Protein AF-0000000073675702 (afdb_homodimer)

Structure (mmCIF, N/CA/C/O backbone):
data_AF-0000000073675702-model_v1
#
loop_
_entity.id
_entity.type
_entity.pdbx_description
1 polymer 'Protocadherin gamma-B5-like'
#
loop_
_atom_site.group_PDB
_atom_site.id
_atom_site.type_symbol
_atom_site.label_atom_id
_atom_site.label_alt_id
_atom_site.label_comp_id
_atom_site.label_asym_id
_atom_site.label_entity_id
_atom_site.label_seq_id
_atom_site.pdbx_PDB_ins_code
_atom_site.Cartn_x
_atom_site.Cartn_y
_atom_site.Cartn_z
_atom_site.occupancy
_atom_site.B_iso_or_equiv
_atom_site.auth_seq_id
_atom_site.auth_comp_id
_atom_site.auth_asym_id
_atom_site.auth_atom_id
_atom_site.pdbx_PDB_model_num
ATOM 1 N N . MET A 1 1 ? -34.375 -95.938 34.344 1 19.08 1 MET A N 1
ATOM 2 C CA . MET A 1 1 ? -34.719 -97.312 34.094 1 19.08 1 MET A CA 1
ATOM 3 C C . MET A 1 1 ? -34.406 -97.688 32.688 1 19.08 1 MET A C 1
ATOM 5 O O . MET A 1 1 ? -34 -96.875 31.859 1 19.08 1 MET A O 1
ATOM 9 N N . GLY A 1 2 ? -35.531 -98 32 1 17.17 2 GLY A N 1
ATOM 10 C CA . GLY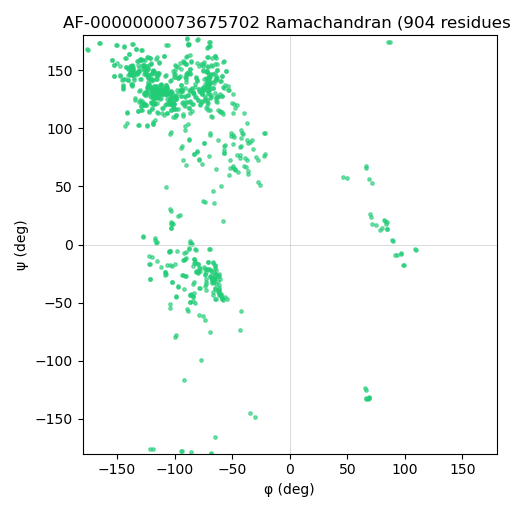 A 1 2 ? -35.594 -99.125 31.094 1 17.17 2 GLY A CA 1
ATOM 11 C C . GLY A 1 2 ? -34.938 -98.875 29.766 1 17.17 2 GLY A C 1
ATOM 12 O O . GLY A 1 2 ? -34 -99.625 29.375 1 17.17 2 GLY A O 1
ATOM 13 N N . SER A 1 3 ? -35.75 -98.562 28.766 1 17.39 3 SER A N 1
ATOM 14 C CA . SER A 1 3 ? -36.125 -99.438 27.688 1 17.39 3 SER A CA 1
ATOM 15 C C . SER A 1 3 ? -35.219 -99.312 26.484 1 17.39 3 SER A C 1
ATOM 17 O O . SER A 1 3 ? -34.344 -98.438 26.469 1 17.39 3 SER A O 1
ATOM 19 N N . GLY A 1 4 ? -35.844 -98.875 25.391 1 19.27 4 GLY A N 1
ATOM 20 C CA . GLY A 1 4 ? -36 -99.688 24.172 1 19.27 4 GLY A CA 1
ATOM 21 C C . GLY A 1 4 ? -34.812 -99.562 23.234 1 19.27 4 GLY A C 1
ATOM 22 O O . GLY A 1 4 ? -34.031 -98.625 23.328 1 19.27 4 GLY A O 1
ATOM 23 N N . ALA A 1 5 ? -34.719 -100.5 22.312 1 21.02 5 ALA A N 1
ATOM 24 C CA . ALA A 1 5 ? -34 -101.5 21.516 1 21.02 5 ALA A CA 1
ATOM 25 C C . ALA A 1 5 ? -33.469 -100.875 20.219 1 21.02 5 ALA A C 1
ATOM 27 O O . ALA A 1 5 ? -32.438 -101.25 19.703 1 21.02 5 ALA A O 1
ATOM 28 N N . GLY A 1 6 ? -34.25 -99.938 19.547 1 21.67 6 GLY A N 1
ATOM 29 C CA . GLY A 1 6 ? -34.375 -100.438 18.188 1 21.67 6 GLY A CA 1
ATOM 30 C C . GLY A 1 6 ? -33.094 -100.375 17.406 1 21.67 6 GLY A C 1
ATOM 31 O O . GLY A 1 6 ? -32.156 -99.688 17.766 1 21.67 6 GLY A O 1
ATOM 32 N N . ASP A 1 7 ? -32.844 -101.5 16.625 1 19.42 7 ASP A N 1
ATOM 33 C CA . ASP A 1 7 ? -31.828 -102.25 15.852 1 19.42 7 ASP A CA 1
ATOM 34 C C . ASP A 1 7 ? -31.406 -101.438 14.633 1 19.42 7 ASP A C 1
ATOM 36 O O . ASP A 1 7 ? -32.156 -101.312 13.664 1 19.42 7 ASP A O 1
ATOM 40 N N . ARG A 1 8 ? -31.125 -100.062 14.859 1 26.67 8 ARG A N 1
ATOM 41 C CA . ARG A 1 8 ? -31.031 -99.188 13.672 1 26.67 8 ARG A CA 1
ATOM 42 C C . ARG A 1 8 ? -30.062 -99.812 12.656 1 26.67 8 ARG A C 1
ATOM 44 O O . ARG A 1 8 ? -28.922 -100.125 12.977 1 26.67 8 ARG A O 1
ATOM 51 N N . GLY A 1 9 ? -30.656 -100.688 11.578 1 18.45 9 GLY A N 1
ATOM 52 C CA . GLY A 1 9 ? -30.125 -101.438 10.484 1 18.45 9 GLY A CA 1
ATOM 53 C C . GLY A 1 9 ? -29 -100.75 9.734 1 18.45 9 GLY A C 1
ATOM 54 O O . GLY A 1 9 ? -28.969 -99.562 9.625 1 18.45 9 GLY A O 1
ATOM 55 N N . TRP A 1 10 ? -27.766 -101.312 9.812 1 23.2 10 TRP A N 1
ATOM 56 C CA . TRP A 1 10 ? -26.422 -101 9.336 1 23.2 10 TRP A CA 1
ATOM 57 C C . TRP A 1 10 ? -26.344 -101.062 7.816 1 23.2 10 TRP A C 1
ATOM 59 O O . TRP A 1 10 ? -26.25 -102.188 7.262 1 23.2 10 TRP A O 1
ATOM 69 N N . ALA A 1 11 ? -27.469 -100.625 7.051 1 26.05 11 ALA A N 1
ATOM 70 C CA . ALA A 1 11 ? -27.359 -101 5.648 1 26.05 11 ALA A CA 1
ATOM 71 C C . ALA A 1 11 ? -26 -100.625 5.074 1 26.05 11 ALA A C 1
ATOM 73 O O . ALA A 1 11 ? -25.531 -99.5 5.305 1 26.05 11 ALA A O 1
ATOM 74 N N . GLU A 1 12 ? -25.203 -101.562 4.723 1 23.72 12 GLU A N 1
ATOM 75 C CA . GLU A 1 12 ? -23.891 -101.688 4.094 1 23.72 12 GLU A CA 1
ATOM 76 C C . GLU A 1 12 ? -23.891 -101.062 2.713 1 23.72 12 GLU A C 1
ATOM 78 O O . GLU A 1 12 ? -24.484 -101.562 1.772 1 23.72 12 GLU A O 1
ATOM 83 N N . ARG A 1 13 ? -24.359 -99.812 2.549 1 30.34 13 ARG A N 1
ATOM 84 C CA . ARG A 1 13 ? -24.453 -99.375 1.155 1 30.34 13 ARG A CA 1
ATOM 85 C C . ARG A 1 13 ? -23.156 -99.625 0.405 1 30.34 13 ARG A C 1
ATOM 87 O O . ARG A 1 13 ? -22.062 -99.625 0.988 1 30.34 13 ARG A O 1
ATOM 94 N N . ARG A 1 14 ? -23.312 -100.438 -0.705 1 32.06 14 ARG A N 1
ATOM 95 C CA . ARG A 1 14 ? -22.438 -100.938 -1.773 1 32.06 14 ARG A CA 1
ATOM 96 C C . ARG A 1 14 ? -21.609 -99.812 -2.355 1 32.06 14 ARG A C 1
ATOM 98 O O . ARG A 1 14 ? -22.125 -98.688 -2.549 1 32.06 14 ARG A O 1
ATOM 105 N N . PRO A 1 15 ? -20.297 -99.875 -2.248 1 30.02 15 PRO A N 1
ATOM 106 C CA . PRO A 1 15 ? -19.328 -98.875 -2.705 1 30.02 15 PRO A CA 1
ATOM 107 C C . PRO A 1 15 ? -19.453 -98.562 -4.199 1 30.02 15 PRO A C 1
ATOM 109 O O . PRO A 1 15 ? -19.5 -99.5 -5.012 1 30.02 15 PRO A O 1
ATOM 112 N N . GLY A 1 16 ? -20.422 -97.75 -4.645 1 28.88 16 GLY A N 1
ATOM 113 C CA . GLY A 1 16 ? -20.516 -97.312 -6.043 1 28.88 16 GLY A CA 1
ATOM 114 C C . GLY A 1 16 ? -19.172 -97.062 -6.672 1 28.88 16 GLY A C 1
ATOM 115 O O . GLY A 1 16 ? -18.312 -96.438 -6.043 1 28.88 16 GLY A O 1
ATOM 116 N N . LEU A 1 17 ? -18.703 -97.938 -7.516 1 30.84 17 LEU A N 1
ATOM 117 C CA . LEU A 1 17 ? -17.531 -97.875 -8.383 1 30.84 17 LEU A CA 1
ATOM 118 C C . LEU A 1 17 ? -17.531 -96.562 -9.148 1 30.84 17 LEU A C 1
ATOM 120 O O . LEU A 1 17 ? -18.406 -96.312 -9.977 1 30.84 17 LEU A O 1
ATOM 124 N N . PHE A 1 18 ? -17.344 -95.438 -8.477 1 30.25 18 PHE A N 1
ATOM 125 C CA . PHE A 1 18 ? -17.156 -94.188 -9.25 1 30.25 18 PHE A CA 1
ATOM 126 C C . PHE A 1 18 ? -16.094 -94.438 -10.328 1 30.25 18 PHE A C 1
ATOM 128 O O . PHE A 1 18 ? -14.945 -94.75 -10.023 1 30.25 18 PHE A O 1
ATOM 135 N N . LEU A 1 19 ? -16.469 -94.938 -11.492 1 32.22 19 LEU A N 1
ATOM 136 C CA . LEU A 1 19 ? -15.664 -94.875 -12.703 1 32.22 19 LEU A CA 1
ATOM 137 C C . LEU A 1 19 ? -15.047 -93.5 -12.852 1 32.22 19 LEU A C 1
ATOM 139 O O . LEU A 1 19 ? -15.766 -92.5 -12.953 1 32.22 19 LEU A O 1
ATOM 143 N N . PHE A 1 20 ? -13.898 -93.312 -12.18 1 32.72 20 PHE A N 1
ATOM 144 C CA . PHE A 1 20 ? -13.039 -92.188 -12.438 1 32.72 20 PHE A CA 1
ATOM 145 C C . PHE A 1 20 ? -12.805 -92 -13.93 1 32.72 20 PHE A C 1
ATOM 147 O O . PHE A 1 20 ? -12.141 -92.812 -14.562 1 32.72 20 PHE A O 1
ATOM 154 N N . LEU A 1 21 ? -13.875 -91.688 -14.703 1 32.22 21 LEU A N 1
ATOM 155 C CA . LEU A 1 21 ? -13.586 -91.188 -16.047 1 32.22 21 LEU A CA 1
ATOM 156 C C . LEU A 1 21 ? -12.445 -90.188 -16 1 32.22 21 LEU A C 1
ATOM 158 O O . LEU A 1 21 ? -12.586 -89.062 -15.406 1 32.22 21 LEU A O 1
ATOM 162 N N . LEU A 1 22 ? -11.234 -90.688 -15.883 1 32.28 22 LEU A N 1
ATOM 163 C CA . LEU A 1 22 ? -10.07 -89.812 -16.156 1 32.28 22 LEU A CA 1
ATOM 164 C C . LEU A 1 22 ? -10.266 -89.062 -17.453 1 32.28 22 LEU A C 1
ATOM 166 O O . LEU A 1 22 ? -10.266 -89.625 -18.547 1 32.28 22 LEU A O 1
ATOM 170 N N . SER A 1 23 ? -11.266 -88.188 -17.484 1 33.44 23 SER A N 1
ATOM 171 C CA . SER A 1 23 ? -11.227 -87.188 -18.578 1 33.44 23 SER A CA 1
ATOM 172 C C . SER A 1 23 ? -9.789 -86.75 -18.891 1 33.44 23 SER A C 1
ATOM 174 O O . SER A 1 23 ? -9.062 -86.312 -18 1 33.44 23 SER A O 1
ATOM 176 N N . LEU A 1 24 ? -9.141 -87.5 -19.781 1 35 24 LEU A N 1
ATOM 177 C CA . LEU A 1 24 ? -7.922 -87 -20.438 1 35 24 LEU A CA 1
ATOM 178 C C . LEU A 1 24 ? -7.988 -85.5 -20.719 1 35 24 LEU A C 1
ATOM 180 O O . LEU A 1 24 ? -8.734 -85.062 -21.594 1 35 24 LEU A O 1
ATOM 184 N N . PHE A 1 25 ? -8.07 -84.75 -19.688 1 34.56 25 PHE A N 1
ATOM 185 C CA . PHE A 1 25 ? -7.738 -83.312 -19.891 1 34.56 25 PHE A CA 1
ATOM 186 C C . PHE A 1 25 ? -6.547 -83.188 -20.828 1 34.56 25 PHE A C 1
ATOM 188 O O . PHE A 1 25 ? -5.43 -83.562 -20.5 1 34.56 25 PHE A O 1
ATOM 195 N N . CYS A 1 26 ? -6.742 -83.562 -22.125 1 34.88 26 CYS A N 1
ATOM 196 C CA . CYS A 1 26 ? -5.73 -83 -23.031 1 34.88 26 CYS A CA 1
ATOM 197 C C . CYS A 1 26 ? -5.25 -81.625 -22.594 1 34.88 26 CYS A C 1
ATOM 199 O O . CYS A 1 26 ? -6.043 -80.688 -22.484 1 34.88 26 CYS A O 1
ATOM 201 N N . PRO A 1 27 ? -4.223 -81.625 -21.781 1 36.94 27 PRO A N 1
ATOM 202 C CA . PRO A 1 27 ? -3.721 -80.25 -21.547 1 36.94 27 PRO A CA 1
ATOM 203 C C . PRO A 1 27 ? -3.752 -79.375 -22.812 1 36.94 27 PRO A C 1
ATOM 205 O O . PRO A 1 27 ? -3.275 -79.812 -23.875 1 36.94 27 PRO A O 1
ATOM 208 N N . ALA A 1 28 ? -4.84 -78.938 -23.219 1 40.5 28 ALA A N 1
ATOM 209 C CA . ALA A 1 28 ? -4.672 -77.812 -24.125 1 40.5 28 ALA A CA 1
ATOM 210 C C . ALA A 1 28 ? -3.309 -77.125 -23.938 1 40.5 28 ALA A C 1
ATOM 212 O O . ALA A 1 28 ? -2.895 -76.875 -22.797 1 40.5 28 ALA A O 1
ATOM 213 N N . ALA A 1 29 ? -2.361 -77.5 -24.766 1 42.19 29 ALA A N 1
ATOM 214 C CA . ALA A 1 29 ? -1.097 -76.75 -24.844 1 42.19 29 ALA A CA 1
ATOM 215 C C . ALA A 1 29 ? -1.276 -75.312 -24.469 1 42.19 29 ALA A C 1
ATOM 217 O O . ALA A 1 29 ? -1.828 -74.5 -25.234 1 42.19 29 ALA A O 1
ATOM 218 N N . LEU A 1 30 ? -1.819 -75.062 -23.344 1 42.34 30 LEU A N 1
ATOM 219 C CA . LEU A 1 30 ? -1.642 -73.688 -22.844 1 42.34 30 LEU A CA 1
ATOM 220 C C . LEU A 1 30 ? -0.335 -73.125 -23.359 1 42.34 30 LEU A C 1
ATOM 222 O O . LEU A 1 30 ? 0.743 -73.625 -23.109 1 42.34 30 LEU A O 1
ATOM 226 N N . SER A 1 31 ? -0.219 -72.75 -24.578 1 50.19 31 SER A N 1
ATOM 227 C CA . SER A 1 31 ? 0.943 -72 -25.016 1 50.19 31 SER A CA 1
ATOM 228 C C . SER A 1 31 ? 1.623 -71.312 -23.828 1 50.19 31 SER A C 1
ATOM 230 O O . SER A 1 31 ? 1.005 -70.5 -23.141 1 50.19 31 SER A O 1
ATOM 232 N N . GLU A 1 32 ? 2.367 -72 -23.031 1 59.22 32 GLU A N 1
ATOM 233 C CA . GLU A 1 32 ? 3.15 -71.625 -21.844 1 59.22 32 GLU A CA 1
ATOM 234 C C . GLU A 1 32 ? 3.877 -70.312 -22.062 1 59.22 32 GLU A C 1
ATOM 236 O O . GLU A 1 32 ? 4.629 -70.125 -23.031 1 59.22 32 GLU A O 1
ATOM 241 N N . GLN A 1 33 ? 3.355 -69.125 -21.625 1 77.06 33 GLN A N 1
ATOM 242 C CA . GLN A 1 33 ? 3.992 -67.812 -21.609 1 77.06 33 GLN A CA 1
ATOM 243 C C . GLN A 1 33 ? 5.238 -67.875 -20.719 1 77.06 33 GLN A C 1
ATOM 245 O O . GLN A 1 33 ? 5.215 -68.375 -19.609 1 77.06 33 GLN A O 1
ATOM 250 N N . ILE A 1 34 ? 6.426 -67.688 -21.344 1 89 34 ILE A N 1
ATOM 251 C CA . ILE A 1 34 ? 7.695 -67.562 -20.641 1 89 34 ILE A CA 1
ATOM 252 C C . ILE A 1 34 ? 7.867 -66.125 -20.141 1 89 34 ILE A C 1
ATOM 254 O O . ILE A 1 34 ? 7.68 -65.125 -20.891 1 89 34 ILE A O 1
ATOM 258 N N . ARG A 1 35 ? 8.133 -66.062 -18.844 1 92.38 35 ARG A N 1
ATOM 259 C CA . ARG A 1 35 ? 8.297 -64.688 -18.25 1 92.38 35 ARG A CA 1
ATOM 260 C C . ARG A 1 35 ? 9.688 -64.562 -17.625 1 92.38 35 ARG A C 1
ATOM 262 O O . ARG A 1 35 ? 10.164 -65.438 -16.938 1 92.38 35 ARG A O 1
ATOM 269 N N . TYR A 1 36 ? 10.383 -63.531 -18.016 1 95.44 36 TYR A N 1
ATOM 270 C CA . TYR A 1 36 ? 11.664 -63.188 -17.406 1 95.44 36 TYR A CA 1
ATOM 271 C C . TYR A 1 36 ? 11.602 -61.781 -16.797 1 95.44 36 TYR A C 1
ATOM 273 O O . TYR A 1 36 ? 10.695 -61 -17.094 1 95.44 36 TYR A O 1
ATOM 281 N N . LYS A 1 37 ? 12.477 -61.5 -15.758 1 95.69 37 LYS A N 1
ATOM 282 C CA . LYS A 1 37 ? 12.609 -60.188 -15.125 1 95.69 37 LYS A CA 1
ATOM 283 C C . LYS A 1 37 ? 14.07 -59.75 -15.086 1 95.69 37 LYS A C 1
ATOM 285 O O . LYS A 1 37 ? 14.938 -60.5 -14.641 1 95.69 37 LYS A O 1
ATOM 290 N N . ILE A 1 38 ? 14.32 -58.625 -15.641 1 95.94 38 ILE A N 1
ATOM 291 C CA . ILE A 1 38 ? 15.688 -58.125 -15.617 1 95.94 38 ILE A CA 1
ATOM 292 C C . ILE A 1 38 ? 15.688 -56.625 -15.266 1 95.94 38 ILE A C 1
ATOM 294 O O . ILE A 1 38 ? 14.711 -55.906 -15.523 1 95.94 38 ILE A O 1
ATOM 298 N N . PRO A 1 39 ? 16.781 -56.094 -14.609 1 95.75 39 PRO A N 1
ATOM 299 C CA . PRO A 1 39 ? 16.922 -54.656 -14.461 1 95.75 39 PRO A CA 1
ATOM 300 C C . PRO A 1 39 ? 17.266 -53.969 -15.766 1 95.75 39 PRO A C 1
ATOM 302 O O . PRO A 1 39 ? 17.859 -54.562 -16.656 1 95.75 39 PRO A O 1
ATOM 305 N N . GLU A 1 40 ? 16.828 -52.781 -15.875 1 95.62 40 GLU A N 1
ATOM 306 C CA . GLU A 1 40 ? 17.203 -52.031 -17.062 1 95.62 40 GLU A CA 1
ATOM 307 C C . GLU A 1 40 ? 18.703 -51.719 -17.062 1 95.62 40 GLU A C 1
ATOM 309 O O . GLU A 1 40 ? 19.375 -51.906 -16.062 1 95.62 40 GLU A O 1
ATOM 314 N N . GLU A 1 41 ? 19.25 -51.406 -18.234 1 95 41 GLU A N 1
ATOM 315 C CA . GLU A 1 41 ? 20.625 -50.969 -18.469 1 95 41 GLU A CA 1
ATOM 316 C C . GLU A 1 41 ? 21.609 -52.094 -18.25 1 95 41 GLU A C 1
ATOM 318 O O . GLU A 1 41 ? 22.734 -51.875 -17.797 1 95 41 GLU A O 1
ATOM 323 N N . LEU A 1 42 ? 21.047 -53.281 -18.453 1 94.69 42 LEU A N 1
ATOM 324 C CA . LEU A 1 42 ? 21.984 -54.375 -18.453 1 94.69 42 LEU A CA 1
ATOM 325 C C . LEU A 1 42 ? 22.938 -54.312 -19.656 1 94.69 42 LEU A C 1
ATOM 327 O O . LEU A 1 42 ? 22.516 -53.938 -20.75 1 94.69 42 LEU A O 1
ATOM 331 N N . PRO A 1 43 ? 24.203 -54.625 -19.406 1 94.5 43 PRO A N 1
ATOM 332 C CA . PRO A 1 43 ? 25.141 -54.531 -20.531 1 94.5 43 PRO A CA 1
ATOM 333 C C . PRO A 1 43 ? 24.828 -55.531 -21.641 1 94.5 43 PRO A C 1
ATOM 335 O O . PRO A 1 43 ? 24.219 -56.594 -21.375 1 94.5 43 PRO A O 1
ATOM 338 N N . GLU A 1 44 ? 25.219 -55.25 -22.797 1 93.12 44 GLU A N 1
ATOM 339 C CA . GLU A 1 44 ? 25.062 -56.125 -23.938 1 93.12 44 GLU A CA 1
ATOM 340 C C . GLU A 1 44 ? 25.719 -57.469 -23.688 1 93.12 44 GLU A C 1
ATOM 342 O O . GLU A 1 44 ? 26.828 -57.531 -23.125 1 93.12 44 GLU A O 1
ATOM 347 N N . GLY A 1 45 ? 25.016 -58.438 -24.031 1 92.06 45 GLY A N 1
ATOM 348 C CA . GLY A 1 45 ? 25.562 -59.781 -23.844 1 92.06 45 GLY A CA 1
ATOM 349 C C . GLY A 1 45 ? 25.094 -60.438 -22.562 1 92.06 45 GLY A C 1
ATOM 350 O O . GLY A 1 45 ? 25.344 -61.625 -22.359 1 92.06 45 GLY A O 1
ATOM 351 N N . SER A 1 46 ? 24.453 -59.75 -21.766 1 94.81 46 SER A N 1
ATOM 352 C CA . SER A 1 46 ? 23.969 -60.312 -20.516 1 94.81 46 SER A CA 1
ATOM 353 C C . SER A 1 46 ? 22.875 -61.344 -20.766 1 94.81 46 SER A C 1
ATOM 355 O O . SER A 1 46 ? 22.078 -61.219 -21.688 1 94.81 46 SER A O 1
ATOM 357 N N . VAL A 1 47 ? 22.828 -62.375 -19.891 1 94.88 47 VAL A N 1
ATOM 358 C CA . VAL A 1 47 ? 21.875 -63.438 -20.031 1 94.88 47 VAL A CA 1
ATOM 359 C C . VAL A 1 47 ? 20.562 -63.062 -19.344 1 94.88 47 VAL A C 1
ATOM 361 O O . VAL A 1 47 ? 20.547 -62.688 -18.172 1 94.88 47 VAL A O 1
ATOM 364 N N . VAL A 1 48 ? 19.578 -63.094 -20.047 1 94.75 48 VAL A N 1
ATOM 365 C CA . VAL A 1 48 ? 18.234 -62.844 -19.531 1 94.75 48 VAL A CA 1
ATOM 366 C C . VAL A 1 48 ? 17.656 -64.125 -18.922 1 94.75 48 VAL A C 1
ATOM 368 O O . VAL A 1 48 ? 17.094 -64.062 -17.828 1 94.75 48 VAL A O 1
ATOM 371 N N . GLY A 1 49 ? 17.75 -65.188 -19.656 1 93.62 49 GLY A N 1
ATOM 372 C CA . GLY A 1 49 ? 17.297 -66.5 -19.25 1 93.62 49 GLY A CA 1
ATOM 373 C C . GLY A 1 49 ? 17.625 -67.562 -20.281 1 93.62 49 GLY A C 1
ATOM 374 O O . GLY A 1 49 ? 18.078 -67.25 -21.375 1 93.62 49 GLY A O 1
ATOM 375 N N . ASN A 1 50 ? 17.438 -68.75 -19.781 1 92.31 50 ASN A N 1
ATOM 376 C CA . ASN A 1 50 ? 17.656 -69.875 -20.703 1 92.31 50 ASN A CA 1
ATOM 377 C C . ASN A 1 50 ? 16.375 -70.188 -21.469 1 92.31 50 ASN A C 1
ATOM 379 O O . ASN A 1 50 ? 15.602 -71.062 -21.047 1 92.31 50 ASN A O 1
ATOM 383 N N . LEU A 1 51 ? 16.25 -69.562 -22.547 1 91.62 51 LEU A N 1
ATOM 384 C CA . LEU A 1 51 ? 15.016 -69.688 -23.344 1 91.62 51 LEU A CA 1
ATOM 385 C C . LEU A 1 51 ? 14.82 -71.125 -23.859 1 91.62 51 LEU A C 1
ATOM 387 O O . LEU A 1 51 ? 13.719 -71.625 -23.766 1 91.62 51 LEU A O 1
ATOM 391 N N . ALA A 1 52 ? 15.859 -71.688 -24.391 1 90 52 ALA A N 1
ATOM 392 C CA . ALA A 1 52 ? 15.758 -73.062 -24.938 1 90 52 ALA A CA 1
ATOM 393 C C . ALA A 1 52 ? 15.305 -74.062 -23.875 1 90 52 ALA A C 1
ATOM 395 O O . ALA A 1 52 ? 14.406 -74.875 -24.125 1 90 52 ALA A O 1
ATOM 396 N N . LYS A 1 53 ? 15.938 -73.938 -22.812 1 88.75 53 LYS A N 1
ATOM 397 C CA . LYS A 1 53 ? 15.594 -74.875 -21.719 1 88.75 53 LYS A CA 1
ATOM 398 C C . LYS A 1 53 ? 14.148 -74.688 -21.281 1 88.75 53 LYS A C 1
ATOM 400 O O . LYS A 1 53 ? 13.43 -75.625 -21.031 1 88.75 53 LYS A O 1
ATOM 405 N N . ASP A 1 54 ? 13.773 -73.438 -21.219 1 90.19 54 ASP A N 1
ATOM 406 C CA . ASP A 1 54 ? 12.43 -73.125 -20.734 1 90.19 54 ASP A CA 1
ATOM 407 C C . ASP A 1 54 ? 11.367 -73.5 -21.75 1 90.19 54 ASP A C 1
ATOM 409 O O . ASP A 1 54 ? 10.219 -73.75 -21.391 1 90.19 54 ASP A O 1
ATOM 413 N N . LEU A 1 55 ? 11.766 -73.562 -23 1 87.19 55 LEU A N 1
ATOM 414 C CA . LEU A 1 55 ? 10.859 -74 -24.047 1 87.19 55 LEU A CA 1
ATOM 415 C C . LEU A 1 55 ? 10.883 -75.5 -24.219 1 87.19 55 LEU A C 1
ATOM 417 O O . LEU A 1 55 ? 10.141 -76.062 -25.031 1 87.19 55 LEU A O 1
ATOM 421 N N . GLY A 1 56 ? 11.695 -76.188 -23.5 1 83.44 56 GLY A N 1
ATOM 422 C CA . GLY A 1 56 ? 11.797 -77.625 -23.562 1 83.44 56 GLY A CA 1
ATOM 423 C C . GLY A 1 56 ? 12.648 -78.125 -24.703 1 83.44 56 GLY A C 1
ATOM 424 O O . GLY A 1 56 ? 12.477 -79.25 -25.172 1 83.44 56 GLY A O 1
ATOM 425 N N . LEU A 1 57 ? 13.484 -77.25 -25.188 1 85.88 57 LEU A N 1
ATOM 426 C CA . LEU A 1 57 ? 14.359 -77.625 -26.297 1 85.88 57 LEU A CA 1
ATOM 427 C C . LEU A 1 57 ? 15.734 -78 -25.797 1 85.88 57 LEU A C 1
ATOM 429 O O . LEU A 1 57 ? 16.297 -77.375 -24.906 1 85.88 57 LEU A O 1
ATOM 433 N N . SER A 1 58 ? 16.188 -79.188 -26.266 1 84.12 58 SER A N 1
ATOM 434 C CA . SER A 1 58 ? 17.531 -79.625 -25.906 1 84.12 58 SER A CA 1
ATOM 435 C C . SER A 1 58 ? 18.578 -78.938 -26.734 1 84.12 58 SER A C 1
ATOM 437 O O . SER A 1 58 ? 18.297 -78.438 -27.844 1 84.12 58 SER A O 1
ATOM 439 N N . VAL A 1 59 ? 19.766 -78.812 -26.219 1 82 59 VAL A N 1
ATOM 440 C CA . VAL A 1 59 ? 20.859 -78.125 -26.859 1 82 59 VAL A CA 1
ATOM 441 C C . VAL A 1 59 ? 21.172 -78.812 -28.203 1 82 59 VAL A C 1
ATO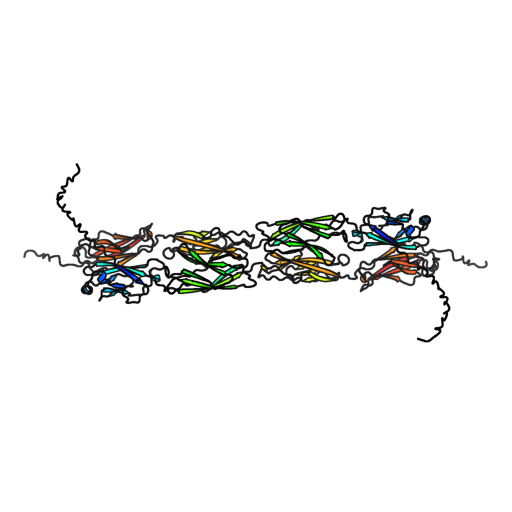M 443 O O . VAL A 1 59 ? 21.516 -78.125 -29.172 1 82 59 VAL A O 1
ATOM 446 N N . GLY A 1 60 ? 20.953 -80 -28.297 1 82.06 60 GLY A N 1
ATOM 447 C CA . GLY A 1 60 ? 21.25 -80.75 -29.516 1 82.06 60 GLY A CA 1
ATOM 448 C C . GLY A 1 60 ? 20.25 -80.438 -30.625 1 82.06 60 GLY A C 1
ATOM 449 O O . GLY A 1 60 ? 20.562 -80.625 -31.812 1 82.06 60 GLY A O 1
ATOM 450 N N . GLU A 1 61 ? 19.203 -80.062 -30.266 1 85.06 61 GLU A N 1
ATOM 451 C CA . GLU A 1 61 ? 18.141 -79.812 -31.234 1 85.06 61 GLU A CA 1
ATOM 452 C C . GLU A 1 61 ? 18.156 -78.375 -31.75 1 85.06 61 GLU A C 1
ATOM 454 O O . GLU A 1 61 ? 17.5 -78.062 -32.75 1 85.06 61 GLU A O 1
ATOM 459 N N . LEU A 1 62 ? 18.969 -77.5 -31.219 1 84.12 62 LEU A N 1
ATOM 460 C CA . LEU A 1 62 ? 18.906 -76.062 -31.469 1 84.12 62 LEU A CA 1
ATOM 461 C C . LEU A 1 62 ? 19.25 -75.75 -32.906 1 84.12 62 LEU A C 1
ATOM 463 O O . LEU A 1 62 ? 18.562 -75 -33.562 1 84.12 62 LEU A O 1
ATOM 467 N N . PRO A 1 63 ? 20.266 -76.438 -33.469 1 81.94 63 PRO A N 1
ATOM 468 C CA . PRO A 1 63 ? 20.594 -76.125 -34.875 1 81.94 63 PRO A CA 1
ATOM 469 C C . PRO A 1 63 ? 19.484 -76.562 -35.844 1 81.94 63 PRO A C 1
ATOM 471 O O . PRO A 1 63 ? 19.281 -75.875 -36.844 1 81.94 63 PRO A O 1
ATOM 474 N N . THR A 1 64 ? 18.734 -77.562 -35.438 1 84.69 64 THR A N 1
ATOM 475 C CA . THR A 1 64 ? 17.688 -78.062 -36.344 1 84.69 64 THR A CA 1
ATOM 476 C C . THR A 1 64 ? 16.422 -77.188 -36.188 1 84.69 64 THR A C 1
ATOM 478 O O . THR A 1 64 ? 15.711 -76.938 -37.156 1 84.69 64 THR A O 1
ATOM 481 N N . ARG A 1 65 ? 16.219 -76.75 -35 1 85.75 65 ARG A N 1
ATOM 482 C CA . ARG A 1 65 ? 14.992 -76 -34.719 1 85.75 65 ARG A CA 1
ATOM 483 C C . ARG A 1 65 ? 15.141 -74.562 -35.094 1 85.75 65 ARG A C 1
ATOM 485 O O . ARG A 1 65 ? 14.141 -73.812 -35.25 1 85.75 65 ARG A O 1
ATOM 492 N N . LYS A 1 66 ? 16.266 -74 -35.312 1 84.38 66 LYS A N 1
ATOM 493 C CA . LYS A 1 66 ? 16.562 -72.625 -35.688 1 84.38 66 LYS A CA 1
ATOM 494 C C . LYS A 1 66 ? 15.797 -71.625 -34.844 1 84.38 66 LYS A C 1
ATOM 496 O O . LYS A 1 66 ? 15.078 -70.75 -35.344 1 84.38 66 LYS A O 1
ATOM 501 N N . LEU A 1 67 ? 16.047 -71.75 -33.562 1 85.88 67 LEU A N 1
ATOM 502 C CA . LEU A 1 67 ? 15.359 -70.875 -32.594 1 85.88 67 LEU A CA 1
ATOM 503 C C . LEU A 1 67 ? 15.719 -69.438 -32.812 1 85.88 67 LEU A C 1
ATOM 505 O O . LEU A 1 67 ? 16.906 -69.062 -32.875 1 85.88 67 LEU A O 1
ATOM 509 N N . ARG A 1 68 ? 14.648 -68.562 -33.062 1 83.44 68 ARG A N 1
ATOM 510 C CA . ARG A 1 68 ? 14.852 -67.125 -33.281 1 83.44 68 ARG A CA 1
ATOM 511 C C . ARG A 1 68 ? 13.742 -66.312 -32.656 1 83.44 68 ARG A C 1
ATOM 513 O O . ARG A 1 68 ? 12.711 -66.875 -32.25 1 83.44 68 ARG A O 1
ATOM 520 N N . ILE A 1 69 ? 14.016 -65.062 -32.438 1 83.62 69 ILE A N 1
ATOM 521 C CA . ILE A 1 69 ? 13.016 -64.188 -31.844 1 83.62 69 ILE A CA 1
ATOM 522 C C . ILE A 1 69 ? 12.469 -63.25 -32.906 1 83.62 69 ILE A C 1
ATOM 524 O O . ILE A 1 69 ? 13.219 -62.781 -33.781 1 83.62 69 ILE A O 1
ATOM 528 N N . SER A 1 70 ? 11.117 -63.125 -32.875 1 72.31 70 SER A N 1
ATOM 529 C CA . SER A 1 70 ? 10.445 -62.219 -33.812 1 72.31 70 SER A CA 1
ATOM 530 C C . SER A 1 70 ? 10.273 -60.812 -33.156 1 72.31 70 SER A C 1
ATOM 532 O O . SER A 1 70 ? 9.406 -60.625 -32.312 1 72.31 70 SER A O 1
ATOM 534 N N . SER A 1 71 ? 11.367 -60.031 -33 1 63.25 71 SER A N 1
ATOM 535 C CA . SER A 1 71 ? 11.148 -58.719 -32.406 1 63.25 71 SER A CA 1
ATOM 536 C C . SER A 1 71 ? 11.5 -57.625 -33.375 1 63.25 71 SER A C 1
ATOM 538 O O . SER A 1 71 ? 12.414 -57.75 -34.188 1 63.25 71 SER A O 1
ATOM 540 N N . GLU A 1 72 ? 10.539 -56.719 -33.562 1 61.75 72 GLU A N 1
ATOM 541 C CA . GLU A 1 72 ? 10.805 -55.562 -34.406 1 61.75 72 GLU A CA 1
ATOM 542 C C . GLU A 1 72 ? 12.039 -54.781 -33.906 1 61.75 72 GLU A C 1
ATOM 544 O O . GLU A 1 72 ? 12.852 -54.344 -34.719 1 61.75 72 GLU A O 1
ATOM 549 N N . LYS A 1 73 ? 12.102 -54.562 -32.594 1 68.31 73 LYS A N 1
ATOM 550 C CA . LYS A 1 73 ? 13.289 -53.906 -32.062 1 68.31 73 LYS A CA 1
ATOM 551 C C . LYS A 1 73 ? 14.211 -54.906 -31.359 1 68.31 73 LYS A C 1
ATOM 553 O O . LYS A 1 73 ? 13.789 -55.625 -30.438 1 68.31 73 LYS A O 1
ATOM 558 N N . PRO A 1 74 ? 15.289 -54.906 -31.828 1 78.62 74 PRO A N 1
ATOM 559 C CA . PRO A 1 74 ? 16.188 -56 -31.391 1 78.62 74 PRO A CA 1
ATOM 560 C C . PRO A 1 74 ? 16.797 -55.719 -30.016 1 78.62 74 PRO A C 1
ATOM 562 O O . PRO A 1 74 ? 18.016 -55.469 -29.922 1 78.62 74 PRO A O 1
ATOM 565 N N . TYR A 1 75 ? 16.016 -55.812 -28.984 1 91.44 75 TYR A N 1
ATOM 566 C CA . TYR A 1 75 ? 16.578 -55.656 -27.656 1 91.44 75 TYR A CA 1
ATOM 567 C C . TYR A 1 75 ? 17.219 -56.969 -27.188 1 91.44 75 TYR A C 1
ATOM 569 O O . TYR A 1 75 ? 18.125 -56.969 -26.344 1 91.44 75 TYR A O 1
ATOM 577 N N . PHE A 1 76 ? 16.703 -58.062 -27.828 1 92.44 76 PHE A N 1
ATOM 578 C CA . PHE A 1 76 ? 17.188 -59.344 -27.391 1 92.44 76 PHE A CA 1
ATOM 579 C C . PHE A 1 76 ? 17.594 -60.219 -28.578 1 92.44 76 PHE A C 1
ATOM 581 O O . PHE A 1 76 ? 17.188 -59.969 -29.703 1 92.44 76 PHE A O 1
ATOM 588 N N . SER A 1 77 ? 18.484 -61.125 -28.312 1 90.44 77 SER A N 1
ATOM 589 C CA . SER A 1 77 ? 18.891 -62.125 -29.266 1 90.44 77 SER A CA 1
ATOM 590 C C . SER A 1 77 ? 19.047 -63.5 -28.609 1 90.44 77 SER A C 1
ATOM 592 O O . SER A 1 77 ? 19.141 -63.594 -27.375 1 90.44 77 SER A O 1
ATOM 594 N N . VAL A 1 78 ? 18.875 -64.5 -29.438 1 90.69 78 VAL A N 1
ATOM 595 C CA . VAL A 1 78 ? 19.031 -65.812 -28.906 1 90.69 78 VAL A CA 1
ATOM 596 C C . VAL A 1 78 ? 20.375 -66.438 -29.359 1 90.69 78 VAL A C 1
ATOM 598 O O . VAL A 1 78 ? 20.75 -66.25 -30.516 1 90.69 78 VAL A O 1
ATOM 601 N N . SER A 1 79 ? 21.031 -66.938 -28.328 1 89.06 79 SER A N 1
ATOM 602 C CA . SER A 1 79 ? 22.281 -67.625 -28.656 1 89.06 79 SER A CA 1
ATOM 603 C C . SER A 1 79 ? 22.031 -68.938 -29.438 1 89.06 79 SER A C 1
ATOM 605 O O . SER A 1 79 ? 21.297 -69.812 -28.969 1 89.06 79 SER A O 1
ATOM 607 N N . SER A 1 80 ? 22.672 -69.125 -30.531 1 84.06 80 SER A N 1
ATOM 608 C CA . SER A 1 80 ? 22.484 -70.312 -31.375 1 84.06 80 SER A CA 1
ATOM 609 C C . SER A 1 80 ? 23.125 -71.5 -30.734 1 84.06 80 SER A C 1
ATOM 611 O O . SER A 1 80 ? 22.703 -72.625 -30.984 1 84.06 80 SER A O 1
ATOM 613 N N . GLU A 1 81 ? 24.141 -71.25 -29.922 1 83.56 81 GLU A N 1
ATOM 614 C CA . GLU A 1 81 ? 24.891 -72.375 -29.344 1 83.56 81 GLU A CA 1
ATOM 615 C C . GLU A 1 81 ? 24.219 -72.875 -28.078 1 83.56 81 GLU A C 1
ATOM 617 O O . GLU A 1 81 ? 24.094 -74.125 -27.891 1 83.56 81 GLU A O 1
ATOM 622 N N . ARG A 1 82 ? 23.766 -72.062 -27.234 1 89 82 ARG A N 1
ATOM 623 C CA . ARG A 1 82 ? 23.297 -72.438 -25.922 1 89 82 ARG A CA 1
ATOM 624 C C . ARG A 1 82 ? 21.797 -72.25 -25.781 1 89 82 ARG A C 1
ATOM 626 O O . ARG A 1 82 ? 21.172 -72.75 -24.844 1 89 82 ARG A O 1
ATOM 633 N N . GLY A 1 83 ? 21.188 -71.438 -26.656 1 90.12 83 GLY A N 1
ATOM 634 C CA . GLY A 1 83 ? 19.75 -71.188 -26.625 1 90.12 83 GLY A CA 1
ATOM 635 C C . GLY A 1 83 ? 19.359 -70.188 -25.594 1 90.12 83 GLY A C 1
ATOM 636 O O . GLY A 1 83 ? 18.172 -70.062 -25.266 1 90.12 83 GLY A O 1
ATOM 637 N N . GLU A 1 84 ? 20.406 -69.438 -25.062 1 93 84 GLU A N 1
ATOM 638 C CA . GLU A 1 84 ? 20.141 -68.375 -24.047 1 93 84 GLU A CA 1
ATOM 639 C C . GLU A 1 84 ? 19.672 -67.125 -24.688 1 93 84 GLU A C 1
ATOM 641 O O . GLU A 1 84 ? 20.125 -66.75 -25.766 1 93 84 GLU A O 1
ATOM 646 N N . LEU A 1 85 ? 18.719 -66.562 -23.953 1 93.31 85 LEU A N 1
ATOM 647 C CA . LEU A 1 85 ? 18.281 -65.188 -24.359 1 93.31 85 LEU A CA 1
ATOM 648 C C . LEU A 1 85 ? 19.266 -64.188 -23.859 1 93.31 85 LEU A C 1
ATOM 650 O O . LEU A 1 85 ? 19.547 -64.062 -22.672 1 93.31 85 LEU A O 1
ATOM 654 N N . LEU A 1 86 ? 19.797 -63.375 -24.812 1 94.5 86 LEU A N 1
ATOM 655 C CA . LEU A 1 86 ? 20.812 -62.375 -24.484 1 94.5 86 LEU A CA 1
ATOM 656 C C . LEU A 1 86 ? 20.344 -60.969 -24.797 1 94.5 86 LEU A C 1
ATOM 658 O O . LEU A 1 86 ? 19.516 -60.781 -25.688 1 94.5 86 LEU A O 1
ATOM 662 N N . VAL A 1 87 ? 20.906 -60.062 -23.953 1 94.44 87 VAL A N 1
ATOM 663 C CA . VAL A 1 87 ? 20.656 -58.656 -24.25 1 94.44 87 VAL A CA 1
ATOM 664 C C . VAL A 1 87 ? 21.469 -58.219 -25.469 1 94.44 87 VAL A C 1
ATOM 666 O O . VAL A 1 87 ? 22.688 -58.375 -25.516 1 94.44 87 VAL A O 1
ATOM 669 N N . SER A 1 88 ? 20.797 -57.656 -26.469 1 92.5 88 SER A N 1
ATOM 670 C CA . SER A 1 88 ? 21.484 -57.312 -27.703 1 92.5 88 SER A CA 1
ATOM 671 C C . SER A 1 88 ? 21.656 -55.781 -27.828 1 92.5 88 SER A C 1
ATOM 673 O O . SER A 1 88 ? 22.547 -55.312 -28.531 1 92.5 88 SER A O 1
ATOM 675 N N . SER A 1 89 ? 20.828 -55.062 -27.203 1 92.19 89 SER A N 1
ATOM 676 C CA . SER A 1 89 ? 20.906 -53.594 -27.219 1 92.19 89 SER A CA 1
ATOM 677 C C . SER A 1 89 ? 20.5 -53 -25.875 1 92.19 89 SER A C 1
ATOM 679 O O . SER A 1 89 ? 20 -53.719 -25.016 1 92.19 89 SER A O 1
ATOM 681 N N . ARG A 1 90 ? 20.766 -51.688 -25.812 1 92.62 90 ARG A N 1
ATOM 682 C CA . ARG A 1 90 ? 20.484 -51 -24.547 1 92.62 90 ARG A CA 1
ATOM 683 C C . ARG A 1 90 ? 18.984 -51.031 -24.234 1 92.62 90 ARG A C 1
ATOM 685 O O . ARG A 1 90 ? 18.172 -50.656 -25.078 1 92.62 90 ARG A O 1
ATOM 692 N N . VAL A 1 91 ? 18.734 -51.5 -23.078 1 94.12 91 VAL A N 1
ATOM 693 C CA . VAL A 1 91 ? 17.359 -51.531 -22.609 1 94.12 91 VAL A CA 1
ATOM 694 C C . VAL A 1 91 ? 17.109 -50.406 -21.609 1 94.12 91 VAL A C 1
ATOM 696 O O . VAL A 1 91 ? 17.453 -50.531 -20.438 1 94.12 91 VAL A O 1
ATOM 699 N N . ASP A 1 92 ? 16.594 -49.344 -22.062 1 94.56 92 ASP A N 1
ATOM 700 C CA . ASP A 1 92 ? 16.234 -48.188 -21.266 1 94.56 92 ASP A CA 1
ATOM 701 C C . ASP A 1 92 ? 14.727 -48.156 -21 1 94.56 92 ASP A C 1
ATOM 703 O O . ASP A 1 92 ? 13.938 -47.875 -21.891 1 94.56 92 ASP A O 1
ATOM 707 N N . ARG A 1 93 ? 14.445 -48.406 -19.781 1 95.06 93 ARG A N 1
ATOM 708 C CA . ARG A 1 93 ? 13.031 -48.531 -19.422 1 95.06 93 ARG A CA 1
ATOM 709 C C . ARG A 1 93 ? 12.281 -47.219 -19.719 1 95.06 93 ARG A C 1
ATOM 711 O O . ARG A 1 93 ? 11.156 -47.25 -20.219 1 95.06 93 ARG A O 1
ATOM 718 N N . GLU A 1 94 ? 12.883 -46.094 -19.375 1 93.5 94 GLU A N 1
ATOM 719 C CA . GLU A 1 94 ? 12.258 -44.812 -19.562 1 93.5 94 GLU A CA 1
ATOM 720 C C . GLU A 1 94 ? 11.961 -44.531 -21.031 1 93.5 94 GLU A C 1
ATOM 722 O O . GLU A 1 94 ? 10.922 -43.938 -21.359 1 93.5 94 GLU A O 1
ATOM 727 N N . GLN A 1 95 ? 12.836 -44.938 -21.891 1 91 95 GLN A N 1
ATOM 728 C CA . GLN A 1 95 ? 12.641 -44.75 -23.328 1 91 95 GLN A CA 1
ATOM 729 C C . GLN A 1 95 ? 11.57 -45.688 -23.875 1 91 95 GLN A C 1
ATOM 731 O O . GLN A 1 95 ? 10.82 -45.312 -24.781 1 91 95 GLN A O 1
ATOM 736 N N . ILE A 1 96 ? 11.484 -46.844 -23.281 1 90.19 96 ILE A N 1
ATOM 737 C CA . ILE A 1 96 ? 10.602 -47.906 -23.797 1 90.19 96 ILE A CA 1
ATOM 738 C C . ILE A 1 96 ? 9.188 -47.688 -23.266 1 90.19 96 ILE A C 1
ATOM 740 O O . ILE A 1 96 ? 8.219 -47.75 -24.031 1 90.19 96 ILE A O 1
ATOM 744 N N . CYS A 1 97 ? 9.047 -47.375 -21.953 1 90.94 97 CYS A N 1
ATOM 745 C CA . CYS A 1 97 ? 7.73 -47.406 -21.344 1 90.94 97 CYS A CA 1
ATOM 746 C C . CYS A 1 97 ? 7.383 -46.031 -20.75 1 90.94 97 CYS A C 1
ATOM 748 O O . CYS A 1 97 ? 6.246 -45.812 -20.359 1 90.94 97 CYS A O 1
ATOM 750 N N . GLY A 1 98 ? 8.305 -45.156 -20.688 1 89 98 GLY A N 1
ATOM 751 C CA . GLY A 1 98 ? 8.055 -43.844 -20.062 1 89 98 GLY A CA 1
ATOM 752 C C . GLY A 1 98 ? 7.773 -43.938 -18.578 1 89 98 GLY A C 1
ATOM 753 O O . GLY A 1 98 ? 8.539 -44.562 -17.828 1 89 98 GLY A O 1
ATOM 754 N N . LYS A 1 99 ? 6.504 -43.344 -18.203 1 85.56 99 LYS A N 1
ATOM 755 C CA . LYS A 1 99 ? 6.207 -43.281 -16.781 1 85.56 99 LYS A CA 1
ATOM 756 C C . LYS A 1 99 ? 5.199 -44.375 -16.391 1 85.56 99 LYS A C 1
ATOM 758 O O . LYS A 1 99 ? 4.637 -44.344 -15.289 1 85.56 99 LYS A O 1
ATOM 763 N N . LYS A 1 100 ? 5.086 -45.344 -17.25 1 85.44 100 LYS A N 1
ATOM 764 C CA . LYS A 1 100 ? 4.16 -46.438 -16.938 1 85.44 100 LYS A CA 1
ATOM 765 C C . LYS A 1 100 ? 4.691 -47.281 -15.773 1 85.44 100 LYS A C 1
ATOM 767 O O . LYS A 1 100 ? 5.887 -47.594 -15.711 1 85.44 100 LYS A O 1
ATOM 772 N N . PRO A 1 101 ? 3.816 -47.656 -14.906 1 87.19 101 PRO A N 1
ATOM 773 C CA . PRO A 1 101 ? 4.266 -48.438 -13.75 1 87.19 101 PRO A CA 1
ATOM 774 C C . PRO A 1 101 ? 4.812 -49.812 -14.133 1 87.19 101 PRO A C 1
ATOM 776 O O . PRO A 1 101 ? 5.781 -50.281 -13.539 1 87.19 101 PRO A O 1
ATOM 779 N N . ALA A 1 102 ? 4.191 -50.406 -15.109 1 90.5 102 ALA A N 1
ATOM 780 C CA . ALA A 1 102 ? 4.664 -51.719 -15.586 1 90.5 102 ALA A CA 1
ATOM 781 C C . ALA A 1 102 ? 5.266 -51.594 -16.984 1 90.5 102 ALA A C 1
ATOM 783 O O . ALA A 1 102 ? 4.75 -50.875 -17.828 1 90.5 102 ALA A O 1
ATOM 784 N N . CYS A 1 103 ? 6.461 -52.219 -17.016 1 93.75 103 CYS A N 1
ATOM 785 C CA . CYS A 1 103 ? 7.141 -52.188 -18.297 1 93.75 103 CYS A CA 1
ATOM 786 C C . CYS A 1 103 ? 7.582 -53.594 -18.703 1 93.75 103 CYS A C 1
ATOM 788 O O . CYS A 1 103 ? 8.344 -54.25 -17.969 1 93.75 103 CYS A O 1
ATOM 790 N N . ALA A 1 104 ? 6.98 -54.062 -19.812 1 92 104 ALA A N 1
ATOM 791 C CA . ALA A 1 104 ? 7.328 -55.375 -20.297 1 92 104 ALA A CA 1
ATOM 792 C C . ALA A 1 104 ? 7.496 -55.406 -21.812 1 92 104 ALA A C 1
ATOM 794 O O . ALA A 1 104 ? 6.758 -54.719 -22.531 1 92 104 ALA A O 1
ATOM 795 N N . LEU A 1 105 ? 8.508 -56.062 -22.203 1 89.38 105 LEU A N 1
ATOM 796 C CA . LEU A 1 105 ? 8.719 -56.312 -23.625 1 89.38 105 LEU A CA 1
ATOM 797 C C . LEU A 1 105 ? 8.219 -57.688 -24.016 1 89.38 105 LEU A C 1
ATOM 799 O O . LEU A 1 105 ? 8.664 -58.719 -23.469 1 89.38 105 LEU A O 1
ATOM 803 N N . GLU A 1 106 ? 7.219 -57.656 -24.891 1 85 106 GLU A N 1
ATOM 804 C CA . GLU A 1 106 ? 6.641 -58.906 -25.344 1 85 106 GLU A CA 1
ATOM 805 C C . GLU A 1 106 ? 7.039 -59.219 -26.781 1 85 106 GLU A C 1
ATOM 807 O O . GLU A 1 106 ? 7.047 -58.312 -27.641 1 85 106 GLU A O 1
ATOM 812 N N . PHE A 1 107 ? 7.477 -60.406 -26.984 1 83.94 107 PHE A N 1
ATOM 813 C CA . PHE A 1 107 ? 7.797 -60.875 -28.328 1 83.94 107 PHE A CA 1
ATOM 814 C C . PHE A 1 107 ? 7.594 -62.375 -28.438 1 83.94 107 PHE A C 1
ATOM 816 O O . PHE A 1 107 ? 7.258 -63.062 -27.453 1 83.94 107 PHE A O 1
ATOM 823 N N . GLU A 1 108 ? 7.695 -62.844 -29.672 1 82.38 108 GLU A N 1
ATOM 824 C CA . GLU A 1 108 ? 7.492 -64.312 -29.922 1 82.38 108 GLU A CA 1
ATOM 825 C C . GLU A 1 108 ? 8.797 -64.938 -30.297 1 82.38 108 GLU A C 1
ATOM 827 O O . GLU A 1 108 ? 9.609 -64.375 -31.047 1 82.38 108 GLU A O 1
ATOM 832 N N . ALA A 1 109 ? 9.047 -66 -29.656 1 83.62 109 ALA A N 1
ATOM 833 C CA . ALA A 1 109 ? 10.125 -66.938 -30.078 1 83.62 109 ALA A CA 1
ATOM 834 C C . ALA A 1 109 ? 9.625 -67.938 -31.078 1 83.62 109 ALA A C 1
ATOM 836 O O . ALA A 1 109 ? 8.531 -68.5 -30.922 1 83.62 109 ALA A O 1
ATOM 837 N N . VAL A 1 110 ? 10.406 -68.125 -32.156 1 81 110 VAL A N 1
ATOM 838 C CA . VAL A 1 110 ? 10 -69 -33.219 1 81 110 VAL A CA 1
ATOM 839 C C . VAL A 1 110 ? 10.992 -70.188 -33.312 1 81 110 VAL A C 1
ATOM 841 O O . VAL A 1 110 ? 12.211 -69.938 -33.344 1 81 110 VAL A O 1
ATOM 844 N N . ALA A 1 111 ? 10.406 -71.312 -33.281 1 82.06 111 ALA A N 1
ATOM 845 C CA . ALA A 1 111 ? 11.195 -72.562 -33.5 1 82.06 111 ALA A CA 1
ATOM 846 C C . ALA A 1 111 ? 10.672 -73.312 -34.719 1 82.06 111 ALA A C 1
ATOM 848 O O . ALA A 1 111 ? 9.461 -73.438 -34.906 1 82.06 111 ALA A O 1
ATOM 849 N N . GLU A 1 112 ? 11.609 -73.688 -35.531 1 79.75 112 GLU A N 1
ATOM 850 C CA . GLU A 1 112 ? 11.227 -74.438 -36.75 1 79.75 112 GLU A CA 1
ATOM 851 C C . GLU A 1 112 ? 11.25 -75.938 -36.5 1 79.75 112 GLU A C 1
ATOM 853 O O . GLU A 1 112 ? 11.789 -76.375 -35.5 1 79.75 112 GLU A O 1
ATOM 858 N N . ASN A 1 113 ? 10.5 -76.688 -37.281 1 77.25 113 ASN A N 1
ATOM 859 C CA . ASN A 1 113 ? 10.5 -78.125 -37.375 1 77.25 113 ASN A CA 1
ATOM 860 C C . ASN A 1 113 ? 10.016 -78.812 -36.094 1 77.25 113 ASN A C 1
ATOM 862 O O . ASN A 1 113 ? 10.797 -79.438 -35.375 1 77.25 113 ASN A O 1
ATOM 866 N N . PRO A 1 114 ? 8.977 -78.688 -35.781 1 73.5 114 PRO A N 1
ATOM 867 C CA . PRO A 1 114 ? 7.93 -78 -36.5 1 73.5 114 PRO A CA 1
ATOM 868 C C . PRO A 1 114 ? 7.863 -76.5 -36.125 1 73.5 114 PRO A C 1
ATOM 870 O O . PRO A 1 114 ? 8.406 -76.125 -35.094 1 73.5 114 PRO A O 1
ATOM 873 N N . LEU A 1 115 ? 7.219 -75.812 -37 1 75 115 LEU A N 1
ATOM 874 C CA . LEU A 1 115 ? 7.105 -74.375 -36.719 1 75 115 LEU A CA 1
ATOM 875 C C . LEU A 1 115 ? 6.215 -74.125 -35.5 1 75 115 LEU A C 1
ATOM 877 O O . LEU A 1 115 ? 5.043 -74.5 -35.5 1 75 115 LEU A O 1
ATOM 881 N N . ASN A 1 116 ? 6.82 -73.688 -34.406 1 76.69 116 ASN A N 1
ATOM 882 C CA . ASN A 1 116 ? 6.094 -73.312 -33.188 1 76.69 116 ASN A CA 1
ATOM 883 C C . ASN A 1 116 ? 6.422 -71.875 -32.75 1 76.69 116 ASN A C 1
ATOM 885 O O . ASN A 1 116 ? 7.539 -71.438 -32.938 1 76.69 116 ASN A O 1
ATOM 889 N N . PHE A 1 117 ? 5.379 -71.312 -32.188 1 78 117 PHE A N 1
ATOM 890 C CA . PHE A 1 117 ? 5.562 -70 -31.641 1 78 117 PHE A CA 1
ATOM 891 C C . PHE A 1 117 ? 5.359 -69.938 -30.125 1 78 117 PHE A C 1
ATOM 893 O O . PHE A 1 117 ? 4.453 -70.625 -29.625 1 78 117 PHE A O 1
ATOM 900 N N . TYR A 1 118 ? 6.293 -69.312 -29.469 1 80.75 118 TYR A N 1
ATOM 901 C CA . TYR A 1 118 ? 6.203 -69.125 -28.016 1 80.75 118 TYR A CA 1
ATOM 902 C C . TYR A 1 118 ? 6.168 -67.688 -27.609 1 80.75 118 TYR A C 1
ATOM 904 O O . TYR A 1 118 ? 6.961 -66.875 -28.109 1 80.75 118 TYR A O 1
ATOM 912 N N . HIS A 1 119 ? 5.262 -67.375 -26.734 1 83.62 119 HIS A N 1
ATOM 913 C CA . HIS A 1 119 ? 5.168 -66 -26.25 1 83.62 119 HIS A CA 1
ATOM 914 C C . HIS A 1 119 ? 6.145 -65.75 -25.109 1 83.62 119 HIS A C 1
ATOM 916 O O . HIS A 1 119 ? 6.164 -66.5 -24.125 1 83.62 119 HIS A O 1
ATOM 922 N N . VAL A 1 120 ? 7.012 -64.812 -25.297 1 88.06 120 VAL A N 1
ATOM 923 C CA . VAL A 1 120 ? 8 -64.438 -24.281 1 88.06 120 VAL A CA 1
ATOM 924 C C . VAL A 1 120 ? 7.723 -63.031 -23.75 1 88.06 120 VAL A C 1
ATOM 926 O O . VAL A 1 120 ? 7.492 -62.094 -24.516 1 88.06 120 VAL A O 1
ATOM 929 N N . ASN A 1 121 ? 7.695 -62.969 -22.391 1 90.44 121 ASN A N 1
ATOM 930 C CA . ASN A 1 121 ? 7.508 -61.688 -21.703 1 90.44 121 ASN A CA 1
ATOM 931 C C . ASN A 1 121 ? 8.695 -61.375 -20.812 1 90.44 121 ASN A C 1
ATOM 933 O O . ASN A 1 121 ? 9.023 -62.125 -19.891 1 90.44 121 ASN A O 1
ATOM 937 N N . VAL A 1 122 ? 9.336 -60.25 -21.188 1 93.25 122 VAL A N 1
ATOM 938 C CA . VAL A 1 122 ? 10.469 -59.844 -20.359 1 93.25 122 VAL A CA 1
ATOM 939 C C . VAL A 1 122 ? 10.102 -58.562 -19.609 1 93.25 122 VAL A C 1
ATOM 941 O O . VAL A 1 122 ? 9.992 -57.469 -20.219 1 93.25 122 VAL A O 1
ATOM 944 N N . GLU A 1 123 ? 9.984 -58.656 -18.297 1 95.69 123 GLU A N 1
ATOM 945 C CA . GLU A 1 123 ? 9.703 -57.5 -17.469 1 95.69 123 GLU A CA 1
ATOM 946 C C . GLU A 1 123 ? 10.977 -56.719 -17.156 1 95.69 123 GLU A C 1
ATOM 948 O O . GLU A 1 123 ? 11.984 -57.312 -16.766 1 95.69 123 GLU A O 1
ATOM 953 N N . ILE A 1 124 ? 10.891 -55.438 -17.406 1 95.88 124 ILE A N 1
ATOM 954 C CA . ILE A 1 124 ? 12.047 -54.562 -17.188 1 95.88 124 ILE A CA 1
ATOM 955 C C . ILE A 1 124 ? 11.875 -53.812 -15.875 1 95.88 124 ILE A C 1
ATOM 957 O O . ILE A 1 124 ? 10.945 -53 -15.727 1 95.88 124 ILE A O 1
ATOM 961 N N . GLU A 1 125 ? 12.781 -54 -14.945 1 95.31 125 GLU A N 1
ATOM 962 C CA . GLU A 1 125 ? 12.727 -53.312 -13.656 1 95.31 125 GLU A CA 1
ATOM 963 C C . GLU A 1 125 ? 13.477 -51.969 -13.703 1 95.31 125 GLU A C 1
ATOM 965 O O . GLU A 1 125 ? 14.523 -51.875 -14.352 1 95.31 125 GLU A O 1
ATOM 970 N N . ASP A 1 126 ? 12.977 -51.031 -12.953 1 95.69 126 ASP A N 1
ATOM 971 C CA . ASP A 1 126 ? 13.547 -49.688 -12.93 1 95.69 126 ASP A CA 1
ATOM 972 C C . ASP A 1 126 ? 14.742 -49.625 -11.992 1 95.69 126 ASP A C 1
ATOM 974 O O . ASP A 1 126 ? 14.727 -50.219 -10.906 1 95.69 126 ASP A O 1
ATOM 978 N N . ILE A 1 127 ? 15.805 -48.938 -12.406 1 95.62 127 ILE A N 1
ATOM 979 C CA . ILE A 1 127 ? 16.922 -48.594 -11.539 1 95.62 127 ILE A CA 1
ATOM 980 C C . ILE A 1 127 ? 17.031 -47.094 -11.398 1 95.62 127 ILE A C 1
ATOM 982 O O . ILE A 1 127 ? 16.469 -46.344 -12.211 1 95.62 127 ILE A O 1
ATOM 986 N N . ASN A 1 128 ? 17.719 -46.562 -10.336 1 95.56 128 ASN A N 1
ATOM 987 C CA . ASN A 1 128 ? 17.844 -45.156 -10.094 1 95.56 128 ASN A CA 1
ATOM 988 C C . ASN A 1 128 ? 18.984 -44.531 -10.914 1 95.56 128 ASN A C 1
ATOM 990 O O . ASN A 1 128 ? 20.047 -44.219 -10.375 1 95.56 128 ASN A O 1
ATOM 994 N N . ASP A 1 129 ? 18.719 -44.312 -12.195 1 94.88 129 ASP A N 1
ATOM 995 C CA . ASP A 1 129 ? 19.781 -43.781 -13.062 1 94.88 129 ASP A CA 1
ATOM 996 C C . ASP A 1 129 ? 19.422 -42.406 -13.609 1 94.88 129 ASP A C 1
ATOM 998 O O . ASP A 1 129 ? 20.125 -41.875 -14.484 1 94.88 129 ASP A O 1
ATOM 1002 N N . HIS A 1 130 ? 18.344 -41.844 -13.188 1 95.5 130 HIS A N 1
ATOM 1003 C CA . HIS A 1 130 ? 18 -40.469 -13.562 1 95.5 130 HIS A CA 1
ATOM 1004 C C . HIS A 1 130 ? 17.953 -39.562 -12.336 1 95.5 130 HIS A C 1
ATOM 1006 O O . HIS A 1 130 ? 17.406 -39.938 -11.297 1 95.5 130 HIS A O 1
ATOM 1012 N N . THR A 1 131 ? 18.531 -38.469 -12.508 1 96.06 131 THR A N 1
ATOM 1013 C CA . THR A 1 131 ? 18.562 -37.469 -11.445 1 96.06 131 THR A CA 1
ATOM 1014 C C . THR A 1 131 ? 17.422 -36.469 -11.617 1 96.06 131 THR A C 1
ATOM 1016 O O . THR A 1 131 ? 17.094 -36.062 -12.742 1 96.06 131 THR A O 1
ATOM 1019 N N . PRO A 1 132 ? 16.766 -36.156 -10.398 1 96.75 132 PRO A N 1
ATOM 1020 C CA . PRO A 1 132 ? 15.797 -35.062 -10.523 1 96.75 132 PRO A CA 1
ATOM 1021 C C . PRO A 1 132 ? 16.391 -33.812 -11.148 1 96.75 132 PRO A C 1
ATOM 1023 O O . PRO A 1 132 ? 17.5 -33.375 -10.766 1 96.75 132 PRO A O 1
ATOM 1026 N N . LYS A 1 133 ? 15.664 -33.25 -12.125 1 96.19 133 LYS A N 1
ATOM 1027 C CA . LYS A 1 133 ? 16.172 -32.094 -12.844 1 96.19 133 LYS A CA 1
ATOM 1028 C C . LYS A 1 133 ? 15.109 -31 -12.914 1 96.19 133 LYS A C 1
ATOM 1030 O O . LYS A 1 133 ? 13.945 -31.266 -13.219 1 96.19 133 LYS A O 1
ATOM 1035 N N . PHE A 1 134 ? 15.617 -29.766 -12.57 1 94.38 134 PHE A N 1
ATOM 1036 C CA . PHE A 1 134 ? 14.75 -28.609 -12.75 1 94.38 134 PHE A CA 1
ATOM 1037 C C . PHE A 1 134 ? 14.859 -28.062 -14.164 1 94.38 134 PHE A C 1
ATOM 1039 O O . PHE A 1 134 ? 15.922 -28.156 -14.789 1 94.38 134 PHE A O 1
ATOM 1046 N N . MET A 1 135 ? 13.766 -27.531 -14.641 1 88.5 135 MET A N 1
ATOM 1047 C CA . MET A 1 135 ? 13.75 -26.984 -15.992 1 88.5 135 MET A CA 1
ATOM 1048 C C . MET A 1 135 ? 14.648 -25.766 -16.094 1 88.5 135 MET A C 1
ATOM 1050 O O . MET A 1 135 ? 15.219 -25.484 -17.156 1 88.5 135 MET A O 1
ATOM 1054 N N . GLN A 1 136 ? 14.75 -25.016 -15.039 1 90.12 136 GLN A N 1
ATOM 1055 C CA . GLN A 1 136 ? 15.578 -23.812 -14.992 1 90.12 136 GLN A CA 1
ATOM 1056 C C . GLN A 1 136 ? 16.562 -23.859 -13.828 1 90.12 136 GLN A C 1
ATOM 1058 O O . GLN A 1 136 ? 16.297 -24.5 -12.805 1 90.12 136 GLN A O 1
ATOM 1063 N N . ASN A 1 137 ? 17.688 -23.141 -14.086 1 92.88 137 ASN A N 1
ATOM 1064 C CA . ASN A 1 137 ? 18.703 -23.109 -13.055 1 92.88 137 ASN A CA 1
ATOM 1065 C C . ASN A 1 137 ? 18.344 -22.141 -11.938 1 92.88 137 ASN A C 1
ATOM 1067 O O . ASN A 1 137 ? 18.922 -22.188 -10.852 1 92.88 137 ASN A O 1
ATOM 1071 N N . SER A 1 138 ? 17.5 -21.297 -12.281 1 94 138 SER A N 1
ATOM 1072 C CA . SER A 1 138 ? 17.047 -20.344 -11.266 1 94 138 SER A CA 1
ATOM 1073 C C . SER A 1 138 ? 15.633 -19.859 -11.578 1 94 138 SER A C 1
ATOM 1075 O O . SER A 1 138 ? 15.227 -19.812 -12.734 1 94 138 SER A O 1
ATOM 1077 N N . PHE A 1 139 ? 14.945 -19.656 -10.539 1 91.56 139 PHE A N 1
ATOM 1078 C CA . PHE A 1 139 ? 13.656 -19.016 -10.734 1 91.56 139 PHE A CA 1
ATOM 1079 C C . PHE A 1 139 ? 13.414 -17.938 -9.68 1 91.56 139 PHE A C 1
ATOM 1081 O O . PHE A 1 139 ? 14.023 -17.969 -8.609 1 91.56 139 PHE A O 1
ATOM 1088 N N . GLU A 1 140 ? 12.578 -16.953 -10.102 1 92.75 140 GLU A N 1
ATOM 1089 C CA . GLU A 1 140 ? 12.336 -15.773 -9.266 1 92.75 140 GLU A CA 1
ATOM 1090 C C . GLU A 1 140 ? 10.906 -15.75 -8.734 1 92.75 140 GLU A C 1
ATOM 1092 O O . GLU A 1 140 ? 9.969 -16.094 -9.461 1 92.75 140 GLU A O 1
ATOM 1097 N N . LEU A 1 141 ? 10.844 -15.492 -7.457 1 94.5 141 LEU A N 1
ATOM 1098 C CA . LEU A 1 141 ? 9.562 -15.297 -6.797 1 94.5 141 LEU A CA 1
ATOM 1099 C C . LEU A 1 141 ? 9.445 -13.883 -6.242 1 94.5 141 LEU A C 1
ATOM 1101 O O . LEU A 1 141 ? 10.375 -13.383 -5.598 1 94.5 141 LEU A O 1
ATOM 1105 N N . GLN A 1 142 ? 8.32 -13.172 -6.574 1 95.62 142 GLN A N 1
ATOM 1106 C CA . GLN A 1 142 ? 8.078 -11.836 -6.051 1 95.62 142 GLN A CA 1
ATOM 1107 C C . GLN A 1 142 ? 7.07 -11.867 -4.906 1 95.62 142 GLN A C 1
ATOM 1109 O O . GLN A 1 142 ? 5.945 -12.336 -5.074 1 95.62 142 GLN A O 1
ATOM 1114 N N . ILE A 1 143 ? 7.508 -11.398 -3.779 1 96.88 143 ILE A N 1
ATOM 1115 C CA . ILE A 1 143 ? 6.656 -11.352 -2.596 1 96.88 143 ILE A CA 1
ATOM 1116 C C . ILE A 1 143 ? 6.629 -9.938 -2.031 1 96.88 143 ILE A C 1
ATOM 1118 O O . ILE A 1 143 ? 7.68 -9.328 -1.811 1 96.88 143 ILE A O 1
ATOM 1122 N N . SER A 1 144 ? 5.48 -9.414 -1.791 1 97.06 144 SER A N 1
ATOM 1123 C CA . SER A 1 144 ? 5.363 -8.102 -1.17 1 97.06 144 SER A CA 1
ATOM 1124 C C . SER A 1 144 ? 5.793 -8.141 0.292 1 97.06 144 SER A C 1
ATOM 1126 O O . SER A 1 144 ? 5.5 -9.102 1.005 1 97.06 144 SER A O 1
ATOM 1128 N N . GLU A 1 145 ? 6.418 -7.117 0.733 1 97 145 GLU A N 1
ATOM 1129 C CA . GLU A 1 145 ? 6.824 -7.086 2.135 1 97 145 GLU A CA 1
ATOM 1130 C C . GLU A 1 145 ? 5.613 -7.031 3.061 1 97 145 GLU A C 1
ATOM 1132 O O . GLU A 1 145 ? 5.73 -7.293 4.262 1 97 145 GLU A O 1
ATOM 1137 N N . SER A 1 146 ? 4.449 -6.688 2.496 1 95.38 146 SER A N 1
ATOM 1138 C CA . SER A 1 146 ? 3.236 -6.605 3.307 1 95.38 146 SER A CA 1
ATOM 1139 C C . SER A 1 146 ? 2.557 -7.965 3.424 1 95.38 146 SER A C 1
ATOM 1141 O O . SER A 1 146 ? 1.485 -8.078 4.023 1 95.38 146 SER A O 1
ATOM 1143 N N . THR A 1 147 ? 3.188 -8.984 2.805 1 96.44 147 THR A N 1
ATOM 1144 C CA . THR A 1 147 ? 2.641 -10.328 2.918 1 96.44 147 THR A CA 1
ATOM 1145 C C . THR A 1 147 ? 2.736 -10.836 4.355 1 96.44 147 THR A C 1
ATOM 1147 O O . THR A 1 147 ? 3.758 -10.641 5.02 1 96.44 147 THR A O 1
ATOM 1150 N N . LEU A 1 148 ? 1.646 -11.406 4.781 1 95.31 148 LEU A N 1
ATOM 1151 C CA . LEU A 1 148 ? 1.603 -11.867 6.16 1 95.31 148 LEU A CA 1
ATOM 1152 C C . LEU A 1 148 ? 2.291 -13.227 6.301 1 95.31 148 LEU A C 1
ATOM 1154 O O . LEU A 1 148 ? 2.184 -14.07 5.41 1 95.31 148 LEU A O 1
ATOM 1158 N N . PRO A 1 149 ? 2.975 -13.438 7.414 1 97 149 PRO A N 1
ATOM 1159 C CA . PRO A 1 149 ? 3.523 -14.773 7.668 1 97 149 PRO A CA 1
ATOM 1160 C C . PRO A 1 149 ? 2.461 -15.867 7.613 1 97 149 PRO A C 1
ATOM 1162 O O . PRO A 1 149 ? 1.312 -15.641 8.008 1 97 149 PRO A O 1
ATOM 1165 N N . GLY A 1 150 ? 2.92 -17.062 7.203 1 96.31 150 GLY A N 1
ATOM 1166 C CA . GLY A 1 150 ? 1.989 -18.172 7.039 1 96.31 150 GLY A CA 1
ATOM 1167 C C . GLY A 1 150 ? 1.559 -18.375 5.598 1 96.31 150 GLY A C 1
ATOM 1168 O O . GLY A 1 150 ? 1.037 -19.438 5.25 1 96.31 150 GLY A O 1
ATOM 1169 N N . MET A 1 151 ? 1.775 -17.375 4.82 1 95.62 151 MET A N 1
ATOM 1170 C CA . MET A 1 151 ? 1.437 -17.484 3.404 1 95.62 151 MET A CA 1
ATOM 1171 C C . MET A 1 151 ? 2.277 -18.562 2.729 1 95.62 151 MET A C 1
ATOM 1173 O O . MET A 1 151 ? 3.465 -18.703 3.025 1 95.62 151 MET A O 1
ATOM 1177 N N . ARG A 1 152 ? 1.617 -19.234 1.808 1 96.12 152 ARG A N 1
ATOM 1178 C CA . ARG A 1 152 ? 2.289 -20.312 1.092 1 96.12 152 ARG A CA 1
ATOM 1179 C C . ARG A 1 152 ? 2.402 -20 -0.396 1 96.12 152 ARG A C 1
ATOM 1181 O O . ARG A 1 152 ? 1.507 -19.375 -0.974 1 96.12 152 ARG A O 1
ATOM 1188 N N . PHE A 1 153 ? 3.502 -20.469 -0.965 1 96.25 153 PHE A N 1
ATOM 1189 C CA . PHE A 1 153 ? 3.764 -20.266 -2.385 1 96.25 153 PHE A CA 1
ATOM 1190 C C . PHE A 1 153 ? 4.156 -21.562 -3.059 1 96.25 153 PHE A C 1
ATOM 1192 O O . PHE A 1 153 ? 5.125 -22.219 -2.656 1 96.25 153 PHE A O 1
ATOM 1199 N N . ILE A 1 154 ? 3.389 -21.875 -4.043 1 94.88 154 ILE A N 1
ATOM 1200 C CA . ILE A 1 154 ? 3.705 -23.078 -4.812 1 94.88 154 ILE A CA 1
ATOM 1201 C C . ILE A 1 154 ? 4.957 -22.828 -5.648 1 94.88 154 ILE A C 1
ATOM 1203 O O . ILE A 1 154 ? 5.07 -21.812 -6.336 1 94.88 154 ILE A O 1
ATOM 1207 N N . LEU A 1 155 ? 5.91 -23.797 -5.586 1 94.44 155 LEU A N 1
ATOM 1208 C CA . LEU A 1 155 ? 7.156 -23.641 -6.328 1 94.44 155 LEU A CA 1
ATOM 1209 C C . LEU A 1 155 ? 7.188 -24.578 -7.535 1 94.44 155 LEU A C 1
ATOM 1211 O O . LEU A 1 155 ? 6.305 -25.422 -7.688 1 94.44 155 LEU A O 1
ATOM 1215 N N . GLU A 1 156 ? 8.227 -24.328 -8.32 1 89.56 156 GLU A N 1
ATOM 1216 C CA . GLU A 1 156 ? 8.43 -25.172 -9.492 1 89.56 156 GLU A CA 1
ATOM 1217 C C . GLU A 1 156 ? 8.859 -26.578 -9.086 1 89.56 156 GLU A C 1
ATOM 1219 O O . GLU A 1 156 ? 9.609 -26.75 -8.125 1 89.56 156 GLU A O 1
ATOM 1224 N N . VAL A 1 157 ? 8.352 -27.516 -9.891 1 92.44 157 VAL A N 1
ATOM 1225 C CA . VAL A 1 157 ? 8.672 -28.906 -9.586 1 92.44 157 VAL A CA 1
ATOM 1226 C C . VAL A 1 157 ? 9.82 -29.391 -10.469 1 92.44 157 VAL A C 1
ATOM 1228 O O . VAL A 1 157 ? 10.039 -28.859 -11.562 1 92.44 157 VAL A O 1
ATOM 1231 N N . ALA A 1 158 ? 10.555 -30.359 -9.992 1 94.69 158 ALA A N 1
ATOM 1232 C CA . ALA A 1 158 ? 11.586 -31.047 -10.773 1 94.69 158 ALA A CA 1
ATOM 1233 C C . ALA A 1 158 ? 11.016 -32.281 -11.477 1 94.69 158 ALA A C 1
ATOM 1235 O O . ALA A 1 158 ? 9.938 -32.75 -11.125 1 94.69 158 ALA A O 1
ATOM 1236 N N . GLU A 1 159 ? 11.75 -32.625 -12.531 1 93 159 GLU A N 1
ATOM 1237 C CA . GLU A 1 159 ? 11.344 -33.812 -13.273 1 93 159 GLU A CA 1
ATOM 1238 C C . GLU A 1 159 ? 12.336 -34.969 -13.078 1 93 159 GLU A C 1
ATOM 1240 O O . GLU A 1 159 ? 13.547 -34.75 -13.086 1 93 159 GLU A O 1
ATOM 1245 N N . ASP A 1 160 ? 11.812 -36.094 -12.734 1 94.94 160 ASP A N 1
ATOM 1246 C CA . ASP A 1 160 ? 12.555 -37.312 -12.586 1 94.94 160 ASP A CA 1
ATOM 1247 C C . ASP A 1 160 ? 11.938 -38.438 -13.422 1 94.94 160 ASP A C 1
ATOM 1249 O O . ASP A 1 160 ? 10.789 -38.844 -13.188 1 94.94 160 ASP A O 1
ATOM 1253 N N . ALA A 1 161 ? 12.711 -39.031 -14.344 1 93.56 161 ALA A N 1
ATOM 1254 C CA . ALA A 1 161 ? 12.164 -39.969 -15.312 1 93.56 161 ALA A CA 1
ATOM 1255 C C . ALA A 1 161 ? 11.969 -41.344 -14.672 1 93.56 161 ALA A C 1
ATOM 1257 O O . ALA A 1 161 ? 11.258 -42.188 -15.227 1 93.56 161 ALA A O 1
ATOM 1258 N N . ASP A 1 162 ? 12.594 -41.562 -13.555 1 94.94 162 ASP A N 1
ATOM 1259 C CA . ASP A 1 162 ? 12.422 -42.844 -12.891 1 94.94 162 ASP A CA 1
ATOM 1260 C C . ASP A 1 162 ? 11.016 -42.969 -12.312 1 94.94 162 ASP A C 1
ATOM 1262 O O . ASP A 1 162 ? 10.25 -42 -12.297 1 94.94 162 ASP A O 1
ATOM 1266 N N . ILE A 1 163 ? 10.734 -44.188 -11.867 1 92.69 163 ILE A N 1
ATOM 1267 C CA . ILE A 1 163 ? 9.406 -44.406 -11.32 1 92.69 163 ILE A CA 1
ATOM 1268 C C . ILE A 1 163 ? 9.516 -44.938 -9.891 1 92.69 163 ILE A C 1
ATOM 1270 O O . ILE A 1 163 ? 10.602 -45.312 -9.445 1 92.69 163 ILE A O 1
ATOM 1274 N N . GLY A 1 164 ? 8.438 -44.812 -9.188 1 90.38 164 GLY A N 1
ATOM 1275 C CA . GLY A 1 164 ? 8.359 -45.375 -7.848 1 90.38 164 GLY A CA 1
ATOM 1276 C C . GLY A 1 164 ? 9.312 -44.688 -6.875 1 90.38 164 GLY A C 1
ATOM 1277 O O . GLY A 1 164 ? 9.383 -43.469 -6.816 1 90.38 164 GLY A O 1
ATOM 1278 N N . LEU A 1 165 ? 10.055 -45.5 -6.102 1 91.94 165 LEU A N 1
ATOM 1279 C CA . LEU A 1 165 ? 10.945 -45 -5.07 1 91.94 165 LEU A CA 1
ATOM 1280 C C . LEU A 1 165 ? 12.188 -44.344 -5.695 1 91.94 165 LEU A C 1
ATOM 1282 O O . LEU A 1 165 ? 12.867 -43.562 -5.051 1 91.94 165 LEU A O 1
ATOM 1286 N N . ASN A 1 166 ? 12.422 -44.75 -6.961 1 94.88 166 ASN A N 1
ATOM 1287 C CA . ASN A 1 166 ? 13.586 -44.188 -7.645 1 94.88 166 ASN A CA 1
ATOM 1288 C C . ASN A 1 166 ? 13.289 -42.812 -8.219 1 94.88 166 ASN A C 1
ATOM 1290 O O . ASN A 1 166 ? 14.195 -42.156 -8.719 1 94.88 166 ASN A O 1
ATOM 1294 N N . SER A 1 167 ? 12.039 -42.375 -8.102 1 94.19 167 SER A N 1
ATOM 1295 C CA . SER A 1 167 ? 11.648 -41.062 -8.602 1 94.19 167 SER A CA 1
ATOM 1296 C C . SER A 1 167 ? 11.719 -40.031 -7.492 1 94.19 167 SER A C 1
ATOM 1298 O O . SER A 1 167 ? 12.086 -40.344 -6.359 1 94.19 167 SER A O 1
ATOM 1300 N N . LEU A 1 168 ? 11.352 -38.844 -7.832 1 95.44 168 LEU A N 1
ATOM 1301 C CA . LEU A 1 168 ? 11.383 -37.719 -6.91 1 95.44 168 LEU A CA 1
ATOM 1302 C C . LEU A 1 168 ? 10.516 -37.969 -5.684 1 95.44 168 LEU A C 1
ATOM 1304 O O . LEU A 1 168 ? 9.359 -38.375 -5.812 1 95.44 168 LEU A O 1
ATOM 1308 N N . GLN A 1 169 ? 11.141 -37.781 -4.441 1 93.81 169 GLN A N 1
ATOM 1309 C CA . GLN A 1 169 ? 10.422 -38.125 -3.219 1 93.81 169 GLN A CA 1
ATOM 1310 C C . GLN A 1 169 ? 10.289 -36.906 -2.303 1 93.81 169 GLN A C 1
ATOM 1312 O O . GLN A 1 169 ? 9.336 -36.812 -1.519 1 93.81 169 GLN A O 1
ATOM 1317 N N . ASN A 1 170 ? 11.266 -36.031 -2.41 1 95.5 170 ASN A N 1
ATOM 1318 C CA . ASN A 1 170 ? 11.258 -34.938 -1.435 1 95.5 170 ASN A CA 1
ATOM 1319 C C . ASN A 1 170 ? 11.969 -33.719 -1.966 1 95.5 170 ASN A C 1
ATOM 1321 O O . ASN A 1 170 ? 12.766 -33.812 -2.902 1 95.5 170 ASN A O 1
ATOM 1325 N N . TYR A 1 171 ? 11.578 -32.656 -1.312 1 97.94 171 TYR A N 1
ATOM 1326 C CA . TYR A 1 171 ? 12.266 -31.375 -1.535 1 97.94 171 TYR A CA 1
ATOM 1327 C C . TYR A 1 171 ? 12.859 -30.844 -0.236 1 97.94 171 TYR A C 1
ATOM 1329 O O . TYR A 1 171 ? 12.312 -31.078 0.845 1 97.94 171 TYR A O 1
ATOM 1337 N N . LYS A 1 172 ? 13.992 -30.172 -0.362 1 97.69 172 LYS A N 1
ATOM 1338 C CA . LYS A 1 172 ? 14.625 -29.484 0.769 1 97.69 172 LYS A CA 1
ATOM 1339 C C . LYS A 1 172 ? 15.008 -28.062 0.407 1 97.69 172 LYS A C 1
ATOM 1341 O O . LYS A 1 172 ? 15.281 -27.766 -0.756 1 97.69 172 LYS A O 1
ATOM 1346 N N . LEU A 1 173 ? 14.953 -27.219 1.461 1 97.81 173 LEU A N 1
ATOM 1347 C CA . LEU A 1 173 ? 15.312 -25.812 1.292 1 97.81 173 LEU A CA 1
ATOM 1348 C C . LEU A 1 173 ? 16.547 -25.469 2.107 1 97.81 173 LEU A C 1
ATOM 1350 O O . LEU A 1 173 ? 16.75 -26 3.201 1 97.81 173 LEU A O 1
ATOM 1354 N N . SER A 1 174 ? 17.391 -24.609 1.501 1 97.56 174 SER A N 1
ATOM 1355 C CA . SER A 1 174 ? 18.516 -24.094 2.273 1 97.56 174 SER A CA 1
ATOM 1356 C C . SER A 1 174 ? 18.047 -23.391 3.537 1 97.56 174 SER A C 1
ATOM 1358 O O . SER A 1 174 ? 16.906 -22.938 3.615 1 97.56 174 SER A O 1
ATOM 1360 N N . LEU A 1 175 ? 18.906 -23.312 4.457 1 94.94 175 LEU A N 1
ATOM 1361 C CA . LEU A 1 175 ? 18.562 -22.688 5.73 1 94.94 175 LEU A CA 1
ATOM 1362 C C . LEU A 1 175 ? 18.203 -21.219 5.543 1 94.94 175 LEU A C 1
ATOM 1364 O O . LEU A 1 175 ? 18.922 -20.484 4.852 1 94.94 175 LEU A O 1
ATOM 1368 N N . SER A 1 176 ? 17.078 -20.891 6.047 1 95 176 SER A N 1
ATOM 1369 C CA . SER A 1 176 ? 16.609 -19.5 6.004 1 95 176 SER A CA 1
ATOM 1370 C C . SER A 1 176 ? 15.82 -19.156 7.262 1 95 176 SER A C 1
ATOM 1372 O O . SER A 1 176 ? 15.125 -20 7.82 1 95 176 SER A O 1
ATOM 1374 N N . SER A 1 177 ? 15.984 -17.984 7.73 1 94.5 177 SER A N 1
ATOM 1375 C CA . SER A 1 177 ? 15.242 -17.531 8.898 1 94.5 177 SER A CA 1
ATOM 1376 C C . SER A 1 177 ? 13.82 -17.109 8.523 1 94.5 177 SER A C 1
ATOM 1378 O O . SER A 1 177 ? 12.906 -17.188 9.352 1 94.5 177 SER A O 1
ATOM 1380 N N . SER A 1 178 ? 13.586 -16.75 7.316 1 97 178 SER A N 1
ATOM 1381 C CA . SER A 1 178 ? 12.32 -16.141 6.926 1 97 178 SER A CA 1
ATOM 1382 C C . SER A 1 178 ? 11.422 -17.156 6.207 1 97 178 SER A C 1
ATOM 1384 O O . SER A 1 178 ? 10.211 -16.938 6.09 1 97 178 SER A O 1
ATOM 1386 N N . PHE A 1 179 ? 12.078 -18.234 5.738 1 98.19 179 PHE A N 1
ATOM 1387 C CA . PHE A 1 179 ? 11.297 -19.125 4.898 1 98.19 179 PHE A CA 1
ATOM 1388 C C . PHE A 1 179 ? 11.492 -20.578 5.336 1 98.19 179 PHE A C 1
ATOM 1390 O O . PHE A 1 179 ? 12.555 -20.938 5.852 1 98.19 179 PHE A O 1
ATOM 1397 N N . SER A 1 180 ? 10.469 -21.375 5.16 1 98.12 180 SER A N 1
ATOM 1398 C CA . SER A 1 180 ? 10.492 -22.812 5.316 1 98.12 180 SER A CA 1
ATOM 1399 C C . SER A 1 180 ? 9.797 -23.516 4.152 1 98.12 180 SER A C 1
ATOM 1401 O O . SER A 1 180 ? 9.242 -22.844 3.271 1 98.12 180 SER A O 1
ATOM 1403 N N . LEU A 1 181 ? 10 -24.875 4.098 1 97.94 181 LEU A N 1
ATOM 1404 C CA . LEU A 1 181 ? 9.461 -25.625 2.979 1 97.94 181 LEU A CA 1
ATOM 1405 C C . LEU A 1 181 ? 8.539 -26.734 3.469 1 97.94 181 LEU A C 1
ATOM 1407 O O . LEU A 1 181 ? 8.82 -27.391 4.484 1 97.94 181 LEU A O 1
ATOM 1411 N N . ILE A 1 182 ? 7.469 -26.906 2.762 1 97.12 182 ILE A N 1
ATOM 1412 C CA . ILE A 1 182 ? 6.586 -28.031 3.018 1 97.12 182 ILE A CA 1
ATOM 1413 C C . ILE A 1 182 ? 6.402 -28.844 1.738 1 97.12 182 ILE A C 1
ATOM 1415 O O . ILE A 1 182 ? 6.27 -28.281 0.65 1 97.12 182 ILE A O 1
ATOM 1419 N N . ASN A 1 183 ? 6.469 -30.172 1.854 1 96.88 183 ASN A N 1
ATOM 1420 C CA . ASN A 1 183 ? 6.223 -31.078 0.74 1 96.88 183 ASN A CA 1
ATOM 1421 C C . ASN A 1 183 ? 4.754 -31.5 0.669 1 96.88 183 ASN A C 1
ATOM 1423 O O . ASN A 1 183 ? 4.215 -32.062 1.628 1 96.88 183 ASN A O 1
ATOM 1427 N N . LYS A 1 184 ? 4.219 -31.156 -0.439 1 94.25 184 LYS A N 1
ATOM 1428 C CA . LYS A 1 184 ? 2.824 -31.531 -0.653 1 94.25 184 LYS A CA 1
ATOM 1429 C C . LYS A 1 184 ? 2.707 -32.625 -1.704 1 94.25 184 LYS A C 1
ATOM 1431 O O . LYS A 1 184 ? 3.646 -32.875 -2.467 1 94.25 184 LYS A O 1
ATOM 1436 N N . GLU A 1 185 ? 1.522 -33.281 -1.677 1 91.88 185 GLU A N 1
ATOM 1437 C CA . GLU A 1 185 ? 1.3 -34.406 -2.596 1 91.88 185 GLU A CA 1
ATOM 1438 C C . GLU A 1 185 ? 0.112 -34.125 -3.514 1 91.88 185 GLU A C 1
ATOM 1440 O O . GLU A 1 185 ? -0.926 -33.656 -3.064 1 91.88 185 GLU A O 1
ATOM 1445 N N . LYS A 1 186 ? 0.344 -34.375 -4.77 1 85.62 186 LYS A N 1
ATOM 1446 C CA . LYS A 1 186 ? -0.754 -34.281 -5.73 1 85.62 186 LYS A CA 1
ATOM 1447 C C . LYS A 1 186 ? -1.618 -35.562 -5.695 1 85.62 186 LYS A C 1
ATOM 1449 O O . LYS A 1 186 ? -1.344 -36.469 -4.93 1 85.62 186 LYS A O 1
ATOM 1454 N N . GLN A 1 187 ? -2.697 -35.531 -6.492 1 79.69 187 GLN A N 1
ATOM 1455 C CA . GLN A 1 187 ? -3.598 -36.688 -6.547 1 79.69 187 GLN A CA 1
ATOM 1456 C C . GLN A 1 187 ? -2.895 -37.906 -7.121 1 79.69 187 GLN A C 1
ATOM 1458 O O . GLN A 1 187 ? -3.191 -39.031 -6.73 1 79.69 187 GLN A O 1
ATOM 1463 N N . ASP A 1 188 ? -1.928 -37.656 -7.977 1 77.5 188 ASP A N 1
ATOM 1464 C CA . ASP A 1 188 ? -1.223 -38.781 -8.609 1 77.5 188 ASP A CA 1
ATOM 1465 C C . ASP A 1 188 ? -0.072 -39.25 -7.734 1 77.5 188 ASP A C 1
ATOM 1467 O O . ASP A 1 188 ? 0.672 -40.156 -8.125 1 77.5 188 ASP A O 1
ATOM 1471 N N . GLY A 1 189 ? 0.092 -38.688 -6.59 1 82.06 189 GLY A N 1
ATOM 1472 C CA . GLY A 1 189 ? 1.117 -39.094 -5.648 1 82.06 189 GLY A CA 1
ATOM 1473 C C . GLY A 1 189 ? 2.418 -38.344 -5.793 1 82.06 189 GLY A C 1
ATOM 1474 O O . GLY A 1 189 ? 3.33 -38.5 -4.98 1 82.06 189 GLY A O 1
ATOM 1475 N N . SER A 1 190 ? 2.475 -37.594 -6.859 1 87.06 190 SER A N 1
ATOM 1476 C CA . SER A 1 190 ? 3.691 -36.812 -7.047 1 87.06 190 SER A CA 1
ATOM 1477 C C . SER A 1 190 ? 3.791 -35.688 -6.016 1 87.06 190 SER A C 1
ATOM 1479 O O . SER A 1 190 ? 2.773 -35.156 -5.57 1 87.06 190 SER A O 1
ATOM 1481 N N . LYS A 1 191 ? 5 -35.406 -5.648 1 92.19 191 LYS A N 1
ATOM 1482 C CA . LYS A 1 191 ? 5.238 -34.406 -4.621 1 92.19 191 LYS A CA 1
ATOM 1483 C C . LYS A 1 191 ? 5.559 -33.031 -5.25 1 92.19 191 LYS A C 1
ATOM 1485 O O . LYS A 1 191 ? 6.133 -32.969 -6.336 1 92.19 191 LYS A O 1
ATOM 1490 N N . TYR A 1 192 ? 5.102 -32 -4.602 1 93.62 192 TYR A N 1
ATOM 1491 C CA . TYR A 1 192 ? 5.484 -30.656 -5.016 1 93.62 192 TYR A CA 1
ATOM 1492 C C . TYR A 1 192 ? 5.773 -29.781 -3.805 1 93.62 192 TYR A C 1
ATOM 1494 O O . TYR A 1 192 ? 5.18 -29.953 -2.74 1 93.62 192 TYR A O 1
ATOM 1502 N N . PRO A 1 193 ? 6.691 -28.875 -3.938 1 96.44 193 PRO A N 1
ATOM 1503 C CA . PRO A 1 193 ? 7.109 -28.031 -2.812 1 96.44 193 PRO A CA 1
ATOM 1504 C C . PRO A 1 193 ? 6.297 -26.734 -2.707 1 96.44 193 PRO A C 1
ATOM 1506 O O . PRO A 1 193 ? 5.934 -26.141 -3.727 1 96.44 193 PRO A O 1
ATOM 1509 N N . GLU A 1 194 ? 6.047 -26.328 -1.45 1 97 194 GLU A N 1
ATOM 1510 C CA . GLU A 1 194 ? 5.477 -25.031 -1.132 1 97 194 GLU A CA 1
ATOM 1511 C C . GLU A 1 194 ? 6.375 -24.25 -0.173 1 97 194 GLU A C 1
ATOM 1513 O O . GLU A 1 194 ? 6.824 -24.797 0.84 1 97 194 GLU A O 1
ATOM 1518 N N . LEU A 1 195 ? 6.59 -23.062 -0.601 1 97.88 195 LEU A N 1
ATOM 1519 C CA . LEU A 1 195 ? 7.355 -22.172 0.264 1 97.88 195 LEU A CA 1
ATOM 1520 C C . LEU A 1 195 ? 6.449 -21.484 1.28 1 97.88 195 LEU A C 1
ATOM 1522 O O . LEU A 1 195 ? 5.375 -21 0.928 1 97.88 195 LEU A O 1
ATOM 1526 N N . ILE A 1 196 ? 6.887 -21.453 2.58 1 97.94 196 ILE A N 1
ATOM 1527 C CA . ILE A 1 196 ? 6.109 -20.797 3.623 1 97.94 196 ILE A CA 1
ATOM 1528 C C . ILE A 1 196 ? 6.891 -19.594 4.164 1 97.94 196 ILE A C 1
ATOM 1530 O O . ILE A 1 196 ? 8.078 -19.703 4.488 1 97.94 196 ILE A O 1
ATOM 1534 N N . LEU A 1 197 ? 6.203 -18.484 4.172 1 98.12 197 LEU A N 1
ATOM 1535 C CA . LEU A 1 197 ? 6.797 -17.328 4.832 1 98.12 197 LEU A CA 1
ATOM 1536 C C . LEU A 1 197 ? 6.66 -17.438 6.348 1 98.12 197 LEU A C 1
ATOM 1538 O O . LEU A 1 197 ? 5.543 -17.453 6.871 1 98.12 197 LEU A O 1
ATOM 1542 N N . GLU A 1 198 ? 7.797 -17.438 7.059 1 97.69 198 GLU A N 1
ATOM 1543 C CA . GLU A 1 198 ? 7.77 -17.656 8.508 1 97.69 198 GLU A CA 1
ATOM 1544 C C . GLU A 1 198 ? 7.812 -16.328 9.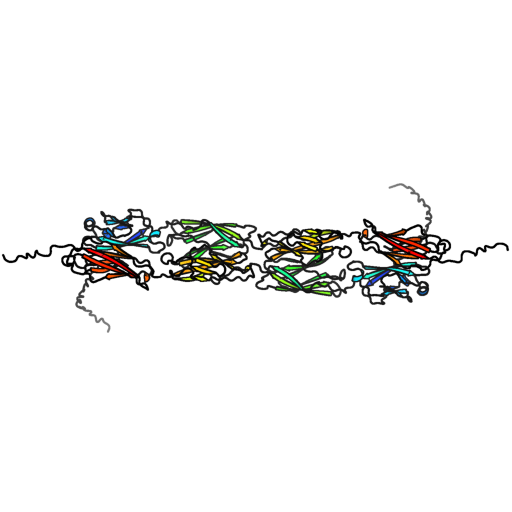258 1 97.69 198 GLU A C 1
ATOM 1546 O O . GLU A 1 198 ? 7.203 -16.203 10.32 1 97.69 198 GLU A O 1
ATOM 1551 N N . LYS A 1 199 ? 8.523 -15.398 8.766 1 97.56 199 LYS A N 1
ATOM 1552 C CA . LYS A 1 199 ? 8.695 -14.094 9.406 1 97.56 199 LYS A CA 1
ATOM 1553 C C . LYS A 1 199 ? 8.352 -12.961 8.445 1 97.56 199 LYS A C 1
ATOM 1555 O O . LYS A 1 199 ? 8.477 -13.109 7.23 1 97.56 199 LYS A O 1
ATOM 1560 N N . PRO A 1 200 ? 7.957 -11.82 9.094 1 96.56 200 PRO A N 1
ATOM 1561 C CA . PRO A 1 200 ? 7.66 -10.688 8.219 1 96.56 200 PRO A CA 1
ATOM 1562 C C . PRO A 1 200 ? 8.883 -10.219 7.434 1 96.56 200 PRO A C 1
ATOM 1564 O O . PRO A 1 200 ? 10.016 -10.328 7.914 1 96.56 200 PRO A O 1
ATOM 1567 N N . LEU A 1 201 ? 8.594 -9.703 6.297 1 97.12 201 LEU A N 1
ATOM 1568 C CA . LEU A 1 201 ? 9.648 -9.203 5.426 1 97.12 201 LEU A CA 1
ATOM 1569 C C . LEU A 1 201 ? 9.766 -7.684 5.531 1 97.12 201 LEU A C 1
ATOM 1571 O O . LEU A 1 201 ? 8.797 -7.008 5.887 1 97.12 201 LEU A O 1
ATOM 1575 N N . ASP A 1 202 ? 10.953 -7.211 5.387 1 97.12 202 ASP A N 1
ATOM 1576 C CA . ASP A 1 202 ? 11.258 -5.785 5.34 1 97.12 202 ASP A CA 1
ATOM 1577 C C . ASP A 1 202 ? 12.172 -5.453 4.156 1 97.12 202 ASP A C 1
ATOM 1579 O O . ASP A 1 202 ? 13.383 -5.68 4.219 1 97.12 202 ASP A O 1
ATOM 1583 N N . ARG A 1 203 ? 11.562 -4.906 3.133 1 96.81 203 ARG A N 1
ATOM 1584 C CA . ARG A 1 203 ? 12.297 -4.656 1.897 1 96.81 203 ARG A CA 1
ATOM 1585 C C . ARG A 1 203 ? 13.453 -3.693 2.137 1 96.81 203 ARG A C 1
ATOM 1587 O O . ARG A 1 203 ? 14.523 -3.842 1.541 1 96.81 203 ARG A O 1
ATOM 1594 N N . GLU A 1 204 ? 13.219 -2.678 2.949 1 96.75 204 GLU A N 1
ATOM 1595 C CA . GLU A 1 204 ? 14.234 -1.666 3.223 1 96.75 204 GLU A CA 1
ATOM 1596 C C . GLU A 1 204 ? 15.461 -2.283 3.887 1 96.75 204 GLU A C 1
ATOM 1598 O O . GLU A 1 204 ? 16.578 -1.778 3.732 1 96.75 204 GLU A O 1
ATOM 1603 N N . GLN A 1 205 ? 15.32 -3.371 4.605 1 95.88 205 GLN A N 1
ATOM 1604 C CA . GLN A 1 205 ? 16.438 -4.066 5.25 1 95.88 205 GLN A CA 1
ATOM 1605 C C . GLN A 1 205 ? 17.078 -5.066 4.297 1 95.88 205 GLN A C 1
ATOM 1607 O O . GLN A 1 205 ? 18.312 -5.102 4.164 1 95.88 205 GLN A O 1
ATOM 1612 N N . LEU A 1 206 ? 16.188 -5.891 3.689 1 95.81 206 LEU A N 1
ATOM 1613 C CA . LEU A 1 206 ? 16.641 -6.918 2.76 1 95.81 206 LEU A CA 1
ATOM 1614 C C . LEU A 1 206 ? 15.68 -7.043 1.576 1 95.81 206 LEU A C 1
ATOM 1616 O O . LEU A 1 206 ? 14.562 -7.543 1.725 1 95.81 206 LEU A O 1
ATOM 1620 N N . SER A 1 207 ? 16.141 -6.695 0.376 1 96.06 207 SER A N 1
ATOM 1621 C CA . SER A 1 207 ? 15.25 -6.652 -0.785 1 96.06 207 SER A CA 1
ATOM 1622 C C . SER A 1 207 ? 15.273 -7.973 -1.546 1 96.06 207 SER A C 1
ATOM 1624 O O . SER A 1 207 ? 14.422 -8.219 -2.402 1 96.06 207 SER A O 1
ATOM 1626 N N . TYR A 1 208 ? 16.297 -8.875 -1.243 1 96.56 208 TYR A N 1
ATOM 1627 C CA . TYR A 1 208 ? 16.391 -10.164 -1.923 1 96.56 208 TYR A CA 1
ATOM 1628 C C . TYR A 1 208 ? 16.797 -11.266 -0.951 1 96.56 208 TYR A C 1
ATOM 1630 O O . TYR A 1 208 ? 17.562 -11.023 -0.019 1 96.56 208 TYR A O 1
ATOM 1638 N N . HIS A 1 209 ? 16.188 -12.352 -1.184 1 96.94 209 HIS A N 1
ATOM 1639 C CA . HIS A 1 209 ? 16.594 -13.578 -0.504 1 96.94 209 HIS A CA 1
ATOM 1640 C C . HIS A 1 209 ? 17.016 -14.656 -1.505 1 96.94 209 HIS A C 1
ATOM 1642 O O . HIS A 1 209 ? 16.234 -15 -2.406 1 96.94 209 HIS A O 1
ATOM 1648 N N . ASN A 1 210 ? 18.234 -15.141 -1.391 1 97.12 210 ASN A N 1
ATOM 1649 C CA . ASN A 1 210 ? 18.703 -16.219 -2.244 1 97.12 210 ASN A CA 1
ATOM 1650 C C . ASN A 1 210 ? 18.656 -17.562 -1.526 1 97.12 210 ASN A C 1
ATOM 1652 O O . ASN A 1 210 ? 19.344 -17.766 -0.525 1 97.12 210 ASN A O 1
ATOM 1656 N N . LEU A 1 211 ? 17.891 -18.391 -2.029 1 97.81 211 LEU A N 1
ATOM 1657 C CA . LEU A 1 211 ? 17.703 -19.719 -1.449 1 97.81 211 LEU A CA 1
ATOM 1658 C C . LEU A 1 211 ? 18.062 -20.812 -2.455 1 97.81 211 LEU A C 1
ATOM 1660 O O . LEU A 1 211 ? 18.172 -20.547 -3.656 1 97.81 211 LEU A O 1
ATOM 1664 N N . ILE A 1 212 ? 18.312 -21.969 -1.953 1 98.06 212 ILE A N 1
ATOM 1665 C CA . ILE A 1 212 ? 18.594 -23.125 -2.799 1 98.06 212 ILE A CA 1
ATOM 1666 C C . ILE A 1 212 ? 17.547 -24.203 -2.559 1 98.06 212 ILE A C 1
ATOM 1668 O O . ILE A 1 212 ? 17.328 -24.625 -1.422 1 98.06 212 ILE A O 1
ATOM 1672 N N . LEU A 1 213 ? 16.906 -24.578 -3.592 1 97.75 213 LEU A N 1
ATOM 1673 C CA . LEU A 1 213 ? 15.938 -25.672 -3.551 1 97.75 213 LEU A CA 1
ATOM 1674 C C . LEU A 1 213 ? 16.547 -26.969 -4.07 1 97.75 213 LEU A C 1
ATOM 1676 O O . LEU A 1 213 ? 17.109 -27 -5.176 1 97.75 213 LEU A O 1
ATOM 1680 N N . THR A 1 214 ? 16.453 -28.016 -3.285 1 98 214 THR A N 1
ATOM 1681 C CA . THR A 1 214 ? 17.031 -29.297 -3.637 1 98 214 THR A CA 1
ATOM 1682 C C . THR A 1 214 ? 15.953 -30.375 -3.777 1 98 214 THR A C 1
ATOM 1684 O O . THR A 1 214 ? 15.125 -30.547 -2.877 1 98 214 THR A O 1
ATOM 1687 N N . ALA A 1 215 ? 15.891 -30.984 -4.949 1 97.81 215 ALA A N 1
ATOM 1688 C CA . ALA A 1 215 ? 15.016 -32.125 -5.164 1 97.81 215 ALA A CA 1
ATOM 1689 C C . ALA A 1 215 ? 15.766 -33.438 -4.941 1 97.81 215 ALA A C 1
ATOM 1691 O O . ALA A 1 215 ? 16.859 -33.625 -5.465 1 97.81 215 ALA A O 1
ATOM 1692 N N . LEU A 1 216 ? 15.18 -34.375 -4.176 1 97.38 216 LEU A N 1
ATOM 1693 C CA . LEU A 1 216 ? 15.805 -35.656 -3.832 1 97.38 216 LEU A CA 1
ATOM 1694 C C . LEU A 1 216 ? 14.906 -36.812 -4.215 1 97.38 216 LEU A C 1
ATOM 1696 O O . LEU A 1 216 ? 13.703 -36.781 -3.959 1 97.38 216 LEU A O 1
ATOM 1700 N N . ASP A 1 217 ? 15.594 -37.75 -4.906 1 96.75 217 ASP A N 1
ATOM 1701 C CA . ASP A 1 217 ? 14.836 -38.969 -5.16 1 96.75 217 ASP A CA 1
ATOM 1702 C C . ASP A 1 217 ? 15.016 -39.969 -4.023 1 96.75 217 ASP A C 1
ATOM 1704 O O . ASP A 1 217 ? 15.617 -39.656 -3 1 96.75 217 ASP A O 1
ATOM 1708 N N . GLY A 1 218 ? 14.352 -41.156 -4.035 1 93.94 218 GLY A N 1
ATOM 1709 C CA . GLY A 1 218 ? 14.398 -42.156 -2.973 1 93.94 218 GLY A CA 1
ATOM 1710 C C . GLY A 1 218 ? 15.281 -43.344 -3.311 1 93.94 218 GLY A C 1
ATOM 1711 O O . GLY A 1 218 ? 15.133 -44.406 -2.717 1 93.94 218 GLY A O 1
ATOM 1712 N N . GLY A 1 219 ? 16.109 -43.219 -4.355 1 94.12 219 GLY A N 1
ATOM 1713 C CA . GLY A 1 219 ? 16.984 -44.312 -4.734 1 94.12 219 GLY A CA 1
ATOM 1714 C C . GLY A 1 219 ? 18.109 -44.562 -3.74 1 94.12 219 GLY A C 1
ATOM 1715 O O . GLY A 1 219 ? 18.234 -43.844 -2.75 1 94.12 219 GLY A O 1
ATOM 1716 N N . ASP A 1 220 ? 18.812 -45.625 -4.031 1 91.62 220 ASP A N 1
ATOM 1717 C CA . ASP A 1 220 ? 19.969 -45.969 -3.215 1 91.62 220 ASP A CA 1
ATOM 1718 C C . ASP A 1 220 ? 21.234 -46.094 -4.074 1 91.62 220 ASP A C 1
ATOM 1720 O O . ASP A 1 220 ? 21.422 -47.094 -4.766 1 91.62 220 ASP A O 1
ATOM 1724 N N . PRO A 1 221 ? 22 -45.188 -4.047 1 92.56 221 PRO A N 1
ATOM 1725 C CA . PRO A 1 221 ? 22 -43.906 -3.33 1 92.56 221 PRO A CA 1
ATOM 1726 C C . PRO A 1 221 ? 21.031 -42.906 -3.928 1 92.56 221 PRO A C 1
ATOM 1728 O O . PRO A 1 221 ? 20.703 -42.969 -5.113 1 92.56 221 PRO A O 1
ATOM 1731 N N . PRO A 1 222 ? 20.641 -41.969 -3.082 1 95.5 222 PRO A N 1
ATOM 1732 C CA . PRO A 1 222 ? 19.734 -40.969 -3.611 1 95.5 222 PRO A CA 1
ATOM 1733 C C . PRO A 1 222 ? 20.438 -39.969 -4.543 1 95.5 222 PRO A C 1
ATOM 1735 O O . PRO A 1 222 ? 21.609 -39.625 -4.328 1 95.5 222 PRO A O 1
ATOM 1738 N N . LEU A 1 223 ? 19.797 -39.656 -5.617 1 97.31 223 LEU A N 1
ATOM 1739 C CA . LEU A 1 223 ? 20.25 -38.625 -6.527 1 97.31 223 LEU A CA 1
ATOM 1740 C C . LEU A 1 223 ? 19.5 -37.312 -6.289 1 97.31 223 LEU A C 1
ATOM 1742 O O . LEU A 1 223 ? 18.344 -37.312 -5.852 1 97.31 223 LEU A O 1
ATOM 1746 N N . SER A 1 224 ? 20.219 -36.188 -6.457 1 96.75 224 SER A N 1
ATOM 1747 C CA . SER A 1 224 ? 19.594 -34.906 -6.152 1 96.75 224 SER A CA 1
ATOM 1748 C C . SER A 1 224 ? 19.906 -33.875 -7.219 1 96.75 224 SER A C 1
ATOM 1750 O O . SER A 1 224 ? 20.891 -34 -7.949 1 96.75 224 SER A O 1
ATOM 1752 N N . GLY A 1 225 ? 18.953 -33 -7.465 1 97.12 225 GLY A N 1
ATOM 1753 C CA . GLY A 1 225 ? 19.125 -31.812 -8.297 1 97.12 225 GLY A CA 1
ATOM 1754 C C . GLY A 1 225 ? 18.781 -30.516 -7.574 1 97.12 225 GLY A C 1
ATOM 1755 O O . GLY A 1 225 ? 17.891 -30.5 -6.719 1 97.12 225 GLY A O 1
ATOM 1756 N N . THR A 1 226 ? 19.531 -29.406 -7.902 1 97.06 226 THR A N 1
ATOM 1757 C CA . THR A 1 226 ? 19.312 -28.141 -7.195 1 97.06 226 THR A CA 1
ATOM 1758 C C . THR A 1 226 ? 18.984 -27.031 -8.18 1 97.06 226 THR A C 1
ATOM 1760 O O . THR A 1 226 ? 19.266 -27.141 -9.375 1 97.06 226 THR A O 1
ATOM 1763 N N . THR A 1 227 ? 18.297 -26.094 -7.695 1 97.19 227 THR A N 1
ATOM 1764 C CA . THR A 1 227 ? 18.031 -24.844 -8.406 1 97.19 227 THR A CA 1
ATOM 1765 C C . THR A 1 227 ? 18.062 -23.656 -7.441 1 97.19 227 THR A C 1
ATOM 1767 O O . THR A 1 227 ? 17.875 -23.828 -6.234 1 97.19 227 THR A O 1
ATOM 1770 N N . GLU A 1 228 ? 18.391 -22.516 -7.992 1 97.5 228 GLU A N 1
ATOM 1771 C CA . GLU A 1 228 ? 18.406 -21.312 -7.18 1 97.5 228 GLU A CA 1
ATOM 1772 C C . GLU A 1 228 ? 17.031 -20.641 -7.164 1 97.5 228 GLU A C 1
ATOM 1774 O O . GLU A 1 228 ? 16.422 -20.453 -8.211 1 97.5 228 GLU A O 1
ATOM 1779 N N . LEU A 1 229 ? 16.609 -20.391 -5.957 1 96.81 229 LEU A N 1
ATOM 1780 C CA . LEU A 1 229 ? 15.375 -19.641 -5.758 1 96.81 229 LEU A CA 1
ATOM 1781 C C . LEU A 1 229 ? 15.664 -18.234 -5.266 1 96.81 229 LEU A C 1
ATOM 1783 O O . LEU A 1 229 ? 16.141 -18.047 -4.145 1 96.81 229 LEU A O 1
ATOM 1787 N N . ARG A 1 230 ? 15.344 -17.281 -6.129 1 96.62 230 ARG A N 1
ATOM 1788 C CA . ARG A 1 230 ? 15.523 -15.883 -5.762 1 96.62 230 ARG A CA 1
ATOM 1789 C C . ARG A 1 230 ? 14.188 -15.234 -5.402 1 96.62 230 ARG A C 1
ATOM 1791 O O . ARG A 1 230 ? 13.32 -15.07 -6.262 1 96.62 230 ARG A O 1
ATOM 1798 N N . VAL A 1 231 ? 14.109 -14.844 -4.129 1 97.25 231 VAL A N 1
ATOM 1799 C CA . VAL A 1 231 ? 12.891 -14.18 -3.674 1 97.25 231 VAL A CA 1
ATOM 1800 C C . VAL A 1 231 ? 13.094 -12.672 -3.666 1 97.25 231 VAL A C 1
ATOM 1802 O O . VAL A 1 231 ? 13.859 -12.141 -2.855 1 97.25 231 VAL A O 1
ATOM 1805 N N . GLN A 1 232 ? 12.414 -12.023 -4.555 1 97.38 232 GLN A N 1
ATOM 1806 C CA . GLN A 1 232 ? 12.438 -10.562 -4.59 1 97.38 232 GLN A CA 1
ATOM 1807 C C . GLN A 1 232 ? 11.328 -9.977 -3.721 1 97.38 232 GLN A C 1
ATOM 1809 O O . GLN A 1 232 ? 10.156 -10.297 -3.902 1 97.38 232 GLN A O 1
ATOM 1814 N N . VAL A 1 233 ? 11.742 -9.164 -2.766 1 97.44 233 VAL A N 1
ATOM 1815 C CA . VAL A 1 233 ? 10.773 -8.5 -1.898 1 97.44 233 VAL A CA 1
ATOM 1816 C C . VAL A 1 233 ? 10.312 -7.191 -2.535 1 97.44 233 VAL A C 1
ATOM 1818 O O . VAL A 1 233 ? 11.117 -6.273 -2.721 1 97.44 233 VAL A O 1
ATOM 1821 N N . THR A 1 234 ? 9.031 -7.105 -2.836 1 96.69 234 THR A N 1
ATOM 1822 C CA . THR A 1 234 ? 8.523 -5.891 -3.465 1 96.69 234 THR A CA 1
ATOM 1823 C C . THR A 1 234 ? 8.07 -4.887 -2.41 1 96.69 234 THR A C 1
ATOM 1825 O O . THR A 1 234 ? 7.691 -5.27 -1.301 1 96.69 234 THR A O 1
ATOM 1828 N N . ASP A 1 235 ? 8.102 -3.639 -2.842 1 96.5 235 ASP A N 1
ATOM 1829 C CA . ASP A 1 235 ? 7.891 -2.545 -1.9 1 96.5 235 ASP A CA 1
ATOM 1830 C C . ASP A 1 235 ? 6.402 -2.363 -1.599 1 96.5 235 ASP A C 1
ATOM 1832 O O . ASP A 1 235 ? 5.566 -2.453 -2.5 1 96.5 235 ASP A O 1
ATOM 1836 N N . ALA A 1 236 ? 6.062 -2.209 -0.297 1 95.75 236 ALA A N 1
ATOM 1837 C CA . ALA A 1 236 ? 4.773 -1.74 0.203 1 95.75 236 ALA A CA 1
ATOM 1838 C C . ALA A 1 236 ? 4.914 -0.389 0.898 1 95.75 236 ALA A C 1
ATOM 1840 O O . ALA A 1 236 ? 6.02 0.017 1.262 1 95.75 236 ALA A O 1
ATOM 1841 N N . ASN A 1 237 ? 3.787 0.351 0.952 1 95.69 237 ASN A N 1
ATOM 1842 C CA . ASN A 1 237 ? 3.832 1.668 1.579 1 95.69 237 ASN A CA 1
ATOM 1843 C C . ASN A 1 237 ? 3.76 1.566 3.1 1 95.69 237 ASN A C 1
ATOM 1845 O O . ASN A 1 237 ? 2.744 1.92 3.701 1 95.69 237 ASN A O 1
ATOM 1849 N N . ASP A 1 238 ? 4.859 1.248 3.738 1 94.81 238 ASP A N 1
ATOM 1850 C CA . ASP A 1 238 ? 4.848 1.053 5.184 1 94.81 238 ASP A CA 1
ATOM 1851 C C . ASP A 1 238 ? 5.703 2.105 5.891 1 94.81 238 ASP A C 1
ATOM 1853 O O . ASP A 1 238 ? 5.922 2.025 7.102 1 94.81 238 ASP A O 1
ATOM 1857 N N . ASN A 1 239 ? 6.258 3 5.184 1 95.62 239 ASN A N 1
ATOM 1858 C CA . ASN A 1 239 ? 6.977 4.133 5.754 1 95.62 239 ASN A CA 1
ATOM 1859 C C . ASN A 1 239 ? 6.305 5.457 5.402 1 95.62 239 ASN A C 1
ATOM 1861 O O . ASN A 1 239 ? 6.098 5.762 4.227 1 95.62 239 ASN A O 1
ATOM 1865 N N . ARG A 1 240 ? 6.047 6.188 6.441 1 96.5 240 ARG A N 1
ATOM 1866 C CA . ARG A 1 240 ? 5.461 7.504 6.207 1 96.5 240 ARG A CA 1
ATOM 1867 C C . ARG A 1 240 ? 6.543 8.547 5.941 1 96.5 240 ARG A C 1
ATOM 1869 O O . ARG A 1 240 ? 7.703 8.352 6.305 1 96.5 240 ARG A O 1
ATOM 1876 N N . PRO A 1 241 ? 6.129 9.641 5.262 1 97.69 241 PRO A N 1
ATOM 1877 C CA . PRO A 1 241 ? 7.09 10.742 5.148 1 97.69 241 PRO A CA 1
ATOM 1878 C C . PRO A 1 241 ? 7.543 11.273 6.508 1 97.69 241 PRO A C 1
ATOM 1880 O O . PRO A 1 241 ? 6.766 11.266 7.469 1 97.69 241 PRO A O 1
ATOM 1883 N N . ILE A 1 242 ? 8.75 11.664 6.574 1 97.56 242 ILE A N 1
ATOM 1884 C CA . ILE A 1 242 ? 9.297 12.273 7.785 1 97.56 242 ILE A CA 1
ATOM 1885 C C . ILE A 1 242 ? 9.93 13.617 7.449 1 97.56 242 ILE A C 1
ATOM 1887 O O . ILE A 1 242 ? 10.867 13.688 6.648 1 97.56 242 ILE A O 1
ATOM 1891 N N . PHE A 1 243 ? 9.391 14.672 8.094 1 97.94 243 PHE A N 1
ATOM 1892 C CA . PHE A 1 243 ? 9.945 16 7.871 1 97.94 243 PHE A CA 1
ATOM 1893 C C . PHE A 1 243 ? 11.32 16.125 8.516 1 97.94 243 PHE A C 1
ATOM 1895 O O . PHE A 1 243 ? 11.594 15.5 9.539 1 97.94 243 PHE A O 1
ATOM 1902 N N . ASN A 1 244 ? 12.133 17.016 7.934 1 96.81 244 ASN A N 1
ATOM 1903 C CA . ASN A 1 244 ? 13.445 17.281 8.508 1 96.81 244 ASN A CA 1
ATOM 1904 C C . ASN A 1 244 ? 13.344 17.969 9.867 1 96.81 244 ASN A C 1
ATOM 1906 O O . ASN A 1 244 ? 14.227 17.828 10.711 1 96.81 244 ASN A O 1
ATOM 1910 N N . GLN A 1 245 ? 12.242 18.734 9.977 1 96 245 GLN A N 1
ATOM 1911 C CA . GLN A 1 245 ? 11.953 19.438 11.227 1 96 245 GLN A CA 1
ATOM 1912 C C . GLN A 1 245 ? 10.469 19.344 11.57 1 96 245 GLN A C 1
ATOM 1914 O O . GLN A 1 245 ? 9.617 19.375 10.68 1 96 245 GLN A O 1
ATOM 1919 N N . ASP A 1 246 ? 10.25 19.328 12.875 1 93.38 246 ASP A N 1
ATOM 1920 C CA . ASP A 1 246 ? 8.852 19.344 13.312 1 93.38 246 ASP A CA 1
ATOM 1921 C C . ASP A 1 246 ? 8.258 20.734 13.227 1 93.38 246 ASP A C 1
ATOM 1923 O O . ASP A 1 246 ? 7.07 20.906 12.945 1 93.38 246 ASP A O 1
ATOM 1927 N N . ILE A 1 247 ? 9.133 21.703 13.562 1 94.19 247 ILE A N 1
ATOM 1928 C CA . ILE A 1 247 ? 8.742 23.109 13.523 1 94.19 247 ILE A CA 1
ATOM 1929 C C . ILE A 1 247 ? 9.773 23.906 12.734 1 94.19 247 ILE A C 1
ATOM 1931 O O . ILE A 1 247 ? 10.961 23.891 13.062 1 94.19 247 ILE A O 1
ATOM 1935 N N . TYR A 1 248 ? 9.305 24.516 11.641 1 96.19 248 TYR A N 1
ATOM 1936 C CA . TYR A 1 248 ? 10.117 25.453 10.875 1 96.19 248 TYR A CA 1
ATOM 1937 C C . TYR A 1 248 ? 9.859 26.891 11.312 1 96.19 248 TYR A C 1
ATOM 1939 O O . TYR A 1 248 ? 8.703 27.328 11.383 1 96.19 248 TYR A O 1
ATOM 1947 N N . ARG A 1 249 ? 10.906 27.562 11.609 1 95.25 249 ARG A N 1
ATOM 1948 C CA . ARG A 1 249 ? 10.758 28.953 12.023 1 95.25 249 ARG A CA 1
ATOM 1949 C C . ARG A 1 249 ? 11.5 29.891 11.07 1 95.25 249 ARG A C 1
ATOM 1951 O O . ARG A 1 249 ? 12.602 29.578 10.617 1 95.25 249 ARG A O 1
ATOM 1958 N N . VAL A 1 250 ? 10.82 30.984 10.688 1 96.38 250 VAL A N 1
ATOM 1959 C CA . VAL A 1 250 ? 11.422 31.969 9.797 1 96.38 250 VAL A CA 1
ATOM 1960 C C . VAL A 1 250 ? 10.906 33.344 10.141 1 96.38 250 VAL A C 1
ATOM 1962 O O . VAL A 1 250 ? 9.812 33.5 10.695 1 96.38 250 VAL A O 1
ATOM 1965 N N . SER A 1 251 ? 11.703 34.344 10.016 1 96.69 251 SER A N 1
ATOM 1966 C CA . SER A 1 251 ? 11.312 35.75 10.172 1 96.69 251 SER A CA 1
ATOM 1967 C C . SER A 1 251 ? 11.328 36.469 8.836 1 96.69 251 SER A C 1
ATOM 1969 O O . SER A 1 251 ? 12.266 36.312 8.047 1 96.69 251 SER A O 1
ATOM 1971 N N . LEU A 1 252 ? 10.227 37.25 8.617 1 95.75 252 LEU A N 1
ATOM 1972 C CA . LEU A 1 252 ? 10.086 37.969 7.371 1 95.75 252 LEU A CA 1
ATOM 1973 C C . LEU A 1 252 ? 9.75 39.438 7.648 1 95.75 252 LEU A C 1
ATOM 1975 O O . LEU A 1 252 ? 8.969 39.75 8.562 1 95.75 252 LEU A O 1
ATOM 1979 N N . ARG A 1 253 ? 10.328 40.312 6.816 1 95.69 253 ARG A N 1
ATOM 1980 C CA . ARG A 1 253 ? 9.906 41.719 6.863 1 95.69 253 ARG A CA 1
ATOM 1981 C C . ARG A 1 253 ? 8.5 41.875 6.285 1 95.69 253 ARG A C 1
ATOM 1983 O O . ARG A 1 253 ? 8.125 41.156 5.352 1 95.69 253 ARG A O 1
ATOM 1990 N N . GLU A 1 254 ? 7.672 42.75 6.879 1 95.5 254 GLU A N 1
ATOM 1991 C CA . GLU A 1 254 ? 6.277 42.875 6.461 1 95.5 254 GLU A CA 1
ATOM 1992 C C . GLU A 1 254 ? 6.18 43.406 5.031 1 95.5 254 GLU A C 1
ATOM 1994 O O . GLU A 1 254 ? 5.176 43.156 4.352 1 95.5 254 GLU A O 1
ATOM 1999 N N . ASN A 1 255 ? 7.281 44.094 4.473 1 94.06 255 ASN A N 1
ATOM 2000 C CA . ASN A 1 255 ? 7.191 44.719 3.15 1 94.06 255 ASN A CA 1
ATOM 2001 C C . ASN A 1 255 ? 7.926 43.875 2.1 1 94.06 255 ASN A C 1
ATOM 2003 O O . ASN A 1 255 ? 8.453 44.438 1.128 1 94.06 255 ASN A O 1
ATOM 2007 N N . VAL A 1 256 ? 7.934 42.656 2.326 1 95.12 256 VAL A N 1
ATOM 2008 C CA . VAL A 1 256 ? 8.547 41.781 1.315 1 95.12 256 VAL A CA 1
ATOM 2009 C C . VAL A 1 256 ? 7.648 41.719 0.085 1 95.12 256 VAL A C 1
ATOM 2011 O O . VAL A 1 256 ? 6.422 41.719 0.206 1 95.12 256 VAL A O 1
ATOM 2014 N N . PRO A 1 257 ? 8.25 41.719 -1.084 1 94.94 257 PRO A N 1
ATOM 2015 C CA . PRO A 1 257 ? 7.438 41.656 -2.297 1 94.94 257 PRO A CA 1
ATOM 2016 C C . PRO A 1 257 ? 6.672 40.344 -2.41 1 94.94 257 PRO A C 1
ATOM 2018 O O . PRO A 1 257 ? 7.035 39.344 -1.764 1 94.94 257 PRO A O 1
ATOM 2021 N N . LEU A 1 258 ? 5.691 40.344 -3.238 1 94.25 258 LEU A N 1
ATOM 2022 C CA . LEU A 1 258 ? 4.949 39.125 -3.566 1 94.25 258 LEU A CA 1
ATOM 2023 C C . LEU A 1 258 ? 5.844 38.125 -4.277 1 94.25 258 LEU A C 1
ATOM 2025 O O . LEU A 1 258 ? 6.672 38.5 -5.109 1 94.25 258 LEU A O 1
ATOM 2029 N N . GLY A 1 259 ? 5.68 36.875 -3.971 1 94.69 259 GLY A N 1
ATOM 2030 C CA . GLY A 1 259 ? 6.461 35.844 -4.613 1 94.69 259 GLY A CA 1
ATOM 2031 C C . GLY A 1 259 ? 7.77 35.531 -3.9 1 94.69 259 GLY A C 1
ATOM 2032 O O . GLY A 1 259 ? 8.539 34.688 -4.336 1 94.69 259 GLY A O 1
ATOM 2033 N N . THR A 1 260 ? 7.953 36.219 -2.768 1 96.12 260 THR A N 1
ATOM 2034 C CA . THR A 1 260 ? 9.172 36 -1.994 1 96.12 260 THR A CA 1
ATOM 2035 C C . THR A 1 260 ? 9.133 34.625 -1.341 1 96.12 260 THR A C 1
ATOM 2037 O O . THR A 1 260 ? 8.102 34.188 -0.812 1 96.12 260 THR A O 1
ATOM 2040 N N . THR A 1 261 ? 10.32 33.969 -1.479 1 96.88 261 THR A N 1
ATOM 2041 C CA . THR A 1 261 ? 10.43 32.656 -0.846 1 96.88 261 THR A CA 1
ATOM 2042 C C . THR A 1 261 ? 10.523 32.781 0.671 1 96.88 261 THR A C 1
ATOM 2044 O O . THR A 1 261 ? 11.406 33.469 1.183 1 96.88 261 THR A O 1
ATOM 2047 N N . VAL A 1 262 ? 9.617 32.281 1.34 1 95.88 262 VAL A N 1
ATOM 2048 C CA . VAL A 1 262 ? 9.617 32.25 2.799 1 95.88 262 VAL A CA 1
ATOM 2049 C C . VAL A 1 262 ? 10.578 31.188 3.312 1 95.88 262 VAL A C 1
ATOM 2051 O O . VAL A 1 262 ? 11.523 31.5 4.039 1 95.88 262 VAL A O 1
ATOM 2054 N N . LEU A 1 263 ? 10.328 29.922 2.98 1 97.06 263 LEU A N 1
ATOM 2055 C CA . LEU A 1 263 ? 11.164 28.766 3.295 1 97.06 263 LEU A CA 1
ATOM 2056 C C . LEU A 1 263 ? 10.766 27.547 2.459 1 97.06 263 LEU A C 1
ATOM 2058 O O . LEU A 1 263 ? 9.859 27.641 1.629 1 97.06 263 LEU A O 1
ATOM 2062 N N . GLN A 1 264 ? 11.57 26.547 2.617 1 97.62 264 GLN A N 1
ATOM 2063 C CA . GLN A 1 264 ? 11.273 25.281 1.936 1 97.62 264 GLN A CA 1
ATOM 2064 C C . GLN A 1 264 ? 11.203 24.125 2.924 1 97.62 264 GLN A C 1
ATOM 2066 O O . GLN A 1 264 ? 12.156 23.891 3.674 1 97.62 264 GLN A O 1
ATOM 2071 N N . VAL A 1 265 ? 10.055 23.516 2.941 1 97.5 265 VAL A N 1
ATOM 2072 C CA . VAL A 1 265 ? 9.93 22.328 3.783 1 97.5 265 VAL A CA 1
ATOM 2073 C C . VAL A 1 265 ? 10.391 21.094 3.01 1 97.5 265 VAL A C 1
ATOM 2075 O O . VAL A 1 265 ? 10.344 21.078 1.778 1 97.5 265 VAL A O 1
ATOM 2078 N N . SER A 1 266 ? 10.914 20.062 3.744 1 97.31 266 SER A N 1
ATOM 2079 C CA . SER A 1 266 ? 11.391 18.828 3.109 1 97.31 266 SER A CA 1
ATOM 2080 C C . SER A 1 266 ? 11.117 17.609 3.984 1 97.31 266 SER A C 1
ATOM 2082 O O . SER A 1 266 ? 11.32 17.656 5.199 1 97.31 266 SER A O 1
ATOM 2084 N N . ALA A 1 267 ? 10.625 16.641 3.338 1 97.81 267 ALA A N 1
ATOM 2085 C CA . ALA A 1 267 ? 10.383 15.352 3.994 1 97.81 267 ALA A CA 1
ATOM 2086 C C . ALA A 1 267 ? 11.016 14.211 3.207 1 97.81 267 ALA A C 1
ATOM 2088 O O . ALA A 1 267 ? 11.258 14.328 2.004 1 97.81 267 ALA A O 1
ATOM 2089 N N . THR A 1 268 ? 11.359 13.109 3.906 1 97.81 268 THR A N 1
ATOM 2090 C CA . THR A 1 268 ? 11.938 11.93 3.271 1 97.81 268 THR A CA 1
ATOM 2091 C C . THR A 1 268 ? 11.078 10.695 3.547 1 97.81 268 THR A C 1
ATOM 2093 O O . THR A 1 268 ? 10.43 10.602 4.59 1 97.81 268 THR A O 1
ATOM 2096 N N . ASP A 1 269 ? 11 9.852 2.529 1 97.56 269 ASP A N 1
ATOM 2097 C CA . ASP A 1 269 ? 10.273 8.586 2.572 1 97.56 269 ASP A CA 1
ATOM 2098 C C . ASP A 1 269 ? 11.172 7.418 2.178 1 97.56 269 ASP A C 1
ATOM 2100 O O . ASP A 1 269 ? 11.789 7.434 1.109 1 97.56 269 ASP A O 1
ATOM 2104 N N . LEU A 1 270 ? 11.219 6.371 3 1 97.25 270 LEU A N 1
ATOM 2105 C CA . LEU A 1 270 ? 12.172 5.289 2.799 1 97.25 270 LEU A CA 1
ATOM 2106 C C . LEU A 1 270 ? 11.648 4.289 1.773 1 97.25 270 LEU A C 1
ATOM 2108 O O . LEU A 1 270 ? 12.398 3.434 1.295 1 97.25 270 LEU A O 1
ATOM 2112 N N . ASP A 1 271 ? 10.391 4.387 1.432 1 97.19 271 ASP A N 1
ATOM 2113 C CA . ASP A 1 271 ? 9.82 3.461 0.46 1 97.19 271 ASP A CA 1
ATOM 2114 C C . ASP A 1 271 ? 10.406 3.695 -0.932 1 97.19 271 ASP A C 1
ATOM 2116 O O . ASP A 1 271 ? 11.32 4.5 -1.099 1 97.19 271 ASP A O 1
ATOM 2120 N N . GLU A 1 272 ? 9.93 2.879 -1.894 1 94.62 272 GLU A N 1
ATOM 2121 C CA . GLU A 1 272 ? 10.43 2.965 -3.264 1 94.62 272 GLU A CA 1
ATOM 2122 C C . GLU A 1 272 ? 9.312 3.344 -4.234 1 94.62 272 GLU A C 1
ATOM 2124 O O . GLU A 1 272 ? 8.133 3.107 -3.959 1 94.62 272 GLU A O 1
ATOM 2129 N N . GLY A 1 273 ? 9.664 4.051 -5.328 1 93.88 273 GLY A N 1
ATOM 2130 C CA . GLY A 1 273 ? 8.734 4.352 -6.402 1 93.88 273 GLY A CA 1
ATOM 2131 C C . GLY A 1 273 ? 7.645 5.328 -5.992 1 93.88 273 GLY A C 1
ATOM 2132 O O . GLY A 1 273 ? 7.926 6.355 -5.371 1 93.88 273 GLY A O 1
ATOM 2133 N N . VAL A 1 274 ? 6.391 4.965 -6.324 1 93.44 274 VAL A N 1
ATOM 2134 C CA . VAL A 1 274 ? 5.234 5.828 -6.09 1 93.44 274 VAL A CA 1
ATOM 2135 C C . VAL A 1 274 ? 5.02 6.008 -4.586 1 93.44 274 VAL A C 1
ATOM 2137 O O . VAL A 1 274 ? 4.605 7.078 -4.137 1 93.44 274 VAL A O 1
ATOM 2140 N N . ASN A 1 275 ? 5.426 4.965 -3.84 1 94.94 275 ASN A N 1
ATOM 2141 C CA . ASN A 1 275 ? 5.227 5.004 -2.395 1 94.94 275 ASN A CA 1
ATOM 2142 C C . ASN A 1 275 ? 6.16 6.012 -1.729 1 94.94 275 ASN A C 1
ATOM 2144 O O . ASN A 1 275 ? 5.949 6.387 -0.575 1 94.94 275 ASN A O 1
ATOM 2148 N N . SER A 1 276 ? 7.18 6.469 -2.432 1 96.06 276 SER A N 1
ATOM 2149 C CA . SER A 1 276 ? 8.141 7.414 -1.867 1 96.06 276 SER A CA 1
ATOM 2150 C C . SER A 1 276 ? 7.906 8.82 -2.406 1 96.06 276 SER A C 1
ATOM 2152 O O . SER A 1 276 ? 8.594 9.766 -2.008 1 96.06 276 SER A O 1
ATOM 2154 N N . GLU A 1 277 ? 6.996 8.953 -3.334 1 97.19 277 GLU A N 1
ATOM 2155 C CA . GLU A 1 277 ? 6.688 10.266 -3.896 1 97.19 277 GLU A CA 1
ATOM 2156 C C . GLU A 1 277 ? 5.836 11.094 -2.938 1 97.19 277 GLU A C 1
ATOM 2158 O O . GLU A 1 277 ? 4.723 10.695 -2.586 1 97.19 277 GLU A O 1
ATOM 2163 N N . ILE A 1 278 ? 6.367 12.258 -2.6 1 97.81 278 ILE A N 1
ATOM 2164 C CA . ILE A 1 278 ? 5.727 13.07 -1.572 1 97.81 278 ILE A CA 1
ATOM 2165 C C . ILE A 1 278 ? 5.043 14.273 -2.219 1 97.81 278 ILE A C 1
ATOM 2167 O O . ILE A 1 278 ? 5.605 14.906 -3.115 1 97.81 278 ILE A O 1
ATOM 2171 N N . THR A 1 279 ? 3.863 14.555 -1.825 1 97.94 279 THR A N 1
ATOM 2172 C CA . THR A 1 279 ? 3.125 15.758 -2.197 1 97.94 279 THR A CA 1
ATOM 2173 C C . THR A 1 279 ? 2.846 16.625 -0.969 1 97.94 279 THR A C 1
ATOM 2175 O O . THR A 1 279 ? 2.34 16.125 0.041 1 97.94 279 THR A O 1
ATOM 2178 N N . TYR A 1 280 ? 3.189 17.891 -1.075 1 97 280 TYR A N 1
ATOM 2179 C CA . TYR A 1 280 ? 2.98 18.828 0.028 1 97 280 TYR A CA 1
ATOM 2180 C C . TYR A 1 280 ? 1.684 19.609 -0.154 1 97 280 TYR A C 1
ATOM 2182 O O . TYR A 1 280 ? 1.319 19.969 -1.276 1 97 280 TYR A O 1
ATOM 2190 N N . SER A 1 281 ? 0.987 19.875 0.934 1 95 281 SER A N 1
ATOM 2191 C CA . SER A 1 281 ? -0.213 20.703 0.925 1 95 281 SER A CA 1
ATOM 2192 C C . SER A 1 281 ? -0.42 21.391 2.271 1 95 281 SER A C 1
ATOM 2194 O O . SER A 1 281 ? 0.095 20.938 3.293 1 95 281 SER A O 1
ATOM 2196 N N . PHE A 1 282 ? -1.118 22.531 2.215 1 93.31 282 PHE A N 1
ATOM 2197 C CA . PHE A 1 282 ? -1.522 23.156 3.469 1 93.31 282 PHE A CA 1
ATOM 2198 C C . PHE A 1 282 ? -2.695 22.406 4.094 1 93.31 282 PHE A C 1
ATOM 2200 O O . PHE A 1 282 ? -3.559 21.891 3.381 1 93.31 282 PHE A O 1
ATOM 2207 N N . TYR A 1 283 ? -2.594 22.203 5.336 1 79.44 283 TYR A N 1
ATOM 2208 C CA . TYR A 1 283 ? -3.738 21.594 6.004 1 79.44 283 TYR A CA 1
ATOM 2209 C C . TYR A 1 283 ? -4.988 22.453 5.836 1 79.44 283 TYR A C 1
ATOM 2211 O O . TYR A 1 283 ? -6.078 21.938 5.594 1 79.44 283 TYR A O 1
ATOM 2219 N N . ARG A 1 284 ? -4.848 23.672 6.039 1 73.5 284 ARG A N 1
ATOM 2220 C CA . ARG A 1 284 ? -5.906 24.641 5.75 1 73.5 284 ARG A CA 1
ATOM 2221 C C . ARG A 1 284 ? -5.418 25.703 4.781 1 73.5 284 ARG A C 1
ATOM 2223 O O . ARG A 1 284 ? -4.234 26.047 4.773 1 73.5 284 ARG A O 1
ATOM 2230 N N . THR A 1 285 ? -6.371 26 3.725 1 59.28 285 THR A N 1
ATOM 2231 C CA . THR A 1 285 ? -6.039 26.938 2.654 1 59.28 285 THR A CA 1
ATOM 2232 C C . THR A 1 285 ? -5.672 28.297 3.225 1 59.28 285 THR A C 1
ATOM 2234 O O . THR A 1 285 ? -6.477 28.922 3.922 1 59.28 285 THR A O 1
ATOM 2237 N N . GLY A 1 286 ? -4.457 28.344 3.564 1 60.88 286 GLY A N 1
ATOM 2238 C CA . GLY A 1 286 ? -4.051 29.688 3.959 1 60.88 286 GLY A CA 1
ATOM 2239 C C . GLY A 1 286 ? -4.004 30.656 2.799 1 60.88 286 GLY A C 1
ATOM 2240 O O . GLY A 1 286 ? -3.42 30.359 1.754 1 60.88 286 GLY A O 1
ATOM 2241 N N . GLN A 1 287 ? -4.77 31.609 2.789 1 72.06 287 GLN A N 1
ATOM 2242 C CA . GLN A 1 287 ? -4.961 32.562 1.718 1 72.06 287 GLN A CA 1
ATOM 2243 C C . GLN A 1 287 ? -3.742 33.469 1.576 1 72.06 287 GLN A C 1
ATOM 2245 O O . GLN A 1 287 ? -3.521 34.062 0.518 1 72.06 287 GLN A O 1
ATOM 2250 N N . ILE A 1 288 ? -2.73 33.375 2.41 1 89.69 288 ILE A N 1
ATOM 2251 C CA . ILE A 1 288 ? -1.69 34.406 2.373 1 89.69 288 ILE A CA 1
ATOM 2252 C C . ILE A 1 288 ? -0.414 33.812 1.771 1 89.69 288 ILE A C 1
ATOM 2254 O O . ILE A 1 288 ? 0.383 34.531 1.168 1 89.69 288 ILE A O 1
ATOM 2258 N N . PHE A 1 289 ? -0.266 32.5 1.844 1 94.19 289 PHE A N 1
ATOM 2259 C CA . PHE A 1 289 ? 0.94 31.844 1.347 1 94.19 289 PHE A CA 1
ATOM 2260 C C . PHE A 1 289 ? 0.595 30.797 0.3 1 94.19 289 PHE A C 1
ATOM 2262 O O . PHE A 1 289 ? -0.539 30.312 0.245 1 94.19 289 PHE A O 1
ATOM 2269 N N . ARG A 1 290 ? 1.614 30.641 -0.592 1 94.06 290 ARG A N 1
ATOM 2270 C CA . ARG A 1 290 ? 1.512 29.562 -1.586 1 94.06 290 ARG A CA 1
ATOM 2271 C C . ARG A 1 290 ? 2.543 28.484 -1.327 1 94.06 290 ARG A C 1
ATOM 2273 O O . ARG A 1 290 ? 3.689 28.766 -0.979 1 94.06 290 ARG A O 1
ATOM 2280 N N . LEU A 1 291 ? 2.057 27.25 -1.479 1 95.75 291 LEU A N 1
ATOM 2281 C CA . LEU A 1 291 ? 2.928 26.094 -1.28 1 95.75 291 LEU A CA 1
ATOM 2282 C C . LEU A 1 291 ? 3.045 25.266 -2.562 1 95.75 291 LEU A C 1
ATOM 2284 O O . LEU A 1 291 ? 2.033 24.891 -3.152 1 95.75 291 LEU A O 1
ATOM 2288 N N . ASN A 1 292 ? 4.328 25.125 -3.049 1 96.38 292 ASN A N 1
ATOM 2289 C CA . ASN A 1 292 ? 4.551 24.203 -4.16 1 96.38 292 ASN A CA 1
ATOM 2290 C C . ASN A 1 292 ? 4.41 22.75 -3.719 1 96.38 292 ASN A C 1
ATOM 2292 O O . ASN A 1 292 ? 5.168 22.281 -2.873 1 96.38 292 ASN A O 1
ATOM 2296 N N . SER A 1 293 ? 3.561 22.047 -4.297 1 97.25 293 SER A N 1
ATOM 2297 C CA . SER A 1 293 ? 3.201 20.703 -3.848 1 97.25 293 SER A CA 1
ATOM 2298 C C . SER A 1 293 ? 4.336 19.719 -4.094 1 97.25 293 SER A C 1
ATOM 2300 O O . SER A 1 293 ? 4.402 18.656 -3.449 1 97.25 293 SER A O 1
ATOM 2302 N N . LYS A 1 294 ? 5.254 19.969 -4.957 1 97.19 294 LYS A N 1
ATOM 2303 C CA . LYS A 1 294 ? 6.336 19.047 -5.297 1 97.19 294 LYS A CA 1
ATOM 2304 C C . LYS A 1 294 ? 7.621 19.406 -4.562 1 97.19 294 LYS A C 1
ATOM 2306 O O . LYS A 1 294 ? 8.25 18.562 -3.932 1 97.19 294 LYS A O 1
ATOM 2311 N N . SER A 1 295 ? 7.941 20.719 -4.566 1 96.75 295 SER A N 1
ATOM 2312 C CA . SER A 1 295 ? 9.227 21.141 -4.016 1 96.75 295 SER A CA 1
ATOM 2313 C C . SER A 1 295 ? 9.109 21.453 -2.527 1 96.75 295 SER A C 1
ATOM 2315 O O . SER A 1 295 ? 10.102 21.375 -1.793 1 96.75 295 SER A O 1
ATOM 2317 N N . GLY A 1 296 ? 7.961 21.844 -2.039 1 97.31 296 GLY A N 1
ATOM 2318 C CA . GLY A 1 296 ? 7.777 22.234 -0.651 1 97.31 296 GLY A CA 1
ATOM 2319 C C . GLY A 1 296 ? 8.141 23.688 -0.392 1 97.31 296 GLY A C 1
ATOM 2320 O O . GLY A 1 296 ? 8.242 24.109 0.761 1 97.31 296 GLY A O 1
ATOM 2321 N N . GLU A 1 297 ? 8.289 24.391 -1.494 1 97.56 297 GLU A N 1
ATOM 2322 C CA . GLU A 1 297 ? 8.625 25.797 -1.363 1 97.56 297 GLU A CA 1
ATOM 2323 C C . GLU A 1 297 ? 7.395 26.625 -1.004 1 97.56 297 GLU A C 1
ATOM 2325 O O . GLU A 1 297 ? 6.34 26.484 -1.618 1 97.56 297 GLU A O 1
ATOM 2330 N N . ILE A 1 298 ? 7.574 27.453 0.006 1 96.38 298 ILE A N 1
ATOM 2331 C CA . ILE A 1 298 ? 6.508 28.359 0.421 1 96.38 298 ILE A CA 1
ATOM 2332 C C . ILE A 1 298 ? 6.844 29.781 -0.005 1 96.38 298 ILE A C 1
ATOM 2334 O O . ILE A 1 298 ? 7.945 30.266 0.257 1 96.38 298 ILE A O 1
ATOM 2338 N N . THR A 1 299 ? 5.871 30.453 -0.655 1 96.38 299 THR A N 1
ATOM 2339 C CA . THR A 1 299 ? 6.062 31.828 -1.121 1 96.38 299 THR A CA 1
ATOM 2340 C C . THR A 1 299 ? 4.906 32.719 -0.675 1 96.38 299 THR A C 1
ATOM 2342 O O . THR A 1 299 ? 3.846 32.219 -0.292 1 96.38 299 THR A O 1
ATOM 2345 N N . THR A 1 300 ? 5.156 34.031 -0.649 1 95.44 300 THR A N 1
ATOM 2346 C CA . THR A 1 300 ? 4.109 34.969 -0.277 1 95.44 300 THR A CA 1
ATOM 2347 C C . THR A 1 300 ? 3.121 35.156 -1.425 1 95.44 300 THR A C 1
ATOM 2349 O O . THR A 1 300 ? 3.527 35.344 -2.576 1 95.44 300 THR A O 1
ATOM 2352 N N . LEU A 1 301 ? 1.837 35.031 -1.151 1 93.56 301 LEU A N 1
ATOM 2353 C CA . LEU A 1 3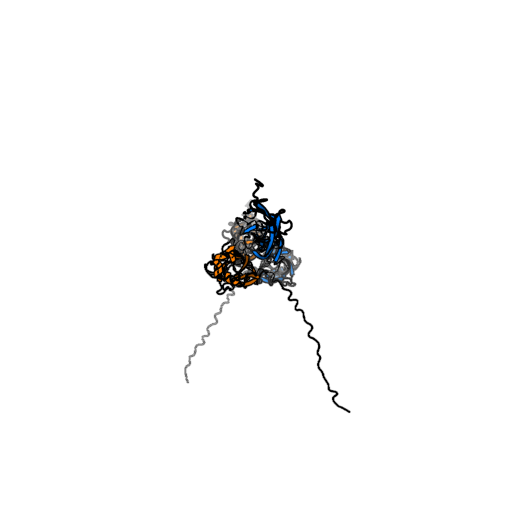01 ? 0.779 35.219 -2.139 1 93.56 301 LEU A CA 1
ATOM 2354 C C . LEU A 1 301 ? 0.114 36.594 -1.973 1 93.56 301 LEU A C 1
ATOM 2356 O O . LEU A 1 301 ? -0.396 37.156 -2.939 1 93.56 301 LEU A O 1
ATOM 2360 N N . ARG A 1 302 ? 0.045 37.094 -0.728 1 93.12 302 ARG A N 1
ATOM 2361 C CA . ARG A 1 302 ? -0.534 38.375 -0.4 1 93.12 302 ARG A CA 1
ATOM 2362 C C . ARG A 1 302 ? 0.426 39.219 0.446 1 93.12 302 ARG A C 1
ATOM 2364 O O . ARG A 1 302 ? 1.426 38.688 0.947 1 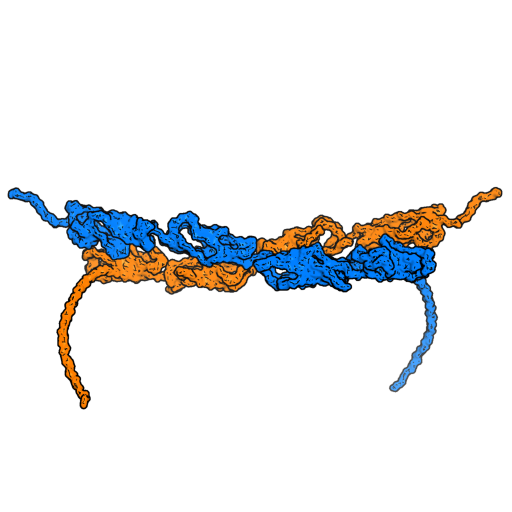93.12 302 ARG A O 1
ATOM 2371 N N . THR A 1 303 ? 0.046 40.5 0.543 1 93.38 303 THR A N 1
ATOM 2372 C CA . THR A 1 303 ? 0.892 41.406 1.318 1 93.38 303 THR A CA 1
ATOM 2373 C C . THR A 1 303 ? 0.76 41.094 2.811 1 93.38 303 THR A C 1
ATOM 2375 O O . THR A 1 303 ? -0.3 40.688 3.275 1 93.38 303 THR A O 1
ATOM 2378 N N . LEU A 1 304 ? 1.871 41.344 3.414 1 93.5 304 LEU A N 1
ATOM 2379 C CA . LEU A 1 304 ? 1.916 41.156 4.859 1 93.5 304 LEU A CA 1
ATOM 2380 C C . LEU A 1 304 ? 1.856 42.5 5.582 1 93.5 304 LEU A C 1
ATOM 2382 O O . LEU A 1 304 ? 2.318 43.531 5.055 1 93.5 304 LEU A O 1
ATOM 2386 N N . ASP A 1 305 ? 1.136 42.5 6.672 1 93.56 305 ASP A N 1
ATOM 2387 C CA . ASP A 1 305 ? 1.021 43.688 7.5 1 93.56 305 ASP A CA 1
ATOM 2388 C C . ASP A 1 305 ? 1.261 43.344 8.977 1 93.56 305 ASP A C 1
ATOM 2390 O O . ASP A 1 305 ? 0.427 42.719 9.617 1 93.56 305 ASP A O 1
ATOM 2394 N N . PHE A 1 306 ? 2.332 43.906 9.469 1 92.62 306 PHE A N 1
ATOM 2395 C CA . PHE A 1 306 ? 2.729 43.656 10.852 1 92.62 306 PHE A CA 1
ATOM 2396 C C . PHE A 1 306 ? 1.664 44.125 11.82 1 92.62 306 PHE A C 1
ATOM 2398 O O . PHE A 1 306 ? 1.399 43.469 12.836 1 92.62 306 PHE A O 1
ATOM 2405 N N . GLU A 1 307 ? 1.173 45.219 11.555 1 89.94 307 GLU A N 1
ATOM 2406 C CA . GLU A 1 307 ? 0.194 45.875 12.43 1 89.94 307 GLU A CA 1
ATOM 2407 C C . GLU A 1 307 ? -1.091 45.031 12.508 1 89.94 307 GLU A C 1
ATOM 2409 O O . GLU A 1 307 ? -1.858 45.156 13.469 1 89.94 307 GLU A O 1
ATOM 2414 N N . GLU A 1 308 ? -1.35 44.219 11.477 1 87.5 308 GLU A N 1
ATOM 2415 C CA . GLU A 1 308 ? -2.543 43.375 11.453 1 87.5 308 GLU A CA 1
ATOM 2416 C C . GLU A 1 308 ? -2.271 42.031 12.086 1 87.5 308 GLU A C 1
ATOM 2418 O O . GLU A 1 308 ? -3.012 41.594 12.969 1 87.5 308 GLU A O 1
ATOM 2423 N N . ILE A 1 309 ? -1.231 41.344 11.539 1 88 309 ILE A N 1
ATOM 2424 C CA . ILE A 1 309 ? -0.873 40.031 12.047 1 88 309 ILE A CA 1
ATOM 2425 C C . ILE A 1 309 ? 0.641 39.938 12.227 1 88 309 ILE A C 1
ATOM 2427 O O . ILE A 1 309 ? 1.399 40.125 11.273 1 88 309 ILE A O 1
ATOM 2431 N N . LYS A 1 310 ? 1.107 39.594 13.453 1 89.69 310 LYS A N 1
ATOM 2432 C CA . LYS A 1 310 ? 2.531 39.594 13.773 1 89.69 310 LYS A CA 1
ATOM 2433 C C . LYS A 1 310 ? 3.156 38.219 13.539 1 89.69 310 LYS A C 1
ATOM 2435 O O . LYS A 1 310 ? 4.375 38.125 13.398 1 89.69 310 LYS A O 1
ATOM 2440 N N . GLU A 1 311 ? 2.355 37.25 13.625 1 90.88 311 GLU A N 1
ATOM 2441 C CA . GLU A 1 311 ? 2.879 35.875 13.508 1 90.88 311 GLU A CA 1
ATOM 2442 C C . GLU A 1 311 ? 1.888 34.969 12.797 1 90.88 311 GLU A C 1
ATOM 2444 O O . GLU A 1 311 ? 0.679 35.062 13.031 1 90.88 311 GLU A O 1
ATOM 2449 N N . TYR A 1 312 ? 2.43 34.156 11.898 1 89.62 312 TYR A N 1
ATOM 2450 C CA . TYR A 1 312 ? 1.629 33.125 11.234 1 89.62 312 TYR A CA 1
ATOM 2451 C C . TYR A 1 312 ? 2.072 31.734 11.648 1 89.62 312 TYR A C 1
ATOM 2453 O O . TYR A 1 312 ? 3.268 31.484 11.82 1 89.62 312 TYR A O 1
ATOM 2461 N N . SER A 1 313 ? 1.151 30.844 11.906 1 90.19 313 SER A N 1
ATOM 2462 C CA . SER A 1 313 ? 1.385 29.438 12.148 1 90.19 313 SER A CA 1
ATOM 2463 C C . SER A 1 313 ? 0.616 28.562 11.156 1 90.19 313 SER A C 1
ATOM 2465 O O . SER A 1 313 ? -0.617 28.547 11.164 1 90.19 313 SER A O 1
ATOM 2467 N N . ILE A 1 314 ? 1.355 27.859 10.328 1 91.75 314 ILE A N 1
ATOM 2468 C CA . ILE A 1 314 ? 0.733 27.078 9.258 1 91.75 314 ILE A CA 1
ATOM 2469 C C . ILE A 1 314 ? 1.131 25.625 9.398 1 91.75 314 ILE A C 1
ATOM 2471 O O . ILE A 1 314 ? 2.289 25.312 9.68 1 91.75 314 ILE A O 1
ATOM 2475 N N . VAL A 1 315 ? 0.188 24.781 9.211 1 93.19 315 VAL A N 1
ATOM 2476 C CA . VAL A 1 315 ? 0.457 23.344 9.242 1 93.19 315 VAL A CA 1
ATOM 2477 C C . VAL A 1 315 ? 0.593 22.812 7.812 1 93.19 315 VAL A C 1
ATOM 2479 O O . VAL A 1 315 ? -0.279 23.047 6.973 1 93.19 315 VAL A O 1
ATOM 2482 N N . VAL A 1 316 ? 1.715 22.172 7.578 1 95.31 316 VAL A N 1
ATOM 2483 C CA . VAL A 1 316 ? 1.979 21.578 6.273 1 95.31 316 VAL A CA 1
ATOM 2484 C C . VAL A 1 316 ? 1.869 20.062 6.367 1 95.31 316 VAL A C 1
ATOM 2486 O O . VAL A 1 316 ? 2.355 19.453 7.324 1 95.31 316 VAL A O 1
ATOM 2489 N N . GLU A 1 317 ? 1.222 19.5 5.344 1 95.75 317 GLU A N 1
ATOM 2490 C CA . GLU A 1 317 ? 1.069 18.047 5.273 1 95.75 317 GLU A CA 1
ATOM 2491 C C . GLU A 1 317 ? 1.873 17.469 4.113 1 95.75 317 GLU A C 1
ATOM 2493 O O . GLU A 1 317 ? 1.885 18.016 3.016 1 95.75 317 GLU A O 1
ATOM 2498 N N . ALA A 1 318 ? 2.639 16.453 4.453 1 97.44 318 ALA A N 1
ATOM 2499 C CA . ALA A 1 318 ? 3.309 15.641 3.441 1 97.44 318 ALA A CA 1
ATOM 2500 C C . ALA A 1 318 ? 2.607 14.297 3.262 1 97.44 318 ALA A C 1
ATOM 2502 O O . ALA A 1 318 ? 2.469 13.531 4.215 1 97.44 318 ALA A O 1
ATOM 2503 N N . ARG A 1 319 ? 2.17 14.023 2.029 1 96.75 319 ARG A N 1
ATOM 2504 C CA . ARG A 1 319 ? 1.48 12.773 1.714 1 96.75 319 ARG A CA 1
ATOM 2505 C C . ARG A 1 319 ? 2.236 11.984 0.652 1 96.75 319 ARG A C 1
ATOM 2507 O O . ARG A 1 319 ? 2.627 12.539 -0.38 1 96.75 319 ARG A O 1
ATOM 2514 N N . ASP A 1 320 ? 2.457 10.742 0.958 1 97.5 320 ASP A N 1
ATOM 2515 C CA . ASP A 1 320 ? 3.125 9.938 -0.064 1 97.5 320 ASP A CA 1
ATOM 2516 C C . ASP A 1 320 ? 2.111 9.312 -1.021 1 97.5 320 ASP A C 1
ATOM 2518 O O . ASP A 1 320 ? 0.902 9.492 -0.852 1 97.5 320 ASP A O 1
ATOM 2522 N N . GLY A 1 321 ? 2.604 8.711 -2.064 1 94.38 321 GLY A N 1
ATOM 2523 C CA . GLY A 1 321 ? 1.74 8.148 -3.092 1 94.38 321 GLY A CA 1
ATOM 2524 C C . GLY A 1 321 ? 0.883 7 -2.588 1 94.38 321 GLY A C 1
ATOM 2525 O O . GLY A 1 321 ? -0.108 6.637 -3.225 1 94.38 321 GLY A O 1
ATOM 2526 N N . GLY A 1 322 ? 1.218 6.387 -1.463 1 92.56 322 GLY A N 1
ATOM 2527 C CA . GLY A 1 322 ? 0.445 5.309 -0.866 1 92.56 322 GLY A CA 1
ATOM 2528 C C . GLY A 1 322 ? -0.598 5.801 0.121 1 92.56 322 GLY A C 1
ATOM 2529 O O . GLY A 1 322 ? -1.425 5.02 0.597 1 92.56 322 GLY A O 1
ATOM 2530 N N . GLY A 1 323 ? -0.484 7.094 0.491 1 93.19 323 GLY A N 1
ATOM 2531 C CA . GLY A 1 323 ? -1.552 7.676 1.287 1 93.19 323 GLY A CA 1
ATOM 2532 C C . GLY A 1 323 ? -1.145 7.953 2.723 1 93.19 323 GLY A C 1
ATOM 2533 O O . GLY A 1 323 ? -1.935 8.484 3.506 1 93.19 323 GLY A O 1
ATOM 2534 N N . LEU A 1 324 ? 0.053 7.574 3.131 1 96.31 324 LEU A N 1
ATOM 2535 C CA . LEU A 1 324 ? 0.515 7.902 4.477 1 96.31 324 LEU A CA 1
ATOM 2536 C C . LEU A 1 324 ? 0.907 9.375 4.574 1 96.31 324 LEU A C 1
ATOM 2538 O O . LEU A 1 324 ? 1.352 9.969 3.59 1 96.31 324 LEU A O 1
ATOM 2542 N N . VAL A 1 325 ? 0.729 9.914 5.758 1 95.81 325 VAL A N 1
ATOM 2543 C CA . VAL A 1 325 ? 0.893 11.359 5.863 1 95.81 325 VAL A CA 1
ATOM 2544 C C . VAL A 1 325 ? 1.79 11.695 7.055 1 95.81 325 VAL A C 1
ATOM 2546 O O . VAL A 1 325 ? 1.979 10.867 7.949 1 95.81 325 VAL A O 1
ATOM 2549 N N . ALA A 1 326 ? 2.389 12.867 7.008 1 96.12 326 ALA A N 1
ATOM 2550 C CA . ALA A 1 326 ? 3.104 13.539 8.086 1 96.12 326 ALA A CA 1
ATOM 2551 C C . ALA A 1 326 ? 2.82 15.039 8.086 1 96.12 326 ALA A C 1
ATOM 2553 O O . ALA A 1 326 ? 2.436 15.602 7.059 1 96.12 326 ALA A O 1
ATOM 2554 N N . GLN A 1 327 ? 2.889 15.594 9.219 1 95.81 327 GLN A N 1
ATOM 2555 C CA . GLN A 1 327 ? 2.621 17.031 9.32 1 95.81 327 GLN A CA 1
ATOM 2556 C C . GLN A 1 327 ? 3.762 17.75 10.031 1 95.81 327 GLN A C 1
ATOM 2558 O O . GLN A 1 327 ? 4.473 17.141 10.844 1 95.81 327 GLN A O 1
ATOM 2563 N N . CYS A 1 328 ? 3.951 18.969 9.703 1 95.12 328 CYS A N 1
ATOM 2564 C CA . CYS A 1 328 ? 4.852 19.875 10.406 1 95.12 328 CYS A CA 1
ATOM 2565 C C . CYS A 1 328 ? 4.242 21.266 10.523 1 95.12 328 CYS A C 1
ATOM 2567 O O . CYS A 1 328 ? 3.217 21.562 9.906 1 95.12 328 CYS A O 1
ATOM 2569 N N . THR A 1 329 ? 4.809 22.062 11.406 1 93.69 329 THR A N 1
ATOM 2570 C CA . THR A 1 329 ? 4.324 23.422 11.609 1 93.69 329 THR A CA 1
ATOM 2571 C C . THR A 1 329 ? 5.355 24.438 11.141 1 93.69 329 THR A C 1
ATOM 2573 O O . THR A 1 329 ? 6.555 24.266 11.383 1 93.69 329 THR A O 1
ATOM 2576 N N . VAL A 1 330 ? 4.848 25.391 10.406 1 93.88 330 VAL A N 1
ATOM 2577 C CA . VAL A 1 330 ? 5.688 26.5 9.969 1 93.88 330 VAL A CA 1
ATOM 2578 C C . VAL A 1 330 ? 5.273 27.781 10.695 1 93.88 330 VAL A C 1
ATOM 2580 O O . VAL A 1 330 ? 4.137 28.234 10.57 1 93.88 330 VAL A O 1
ATOM 2583 N N . GLU A 1 331 ? 6.219 28.281 11.461 1 93.69 331 GLU A N 1
ATOM 2584 C CA . GLU A 1 331 ? 5.992 29.531 12.172 1 93.69 331 GLU A CA 1
ATOM 2585 C C . GLU A 1 331 ? 6.73 30.688 11.508 1 93.69 331 GLU A C 1
ATOM 2587 O O . GLU A 1 331 ? 7.961 30.656 11.391 1 93.69 331 GLU A O 1
ATOM 2592 N N . ILE A 1 332 ? 5.938 31.688 11.102 1 93.75 332 ILE A N 1
ATOM 2593 C CA . ILE A 1 332 ? 6.5 32.844 10.414 1 93.75 332 ILE A CA 1
ATOM 2594 C C . ILE A 1 332 ? 6.324 34.094 11.281 1 93.75 332 ILE A C 1
ATOM 2596 O O . ILE A 1 332 ? 5.199 34.562 11.508 1 93.75 332 ILE A O 1
ATOM 2600 N N . ASN A 1 333 ? 7.414 34.594 11.711 1 94.94 333 ASN A N 1
ATOM 2601 C CA . ASN A 1 333 ? 7.41 35.875 12.461 1 94.94 333 ASN A CA 1
ATOM 2602 C C . ASN A 1 333 ? 7.59 37.062 11.539 1 94.94 333 ASN A C 1
ATOM 2604 O O . ASN A 1 333 ? 8.531 37.094 10.742 1 94.94 333 ASN A O 1
ATOM 2608 N N . ILE A 1 334 ? 6.668 38.031 11.68 1 95.31 334 ILE A N 1
ATOM 2609 C CA . ILE A 1 334 ? 6.734 39.219 10.828 1 95.31 334 ILE A CA 1
ATOM 2610 C C . ILE A 1 334 ? 7.484 40.312 11.555 1 95.31 334 ILE A C 1
ATOM 2612 O O . ILE A 1 334 ? 7.195 40.625 12.719 1 95.31 334 ILE A O 1
ATOM 2616 N N . GLN A 1 335 ? 8.406 40.906 10.852 1 95.75 335 GLN A N 1
ATOM 2617 C CA . GLN A 1 335 ? 9.18 42 11.406 1 95.75 335 GLN A CA 1
ATOM 2618 C C . GLN A 1 335 ? 8.578 43.344 11.016 1 95.75 335 GLN A C 1
ATOM 2620 O O . GLN A 1 335 ? 8.203 43.562 9.859 1 95.75 335 GLN A O 1
ATOM 2625 N N . ASP A 1 336 ? 8.469 44.156 11.977 1 95.81 336 ASP A N 1
ATOM 2626 C CA . ASP A 1 336 ? 7.895 45.469 11.773 1 95.81 336 ASP A CA 1
ATOM 2627 C C . ASP A 1 336 ? 8.836 46.375 10.945 1 95.81 336 ASP A C 1
ATOM 2629 O O . ASP A 1 336 ? 10.047 46.344 11.141 1 95.81 336 ASP A O 1
ATOM 2633 N N . GLU A 1 337 ? 8.289 47.094 9.969 1 94.81 337 GLU A N 1
ATOM 2634 C CA . GLU A 1 337 ? 8.977 48.125 9.195 1 94.81 337 GLU A CA 1
ATOM 2635 C C . GLU A 1 337 ? 8.312 49.469 9.367 1 94.81 337 GLU A C 1
ATOM 2637 O O . GLU A 1 337 ? 7.125 49.562 9.688 1 94.81 337 GLU A O 1
ATOM 2642 N N . ASN A 1 338 ? 9.055 50.531 9.312 1 95.75 338 ASN A N 1
ATOM 2643 C CA . ASN A 1 338 ? 8.508 51.875 9.453 1 95.75 338 ASN A CA 1
ATOM 2644 C C . ASN A 1 338 ? 7.754 52.312 8.195 1 95.75 338 ASN A C 1
ATOM 2646 O O . ASN A 1 338 ? 8.312 52.969 7.332 1 95.75 338 ASN A O 1
ATOM 2650 N N . ASP A 1 339 ? 6.5 52 8.102 1 94.31 339 ASP A N 1
ATOM 2651 C CA . ASP A 1 339 ? 5.742 52.312 6.891 1 94.31 339 ASP A CA 1
ATOM 2652 C C . ASP A 1 339 ? 4.465 53.094 7.219 1 94.31 339 ASP A C 1
ATOM 2654 O O . ASP A 1 339 ? 3.564 53.188 6.383 1 94.31 339 ASP A O 1
ATOM 2658 N N . ASN A 1 340 ? 4.305 53.469 8.43 1 95.12 340 ASN A N 1
ATOM 2659 C CA . ASN A 1 340 ? 3.199 54.344 8.836 1 95.12 340 ASN A CA 1
ATOM 2660 C C . ASN A 1 340 ? 3.701 55.688 9.344 1 95.12 340 ASN A C 1
ATOM 2662 O O . ASN A 1 340 ? 4.559 55.75 10.227 1 95.12 340 ASN A O 1
ATOM 2666 N N . SER A 1 341 ? 3.131 56.75 8.875 1 95.56 341 SER A N 1
ATOM 2667 C CA . SER A 1 341 ? 3.486 58.094 9.336 1 95.56 341 SER A CA 1
ATOM 2668 C C . SER A 1 341 ? 2.652 58.5 10.539 1 95.56 341 SER A C 1
ATOM 2670 O O . SER A 1 341 ? 1.499 58.094 10.68 1 95.56 341 SER A O 1
ATOM 2672 N N . PRO A 1 342 ? 3.293 59.312 11.398 1 95.69 342 PRO A N 1
ATOM 2673 C CA . PRO A 1 342 ? 2.533 59.781 12.562 1 95.69 342 PRO A CA 1
ATOM 2674 C C . PRO A 1 342 ? 1.289 60.594 12.164 1 95.69 342 PRO A C 1
ATOM 2676 O O . PRO A 1 342 ? 1.32 61.344 11.195 1 95.69 342 PRO A O 1
ATOM 2679 N N . GLU A 1 343 ? 0.273 60.344 12.922 1 93.56 343 GLU A N 1
ATOM 2680 C CA . GLU A 1 343 ? -0.969 61.094 12.742 1 93.56 343 GLU A CA 1
ATOM 2681 C C . GLU A 1 343 ? -1.173 62.094 13.859 1 93.56 343 GLU A C 1
ATOM 2683 O O . GLU A 1 343 ? -1.204 61.75 15.039 1 93.56 343 GLU A O 1
ATOM 2688 N N . ILE A 1 344 ? -1.378 63.406 13.492 1 92.25 344 ILE A N 1
ATOM 2689 C CA . ILE A 1 344 ? -1.502 64.5 14.461 1 92.25 344 ILE A CA 1
ATOM 2690 C C . ILE A 1 344 ? -2.975 64.875 14.656 1 92.25 344 ILE A C 1
ATOM 2692 O O . ILE A 1 344 ? -3.697 65.062 13.688 1 92.25 344 ILE A O 1
ATOM 2696 N N . ALA A 1 345 ? -3.34 64.75 15.875 1 86.69 345 ALA A N 1
ATOM 2697 C CA . ALA A 1 345 ? -4.688 65.188 16.234 1 86.69 345 ALA A CA 1
ATOM 2698 C C . ALA A 1 345 ? -4.648 66.375 17.219 1 86.69 345 ALA A C 1
ATOM 2700 O O . ALA A 1 345 ? -3.967 66.312 18.25 1 86.69 345 ALA A O 1
ATOM 2701 N N . ILE A 1 346 ? -5.387 67.5 16.922 1 85.75 346 ILE A N 1
ATOM 2702 C CA . ILE A 1 346 ? -5.434 68.688 17.766 1 85.75 346 ILE A CA 1
ATOM 2703 C C . ILE A 1 346 ? -6.77 68.75 18.5 1 85.75 346 ILE A C 1
ATOM 2705 O O . ILE A 1 346 ? -7.832 68.562 17.891 1 85.75 346 ILE A O 1
ATOM 2709 N N . HIS A 1 347 ? -6.508 68.938 19.781 1 77.31 347 HIS A N 1
ATOM 2710 C CA . HIS A 1 347 ? -7.711 69 20.594 1 77.31 347 HIS A CA 1
ATOM 2711 C C . HIS A 1 347 ? -7.773 70.375 21.312 1 77.31 347 HIS A C 1
ATOM 2713 O O . HIS A 1 347 ? -6.738 70.938 21.703 1 77.31 347 HIS A O 1
ATOM 2719 N N . SER A 1 348 ? -8.867 71.062 21.484 1 74.31 348 SER A N 1
ATOM 2720 C CA . SER A 1 348 ? -9.18 72.188 22.297 1 74.31 348 SER A CA 1
ATOM 2721 C C . SER A 1 348 ? -8.508 73.5 21.766 1 74.31 348 SER A C 1
ATOM 2723 O O . SER A 1 348 ? -7.758 74.125 22.469 1 74.31 348 SER A O 1
ATOM 2725 N N . LEU A 1 349 ? -8.742 73.75 20.562 1 77.31 349 LEU A N 1
ATOM 2726 C CA . LEU A 1 349 ? -8.211 75 20 1 77.31 349 LEU A CA 1
ATOM 2727 C C . LEU A 1 349 ? -9.141 76.125 20.281 1 77.31 349 LEU A C 1
ATOM 2729 O O . LEU A 1 349 ? -10.297 76.125 19.859 1 77.31 349 LEU A O 1
ATOM 2733 N N . PRO A 1 350 ? -8.555 77.125 21.156 1 74.62 350 PRO A N 1
ATOM 2734 C CA . PRO A 1 350 ? -9.398 78.25 21.391 1 74.62 350 PRO A CA 1
ATOM 2735 C C . PRO A 1 350 ? -9.602 79.125 20.141 1 74.62 350 PRO A C 1
ATOM 2737 O O . PRO A 1 350 ? -8.727 79.188 19.281 1 74.62 350 PRO A O 1
ATOM 2740 N N . GLU A 1 351 ? -10.719 79.812 20.141 1 74.19 351 GLU A N 1
ATOM 2741 C CA . GLU A 1 351 ? -11.008 80.688 19 1 74.19 351 GLU A CA 1
ATOM 2742 C C . GLU A 1 351 ? -10.117 81.938 19 1 74.19 351 GLU A C 1
ATOM 2744 O O . GLU A 1 351 ? -9.664 82.375 17.953 1 74.19 351 GLU A O 1
ATOM 2749 N N . MET A 1 352 ? -9.906 82.438 20.188 1 81.19 352 MET A N 1
ATOM 2750 C CA . MET A 1 352 ? -9.125 83.625 20.328 1 81.19 352 MET A CA 1
ATOM 2751 C C . MET A 1 352 ? -8.219 83.562 21.547 1 81.19 352 MET A C 1
ATOM 2753 O O . MET A 1 352 ? -8.594 83 22.578 1 81.19 352 MET A O 1
ATOM 2757 N N . ILE A 1 353 ? -7.035 84.188 21.359 1 85.06 353 ILE A N 1
ATOM 2758 C CA . ILE A 1 353 ? -6.078 84.25 22.453 1 85.06 353 ILE A CA 1
ATOM 2759 C C . ILE A 1 353 ? -5.895 85.75 22.859 1 85.06 353 ILE A C 1
ATOM 2761 O O . ILE A 1 353 ? -5.699 86.625 22.016 1 85.06 353 ILE A O 1
ATOM 2765 N N . LEU A 1 354 ? -5.977 85.938 24.094 1 84.44 354 LEU A N 1
ATOM 2766 C CA . LEU A 1 354 ? -5.82 87.312 24.594 1 84.44 354 LEU A CA 1
ATOM 2767 C C . LEU A 1 354 ? -4.371 87.75 24.469 1 84.44 354 LEU A C 1
ATOM 2769 O O . LEU A 1 354 ? -3.445 87 24.703 1 84.44 354 LEU A O 1
ATOM 2773 N N . GLU A 1 355 ? -4.254 89 24.047 1 83.88 355 GLU A N 1
ATOM 2774 C CA . GLU A 1 355 ? -2.91 89.5 23.844 1 83.88 355 GLU A CA 1
ATOM 2775 C C . GLU A 1 355 ? -2.135 89.562 25.156 1 83.88 355 GLU A C 1
ATOM 2777 O O . GLU A 1 355 ? -0.905 89.5 25.156 1 83.88 355 GLU A O 1
ATOM 2782 N N . ASN A 1 356 ? -2.877 89.688 26.328 1 79.12 356 ASN A N 1
ATOM 2783 C CA . ASN A 1 356 ? -2.201 89.75 27.625 1 79.12 356 ASN A CA 1
ATOM 2784 C C . ASN A 1 356 ? -2.125 88.375 28.281 1 79.12 356 ASN A C 1
ATOM 2786 O O . ASN A 1 356 ? -2.057 88.312 29.516 1 79.12 356 ASN A O 1
ATOM 2790 N N . ALA A 1 357 ? -2.158 87.438 27.453 1 81.19 357 ALA A N 1
ATOM 2791 C CA . ALA A 1 357 ? -2.072 86.125 28.016 1 81.19 357 ALA A CA 1
ATOM 2792 C C . ALA A 1 357 ? -0.725 85.875 28.703 1 81.19 357 ALA A C 1
ATOM 2794 O O . ALA A 1 357 ? 0.321 86.25 28.156 1 81.19 357 ALA A O 1
ATOM 2795 N N . VAL A 1 358 ? -0.77 85.375 29.922 1 82.44 358 VAL A N 1
ATOM 2796 C CA . VAL A 1 358 ? 0.456 85.125 30.672 1 82.44 358 VAL A CA 1
ATOM 2797 C C . VAL A 1 358 ? 1.25 84.062 29.984 1 82.44 358 VAL A C 1
ATOM 2799 O O . VAL A 1 358 ? 0.673 83.188 29.312 1 82.44 358 VAL A O 1
ATOM 2802 N N . PRO A 1 359 ? 2.506 84.188 30.109 1 83.12 359 PRO A N 1
ATOM 2803 C CA . PRO A 1 359 ? 3.332 83.125 29.562 1 83.12 359 PRO A CA 1
ATOM 2804 C C . PRO A 1 359 ? 2.971 81.75 30.125 1 83.12 359 PRO A C 1
ATOM 2806 O O . PRO A 1 359 ? 2.662 81.625 31.312 1 83.12 359 PRO A O 1
ATOM 2809 N N . ARG A 1 360 ? 2.914 80.688 29.219 1 83.81 360 ARG A N 1
ATOM 2810 C CA . ARG A 1 360 ? 2.652 79.312 29.547 1 83.81 360 ARG A CA 1
ATOM 2811 C C . ARG A 1 360 ? 1.156 79 29.672 1 83.81 360 ARG A C 1
ATOM 2813 O O . ARG A 1 360 ? 0.737 78.125 30.406 1 83.81 360 ARG A O 1
ATOM 2820 N N . THR A 1 361 ? 0.502 80 29.062 1 83.12 361 THR A N 1
ATOM 2821 C CA . THR A 1 361 ? -0.929 79.75 28.953 1 83.12 361 THR A CA 1
ATOM 2822 C C . THR A 1 361 ? -1.204 78.625 27.953 1 83.12 361 THR A C 1
ATOM 2824 O O . THR A 1 361 ? -0.683 78.625 26.844 1 83.12 361 THR A O 1
ATOM 2827 N N . LEU A 1 362 ? -2.004 77.75 28.359 1 84.25 362 LEU A N 1
ATOM 2828 C CA . LEU A 1 362 ? -2.326 76.625 27.531 1 84.25 362 LEU A CA 1
ATOM 2829 C C . LEU A 1 362 ? -3.244 77 26.375 1 84.25 362 LEU A C 1
ATOM 2831 O O . LEU A 1 362 ? -4.266 77.688 26.594 1 84.25 362 LEU A O 1
ATOM 2835 N N . ILE A 1 363 ? -2.801 76.688 25.172 1 84.44 363 ILE A N 1
ATOM 2836 C CA . ILE A 1 363 ? -3.572 77.062 23.984 1 84.44 363 ILE A CA 1
ATOM 2837 C C . ILE A 1 363 ? -4.273 75.812 23.438 1 84.44 363 ILE A C 1
ATOM 2839 O O . ILE A 1 363 ? -5.48 75.812 23.188 1 84.44 363 ILE A O 1
ATOM 2843 N N . ALA A 1 364 ? -3.5 74.688 23.219 1 84.81 364 ALA A N 1
ATOM 2844 C CA . ALA A 1 364 ? -4.062 73.5 22.594 1 84.81 364 ALA A CA 1
ATOM 2845 C C . ALA A 1 364 ? -3.363 72.25 23.094 1 84.81 364 ALA A C 1
ATOM 2847 O O . ALA A 1 364 ? -2.227 72.312 23.562 1 84.81 364 ALA A O 1
ATOM 2848 N N . LEU A 1 365 ? -4.148 71.188 22.953 1 84.31 365 LEU A N 1
ATOM 2849 C CA . LEU A 1 365 ? -3.596 69.875 23.203 1 84.31 365 LEU A CA 1
ATOM 2850 C C . LEU A 1 365 ? -3.383 69.125 21.906 1 84.31 365 LEU A C 1
ATOM 2852 O O . LEU A 1 365 ? -4.27 69.062 21.047 1 84.31 365 LEU A O 1
ATOM 2856 N N . ILE A 1 366 ? -2.199 68.5 21.734 1 87.38 366 ILE A N 1
ATOM 2857 C CA . ILE A 1 366 ? -1.835 67.812 20.531 1 87.38 366 ILE A CA 1
ATOM 2858 C C . ILE A 1 366 ? -1.59 66.312 20.859 1 87.38 366 ILE A C 1
ATOM 2860 O O . ILE A 1 366 ? -0.81 66 21.75 1 87.38 366 ILE A O 1
ATOM 2864 N N . ARG A 1 367 ? -2.248 65.5 20.156 1 85.31 367 ARG A N 1
ATOM 2865 C CA . ARG A 1 367 ? -2.02 64.062 20.297 1 85.31 367 ARG A CA 1
ATOM 2866 C C . ARG A 1 367 ? -1.466 63.469 19 1 85.31 367 ARG A C 1
ATOM 2868 O O . ARG A 1 367 ? -1.958 63.781 17.906 1 85.31 367 ARG A O 1
ATOM 2875 N N . ILE A 1 368 ? -0.444 62.688 19.125 1 90.25 368 ILE A N 1
ATOM 2876 C CA . ILE A 1 368 ? 0.179 62.062 17.953 1 90.25 368 ILE A CA 1
ATOM 2877 C C . ILE A 1 368 ? 0.054 60.562 18.062 1 90.25 368 ILE A C 1
ATOM 2879 O O . ILE A 1 368 ? 0.369 59.969 19.109 1 90.25 368 ILE A O 1
ATOM 2883 N N . ASN A 1 369 ? -0.465 59.875 17 1 88.44 369 ASN A N 1
ATOM 2884 C CA . ASN A 1 369 ? -0.578 58.438 16.953 1 88.44 369 ASN A CA 1
ATOM 2885 C C . ASN A 1 369 ? 0.213 57.844 15.789 1 88.44 369 ASN A C 1
ATOM 2887 O O . ASN A 1 369 ? 0.119 58.312 14.664 1 88.44 369 ASN A O 1
ATOM 2891 N N . ASP A 1 370 ? 1.095 57 16.062 1 92.75 370 ASP A N 1
ATOM 2892 C CA . ASP A 1 370 ? 1.827 56.219 15.07 1 92.75 370 ASP A CA 1
ATOM 2893 C C . ASP A 1 370 ? 1.558 54.719 15.25 1 92.75 370 ASP A C 1
ATOM 2895 O O . ASP A 1 370 ? 1.793 54.156 16.312 1 92.75 370 ASP A O 1
ATOM 2899 N N . ARG A 1 371 ? 1.203 54 14.125 1 91.81 371 ARG A N 1
ATOM 2900 C CA . ARG A 1 371 ? 0.737 52.625 14.211 1 91.81 371 ARG A CA 1
ATOM 2901 C C . ARG A 1 371 ? 1.909 51.656 14.312 1 91.81 371 ARG A C 1
ATOM 2903 O O . ARG A 1 371 ? 1.729 50.469 14.664 1 91.81 371 ARG A O 1
ATOM 2910 N N . ASP A 1 372 ? 3.092 52.188 13.977 1 94.25 372 ASP A N 1
ATOM 2911 C CA . ASP A 1 372 ? 4.242 51.281 14.008 1 94.25 372 ASP A CA 1
ATOM 2912 C C . ASP A 1 372 ? 4.629 50.938 15.438 1 94.25 372 ASP A C 1
ATOM 2914 O O . ASP A 1 372 ? 4.137 51.531 16.391 1 94.25 372 ASP A O 1
ATOM 2918 N N . SER A 1 373 ? 5.367 49.875 15.547 1 90.75 373 SER A N 1
ATOM 2919 C CA . SER A 1 373 ? 5.738 49.375 16.875 1 90.75 373 SER A CA 1
ATOM 2920 C C . SER A 1 373 ? 7.164 49.781 17.234 1 90.75 373 SER A C 1
ATOM 2922 O O . SER A 1 373 ? 8 49.969 16.344 1 90.75 373 SER A O 1
ATOM 2924 N N . GLY A 1 374 ? 7.391 49.969 18.531 1 89.75 374 GLY A N 1
ATOM 2925 C CA . GLY A 1 374 ? 8.734 50.25 19.031 1 89.75 374 GLY A CA 1
ATOM 2926 C C . GLY A 1 374 ? 9.258 51.594 18.609 1 89.75 374 GLY A C 1
ATOM 2927 O O . GLY A 1 374 ? 8.539 52.594 18.688 1 89.75 374 GLY A O 1
ATOM 2928 N N . GLU A 1 375 ? 10.5 51.562 18.125 1 92.44 375 GLU A N 1
ATOM 2929 C CA . GLU A 1 375 ? 11.156 52.812 17.703 1 92.44 375 GLU A CA 1
ATOM 2930 C C . GLU A 1 375 ? 10.484 53.406 16.469 1 92.44 375 GLU A C 1
ATOM 2932 O O . GLU A 1 375 ? 10.445 54.625 16.297 1 92.44 375 GLU A O 1
ATOM 2937 N N . ASN A 1 376 ? 9.922 52.469 15.703 1 93.94 376 ASN A N 1
ATOM 2938 C CA . ASN A 1 376 ? 9.234 52.906 14.5 1 93.94 376 ASN A CA 1
ATOM 2939 C C . ASN A 1 376 ? 7.973 53.688 14.836 1 93.94 376 ASN A C 1
ATOM 2941 O O . ASN A 1 376 ? 7.496 54.5 14.031 1 93.94 376 ASN A O 1
ATOM 2945 N N . GLY A 1 377 ? 7.395 53.5 16.031 1 92.12 377 GLY A N 1
ATOM 2946 C CA . GLY A 1 377 ? 6.168 54.156 16.438 1 92.12 377 GLY A CA 1
ATOM 2947 C C . GLY A 1 377 ? 6.391 55.281 17.422 1 92.12 377 GLY A C 1
ATOM 2948 O O . GLY A 1 377 ? 5.453 56 17.797 1 92.12 377 GLY A O 1
ATOM 2949 N N . GLU A 1 378 ? 7.648 55.438 17.891 1 92.06 378 GLU A N 1
ATOM 2950 C CA . GLU A 1 378 ? 7.973 56.531 18.797 1 92.06 378 GLU A CA 1
ATOM 2951 C C . GLU A 1 378 ? 8.07 57.844 18.031 1 92.06 378 GLU A C 1
ATOM 2953 O O . GLU A 1 378 ? 8.727 57.938 17 1 92.06 378 GLU A O 1
ATOM 2958 N N . VAL A 1 379 ? 7.371 58.844 18.625 1 93.31 379 VAL A N 1
ATOM 2959 C CA . VAL A 1 379 ? 7.27 60.094 17.859 1 93.31 379 VAL A CA 1
ATOM 2960 C C . VAL A 1 379 ? 7.785 61.25 18.688 1 93.31 379 VAL A C 1
ATOM 2962 O O . VAL A 1 379 ? 7.848 61.156 19.922 1 93.31 379 VAL A O 1
ATOM 2965 N N . TYR A 1 380 ? 8.312 62.219 18.141 1 92 380 TYR A N 1
ATOM 2966 C CA . TYR A 1 380 ? 8.594 63.531 18.766 1 92 380 TYR A CA 1
ATOM 2967 C C . TYR A 1 380 ? 7.98 64.625 17.938 1 92 380 TYR A C 1
ATOM 2969 O O . TYR A 1 380 ? 7.754 64.5 16.734 1 92 380 TYR A O 1
ATOM 2977 N N . CYS A 1 381 ? 7.566 65.688 18.656 1 92.44 381 CYS A N 1
ATOM 2978 C CA . CYS A 1 381 ? 6.844 66.812 18.078 1 92.44 381 CYS A CA 1
ATOM 2979 C C . CYS A 1 381 ? 7.652 68.125 18.219 1 92.44 381 CYS A C 1
ATOM 2981 O O . CYS A 1 381 ? 8.289 68.312 19.234 1 92.44 381 CYS A O 1
ATOM 2983 N N . ARG A 1 382 ? 7.676 68.938 17.094 1 91.06 382 ARG A N 1
ATOM 2984 C CA . ARG A 1 382 ? 8.375 70.188 17.109 1 91.06 382 ARG A CA 1
ATOM 2985 C C . ARG A 1 382 ? 7.547 71.25 16.438 1 91.06 382 ARG A C 1
ATOM 2987 O O . ARG A 1 382 ? 6.684 71 15.602 1 91.06 382 ARG A O 1
ATOM 2994 N N . LEU A 1 383 ? 7.766 72.438 16.906 1 92.12 383 LEU A N 1
ATOM 2995 C CA . LEU A 1 383 ? 7.172 73.625 16.281 1 92.12 383 LEU A CA 1
ATOM 2996 C C . LEU A 1 383 ? 8.125 74.25 15.258 1 92.12 383 LEU A C 1
ATOM 2998 O O . LEU A 1 383 ? 9.32 74.438 15.531 1 92.12 383 LEU A O 1
ATOM 3002 N N . ASP A 1 384 ? 7.469 74.5 14.117 1 88.19 384 ASP A N 1
ATOM 3003 C CA . ASP A 1 384 ? 8.305 75.062 13.07 1 88.19 384 ASP A CA 1
ATOM 3004 C C . ASP A 1 384 ? 8.312 76.625 13.156 1 88.19 384 ASP A C 1
ATOM 3006 O O . ASP A 1 384 ? 7.281 77.25 13.43 1 88.19 384 ASP A O 1
ATOM 3010 N N . GLY A 1 385 ? 9.438 77.125 12.938 1 83.56 385 GLY A N 1
ATOM 3011 C CA . GLY A 1 385 ? 9.547 78.625 12.836 1 83.56 385 GLY A CA 1
ATOM 3012 C C . GLY A 1 385 ? 9.742 79.25 14.18 1 83.56 385 GLY A C 1
ATOM 3013 O O . GLY A 1 385 ? 9.844 78.625 15.211 1 83.56 385 GLY A O 1
ATOM 3014 N N . ASP A 1 386 ? 9.977 80.688 14.141 1 85.31 386 ASP A N 1
ATOM 3015 C CA . ASP A 1 386 ? 10.125 81.5 15.328 1 85.31 386 ASP A CA 1
ATOM 3016 C C . ASP A 1 386 ? 8.789 82.125 15.734 1 85.31 386 ASP A C 1
ATOM 3018 O O . ASP A 1 386 ? 8.414 83.188 15.25 1 85.31 386 ASP A O 1
ATOM 3022 N N . VAL A 1 387 ? 8.008 81.375 16.438 1 87.69 387 VAL A N 1
ATOM 3023 C CA . VAL A 1 387 ? 6.711 81.812 16.922 1 87.69 387 VAL A CA 1
ATOM 3024 C C . VAL A 1 387 ? 6.727 81.875 18.438 1 87.69 387 VAL A C 1
ATOM 3026 O O . VAL A 1 387 ? 7.492 81.188 19.094 1 87.69 387 VAL A O 1
ATOM 3029 N N . PRO A 1 388 ? 5.93 82.875 19.031 1 90.75 388 PRO A N 1
ATOM 3030 C CA . PRO A 1 388 ? 5.914 83.062 20.484 1 90.75 388 PRO A CA 1
ATOM 3031 C C . PRO A 1 388 ? 5.125 81.938 21.203 1 90.75 388 PRO A C 1
ATOM 3033 O O . PRO A 1 388 ? 4.359 82.25 22.125 1 90.75 388 PRO A O 1
ATOM 3036 N N . PHE A 1 389 ? 5.234 80.75 20.703 1 92.25 389 PHE A N 1
ATOM 3037 C CA . PHE A 1 389 ? 4.605 79.625 21.297 1 92.25 389 PHE A CA 1
ATOM 3038 C C . PHE A 1 389 ? 5.633 78.5 21.531 1 92.25 389 PHE A C 1
ATOM 3040 O O . PHE A 1 389 ? 6.727 78.5 20.953 1 92.25 389 PHE A O 1
ATOM 3047 N N . GLN A 1 390 ? 5.277 77.625 22.438 1 92 390 GLN A N 1
ATOM 3048 C CA . GLN A 1 390 ? 6.141 76.5 22.734 1 92 390 GLN A CA 1
ATOM 3049 C C . GLN A 1 390 ? 5.328 75.25 22.906 1 92 390 GLN A C 1
ATOM 3051 O O . GLN A 1 390 ? 4.176 75.25 23.344 1 92 390 GLN A O 1
ATOM 3056 N N . ILE A 1 391 ? 5.984 74.125 22.453 1 91.06 391 ILE A N 1
ATOM 3057 C CA . ILE A 1 391 ? 5.363 72.812 22.641 1 91.06 391 ILE A CA 1
ATOM 3058 C C . ILE A 1 391 ? 6.02 72.125 23.812 1 91.06 391 ILE A C 1
ATOM 3060 O O . ILE A 1 391 ? 7.25 72 23.891 1 91.06 391 ILE A O 1
ATOM 3064 N N . ILE A 1 392 ? 5.156 71.625 24.781 1 87.69 392 ILE A N 1
ATOM 3065 C CA . ILE A 1 392 ? 5.641 70.938 25.953 1 87.69 392 ILE A CA 1
ATOM 3066 C C . ILE A 1 392 ? 5.086 69.5 25.938 1 87.69 392 ILE A C 1
ATOM 3068 O O . ILE A 1 392 ? 3.896 69.312 25.672 1 87.69 392 ILE A O 1
ATOM 3072 N N . SER A 1 393 ? 5.98 68.562 26.172 1 85.75 393 SER A N 1
ATOM 3073 C CA . SER A 1 393 ? 5.547 67.188 26.25 1 85.75 393 SER A CA 1
ATOM 3074 C C . SER A 1 393 ? 4.707 66.938 27.5 1 85.75 393 SER A C 1
ATOM 3076 O O . SER A 1 393 ? 5.012 67.438 28.578 1 85.75 393 SER A O 1
ATOM 3078 N N . SER A 1 394 ? 3.598 66.438 27.391 1 76.38 394 SER A N 1
ATOM 3079 C CA . SER A 1 394 ? 2.711 66.062 28.5 1 76.38 394 SER A CA 1
ATOM 3080 C C . SER A 1 394 ? 2.756 64.625 28.844 1 76.38 394 SER A C 1
ATOM 3082 O O . SER A 1 394 ? 3.207 64.25 29.922 1 76.38 394 SER A O 1
ATOM 3084 N N . SER A 1 395 ? 2.166 63.719 28.172 1 76.19 395 SER A N 1
ATOM 3085 C CA . SER A 1 395 ? 2.188 62.281 28.328 1 76.19 395 SER A CA 1
ATOM 3086 C C . SER A 1 395 ? 2.701 61.594 27.062 1 76.19 395 SER A C 1
ATOM 3088 O O . SER A 1 395 ? 3.125 62.25 26.109 1 76.19 395 SER A O 1
ATOM 3090 N N . LYS A 1 396 ? 2.631 60.25 27.203 1 75.12 396 LYS A N 1
ATOM 3091 C CA . LYS A 1 396 ? 3.133 59.5 26.047 1 75.12 396 LYS A CA 1
ATOM 3092 C C . LYS A 1 396 ? 2.361 59.875 24.781 1 75.12 396 LYS A C 1
ATOM 3094 O O . LYS A 1 396 ? 1.143 59.688 24.719 1 75.12 396 LYS A O 1
ATOM 3099 N N . ASN A 1 397 ? 2.973 60.5 23.891 1 79.38 397 ASN A N 1
ATOM 3100 C CA . ASN A 1 397 ? 2.498 60.875 22.562 1 79.38 397 ASN A CA 1
ATOM 3101 C C . ASN A 1 397 ? 1.519 62.031 22.641 1 79.38 397 ASN A C 1
ATOM 3103 O O . ASN A 1 397 ? 0.672 62.219 21.766 1 79.38 397 ASN A O 1
ATOM 3107 N N . SER A 1 398 ? 1.48 62.75 23.75 1 84.06 398 SER A N 1
ATOM 3108 C CA . SER A 1 398 ? 0.65 63.938 23.922 1 84.06 398 SER A CA 1
ATOM 3109 C C . SER A 1 398 ? 1.498 65.188 24.203 1 84.06 398 SER A C 1
ATOM 3111 O O . SER A 1 398 ? 2.479 65.125 24.953 1 84.06 398 SER A O 1
ATOM 3113 N N . TYR A 1 399 ? 1.101 66.312 23.641 1 87.25 399 TYR A N 1
ATOM 3114 C CA . TYR A 1 399 ? 1.834 67.562 23.766 1 87.25 399 TYR A CA 1
ATOM 3115 C C . TYR A 1 399 ? 0.883 68.75 24 1 87.25 399 TYR A C 1
ATOM 3117 O O . TYR A 1 399 ? -0.297 68.625 23.656 1 87.25 399 TYR A O 1
ATOM 3125 N N . LYS A 1 400 ? 1.452 69.75 24.641 1 86.56 400 LYS A N 1
ATOM 3126 C CA . LYS A 1 400 ? 0.703 70.938 24.906 1 86.56 400 LYS A CA 1
ATOM 3127 C C . LYS A 1 400 ? 1.327 72.125 24.188 1 86.56 400 LYS A C 1
ATOM 3129 O O . LYS A 1 400 ? 2.551 72.312 24.156 1 86.56 400 LYS A O 1
ATOM 3134 N N . LEU A 1 401 ? 0.458 72.812 23.578 1 89.75 401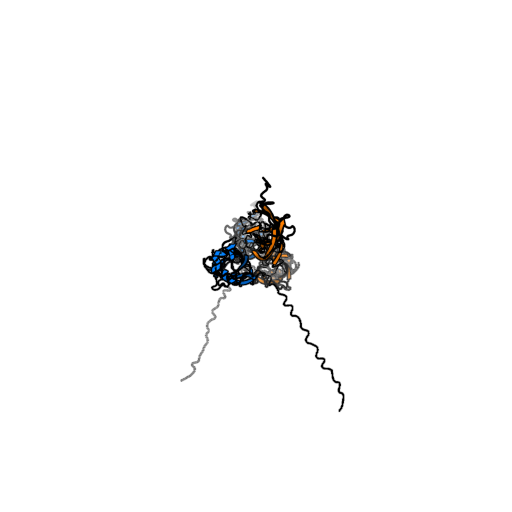 LEU A N 1
ATOM 3135 C CA . LEU A 1 401 ? 0.868 74.125 23 1 89.75 401 LEU A CA 1
ATOM 3136 C C . LEU A 1 401 ? 0.604 75.25 23.969 1 89.75 401 LEU A C 1
ATOM 3138 O O . LEU A 1 401 ? -0.531 75.438 24.406 1 89.75 401 LEU A O 1
ATOM 3142 N N . VAL A 1 402 ? 1.689 76 24.312 1 89.44 402 VAL A N 1
ATOM 3143 C CA . VAL A 1 402 ? 1.557 77.062 25.312 1 89.44 402 VAL A CA 1
ATOM 3144 C C . VAL A 1 402 ? 2.166 78.375 24.766 1 89.44 402 VAL A C 1
ATOM 3146 O O . VAL A 1 402 ? 2.959 78.375 23.812 1 89.44 402 VAL A O 1
ATOM 3149 N N . THR A 1 403 ? 1.751 79.438 25.359 1 90.12 403 THR A N 1
ATOM 3150 C CA . THR A 1 403 ? 2.334 80.75 24.984 1 90.12 403 THR A CA 1
ATOM 3151 C C . THR A 1 403 ? 3.74 80.875 25.562 1 90.12 403 THR A C 1
ATOM 3153 O O . THR A 1 403 ? 4.016 80.375 26.672 1 90.12 403 THR A O 1
ATOM 3156 N N . ASP A 1 404 ? 4.77 81.312 24.922 1 87.19 404 ASP A N 1
ATOM 3157 C CA . ASP A 1 404 ? 6.148 81.438 25.375 1 87.19 404 ASP A CA 1
ATOM 3158 C C . ASP A 1 404 ? 6.602 82.938 25.25 1 87.19 404 ASP A C 1
ATOM 3160 O O . ASP A 1 404 ? 7.617 83.312 25.828 1 87.19 404 ASP A O 1
ATOM 3164 N N . GLY A 1 405 ? 5.816 83.812 24.422 1 82.25 405 GLY A N 1
ATOM 3165 C CA . GLY A 1 405 ? 6.188 85.188 24.25 1 82.25 405 GLY A CA 1
ATOM 3166 C C . GLY A 1 405 ? 5.008 86.125 24.344 1 82.25 405 GLY A C 1
ATOM 3167 O O . GLY A 1 405 ? 3.871 85.688 24.547 1 82.25 405 GLY A O 1
ATOM 3168 N N . THR A 1 406 ? 5.492 87.375 24.328 1 83.38 406 THR A N 1
ATOM 3169 C CA . THR A 1 406 ? 4.477 88.438 24.375 1 83.38 406 THR A CA 1
ATOM 3170 C C . THR A 1 406 ? 3.699 88.5 23.062 1 83.38 406 THR A C 1
ATOM 3172 O O . THR A 1 406 ? 4.273 88.312 21.984 1 83.38 406 THR A O 1
ATOM 3175 N N . LEU A 1 407 ? 2.428 88.562 23.297 1 84.56 407 LEU A N 1
ATOM 3176 C CA . LEU A 1 407 ? 1.538 88.688 22.141 1 84.56 407 LEU A CA 1
ATOM 3177 C C . LEU A 1 407 ? 1.075 90.125 21.969 1 84.56 407 LEU A C 1
ATOM 3179 O O . LEU A 1 407 ? 0.769 90.812 22.938 1 84.56 407 LEU A O 1
ATOM 3183 N N . ASP A 1 408 ? 1.384 90.625 20.781 1 83.12 408 ASP A N 1
ATOM 3184 C CA . ASP A 1 408 ? 0.938 92 20.453 1 83.12 408 ASP A CA 1
ATOM 3185 C C . ASP A 1 408 ? -0 92 19.25 1 83.12 408 ASP A C 1
ATOM 3187 O O . ASP A 1 408 ? 0.446 91.812 18.109 1 83.12 408 ASP A O 1
ATOM 3191 N N . ARG A 1 409 ? -1.212 92.188 19.5 1 84.5 409 ARG A N 1
ATOM 3192 C CA . ARG A 1 409 ? -2.219 92.125 18.453 1 84.5 409 ARG A CA 1
ATOM 3193 C C . ARG A 1 409 ? -1.976 93.188 17.391 1 84.5 409 ARG A C 1
ATOM 3195 O O . ARG A 1 409 ? -2.23 93 16.203 1 84.5 409 ARG A O 1
ATOM 3202 N N . GLU A 1 410 ? -1.485 94.312 17.891 1 82.75 410 GLU A N 1
ATOM 3203 C CA . GLU A 1 410 ? -1.268 95.438 16.969 1 82.75 410 GLU A CA 1
ATOM 3204 C C . GLU A 1 410 ? -0.152 95.125 15.977 1 82.75 410 GLU A C 1
ATOM 3206 O O . GLU A 1 410 ? -0.188 95.562 14.828 1 82.75 410 GLU A O 1
ATOM 3211 N N . GLN A 1 411 ? 0.779 94.375 16.375 1 83.19 411 GLN A N 1
ATOM 3212 C CA . GLN A 1 411 ? 1.89 94 15.5 1 83.19 411 GLN A CA 1
ATOM 3213 C C . GLN A 1 411 ? 1.547 92.75 14.664 1 83.19 411 GLN A C 1
ATOM 3215 O O . GLN A 1 411 ? 1.804 92.75 13.453 1 83.19 411 GLN A O 1
ATOM 3220 N N . THR A 1 412 ? 0.94 91.75 15.312 1 87.31 412 THR A N 1
ATOM 3221 C CA . THR A 1 412 ? 0.603 90.5 14.641 1 87.31 412 THR A CA 1
ATOM 3222 C C . THR A 1 412 ? -0.739 89.938 15.133 1 87.31 412 THR A C 1
ATOM 3224 O O . THR A 1 412 ? -0.802 89.25 16.156 1 87.31 412 THR A O 1
ATOM 3227 N N . PRO A 1 413 ? -1.757 90.125 14.344 1 88.38 413 PRO A N 1
ATOM 3228 C CA . PRO A 1 413 ? -3.086 89.688 14.797 1 88.38 413 PRO A CA 1
ATOM 3229 C C . PRO A 1 413 ? -3.314 88.188 14.664 1 88.38 413 PRO A C 1
ATOM 3231 O O . PRO A 1 413 ? -4.215 87.625 15.305 1 88.38 413 PRO A O 1
ATOM 3234 N N . GLU A 1 414 ? -2.486 87.562 13.719 1 90.56 414 GLU A N 1
ATOM 3235 C CA . GLU A 1 414 ? -2.656 86.125 13.523 1 90.56 414 GLU A CA 1
ATOM 3236 C C . GLU A 1 414 ? -1.307 85.438 13.414 1 90.56 414 GLU A C 1
ATOM 3238 O O . GLU A 1 414 ? -0.375 86 12.797 1 90.56 414 GLU A O 1
ATOM 3243 N N . TYR A 1 415 ? -1.264 84.312 14.062 1 89.31 415 TYR A N 1
ATOM 3244 C CA . TYR A 1 415 ? -0.065 83.5 13.953 1 89.31 415 TYR A CA 1
ATOM 3245 C C . TYR A 1 415 ? -0.378 82.188 13.281 1 89.31 415 TYR A C 1
ATOM 3247 O O . TYR A 1 415 ? -1.359 81.5 13.625 1 89.31 415 TYR A O 1
ATOM 3255 N N . ASN A 1 416 ? 0.386 81.812 12.25 1 90.81 416 ASN A N 1
ATOM 3256 C CA . ASN A 1 416 ? 0.357 80.5 11.688 1 90.81 416 ASN A CA 1
ATOM 3257 C C . ASN A 1 416 ? 1.426 79.562 12.312 1 90.81 416 ASN A C 1
ATOM 3259 O O . ASN A 1 416 ? 2.621 79.812 12.094 1 90.81 416 ASN A O 1
ATOM 3263 N N . VAL A 1 417 ? 0.897 78.625 13.039 1 91.12 417 VAL A N 1
ATOM 3264 C CA . VAL A 1 417 ? 1.815 77.75 13.75 1 91.12 417 VAL A CA 1
ATOM 3265 C C . VAL A 1 417 ? 1.832 76.375 13.086 1 91.12 417 VAL A C 1
ATOM 3267 O O . VAL A 1 417 ? 0.789 75.688 12.953 1 91.12 417 VAL A O 1
ATOM 3270 N N . THR A 1 418 ? 2.949 75.875 12.602 1 94 418 THR A N 1
ATOM 3271 C CA . THR A 1 418 ? 3.111 74.625 11.977 1 94 418 THR A CA 1
ATOM 3272 C C . THR A 1 418 ? 3.723 73.625 12.961 1 94 418 THR A C 1
ATOM 3274 O O . THR A 1 418 ? 4.812 73.812 13.484 1 94 418 THR A O 1
ATOM 3277 N N . ILE A 1 419 ? 2.973 72.562 13.188 1 94.19 419 ILE A N 1
ATOM 3278 C CA . ILE A 1 419 ? 3.416 71.5 14.078 1 94.19 419 ILE A CA 1
ATOM 3279 C C . ILE A 1 419 ? 3.889 70.25 13.258 1 94.19 419 ILE A C 1
ATOM 3281 O O . ILE A 1 419 ? 3.158 69.812 12.398 1 94.19 419 ILE A O 1
ATOM 3285 N N . THR A 1 420 ? 5.094 69.812 13.469 1 95.69 420 THR A N 1
ATOM 3286 C CA . THR A 1 420 ? 5.645 68.625 12.758 1 95.69 420 THR A CA 1
ATOM 3287 C C . THR A 1 420 ? 5.934 67.5 13.727 1 95.69 420 THR A C 1
ATOM 3289 O O . THR A 1 420 ? 6.625 67.688 14.727 1 95.69 420 THR A O 1
ATOM 3292 N N . ALA A 1 421 ? 5.281 66.375 13.453 1 95.88 421 ALA A N 1
ATOM 3293 C CA . ALA A 1 421 ? 5.555 65.125 14.211 1 95.88 421 ALA A CA 1
ATOM 3294 C C . ALA A 1 421 ? 6.441 64.188 13.414 1 95.88 421 ALA A C 1
ATOM 3296 O O . ALA A 1 421 ? 6.18 63.906 12.234 1 95.88 421 ALA A O 1
ATOM 3297 N N . THR A 1 422 ? 7.555 63.719 13.953 1 95.62 422 THR A N 1
ATOM 3298 C CA . THR A 1 422 ? 8.492 62.812 13.312 1 95.62 422 THR A CA 1
ATOM 3299 C C . THR A 1 422 ? 8.703 61.562 14.164 1 95.62 422 THR A C 1
ATOM 3301 O O . THR A 1 422 ? 8.828 61.656 15.391 1 95.62 422 THR A O 1
ATOM 3304 N N . ASP A 1 423 ? 8.664 60.375 13.453 1 95.44 423 ASP A N 1
ATOM 3305 C CA . ASP A 1 423 ? 8.93 59.125 14.188 1 95.44 423 ASP A CA 1
ATOM 3306 C C . ASP A 1 423 ? 10.422 58.812 14.211 1 95.44 423 ASP A C 1
ATOM 3308 O O . ASP A 1 423 ? 11.219 59.5 13.578 1 95.44 423 ASP A O 1
ATOM 3312 N N . LYS A 1 424 ? 10.789 57.812 14.969 1 94.69 424 LYS A N 1
ATOM 3313 C CA . LYS A 1 424 ? 12.203 57.5 15.141 1 94.69 424 LYS A CA 1
ATOM 3314 C C . LYS A 1 424 ? 12.602 56.281 14.289 1 94.69 424 LYS A C 1
ATOM 3316 O O . LYS A 1 424 ? 13.586 55.594 14.586 1 94.69 424 LYS A O 1
ATOM 3321 N N . GLY A 1 425 ? 11.789 55.969 13.266 1 94.69 425 GLY A N 1
ATOM 3322 C CA . GLY A 1 425 ? 12.117 54.844 12.391 1 94.69 425 GLY A CA 1
ATOM 3323 C C . GLY A 1 425 ? 13.289 55.125 11.469 1 94.69 425 GLY A C 1
ATOM 3324 O O . GLY A 1 425 ? 13.805 56.25 11.453 1 94.69 425 GLY A O 1
ATOM 3325 N N . LYS A 1 426 ? 13.758 54.156 10.844 1 91.38 426 LYS A N 1
ATOM 3326 C CA . LYS A 1 426 ? 14.836 54.312 9.883 1 91.38 426 LYS A CA 1
ATOM 3327 C C . LYS A 1 426 ? 14.391 53.875 8.484 1 91.38 426 LYS A C 1
ATOM 3329 O O . LYS A 1 426 ? 14.328 52.688 8.172 1 91.38 426 LYS A O 1
ATOM 3334 N N . PRO A 1 427 ? 14.117 54.688 7.633 1 93 427 PRO A N 1
ATOM 3335 C CA . PRO A 1 427 ? 14.148 56.156 7.715 1 93 427 PRO A CA 1
ATOM 3336 C C . PRO A 1 427 ? 12.953 56.719 8.477 1 93 427 PRO A C 1
ATOM 3338 O O . PRO A 1 427 ? 11.898 56.062 8.539 1 93 427 PRO A O 1
ATOM 3341 N N . PRO A 1 428 ? 13.141 57.906 9.031 1 95.88 428 PRO A N 1
ATOM 3342 C CA . PRO A 1 428 ? 12.023 58.5 9.773 1 95.88 428 PRO A CA 1
ATOM 3343 C C . PRO A 1 428 ? 10.922 59.031 8.852 1 95.88 428 PRO A C 1
ATOM 3345 O O . PRO A 1 428 ? 11.195 59.438 7.727 1 95.88 428 PRO A O 1
ATOM 3348 N N . LEU A 1 429 ? 9.75 58.844 9.32 1 96.94 429 LEU A N 1
ATOM 3349 C CA . LEU A 1 429 ? 8.594 59.406 8.641 1 96.94 429 LEU A CA 1
ATOM 3350 C C . LEU A 1 429 ? 8.008 60.594 9.43 1 96.94 429 LEU A C 1
ATOM 3352 O O . LEU A 1 429 ? 8.039 60.594 10.664 1 96.94 429 LEU A O 1
ATOM 3356 N N . SER A 1 430 ? 7.477 61.594 8.719 1 95.94 430 SER A N 1
ATOM 3357 C CA . SER A 1 430 ? 6.973 62.781 9.391 1 95.94 430 SER A CA 1
ATOM 3358 C C . SER A 1 430 ? 5.641 63.25 8.797 1 95.94 430 SER A C 1
ATOM 3360 O O . SER A 1 430 ? 5.297 62.875 7.68 1 95.94 430 SER A O 1
ATOM 3362 N N . SER A 1 431 ? 4.891 63.844 9.633 1 96.19 431 SER A N 1
ATOM 3363 C CA . SER A 1 431 ? 3.658 64.5 9.242 1 96.19 431 SER A CA 1
ATOM 3364 C C . SER A 1 431 ? 3.574 65.938 9.852 1 96.19 431 SER A C 1
ATOM 3366 O O . SER A 1 431 ? 4.117 66.188 10.938 1 96.19 431 SER A O 1
ATOM 3368 N N . SER A 1 432 ? 2.938 66.875 9.133 1 95.31 432 SER A N 1
ATOM 3369 C CA . SER A 1 432 ? 2.822 68.25 9.625 1 95.31 432 SER A CA 1
ATOM 3370 C C . SER A 1 432 ? 1.401 68.75 9.469 1 95.31 432 SER A C 1
ATOM 3372 O O . SER A 1 432 ? 0.681 68.375 8.555 1 95.31 432 SER A O 1
ATOM 3374 N N . ILE A 1 433 ? 1.072 69.562 10.414 1 93.94 433 ILE A N 1
ATOM 3375 C CA . ILE A 1 433 ? -0.203 70.312 10.352 1 93.94 433 ILE A CA 1
ATOM 3376 C C . ILE A 1 433 ? 0.002 71.75 10.719 1 93.94 433 ILE A C 1
ATOM 3378 O O . ILE A 1 433 ? 0.888 72.125 11.508 1 93.94 433 ILE A O 1
ATOM 3382 N N . THR A 1 434 ? -0.736 72.688 10.039 1 93.06 434 THR A N 1
ATOM 3383 C CA . THR A 1 434 ? -0.664 74.125 10.32 1 93.06 434 THR A CA 1
ATOM 3384 C C . THR A 1 434 ? -1.977 74.625 10.914 1 93.06 434 THR A C 1
ATOM 3386 O O . THR A 1 434 ? -3.051 74.375 10.359 1 93.06 434 THR A O 1
ATOM 3389 N N . ILE A 1 435 ? -1.852 75.25 12.078 1 90.19 435 ILE A N 1
ATOM 3390 C CA . ILE A 1 435 ? -3.033 75.812 12.719 1 90.19 435 ILE A CA 1
ATOM 3391 C C . ILE A 1 435 ? -2.918 77.375 12.75 1 90.19 435 ILE A C 1
ATOM 3393 O O . ILE A 1 435 ? -1.816 77.938 12.867 1 90.19 435 ILE A O 1
ATOM 3397 N N . THR A 1 436 ? -4.047 78.062 12.656 1 91 436 THR A N 1
ATOM 3398 C CA . THR A 1 436 ? -4.098 79.5 12.711 1 91 436 THR A CA 1
ATOM 3399 C C . THR A 1 436 ? -4.645 79.938 14.055 1 91 436 THR A C 1
ATOM 3401 O O . THR A 1 436 ? -5.75 79.562 14.445 1 91 436 THR A O 1
ATOM 3404 N N . LEU A 1 437 ? -3.799 80.75 14.766 1 89.19 437 LEU A N 1
ATOM 3405 C CA . LEU A 1 437 ? -4.199 81.312 16.047 1 89.19 437 LEU A CA 1
ATOM 3406 C C . LEU A 1 437 ? -4.492 82.812 15.945 1 89.19 437 LEU A C 1
ATOM 3408 O O . LEU A 1 437 ? -3.648 83.562 15.477 1 89.19 437 LEU A O 1
ATOM 3412 N N . HIS A 1 438 ? -5.656 83.188 16.453 1 90.5 438 HIS A N 1
ATOM 3413 C CA . HIS A 1 438 ? -6.066 84.625 16.406 1 90.5 438 HIS A CA 1
ATOM 3414 C C . HIS A 1 438 ? -5.895 85.312 17.766 1 90.5 438 HIS A C 1
ATOM 3416 O O . HIS A 1 438 ? -6.273 84.688 18.797 1 90.5 438 HIS A O 1
ATOM 3422 N N . ILE A 1 439 ? -5.266 86.5 17.719 1 88.62 439 ILE A N 1
ATOM 3423 C CA . ILE A 1 439 ? -5.043 87.25 18.938 1 88.62 439 ILE A CA 1
ATOM 3424 C C . ILE A 1 439 ? -6.098 88.312 19.078 1 88.62 439 ILE A C 1
ATOM 3426 O O . ILE A 1 439 ? -6.398 89 18.109 1 88.62 439 ILE A O 1
ATOM 3430 N N . THR A 1 440 ? -6.73 88.312 20.188 1 85.62 440 THR A N 1
ATOM 3431 C CA . THR A 1 440 ? -7.75 89.375 20.422 1 85.62 440 THR A CA 1
ATOM 3432 C C . THR A 1 440 ? -7.172 90.5 21.219 1 85.62 440 THR A C 1
ATOM 3434 O O . THR A 1 440 ? -6.262 90.312 22.031 1 85.62 440 THR A O 1
ATOM 3437 N N . ASP A 1 441 ? -7.73 91.75 21.047 1 80.44 441 ASP A N 1
ATOM 3438 C CA . ASP A 1 441 ? -7.238 93 21.625 1 80.44 441 ASP A CA 1
ATOM 3439 C C . ASP A 1 441 ? -7.746 93.188 23.047 1 80.44 441 ASP A C 1
ATOM 3441 O O . ASP A 1 441 ? -8.859 92.812 23.375 1 80.44 441 ASP A O 1
ATOM 3445 N N . VAL A 1 442 ? -6.742 93.5 23.891 1 75.38 442 VAL A N 1
ATOM 3446 C CA . VAL A 1 442 ? -7.105 94 25.219 1 75.38 442 VAL A CA 1
ATOM 3447 C C . VAL A 1 442 ? -6.719 95.5 25.344 1 75.38 442 VAL A C 1
ATOM 3449 O O . VAL A 1 442 ? -5.742 95.938 24.734 1 75.38 442 VAL A O 1
ATOM 3452 N N . ASN A 1 443 ? -7.633 96.438 25.812 1 66.06 443 ASN A N 1
ATOM 3453 C CA . ASN A 1 443 ? -7.488 97.875 25.875 1 66.06 443 ASN A CA 1
ATOM 3454 C C . ASN A 1 443 ? -6.207 98.312 26.594 1 66.06 443 ASN A C 1
ATOM 3456 O O . ASN A 1 443 ? -6.223 98.562 27.797 1 66.06 443 ASN A O 1
ATOM 3460 N N . ASP A 1 444 ? -5.098 98.062 26.297 1 60.72 444 ASP A N 1
ATOM 3461 C CA . ASP A 1 444 ? -3.895 98.438 27.031 1 60.72 444 ASP A CA 1
ATOM 3462 C C . ASP A 1 444 ? -3.207 99.688 26.406 1 60.72 444 ASP A C 1
ATOM 3464 O O . ASP A 1 444 ? -2.152 100.125 26.875 1 60.72 444 ASP A O 1
ATOM 3468 N N . ASN A 1 445 ? -3.533 100 25.25 1 57.62 445 ASN A N 1
ATOM 3469 C CA . ASN A 1 445 ? -2.904 101.188 24.719 1 57.62 445 ASN A CA 1
ATOM 3470 C C . ASN A 1 445 ? -3.732 102.438 25.016 1 57.62 445 ASN A C 1
ATOM 3472 O O . ASN A 1 445 ? -4.938 102.5 24.75 1 57.62 445 ASN A O 1
ATOM 3476 N N . ALA A 1 446 ? -3.307 103.188 26.016 1 57.75 446 ALA A N 1
ATOM 3477 C CA . ALA A 1 446 ? -3.898 104.5 26.281 1 57.75 446 ALA A CA 1
ATOM 3478 C C . ALA A 1 446 ? -4.047 105.312 24.984 1 57.75 446 ALA A C 1
ATOM 3480 O O . ALA A 1 446 ? -3.213 105.25 24.094 1 57.75 446 ALA A O 1
ATOM 3481 N N . PRO A 1 447 ? -5.246 105.625 24.734 1 53.44 447 PRO A N 1
ATOM 3482 C CA . PRO A 1 447 ? -5.406 106.5 23.562 1 53.44 447 PRO A CA 1
ATOM 3483 C C . PRO A 1 447 ? -4.305 107.5 23.438 1 53.44 447 PRO A C 1
ATOM 3485 O O . PRO A 1 447 ? -3.949 108.188 24.422 1 53.44 447 PRO A O 1
ATOM 3488 N N . VAL A 1 448 ? -3.334 107.188 22.812 1 50.28 448 VAL A N 1
ATOM 3489 C CA . VAL A 1 448 ? -2.363 108.25 22.594 1 50.28 448 VAL A CA 1
ATOM 3490 C C . VAL A 1 448 ? -3.033 109.438 21.891 1 50.28 448 VAL A C 1
ATOM 3492 O O . VAL A 1 448 ? -3.52 109.312 20.766 1 50.28 448 VAL A O 1
ATOM 3495 N N . PHE A 1 449 ? -3.74 110.188 22.703 1 47.47 449 PHE A N 1
ATOM 3496 C CA . PHE A 1 449 ? -4.258 111.438 22.141 1 47.47 449 PHE A CA 1
ATOM 3497 C C . PHE A 1 449 ? -3.154 112.188 21.438 1 47.47 449 PHE A C 1
ATOM 3499 O O . PHE A 1 449 ? -2.072 112.375 21.984 1 47.47 449 PHE A O 1
ATOM 3506 N N . GLN A 1 450 ? -3.121 111.938 20.203 1 43.47 450 GLN A N 1
ATOM 3507 C CA . GLN A 1 450 ? -2.176 112.688 19.359 1 43.47 450 GLN A CA 1
ATOM 3508 C C . GLN A 1 450 ? -2.15 114.188 19.719 1 43.47 450 GLN A C 1
ATOM 3510 O O . GLN A 1 450 ? -1.228 114.875 19.344 1 43.47 450 GLN A O 1
ATOM 3515 N N . GLN A 1 451 ? -3.385 114.75 19.625 1 42.75 451 GLN A N 1
ATOM 3516 C CA . GLN A 1 451 ? -3.289 116.188 19.312 1 42.75 451 GLN A CA 1
ATOM 3517 C C . GLN A 1 451 ? -2.734 116.938 20.5 1 42.75 451 GLN A C 1
ATOM 3519 O O . GLN A 1 451 ? -3.266 116.875 21.609 1 42.75 451 GLN A O 1
ATOM 3524 N N . SER A 1 452 ? -1.492 117.062 20.375 1 40.22 452 SER A N 1
ATOM 3525 C CA . SER A 1 452 ? -0.846 118 21.25 1 40.22 452 SER A CA 1
ATOM 3526 C C . SER A 1 452 ? -1.759 119.188 21.531 1 40.22 452 SER A C 1
ATOM 3528 O O . SER A 1 452 ? -2.773 119.375 20.844 1 40.22 452 SER A O 1
ATOM 3530 N N . ALA A 1 453 ? -1.077 120.312 21.641 1 40.06 453 ALA A N 1
ATOM 3531 C CA . ALA A 1 453 ? -1.225 121.688 22.109 1 40.06 453 ALA A CA 1
ATOM 3532 C C . ALA A 1 453 ? -2.156 122.5 21.203 1 40.06 453 ALA A C 1
ATOM 3534 O O . ALA A 1 453 ? -1.869 122.688 20.016 1 40.06 453 ALA A O 1
ATOM 3535 N N . TYR A 1 454 ? -3.52 122.312 21.281 1 29.91 454 TYR A N 1
ATOM 3536 C CA . TYR A 1 454 ? -4.023 123.688 21.031 1 29.91 454 TYR A CA 1
ATOM 3537 C C . TYR A 1 454 ? -3.703 124.562 22.188 1 29.91 454 TYR A C 1
ATOM 3539 O O . TYR A 1 454 ? -3.715 124.188 23.359 1 29.91 454 TYR A O 1
ATOM 3547 N N . MET B 1 1 ? 40.344 46.219 98.312 1 22.83 1 MET B N 1
ATOM 3548 C CA . MET B 1 1 ? 41.094 46.531 97.062 1 22.83 1 MET B CA 1
ATOM 3549 C C . MET B 1 1 ? 40.156 46.969 95.938 1 22.83 1 MET B C 1
ATOM 3551 O O . MET B 1 1 ? 40.594 47.25 94.875 1 22.83 1 MET B O 1
ATOM 3555 N N . GLY B 1 2 ? 38.875 46.688 96.125 1 19.56 2 GLY B N 1
ATOM 3556 C CA . GLY B 1 2 ? 37.844 46.438 95.125 1 19.56 2 GLY B CA 1
ATOM 3557 C C . GLY B 1 2 ? 37.438 47.688 94.438 1 19.56 2 GLY B C 1
ATOM 3558 O O . GLY B 1 2 ? 37.344 47.719 93.188 1 19.56 2 GLY B O 1
ATOM 3559 N N . SER B 1 3 ? 36.812 48.688 95.188 1 20.75 3 SER B N 1
ATOM 3560 C CA . SER B 1 3 ? 35.5 49.281 94.938 1 20.75 3 SER B CA 1
ATOM 3561 C C . SER B 1 3 ? 35.594 50.438 93.938 1 20.75 3 SER B C 1
ATOM 3563 O O . SER B 1 3 ? 36.688 50.969 93.688 1 20.75 3 SER B O 1
ATOM 3565 N N . GLY B 1 4 ? 34.344 51.156 93.625 1 21.48 4 GLY B N 1
ATOM 3566 C CA . GLY B 1 4 ? 33.375 51.375 92.562 1 21.48 4 GLY B CA 1
ATOM 3567 C C . GLY B 1 4 ? 33.438 52.75 91.938 1 21.48 4 GLY B C 1
ATOM 3568 O O . GLY B 1 4 ? 33 53.719 92.562 1 21.48 4 GLY B O 1
ATOM 3569 N N . ALA B 1 5 ? 34.688 53.156 91.562 1 27.55 5 ALA B N 1
ATOM 3570 C CA . ALA B 1 5 ? 34.938 54.531 91.125 1 27.55 5 ALA B CA 1
ATOM 3571 C C . ALA B 1 5 ? 33.969 54.969 90.062 1 27.55 5 ALA B C 1
ATOM 3573 O O . ALA B 1 5 ? 33.969 54.469 88.938 1 27.55 5 ALA B O 1
ATOM 3574 N N . GLY B 1 6 ? 32.906 55.656 90.562 1 21.33 6 GLY B N 1
ATOM 3575 C CA . GLY B 1 6 ? 31.531 55.969 90.188 1 21.33 6 GLY B CA 1
ATOM 3576 C C . GLY B 1 6 ? 31.453 56.938 89 1 21.33 6 GLY B C 1
ATOM 3577 O O . GLY B 1 6 ? 30.734 56.656 88 1 21.33 6 GLY B O 1
ATOM 3578 N N . ASP B 1 7 ? 31.719 58.281 89.188 1 22.5 7 ASP B N 1
ATOM 3579 C CA . ASP B 1 7 ? 30.734 59.312 88.875 1 22.5 7 ASP B CA 1
ATOM 3580 C C . ASP B 1 7 ? 30.797 59.75 87.438 1 22.5 7 ASP B C 1
ATOM 3582 O O . ASP B 1 7 ? 31.891 59.969 86.875 1 22.5 7 ASP B O 1
ATOM 3586 N N . ARG B 1 8 ? 29.516 59.844 86.625 1 23.41 8 ARG B N 1
ATOM 3587 C CA . ARG B 1 8 ? 28.734 59.719 85.375 1 23.41 8 ARG B CA 1
ATOM 3588 C C . ARG B 1 8 ? 28.594 61.062 84.688 1 23.41 8 ARG B C 1
ATOM 3590 O O . ARG B 1 8 ? 28 61.156 83.625 1 23.41 8 ARG B O 1
ATOM 3597 N N . GLY B 1 9 ? 28.984 62.219 85.125 1 22.11 9 GLY B N 1
ATOM 3598 C CA . GLY B 1 9 ? 27.969 63.219 84.812 1 22.11 9 GLY B CA 1
ATOM 3599 C C . GLY B 1 9 ? 27.781 63.438 83.375 1 22.11 9 GLY B C 1
ATOM 3600 O O . GLY B 1 9 ? 28.562 62.938 82.562 1 22.11 9 GLY B O 1
ATOM 3601 N N . TRP B 1 10 ? 27 64.688 83 1 24.45 10 TRP B N 1
ATOM 3602 C CA . TRP B 1 10 ? 25.953 65.312 82.188 1 24.45 10 TRP B CA 1
ATOM 3603 C C . TRP B 1 10 ? 26.516 65.875 80.875 1 24.45 10 TRP B C 1
ATOM 3605 O O . TRP B 1 10 ? 27.469 66.688 80.938 1 24.45 10 TRP B O 1
ATOM 3615 N N . ALA B 1 11 ? 26.422 65.25 79.812 1 26.12 11 ALA B N 1
ATOM 3616 C CA . ALA B 1 11 ? 26.781 65.375 78.375 1 26.12 11 ALA B CA 1
ATOM 3617 C C . ALA B 1 11 ? 26.031 66.562 77.75 1 26.12 11 ALA B C 1
ATOM 3619 O O . ALA B 1 11 ? 24.797 66.5 77.625 1 26.12 11 ALA B O 1
ATOM 3620 N N . GLU B 1 12 ? 26.266 67.75 78.125 1 25.16 12 GLU B N 1
ATOM 3621 C CA . GLU B 1 12 ? 25.5 68.875 77.688 1 25.16 12 GLU B CA 1
ATOM 3622 C C . GLU B 1 12 ? 25.531 69 76.188 1 25.16 12 GLU B C 1
ATOM 3624 O O . GLU B 1 12 ? 25 70 75.625 1 25.16 12 GLU B O 1
ATOM 3629 N N . ARG B 1 13 ? 25.812 68.125 75.312 1 28.92 13 ARG B N 1
ATOM 3630 C CA . ARG B 1 13 ? 26.156 68.625 74 1 28.92 13 ARG B CA 1
ATOM 3631 C C . ARG B 1 13 ? 24.984 69.375 73.375 1 28.92 13 ARG B C 1
ATOM 3633 O O . ARG B 1 13 ? 23.844 68.938 73.5 1 28.92 13 ARG B O 1
ATOM 3640 N N . ARG B 1 14 ? 25.125 70.688 73.125 1 34.09 14 ARG B N 1
ATOM 3641 C CA . ARG B 1 14 ? 24.281 71.688 72.562 1 34.09 14 ARG B CA 1
ATOM 3642 C C . ARG B 1 14 ? 23.688 71.188 71.25 1 34.09 14 ARG B C 1
ATOM 3644 O O . ARG B 1 14 ? 24.344 70.5 70.5 1 34.09 14 ARG B O 1
ATOM 3651 N N . PRO B 1 15 ? 22.359 71.312 71.125 1 30.81 15 PRO B N 1
ATOM 3652 C CA . PRO B 1 15 ? 21.5 70.812 70.062 1 30.81 15 PRO B CA 1
ATOM 3653 C C . PRO B 1 15 ? 21.844 71.438 68.688 1 30.81 15 PRO B C 1
ATOM 3655 O O . PRO B 1 15 ? 22.109 72.688 68.625 1 30.81 15 PRO B O 1
ATOM 3658 N N . GLY B 1 16 ? 22.734 70.875 67.875 1 30.5 16 GLY B N 1
ATOM 3659 C CA . GLY B 1 16 ? 22.984 71.312 66.5 1 30.5 16 GLY B CA 1
ATOM 3660 C C . GLY B 1 16 ? 21.703 71.625 65.75 1 30.5 16 GLY B C 1
ATOM 3661 O O . GLY B 1 16 ? 20.734 70.875 65.812 1 30.5 16 GLY B O 1
ATOM 3662 N N . LEU B 1 17 ? 21.375 72.938 65.688 1 30.69 17 LEU B N 1
ATOM 3663 C CA . LEU B 1 17 ? 20.281 73.5 64.938 1 30.69 17 LEU B CA 1
ATOM 3664 C C . LEU B 1 17 ? 20.281 72.875 63.5 1 30.69 17 LEU B C 1
ATOM 3666 O O . LEU B 1 17 ? 21.219 73.062 62.719 1 30.69 17 LEU B O 1
ATOM 3670 N N . PHE B 1 18 ? 19.828 71.688 63.375 1 31.47 18 PHE B N 1
ATOM 3671 C CA . PHE B 1 18 ? 19.531 71.125 62.062 1 31.47 18 PHE B CA 1
ATOM 3672 C C . PHE B 1 18 ? 18.625 72.062 61.281 1 31.47 18 PHE B C 1
ATOM 3674 O O . PHE B 1 18 ? 17.469 72.312 61.688 1 31.47 18 PHE B O 1
ATOM 3681 N N . LEU B 1 19 ? 19.172 73.188 60.812 1 32.06 19 LEU B N 1
ATOM 3682 C CA . LEU B 1 19 ? 18.406 73.938 59.812 1 32.06 19 LEU B CA 1
ATOM 3683 C C . LEU B 1 19 ? 17.781 73 58.781 1 32.06 19 LEU B C 1
ATOM 3685 O O . LEU B 1 19 ? 18.5 72.312 58.094 1 32.06 19 LEU B O 1
ATOM 3689 N N . PHE B 1 20 ? 16.625 72.5 59.188 1 32.66 20 PHE B N 1
ATOM 3690 C CA . PHE B 1 20 ? 15.727 71.875 58.25 1 32.66 20 PHE B CA 1
ATOM 3691 C C . PHE B 1 20 ? 15.57 72.688 56.969 1 32.66 20 PHE B C 1
ATOM 3693 O O . PHE B 1 20 ? 15 73.812 57 1 32.66 20 PHE B O 1
ATOM 3700 N N . LEU B 1 21 ? 16.656 72.875 56.219 1 32.03 21 LEU B N 1
ATOM 3701 C CA . LEU B 1 21 ? 16.391 73.375 54.875 1 32.03 21 LEU B CA 1
ATOM 3702 C C . LEU B 1 21 ? 15.195 72.625 54.25 1 32.03 21 LEU B C 1
ATOM 3704 O O . LEU B 1 21 ? 15.266 71.438 54 1 32.03 21 LEU B O 1
ATOM 3708 N N . LEU B 1 22 ? 14.016 73 54.75 1 31.73 22 LEU B N 1
ATOM 3709 C CA . LEU B 1 22 ? 12.805 72.562 54.031 1 31.73 22 LEU B CA 1
ATOM 3710 C C . LEU B 1 22 ? 12.953 72.875 52.531 1 31.73 22 LEU B C 1
ATOM 3712 O O . LEU B 1 22 ? 13.031 74 52.125 1 31.73 22 LEU B O 1
ATOM 3716 N N . SER B 1 23 ? 13.914 72.188 51.906 1 33.25 23 SER B N 1
ATOM 3717 C CA . SER B 1 23 ? 13.773 72.125 50.469 1 33.25 23 SER B CA 1
ATOM 3718 C C . SER B 1 23 ? 12.305 72.125 50.062 1 33.25 23 SER B C 1
ATOM 3720 O O . SER B 1 23 ? 11.555 71.25 50.469 1 33.25 23 SER B O 1
ATOM 3722 N N . LEU B 1 24 ? 11.703 73.25 50 1 34.25 24 LEU B N 1
ATOM 3723 C CA . LEU B 1 24 ? 10.43 73.438 49.312 1 34.25 24 LEU B CA 1
ATOM 3724 C C . LEU B 1 24 ? 10.383 72.562 48.062 1 34.25 24 LEU B C 1
ATOM 3726 O O . LEU B 1 24 ? 11.055 72.875 47.062 1 34.25 24 LEU B O 1
ATOM 3730 N N . PHE B 1 25 ? 10.484 71.312 48.25 1 34.69 25 PHE B N 1
ATOM 3731 C CA . PHE B 1 25 ? 10.016 70.438 47.156 1 34.69 25 PHE B CA 1
ATOM 3732 C C . PHE B 1 25 ? 8.758 71.062 46.531 1 34.69 25 PHE B C 1
ATOM 3734 O O . PHE B 1 25 ? 7.703 71.125 47.156 1 34.69 25 PHE B O 1
ATOM 3741 N N . CYS B 1 26 ? 8.922 72.188 45.906 1 34.81 26 CYS B N 1
ATOM 3742 C CA . CYS B 1 26 ? 7.809 72.5 45 1 34.81 26 CYS B CA 1
ATOM 3743 C C . CYS B 1 26 ? 7.25 71.25 44.375 1 34.81 26 CYS B C 1
ATOM 3745 O O . CYS B 1 26 ? 7.973 70.5 43.688 1 34.81 26 CYS B O 1
ATOM 3747 N N . PRO B 1 27 ? 6.297 70.625 45.031 1 37.12 27 PRO B N 1
ATOM 3748 C CA . PRO B 1 27 ? 5.688 69.562 44.281 1 37.12 27 PRO B CA 1
ATOM 3749 C C . PRO B 1 27 ? 5.531 69.875 42.781 1 37.12 27 PRO B C 1
ATOM 3751 O O . PRO B 1 27 ? 5.004 70.938 42.438 1 37.12 27 PRO B O 1
ATOM 3754 N N . ALA B 1 28 ? 6.559 69.875 42.062 1 40.53 28 ALA B N 1
ATOM 3755 C CA . ALA B 1 28 ? 6.211 69.75 40.656 1 40.53 28 ALA B CA 1
ATOM 3756 C C . ALA B 1 28 ? 4.832 69.125 40.469 1 40.53 28 ALA B C 1
ATOM 3758 O O . ALA B 1 28 ? 4.535 68.062 41.094 1 40.53 28 ALA B O 1
ATOM 3759 N N . ALA B 1 29 ? 3.85 69.875 40.312 1 42.28 29 ALA B N 1
ATOM 3760 C CA . ALA B 1 29 ? 2.531 69.438 39.875 1 42.28 29 ALA B CA 1
ATOM 3761 C C . ALA B 1 29 ? 2.639 68.188 39.062 1 42.28 29 ALA B C 1
ATOM 3763 O O . ALA B 1 29 ? 3.037 68.188 37.875 1 42.28 29 ALA B O 1
ATOM 3764 N N . LEU B 1 30 ? 3.293 67.188 39.531 1 41.78 30 LEU B N 1
ATOM 3765 C CA . LEU B 1 30 ? 3.074 65.875 38.906 1 41.78 30 LEU B CA 1
ATOM 3766 C C . LEU B 1 30 ? 1.671 65.812 38.312 1 41.78 30 LEU B C 1
ATOM 3768 O O . LEU B 1 30 ? 0.68 65.875 39.031 1 41.78 30 LEU B O 1
ATOM 3772 N N . SER B 1 31 ? 1.374 66.438 37.281 1 49.78 31 SER B N 1
ATOM 3773 C CA . SER B 1 31 ? 0.109 66.188 36.594 1 49.78 31 SER B CA 1
ATOM 3774 C C . SER B 1 31 ? -0.429 64.812 36.938 1 49.78 31 SER B C 1
ATOM 3776 O O . SER B 1 31 ? 0.228 63.781 36.688 1 49.78 31 SER B O 1
ATOM 3778 N N . GLU B 1 32 ? -0.986 64.625 38.094 1 59.09 32 GLU B N 1
ATOM 3779 C CA . GLU B 1 32 ? -1.596 63.438 38.719 1 59.09 32 GLU B CA 1
ATOM 3780 C C . GLU B 1 32 ? -2.432 62.656 37.688 1 59.09 32 GLU B C 1
ATOM 3782 O O . GLU B 1 32 ? -3.336 63.219 37.062 1 59.09 32 GLU B O 1
ATOM 3787 N N . GLN B 1 33 ? -1.924 61.625 37.031 1 76.81 33 GLN B N 1
ATOM 3788 C CA . GLN B 1 33 ? -2.641 60.688 36.156 1 76.81 33 GLN B CA 1
ATOM 3789 C C . GLN B 1 33 ? -3.732 59.969 36.938 1 76.81 33 GLN B C 1
ATOM 3791 O O . GLN B 1 33 ? -3.498 59.469 38.031 1 76.81 33 GLN B O 1
ATOM 3796 N N . ILE B 1 34 ? -5 60.219 36.594 1 88.88 34 ILE B N 1
ATOM 3797 C CA . ILE B 1 34 ? -6.148 59.531 37.156 1 88.88 34 ILE B CA 1
ATOM 3798 C C . ILE B 1 34 ? -6.332 58.188 36.438 1 88.88 34 ILE B C 1
ATOM 3800 O O . ILE B 1 34 ? -6.324 58.125 35.219 1 88.88 34 ILE B O 1
ATOM 3804 N N . ARG B 1 35 ? -6.402 57.188 37.281 1 92.31 35 ARG B N 1
ATOM 3805 C CA . ARG B 1 35 ? -6.559 55.844 36.719 1 92.31 35 ARG B CA 1
ATOM 3806 C C . ARG B 1 35 ? -7.84 55.188 37.219 1 92.31 35 ARG B C 1
ATOM 3808 O O . ARG B 1 35 ? -8.148 55.25 38.406 1 92.31 35 ARG B O 1
ATOM 3815 N N . TYR B 1 36 ? -8.656 54.719 36.312 1 95.38 36 TYR B N 1
ATOM 3816 C CA . TYR B 1 36 ? -9.844 53.969 36.656 1 95.38 36 TYR B CA 1
ATOM 3817 C C . TYR B 1 36 ? -9.781 52.562 36.031 1 95.38 36 TYR B C 1
ATOM 3819 O O . TYR B 1 36 ? -8.992 52.344 35.094 1 95.38 36 TYR B O 1
ATOM 3827 N N . LYS B 1 37 ? -10.5 51.562 36.594 1 95.56 37 LYS B N 1
ATOM 3828 C CA . LYS B 1 37 ? -10.625 50.219 36.062 1 95.56 37 LYS B CA 1
ATOM 3829 C C . LYS B 1 37 ? -12.086 49.781 36 1 95.56 37 LYS B C 1
ATOM 3831 O O . LYS B 1 37 ? -12.828 49.906 36.969 1 95.56 37 LYS B O 1
ATOM 3836 N N . ILE B 1 38 ? -12.484 49.406 34.844 1 95.94 38 ILE B N 1
ATOM 3837 C CA . ILE B 1 38 ? -13.867 48.969 34.688 1 95.94 38 ILE B CA 1
ATOM 3838 C C . ILE B 1 38 ? -13.914 47.719 33.812 1 95.94 38 ILE B C 1
ATOM 3840 O O . ILE B 1 38 ? -13.039 47.5 32.969 1 95.94 38 ILE B O 1
ATOM 3844 N N . PRO B 1 39 ? -14.922 46.812 34.031 1 95.75 39 PRO B N 1
ATOM 3845 C CA . PRO B 1 39 ? -15.125 45.719 33.062 1 95.75 39 PRO B CA 1
ATOM 3846 C C . PRO B 1 39 ? -15.719 46.188 31.75 1 95.75 39 PRO B C 1
ATOM 3848 O O . PRO B 1 39 ? -16.406 47.219 31.703 1 95.75 39 PRO B O 1
ATOM 3851 N N . GLU B 1 40 ? -15.367 45.531 30.75 1 95.62 40 GLU B N 1
ATOM 3852 C CA . GLU B 1 40 ? -15.977 45.844 29.469 1 95.62 40 GLU B CA 1
ATOM 3853 C C . GLU B 1 40 ? -17.469 45.562 29.469 1 95.62 40 GLU B C 1
ATOM 3855 O O . GLU B 1 40 ? -17.969 44.875 30.375 1 95.62 40 GLU B O 1
ATOM 3860 N N . GLU B 1 41 ? -18.203 46.156 28.547 1 94.94 41 GLU B N 1
ATOM 3861 C CA . GLU B 1 41 ? -19.625 45.938 28.281 1 94.94 41 GLU B CA 1
ATOM 3862 C C . GLU B 1 41 ? -20.5 46.5 29.406 1 94.94 41 GLU B C 1
ATOM 3864 O O . GLU B 1 41 ? -21.562 45.938 29.703 1 94.94 41 GLU B O 1
ATOM 3869 N N . LEU B 1 42 ? -19.906 47.438 30.062 1 94.62 42 LEU B N 1
ATOM 3870 C CA . LEU B 1 42 ? -20.766 48.125 31.016 1 94.62 42 LEU B CA 1
ATOM 3871 C C . LEU B 1 42 ? -21.875 48.906 30.312 1 94.62 42 LEU B C 1
ATOM 3873 O O . LEU B 1 42 ? -21.656 49.5 29.266 1 94.62 42 LEU B O 1
ATOM 3877 N N . PRO B 1 43 ? -23.078 48.844 30.891 1 94.5 43 PRO B N 1
ATOM 3878 C CA . PRO B 1 43 ? -24.172 49.562 30.234 1 94.5 43 PRO B CA 1
ATOM 3879 C C . PRO B 1 43 ? -23.953 51.062 30.188 1 94.5 43 PRO B C 1
ATOM 3881 O O . PRO B 1 43 ? -23.25 51.625 31.047 1 94.5 43 PRO B O 1
ATOM 3884 N N . GLU B 1 44 ? -24.547 51.688 29.266 1 93 44 GLU B N 1
ATOM 3885 C CA . GLU B 1 44 ? -24.5 53.156 29.156 1 93 44 GLU B CA 1
ATOM 3886 C C . GLU B 1 44 ? -25.031 53.812 30.422 1 93 44 GLU B C 1
ATOM 3888 O O . GLU B 1 44 ? -26.031 53.375 31 1 93 44 GLU B O 1
ATOM 3893 N N . GLY B 1 45 ? -24.328 54.75 30.797 1 91.94 45 GLY B N 1
ATOM 3894 C CA . GLY B 1 45 ? -24.734 55.5 31.984 1 91.94 45 GLY B CA 1
ATOM 3895 C C . GLY B 1 45 ? -24.047 55.031 33.25 1 91.94 45 GLY B C 1
ATOM 3896 O O . GLY B 1 45 ? -24.172 55.656 34.312 1 91.94 45 GLY B O 1
ATOM 3897 N N . SER B 1 46 ? -23.344 54 33.188 1 94.81 46 SER B N 1
ATOM 3898 C CA . SER B 1 46 ? -22.625 53.5 34.344 1 94.81 46 SER B CA 1
ATOM 3899 C C . SER B 1 46 ? -21.516 54.438 34.781 1 94.81 46 SER B C 1
ATOM 3901 O O . SER B 1 46 ? -20.891 55.094 33.938 1 94.81 46 SER B O 1
ATOM 3903 N N . VAL B 1 47 ? -21.281 54.469 36.094 1 94.81 47 VAL B N 1
ATOM 3904 C CA . VAL B 1 47 ? -20.281 55.375 36.656 1 94.81 47 VAL B CA 1
ATOM 3905 C C . VAL B 1 47 ? -18.906 54.719 36.625 1 94.81 47 VAL B C 1
ATOM 3907 O O . VAL B 1 47 ? -18.75 53.594 37.125 1 94.81 47 VAL B O 1
ATOM 3910 N N . VAL B 1 48 ? -18.047 55.312 36.031 1 94.62 48 VAL B N 1
ATOM 3911 C CA . VAL B 1 48 ? -16.656 54.844 35.969 1 94.62 48 VAL B CA 1
ATOM 3912 C C . VAL B 1 48 ? -15.922 55.281 37.25 1 94.62 48 VAL B C 1
ATOM 3914 O O . VAL B 1 48 ? -15.18 54.5 37.844 1 94.62 48 VAL B O 1
ATOM 3917 N N . GLY B 1 49 ? -16.047 56.531 37.562 1 93.5 49 GLY B N 1
ATOM 3918 C CA . GLY B 1 49 ? -15.461 57.156 38.75 1 93.5 49 GLY B CA 1
ATOM 3919 C C . GLY B 1 49 ? -15.859 58.594 38.906 1 93.5 49 GLY B C 1
ATOM 3920 O O . GLY B 1 49 ? -16.516 59.188 38.031 1 93.5 49 GLY B O 1
ATOM 3921 N N . ASN B 1 50 ? -15.547 59.062 40.094 1 92.25 50 ASN B N 1
ATOM 3922 C CA . ASN B 1 50 ? -15.812 60.469 40.344 1 92.25 50 ASN B CA 1
ATOM 3923 C C . ASN B 1 50 ? -14.641 61.344 39.906 1 92.25 50 ASN B C 1
ATOM 3925 O O . ASN B 1 50 ? -13.789 61.719 40.719 1 92.25 50 ASN B O 1
ATOM 3929 N N . LEU B 1 51 ? -14.727 61.75 38.688 1 91.56 51 LEU B N 1
ATOM 3930 C CA . LEU B 1 51 ? -13.633 62.469 38.062 1 91.56 51 LEU B CA 1
ATOM 3931 C C . LEU B 1 51 ? -13.422 63.812 38.75 1 91.56 51 LEU B C 1
ATOM 3933 O O . LEU B 1 51 ? -12.281 64.188 39.031 1 91.56 51 LEU B O 1
ATOM 3937 N N . ALA B 1 52 ? -14.477 64.562 39 1 89.94 52 ALA B N 1
ATOM 3938 C CA . ALA B 1 52 ? -14.367 65.875 39.625 1 89.94 52 ALA B CA 1
ATOM 3939 C C . ALA B 1 52 ? -13.695 65.812 41 1 89.94 52 ALA B C 1
ATOM 3941 O O . ALA B 1 52 ? -12.805 66.562 41.312 1 89.94 52 ALA B O 1
ATOM 3942 N N . LYS B 1 53 ? -14.172 64.875 41.719 1 88.69 53 LYS B N 1
ATOM 3943 C CA . LYS B 1 53 ? -13.609 64.688 43.031 1 88.69 53 LYS B CA 1
ATOM 3944 C C . LYS B 1 53 ? -12.125 64.375 42.969 1 88.69 53 LYS B C 1
ATOM 3946 O O . LYS B 1 53 ? -11.32 64.875 43.75 1 88.69 53 LYS B O 1
ATOM 3951 N N . ASP B 1 54 ? -11.836 63.5 42.031 1 90.19 54 ASP B N 1
ATOM 3952 C CA . ASP B 1 54 ? -10.461 63 41.906 1 90.19 54 ASP B CA 1
ATOM 3953 C C . ASP B 1 54 ? -9.547 64.125 41.406 1 90.19 54 ASP B C 1
ATOM 3955 O O . ASP B 1 54 ? -8.336 64.062 41.656 1 90.19 54 ASP B O 1
ATOM 3959 N N . LEU B 1 55 ? -10.117 65.062 40.688 1 87.19 55 LEU B N 1
ATOM 3960 C CA . LEU B 1 55 ? -9.352 66.188 40.188 1 87.19 55 LEU B CA 1
ATOM 3961 C C . LEU B 1 55 ? -9.297 67.312 41.188 1 87.19 55 LEU B C 1
ATOM 3963 O O . LEU B 1 55 ? -8.648 68.312 40.969 1 87.19 55 LEU B O 1
ATOM 3967 N N . GLY B 1 56 ? -9.953 67.188 42.281 1 83.25 56 GLY B N 1
ATOM 3968 C CA . GLY B 1 56 ? -9.961 68.188 43.344 1 83.25 56 GLY B CA 1
ATOM 3969 C C . GLY B 1 56 ? -10.945 69.312 43.094 1 83.25 56 GLY B C 1
ATOM 3970 O O . GLY B 1 56 ? -10.781 70.438 43.594 1 83.25 56 GLY B O 1
ATOM 3971 N N . LEU B 1 57 ? -11.898 69 42.219 1 85.88 57 LEU B N 1
ATOM 3972 C CA . LEU B 1 57 ? -12.906 70.062 41.906 1 85.88 57 LEU B CA 1
ATOM 3973 C C . LEU B 1 57 ? -14.164 69.812 42.75 1 85.88 57 LEU B C 1
ATOM 3975 O O . LEU B 1 57 ? -14.602 68.688 42.938 1 85.88 57 LEU B O 1
ATOM 3979 N N . SER B 1 58 ? -14.609 70.938 43.344 1 83.75 58 SER B N 1
ATOM 3980 C CA . SER B 1 58 ? -15.859 70.875 44.125 1 83.75 58 SER B CA 1
ATOM 3981 C C . SER B 1 58 ? -17.062 70.938 43.188 1 83.75 58 SER B C 1
ATOM 3983 O O . SER B 1 58 ? -16.984 71.438 42.094 1 83.75 58 SER B O 1
ATOM 3985 N N . VAL B 1 59 ? -18.141 70.438 43.656 1 82.19 59 VAL B N 1
ATOM 3986 C CA . VAL B 1 59 ? -19.375 70.375 42.875 1 82.19 59 VAL B CA 1
ATOM 3987 C C . VAL B 1 59 ? -19.844 71.75 42.531 1 82.19 59 VAL B C 1
ATOM 3989 O O . VAL B 1 59 ? -20.375 72 41.438 1 82.19 59 VAL B O 1
ATOM 3992 N N . GLY B 1 60 ? -19.578 72.625 43.344 1 82.19 60 GLY B N 1
ATOM 3993 C CA . GLY B 1 60 ? -20 74 43.125 1 82.19 60 GLY B CA 1
ATOM 3994 C C . GLY B 1 60 ? -19.203 74.75 42.031 1 82.19 60 GLY B C 1
ATOM 3995 O O . GLY B 1 60 ? -19.688 75.688 41.406 1 82.19 60 GLY B O 1
ATOM 3996 N N . GLU B 1 61 ? -18.141 74.25 41.812 1 85.38 61 GLU B N 1
ATOM 3997 C CA . GLU B 1 61 ? -17.25 74.875 40.844 1 85.38 61 GLU B CA 1
ATOM 3998 C C . GLU B 1 61 ? -17.453 74.312 39.438 1 85.38 61 GLU B C 1
ATOM 4000 O O . GLU B 1 61 ? -16.984 74.875 38.469 1 85.38 61 GLU B O 1
ATOM 4005 N N . LEU B 1 62 ? -18.219 73.312 39.281 1 84.38 62 LEU B N 1
ATOM 4006 C CA . LEU B 1 62 ? -18.297 72.5 38.031 1 84.38 62 LEU B CA 1
ATOM 4007 C C . LEU B 1 62 ? -18.875 73.375 36.906 1 84.38 62 LEU B C 1
ATOM 4009 O O . LEU B 1 62 ? -18.359 73.375 35.812 1 84.38 62 LEU B O 1
ATOM 4013 N N . PRO B 1 63 ? -19.906 74.125 37.219 1 82.06 63 PRO B N 1
ATOM 4014 C CA . PRO B 1 63 ? -20.469 74.938 36.125 1 82.06 63 PRO B CA 1
ATOM 4015 C C . PRO B 1 63 ? -19.5 76 35.625 1 82.06 63 PRO B C 1
ATOM 4017 O O . PRO B 1 63 ? -19.516 76.375 34.438 1 82.06 63 PRO B O 1
ATOM 4020 N N . THR B 1 64 ? -18.641 76.438 36.5 1 84.81 64 THR B N 1
ATOM 4021 C CA . THR B 1 64 ? -17.703 77.5 36.125 1 84.81 64 THR B CA 1
ATOM 4022 C C . THR B 1 64 ? -16.484 76.938 35.406 1 84.81 64 THR B C 1
ATOM 4024 O O . THR B 1 64 ? -15.953 77.5 34.469 1 84.81 64 THR B O 1
ATOM 4027 N N . ARG B 1 65 ? -16.141 75.75 35.812 1 85.88 65 ARG B N 1
ATOM 4028 C CA . ARG B 1 65 ? -14.93 75.125 35.25 1 85.88 65 ARG B CA 1
ATOM 4029 C C . ARG B 1 65 ? -15.234 74.438 33.938 1 85.88 65 ARG B C 1
ATOM 4031 O O . ARG B 1 65 ? -14.32 74.125 33.156 1 85.88 65 ARG B O 1
ATOM 4038 N N . LYS B 1 66 ? -16.406 74.125 33.594 1 84.31 66 LYS B N 1
ATOM 4039 C CA . LYS B 1 66 ? -16.844 73.438 32.344 1 84.31 66 LYS B CA 1
ATOM 4040 C C . LYS B 1 66 ? -16.031 72.188 32.062 1 84.31 66 LYS B C 1
ATOM 4042 O O . LYS B 1 66 ? -15.469 72.062 30.969 1 84.31 66 LYS B O 1
ATOM 4047 N N . LEU B 1 67 ? -16.062 71.312 33.031 1 86 67 LEU B N 1
ATOM 4048 C CA . LEU B 1 67 ? -15.289 70.125 32.906 1 86 67 LEU B CA 1
ATOM 4049 C C . LEU B 1 67 ? -15.781 69.25 31.734 1 86 67 LEU B C 1
ATOM 4051 O O . LEU B 1 67 ? -16.984 69 31.609 1 86 67 LEU B O 1
ATOM 4055 N N . ARG B 1 68 ? -14.812 68.938 30.766 1 83.31 68 ARG B N 1
ATOM 4056 C CA . ARG B 1 68 ? -15.141 68.125 29.609 1 83.31 68 ARG B CA 1
ATOM 4057 C C . ARG B 1 68 ? -14 67.188 29.25 1 83.31 68 ARG B C 1
ATOM 4059 O O . ARG B 1 68 ? -12.891 67.312 29.766 1 83.31 68 ARG B O 1
ATOM 4066 N N . ILE B 1 69 ? -14.32 66.188 28.516 1 83.44 69 ILE B N 1
ATOM 4067 C CA . ILE B 1 69 ? -13.312 65.25 28.094 1 83.44 69 ILE B CA 1
ATOM 4068 C C . ILE B 1 69 ? -13 65.375 26.609 1 83.44 69 ILE B C 1
ATOM 4070 O O . ILE B 1 69 ? -13.898 65.688 25.812 1 83.44 69 ILE B O 1
ATOM 4074 N N . SER B 1 70 ? -11.656 65.375 26.312 1 72.12 70 SER B N 1
ATOM 4075 C CA . SER B 1 70 ? -11.195 65.5 24.938 1 72.12 70 SER B CA 1
ATOM 4076 C C . SER B 1 70 ? -11.055 64.125 24.297 1 72.12 70 SER B C 1
ATOM 4078 O O . SER B 1 70 ? -10.094 63.406 24.578 1 72.12 70 SER B O 1
ATOM 4080 N N . SER B 1 71 ? -12.148 63.375 24.031 1 63.25 71 SER B N 1
ATOM 4081 C CA . SER B 1 71 ? -11.93 62.094 23.422 1 63.25 71 SER B CA 1
ATOM 4082 C C . SER B 1 71 ? -12.5 62.031 22.016 1 63.25 71 SER B C 1
ATOM 4084 O O . SER B 1 71 ? -13.516 62.656 21.719 1 63.25 71 SER B O 1
ATOM 4086 N N . GLU B 1 72 ? -11.641 61.625 21.078 1 61.25 72 GLU B N 1
ATOM 4087 C CA . GLU B 1 72 ? -12.109 61.438 19.703 1 61.25 72 GLU B CA 1
ATOM 4088 C C . GLU B 1 72 ? -13.297 60.5 19.656 1 61.25 72 GLU B C 1
ATOM 4090 O O . GLU B 1 72 ? -14.242 60.719 18.906 1 61.25 72 GLU B O 1
ATOM 4095 N N . LYS B 1 73 ? -13.188 59.375 20.359 1 68 73 LYS B N 1
ATOM 4096 C CA . LYS B 1 73 ? -14.312 58.469 20.406 1 68 73 LYS B CA 1
ATOM 4097 C C . LYS B 1 73 ? -15.031 58.531 21.75 1 68 73 LYS B C 1
ATOM 4099 O O . LYS B 1 73 ? -14.43 58.312 22.812 1 68 73 LYS B O 1
ATOM 4104 N N . PRO B 1 74 ? -16.156 58.844 21.609 1 78.56 74 PRO B N 1
ATOM 4105 C CA . PRO B 1 74 ? -16.859 59.188 22.859 1 78.56 74 PRO B CA 1
ATOM 4106 C C . PRO B 1 74 ? -17.297 57.938 23.641 1 78.56 74 PRO B C 1
ATOM 4108 O O . PRO B 1 74 ? -18.484 57.625 23.688 1 78.56 74 PRO B O 1
ATOM 4111 N N . TYR B 1 75 ? -16.359 57.281 24.25 1 91.25 75 TYR B N 1
ATOM 4112 C CA . TYR B 1 75 ? -16.719 56.156 25.109 1 91.25 75 TYR B CA 1
ATOM 4113 C C . TYR B 1 75 ? -17.203 56.656 26.469 1 91.25 75 TYR B C 1
ATOM 4115 O O . TYR B 1 75 ? -17.969 55.969 27.141 1 91.25 75 TYR B O 1
ATOM 4123 N N . PHE B 1 76 ? -16.734 57.875 26.797 1 92.31 76 PHE B N 1
ATOM 4124 C CA . PHE B 1 76 ? -17.047 58.406 28.109 1 92.31 76 PHE B CA 1
ATOM 4125 C C . PHE B 1 76 ? -17.578 59.812 28.031 1 92.31 76 PHE B C 1
ATOM 4127 O O . PHE B 1 76 ? -17.344 60.5 27.031 1 92.31 76 PHE B O 1
ATOM 4134 N N . SER B 1 77 ? -18.375 60.156 28.984 1 90.31 77 SER B N 1
ATOM 4135 C CA . SER B 1 77 ? -18.844 61.531 29.172 1 90.31 77 SER B CA 1
ATOM 4136 C C . SER B 1 77 ? -18.812 61.938 30.625 1 90.31 77 SER B C 1
ATOM 4138 O O . SER B 1 77 ? -18.734 61.094 31.516 1 90.31 77 SER B O 1
ATOM 4140 N N . VAL B 1 78 ? -18.703 63.25 30.797 1 90.56 78 VAL B N 1
ATOM 4141 C CA . VAL B 1 78 ? -18.688 63.75 32.156 1 90.56 78 VAL B CA 1
ATOM 4142 C C . VAL B 1 78 ? -20.031 64.375 32.5 1 90.56 78 VAL B C 1
ATOM 4144 O O . VAL B 1 78 ? -20.609 65.125 31.688 1 90.56 78 VAL B O 1
ATOM 4147 N N . SER B 1 79 ? -20.5 63.938 33.688 1 89 79 SER B N 1
ATOM 4148 C CA . SER B 1 79 ? -21.734 64.562 34.156 1 89 79 SER B CA 1
ATOM 4149 C C . SER B 1 79 ? -21.531 66 34.562 1 89 79 SER B C 1
ATOM 4151 O O . SER B 1 79 ? -20.656 66.25 35.375 1 89 79 SER B O 1
ATOM 4153 N N . SER B 1 80 ? -22.312 66.875 34.094 1 84.06 80 SER B N 1
ATOM 4154 C CA . SER B 1 80 ? -22.188 68.312 34.375 1 84.06 80 SER B CA 1
ATOM 4155 C C . SER B 1 80 ? -22.625 68.625 35.812 1 84.06 80 SER B C 1
ATOM 4157 O O . SER B 1 80 ? -22.172 69.562 36.406 1 84.06 80 SER B O 1
ATOM 4159 N N . GLU B 1 81 ? -23.531 67.812 36.281 1 83.56 81 GLU B N 1
ATOM 4160 C CA . GLU B 1 81 ? -24.109 68.062 37.594 1 83.56 81 GLU B CA 1
ATOM 4161 C C . GLU B 1 81 ? -23.219 67.5 38.719 1 83.56 81 GLU B C 1
ATOM 4163 O O . GLU B 1 81 ? -23 68.188 39.75 1 83.56 81 GLU B O 1
ATOM 4168 N N . ARG B 1 82 ? -22.703 66.375 38.562 1 89 82 ARG B N 1
ATOM 4169 C CA . ARG B 1 82 ? -22.016 65.688 39.656 1 89 82 ARG B CA 1
ATOM 4170 C C . ARG B 1 82 ? -20.531 65.5 39.375 1 89 82 ARG B C 1
ATOM 4172 O O . ARG B 1 82 ? -19.734 65.25 40.281 1 89 82 ARG B O 1
ATOM 4179 N N . GLY B 1 83 ? -20.109 65.688 38.125 1 90 83 GLY B N 1
ATOM 4180 C CA . GLY B 1 83 ? -18.703 65.562 37.75 1 90 83 GLY B CA 1
ATOM 4181 C C . GLY B 1 83 ? -18.219 64.188 37.594 1 90 83 GLY B C 1
ATOM 4182 O O . GLY B 1 83 ? -17.016 63.906 37.531 1 90 83 GLY B O 1
ATOM 4183 N N . GLU B 1 84 ? -19.219 63.219 37.562 1 92.94 84 GLU B N 1
ATOM 4184 C CA . GLU B 1 84 ? -18.891 61.781 37.438 1 92.94 84 GLU B CA 1
ATOM 4185 C C . GLU B 1 84 ? -18.594 61.438 35.969 1 92.94 84 GLU B C 1
ATOM 4187 O O . GLU B 1 84 ? -19.234 61.938 35.062 1 92.94 84 GLU B O 1
ATOM 4192 N N . LEU B 1 85 ? -17.578 60.562 35.906 1 93.25 85 LEU B N 1
ATOM 4193 C CA . LEU B 1 85 ? -17.312 60 34.594 1 93.25 85 LEU B CA 1
ATOM 4194 C C . LEU B 1 85 ? -18.281 58.875 34.281 1 93.25 85 LEU B C 1
ATOM 4196 O O . LEU B 1 85 ? -18.375 57.906 35.031 1 93.25 85 LEU B O 1
ATOM 4200 N N . LEU B 1 86 ? -18.984 59 33.156 1 94.44 86 LEU B N 1
ATOM 4201 C CA . LEU B 1 86 ? -20.016 58.031 32.781 1 94.44 86 LEU B CA 1
ATOM 4202 C C . LEU B 1 86 ? -19.672 57.344 31.469 1 94.44 86 LEU B C 1
ATOM 4204 O O . LEU B 1 86 ? -19.016 57.938 30.609 1 94.44 86 LEU B O 1
ATOM 4208 N N . VAL B 1 87 ? -20.172 56.062 31.406 1 94.38 87 VAL B N 1
ATOM 4209 C CA . VAL B 1 87 ? -20.062 55.375 30.141 1 94.38 87 VAL B CA 1
ATOM 4210 C C . VAL B 1 87 ? -21.062 55.938 29.141 1 94.38 87 VAL B C 1
ATOM 4212 O O . VAL B 1 87 ? -22.266 56 29.422 1 94.38 87 VAL B O 1
ATOM 4215 N N . SER B 1 88 ? -20.594 56.312 27.984 1 92.38 88 SER B N 1
ATOM 4216 C CA . SER B 1 88 ? -21.469 56.969 27 1 92.38 88 SER B CA 1
ATOM 4217 C C . SER B 1 88 ? -21.766 56.031 25.828 1 92.38 88 SER B C 1
ATOM 4219 O O . SER B 1 88 ? -22.781 56.156 25.141 1 92.38 88 SER B O 1
ATOM 4221 N N . SER B 1 89 ? -20.906 55.125 25.578 1 92.06 89 SER B N 1
ATOM 4222 C CA . SER B 1 89 ? -21.078 54.156 24.5 1 92.06 89 SER B CA 1
ATOM 4223 C C . SER B 1 89 ? -20.516 52.781 24.891 1 92.06 89 SER B C 1
ATOM 4225 O O . SER B 1 89 ? -19.828 52.656 25.906 1 92.06 89 SER B O 1
ATOM 4227 N N . ARG B 1 90 ? -20.844 51.844 24 1 92.38 90 ARG B N 1
ATOM 4228 C CA . ARG B 1 90 ? -20.422 50.469 24.281 1 92.38 90 ARG B CA 1
ATOM 4229 C C . ARG B 1 90 ? -18.906 50.375 24.281 1 92.38 90 ARG B C 1
ATOM 4231 O O . ARG B 1 90 ? -18.234 50.781 23.344 1 92.38 90 ARG B O 1
ATOM 4238 N N . VAL B 1 91 ? -18.438 49.844 25.359 1 94 91 VAL B N 1
ATOM 4239 C CA . VAL B 1 91 ? -17.016 49.625 25.484 1 94 91 VAL B CA 1
ATOM 4240 C C . VAL B 1 91 ? -16.688 48.156 25.281 1 94 91 VAL B C 1
ATOM 4242 O O . VAL B 1 91 ? -16.797 47.344 26.203 1 94 91 VAL B O 1
ATOM 4245 N N . ASP B 1 92 ? -16.328 47.781 24.109 1 94.5 92 ASP B N 1
ATOM 4246 C CA . ASP B 1 92 ? -15.914 46.438 23.719 1 94.5 92 ASP B CA 1
ATOM 4247 C C . ASP B 1 92 ? -14.391 46.344 23.656 1 94.5 92 ASP B C 1
ATOM 4249 O O . ASP B 1 92 ? -13.766 46.844 22.719 1 94.5 92 ASP B O 1
ATOM 4253 N N . ARG B 1 93 ? -13.906 45.625 24.609 1 95.06 93 ARG B N 1
ATOM 4254 C CA . ARG B 1 93 ? -12.453 45.531 24.719 1 95.06 93 ARG B CA 1
ATOM 4255 C C . ARG B 1 93 ? -11.844 44.938 23.453 1 95.06 93 ARG B C 1
ATOM 4257 O O . ARG B 1 93 ? -10.805 45.406 22.984 1 95.06 93 ARG B O 1
ATOM 4264 N N . GLU B 1 94 ? -12.469 43.906 22.922 1 93.5 94 GLU B N 1
ATOM 4265 C CA . GLU B 1 94 ? -11.969 43.188 21.75 1 93.5 94 GLU B CA 1
ATOM 4266 C C . GLU B 1 94 ? -11.914 44.125 20.531 1 93.5 94 GLU B C 1
ATOM 4268 O O . GLU B 1 94 ? -10.992 44.062 19.734 1 93.5 94 GLU B O 1
ATOM 4273 N N . GLN B 1 95 ? -12.875 44.969 20.391 1 91 95 GLN B N 1
ATOM 4274 C CA . GLN B 1 95 ? -12.922 45.906 19.281 1 91 95 GLN B CA 1
ATOM 4275 C C . GLN B 1 95 ? -11.883 47 19.453 1 91 95 GLN B C 1
ATOM 4277 O O . GLN B 1 95 ? -11.32 47.5 18.469 1 91 95 GLN B O 1
ATOM 4282 N N . ILE B 1 96 ? -11.633 47.375 20.703 1 90.12 96 ILE B N 1
ATOM 4283 C CA . ILE B 1 96 ? -10.773 48.531 20.984 1 90.12 96 ILE B CA 1
ATOM 4284 C C . ILE B 1 96 ? -9.312 48.094 20.953 1 90.12 96 ILE B C 1
ATOM 4286 O O . ILE B 1 96 ? -8.461 48.75 20.359 1 90.12 96 ILE B O 1
ATOM 4290 N N . CYS B 1 97 ? -8.984 46.938 21.594 1 90.88 97 CYS B N 1
ATOM 4291 C CA . CYS B 1 97 ? -7.59 46.562 21.812 1 90.88 97 CYS B CA 1
ATOM 4292 C C . CYS B 1 97 ? -7.254 45.25 21.141 1 90.88 97 CYS B C 1
ATOM 4294 O O . CYS B 1 97 ? -6.086 44.875 21.047 1 90.88 97 CYS B O 1
ATOM 4296 N N . GLY B 1 98 ? -8.227 44.531 20.672 1 88.94 98 GLY B N 1
ATOM 4297 C CA . GLY B 1 98 ? -7.969 43.219 20.078 1 88.94 98 GLY B CA 1
ATOM 4298 C C . GLY B 1 98 ? -7.457 42.219 21.094 1 88.94 98 GLY B C 1
ATOM 4299 O O . GLY B 1 98 ? -8.055 42.031 22.156 1 88.94 98 GLY B O 1
ATOM 4300 N N . LYS B 1 99 ? -6.172 41.594 20.703 1 85.44 99 LYS B N 1
ATOM 4301 C CA . LYS B 1 99 ? -5.664 40.531 21.547 1 85.44 99 LYS B CA 1
ATOM 4302 C C . LYS B 1 99 ? -4.535 41.031 22.453 1 85.44 99 LYS B C 1
ATOM 4304 O O . LYS B 1 99 ? -3.822 40.25 23.062 1 85.44 99 LYS B O 1
ATOM 4309 N N . LYS B 1 100 ? -4.504 42.375 22.594 1 85.38 100 LYS B N 1
ATOM 4310 C CA . LYS B 1 100 ? -3.467 42.906 23.453 1 85.38 100 LYS B CA 1
ATOM 4311 C C . LYS B 1 100 ? -3.752 42.594 24.922 1 85.38 100 LYS B C 1
ATOM 4313 O O . LYS B 1 100 ? -4.902 42.656 25.359 1 85.38 100 LYS B O 1
ATOM 4318 N N . PRO B 1 101 ? -2.736 42.25 25.625 1 87.06 101 PRO B N 1
ATOM 4319 C CA . PRO B 1 101 ? -2.945 41.875 27.031 1 87.06 101 PRO B CA 1
ATOM 4320 C C . PRO B 1 101 ? -3.453 43.062 27.875 1 87.06 101 PRO B C 1
ATOM 4322 O O . PRO B 1 101 ? -4.277 42.875 28.766 1 87.06 101 PRO B O 1
ATOM 4325 N N . ALA B 1 102 ? -2.943 44.25 27.594 1 90.38 102 ALA B N 1
ATOM 4326 C CA . ALA B 1 102 ? -3.395 45.438 28.312 1 90.38 102 ALA B CA 1
ATOM 4327 C C . ALA B 1 102 ? -4.211 46.344 27.406 1 90.38 102 ALA B C 1
ATOM 4329 O O . ALA B 1 102 ? -3.885 46.5 26.219 1 90.38 102 ALA B O 1
ATOM 4330 N N . CYS B 1 103 ? -5.363 46.688 28 1 93.69 103 CYS B N 1
ATOM 4331 C CA . CYS B 1 103 ? -6.23 47.562 27.25 1 93.69 103 CYS B CA 1
ATOM 4332 C C . CYS B 1 103 ? -6.633 48.781 28.094 1 93.69 103 CYS B C 1
ATOM 4334 O O . CYS B 1 103 ? -7.234 48.625 29.156 1 93.69 103 CYS B O 1
ATOM 4336 N N . ALA B 1 104 ? -6.18 49.969 27.609 1 91.94 104 ALA B N 1
ATOM 4337 C CA . ALA B 1 104 ? -6.508 51.188 28.328 1 91.94 104 ALA B CA 1
ATOM 4338 C C . ALA B 1 104 ? -6.906 52.281 27.375 1 91.94 104 ALA B C 1
ATOM 4340 O O . ALA B 1 104 ? -6.328 52.406 26.281 1 91.94 104 ALA B O 1
ATOM 4341 N N . LEU B 1 105 ? -7.918 52.969 27.75 1 89.25 105 LEU B N 1
ATOM 4342 C CA . LEU B 1 105 ? -8.32 54.156 27.031 1 89.25 105 LEU B CA 1
ATOM 4343 C C . LEU B 1 105 ? -7.801 55.406 27.719 1 89.25 105 LEU B C 1
ATOM 4345 O O . LEU B 1 105 ? -8.078 55.656 28.906 1 89.25 105 LEU B O 1
ATOM 4349 N N . GLU B 1 106 ? -6.957 56.094 26.984 1 84.94 106 GLU B N 1
ATOM 4350 C CA . GLU B 1 106 ? -6.371 57.312 27.531 1 84.94 106 GLU B CA 1
ATOM 4351 C C . GLU B 1 106 ? -6.969 58.562 26.875 1 84.94 106 GLU B C 1
ATOM 4353 O O . GLU B 1 106 ? -7.164 58.594 25.656 1 84.94 106 GLU B O 1
ATOM 4358 N N . PHE B 1 107 ? -7.352 59.469 27.672 1 83.88 107 PHE B N 1
ATOM 4359 C CA . PHE B 1 107 ? -7.844 60.75 27.188 1 83.88 107 PHE B CA 1
ATOM 4360 C C . PHE B 1 107 ? -7.559 61.875 28.188 1 83.88 107 PHE B C 1
ATOM 4362 O O . PHE B 1 107 ? -7.035 61.594 29.281 1 83.88 107 PHE B O 1
ATOM 4369 N N . GLU B 1 108 ? -7.816 63.094 27.75 1 82.12 108 GLU B N 1
ATOM 4370 C CA . GLU B 1 108 ? -7.562 64.25 28.609 1 82.12 108 GLU B CA 1
ATOM 4371 C C . GLU B 1 108 ? -8.867 64.875 29.062 1 82.12 108 GLU B C 1
ATOM 4373 O O . GLU B 1 108 ? -9.812 65 28.281 1 82.12 108 GLU B O 1
ATOM 4378 N N . ALA B 1 109 ? -8.938 65.125 30.297 1 83.62 109 ALA B N 1
ATOM 4379 C CA . ALA B 1 109 ? -10 65.938 30.844 1 83.62 109 ALA B CA 1
ATOM 4380 C C . ALA B 1 109 ? -9.594 67.438 30.875 1 83.62 109 ALA B C 1
ATOM 4382 O O . ALA B 1 109 ? -8.453 67.75 31.219 1 83.62 109 ALA B O 1
ATOM 4383 N N . VAL B 1 110 ? -10.516 68.25 30.438 1 80.94 110 VAL B N 1
ATOM 4384 C CA . VAL B 1 110 ? -10.219 69.688 30.344 1 80.94 110 VAL B CA 1
ATOM 4385 C C . VAL B 1 110 ? -11.141 70.5 31.266 1 80.94 110 VAL B C 1
ATOM 4387 O O . VAL B 1 110 ? -12.352 70.25 31.281 1 80.94 110 VAL B O 1
ATOM 4390 N N . ALA B 1 111 ? -10.477 71.25 32.062 1 82 111 ALA B N 1
ATOM 4391 C CA . ALA B 1 111 ? -11.219 72.188 32.906 1 82 111 ALA B CA 1
ATOM 4392 C C . ALA B 1 111 ? -10.836 73.625 32.594 1 82 111 ALA B C 1
ATOM 4394 O O . ALA B 1 111 ? -9.664 73.938 32.406 1 82 111 ALA B O 1
ATOM 4395 N N . GLU B 1 112 ? -11.852 74.438 32.531 1 79.56 112 GLU B N 1
ATOM 4396 C CA . GLU B 1 112 ? -11.617 75.812 32.188 1 79.56 112 GLU B CA 1
ATOM 4397 C C . GLU B 1 112 ? -11.5 76.688 33.469 1 79.56 112 GLU B C 1
ATOM 4399 O O . GLU B 1 112 ? -11.836 76.188 34.562 1 79.56 112 GLU B O 1
ATOM 4404 N N . ASN B 1 113 ? -10.852 77.812 33.438 1 77.38 113 ASN B N 1
ATOM 4405 C CA . ASN B 1 113 ? -10.773 78.875 34.438 1 77.38 113 ASN B CA 1
ATOM 4406 C C . ASN B 1 113 ? -10.055 78.375 35.688 1 77.38 113 ASN B C 1
ATOM 4408 O O . ASN B 1 113 ? -10.672 78.188 36.75 1 77.38 113 ASN B O 1
ATOM 4412 N N . PRO B 1 114 ? -8.977 78.125 35.656 1 73.62 114 PRO B N 1
ATOM 4413 C CA . PRO B 1 114 ? -8.102 78.25 34.5 1 73.62 114 PRO B CA 1
ATOM 4414 C C . PRO B 1 114 ? -8.078 77 33.656 1 73.62 114 PRO B C 1
ATOM 4416 O O . PRO B 1 114 ? -8.477 75.938 34.094 1 73.62 114 PRO B O 1
ATOM 4419 N N . LEU B 1 115 ? -7.605 77.25 32.469 1 74.88 115 LEU B N 1
ATOM 4420 C CA . LEU B 1 115 ? -7.547 76.062 31.562 1 74.88 115 LEU B CA 1
ATOM 4421 C C . LEU B 1 115 ? -6.5 75.062 32.031 1 74.88 115 LEU B C 1
ATOM 4423 O O . LEU B 1 115 ? -5.32 75.438 32.156 1 74.88 115 LEU B O 1
ATOM 4427 N N . ASN B 1 116 ? -6.957 73.938 32.5 1 76.62 116 ASN B N 1
ATOM 4428 C CA . ASN B 1 116 ? -6.078 72.812 32.938 1 76.62 116 ASN B CA 1
ATOM 4429 C C . ASN B 1 116 ? -6.434 71.5 32.219 1 76.62 116 ASN B C 1
ATOM 4431 O O . ASN B 1 116 ? -7.598 71.25 31.906 1 76.62 116 ASN B O 1
ATOM 4435 N N . PHE B 1 117 ? -5.352 70.812 32.031 1 77.94 117 PHE B N 1
ATOM 4436 C CA . PHE B 1 117 ? -5.547 69.5 31.406 1 77.94 117 PHE B CA 1
ATOM 4437 C C . PHE B 1 117 ? -5.117 68.375 32.344 1 77.94 117 PHE B C 1
ATOM 4439 O O . PHE B 1 117 ? -4.105 68.5 33.062 1 77.94 117 PHE B O 1
ATOM 4446 N N . TYR B 1 118 ? -5.98 67.375 32.438 1 80.62 118 TYR B N 1
ATOM 4447 C CA . TYR B 1 118 ? -5.68 66.188 33.25 1 80.62 118 TYR B CA 1
ATOM 4448 C C . TYR B 1 118 ? -5.68 64.938 32.438 1 80.62 118 TYR B C 1
ATOM 4450 O O . TYR B 1 118 ? -6.578 64.688 31.625 1 80.62 118 TYR B O 1
ATOM 4458 N N . HIS B 1 119 ? -4.676 64.125 32.656 1 83.62 119 HIS B N 1
ATOM 4459 C CA . HIS B 1 119 ? -4.598 62.844 31.953 1 83.62 119 HIS B CA 1
ATOM 4460 C C . HIS B 1 119 ? -5.406 61.75 32.656 1 83.62 119 HIS B C 1
ATOM 4462 O O . HIS B 1 119 ? -5.223 61.531 33.844 1 83.62 119 HIS B O 1
ATOM 4468 N N . VAL B 1 120 ? -6.348 61.188 31.953 1 88 120 VAL B N 1
ATOM 4469 C CA . VAL B 1 120 ? -7.195 60.156 32.5 1 88 120 VAL B CA 1
ATOM 4470 C C . VAL B 1 120 ? -6.93 58.812 31.781 1 88 120 VAL B C 1
ATOM 4472 O O . VAL B 1 120 ? -6.879 58.781 30.547 1 88 120 VAL B O 1
ATOM 4475 N N . ASN B 1 121 ? -6.703 57.781 32.594 1 90.38 121 ASN B N 1
ATOM 4476 C CA . ASN B 1 121 ? -6.496 56.438 32.094 1 90.38 121 ASN B CA 1
ATOM 4477 C C . ASN B 1 121 ? -7.559 55.469 32.625 1 90.38 121 ASN B C 1
ATOM 4479 O O . ASN B 1 121 ? -7.68 55.25 33.812 1 90.38 121 ASN B O 1
ATOM 4483 N N . VAL B 1 122 ? -8.312 54.969 31.656 1 93.25 122 VAL B N 1
ATOM 4484 C CA . VAL B 1 122 ? -9.328 54 32.031 1 93.25 122 VAL B CA 1
ATOM 4485 C C . VAL B 1 122 ? -8.938 52.594 31.531 1 93.25 122 VAL B C 1
ATOM 4487 O O . VAL B 1 122 ? -9 52.344 30.328 1 93.25 122 VAL B O 1
ATOM 4490 N N . GLU B 1 123 ? -8.625 51.719 32.469 1 95.69 123 GLU B N 1
ATOM 4491 C CA . GLU B 1 123 ? -8.297 50.344 32.094 1 95.69 123 GLU B CA 1
ATOM 4492 C C . GLU B 1 123 ? -9.562 49.5 31.922 1 95.69 123 GLU B C 1
ATOM 4494 O O . GLU B 1 123 ? -10.461 49.531 32.75 1 95.69 123 GLU B O 1
ATOM 4499 N N . ILE B 1 124 ? -9.586 48.812 30.797 1 95.94 124 ILE B N 1
ATOM 4500 C CA . ILE B 1 124 ? -10.742 48 30.484 1 95.94 124 ILE B CA 1
ATOM 4501 C C . ILE B 1 124 ? -10.422 46.531 30.766 1 95.94 124 ILE B C 1
ATOM 4503 O O . ILE B 1 124 ? -9.539 45.938 30.125 1 95.94 124 ILE B O 1
ATOM 4507 N N . GLU B 1 125 ? -11.164 45.906 31.641 1 95.31 125 GLU B N 1
ATOM 4508 C CA . GLU B 1 125 ? -10.961 44.5 31.969 1 95.31 125 GLU B CA 1
ATOM 4509 C C . GLU B 1 125 ? -11.789 43.594 31.078 1 95.31 125 GLU B C 1
ATOM 4511 O O . GLU B 1 125 ? -12.93 43.938 30.734 1 95.31 125 GLU B O 1
ATOM 4516 N N . ASP B 1 126 ? -11.242 42.438 30.797 1 95.62 126 ASP B N 1
ATOM 4517 C CA . ASP B 1 126 ? -11.883 41.469 29.906 1 95.62 126 ASP B CA 1
ATOM 4518 C C . ASP B 1 126 ? -12.93 40.656 30.656 1 95.62 126 ASP B C 1
ATOM 4520 O O . ASP B 1 126 ? -12.711 40.281 31.812 1 95.62 126 ASP B O 1
ATOM 4524 N N . ILE B 1 127 ? -14.086 40.469 30.047 1 95.56 127 ILE B N 1
ATOM 4525 C CA . ILE B 1 127 ? -15.078 39.5 30.547 1 95.56 127 ILE B CA 1
ATOM 4526 C C . ILE B 1 127 ? -15.258 38.375 29.531 1 95.56 127 ILE B C 1
ATOM 4528 O O . ILE B 1 127 ? -14.883 38.5 28.375 1 95.56 127 ILE B O 1
ATOM 4532 N N . ASN B 1 128 ? -15.82 37.188 29.953 1 95.56 128 ASN B N 1
ATOM 4533 C CA . ASN B 1 128 ? -16 36.031 29.078 1 95.56 128 ASN B CA 1
ATOM 4534 C C . ASN B 1 128 ? -17.281 36.156 28.25 1 95.56 128 ASN B C 1
ATOM 4536 O O . ASN B 1 128 ? -18.266 35.469 28.531 1 95.56 128 ASN B O 1
ATOM 4540 N N . ASP B 1 129 ? -17.234 36.969 27.203 1 94.81 129 ASP B N 1
ATOM 4541 C CA . ASP B 1 129 ? -18.438 37.188 26.422 1 94.81 129 ASP B CA 1
ATOM 4542 C C . ASP B 1 129 ? -18.266 36.688 24.984 1 94.81 129 ASP B C 1
ATOM 4544 O O . ASP B 1 129 ? -19.141 36.906 24.141 1 94.81 129 ASP B O 1
ATOM 4548 N N . HIS B 1 130 ? -17.172 36.094 24.688 1 95.44 130 HIS B N 1
ATOM 4549 C CA . HIS B 1 130 ? -16.969 35.469 23.375 1 95.44 130 HIS B CA 1
ATOM 4550 C C . HIS B 1 130 ? -16.797 33.938 23.516 1 95.44 130 HIS B C 1
ATOM 4552 O O . HIS B 1 130 ? -16.078 33.469 24.391 1 95.44 130 HIS B O 1
ATOM 4558 N N . THR B 1 131 ? -17.469 33.281 22.672 1 96.06 131 THR B N 1
ATOM 4559 C CA . THR B 1 131 ? -17.391 31.828 22.625 1 96.06 131 THR B CA 1
ATOM 4560 C C . THR B 1 131 ? -16.359 31.359 21.609 1 96.06 131 THR B C 1
ATOM 4562 O O . THR B 1 131 ? -16.234 31.953 20.531 1 96.06 131 THR B O 1
ATOM 4565 N N . PRO B 1 132 ? -15.562 30.297 22.078 1 96.75 132 PRO B N 1
ATOM 4566 C CA . PRO B 1 132 ? -14.695 29.734 21.047 1 96.75 132 PRO B CA 1
ATOM 4567 C C . PRO B 1 132 ? -15.461 29.312 19.797 1 96.75 132 PRO B C 1
ATOM 4569 O O . PRO B 1 132 ? -16.516 28.672 19.906 1 96.75 132 PRO B O 1
ATOM 4572 N N . LYS B 1 133 ? -14.93 29.719 18.656 1 96.25 133 LYS B N 1
ATOM 4573 C CA . LYS B 1 133 ? -15.609 29.422 17.391 1 96.25 133 LYS B CA 1
ATOM 4574 C C . LYS B 1 133 ? -14.648 28.812 16.375 1 96.25 133 LYS B C 1
ATOM 4576 O O . LYS B 1 133 ? -13.531 29.297 16.188 1 96.25 133 LYS B O 1
ATOM 4581 N N . PHE B 1 134 ? -15.18 27.703 15.781 1 94.44 134 PHE B N 1
ATOM 4582 C CA . PHE B 1 134 ? -14.43 27.109 14.68 1 94.44 134 PHE B CA 1
ATOM 4583 C C . PHE B 1 134 ? -14.789 27.781 13.359 1 94.44 134 PHE B C 1
ATOM 4585 O O . PHE B 1 134 ? -15.914 28.234 13.172 1 94.44 134 PHE B O 1
ATOM 4592 N N . MET B 1 135 ? -13.812 27.859 12.484 1 88.56 135 MET B N 1
ATOM 4593 C CA . MET B 1 135 ? -14.039 28.484 11.188 1 88.56 135 MET B CA 1
ATOM 4594 C C . MET B 1 135 ? -15.023 27.688 10.352 1 88.56 135 MET B C 1
ATOM 4596 O O . MET B 1 135 ? -15.734 28.234 9.516 1 88.56 135 MET B O 1
ATOM 4600 N N . GLN B 1 136 ? -15.008 26.391 10.523 1 90.31 136 GLN B N 1
ATOM 4601 C CA . GLN B 1 136 ? -15.898 25.5 9.789 1 90.31 136 GLN B CA 1
ATOM 4602 C C . GLN B 1 136 ? -16.703 24.609 10.742 1 90.31 136 GLN B C 1
ATOM 4604 O O . GLN B 1 136 ? -16.234 24.297 11.844 1 90.31 136 GLN B O 1
ATOM 4609 N N . ASN B 1 137 ? -17.875 24.234 10.219 1 92.94 137 ASN B N 1
ATOM 4610 C CA . ASN B 1 137 ? -18.734 23.391 11.031 1 92.94 137 ASN B CA 1
ATOM 4611 C C . ASN B 1 137 ? -18.281 21.938 11 1 92.94 137 ASN B C 1
ATOM 4613 O O . ASN B 1 137 ? -18.672 21.125 11.844 1 92.94 137 ASN B O 1
ATOM 4617 N N . SER B 1 138 ? -17.562 21.672 10.016 1 94 138 SER B N 1
ATOM 4618 C CA . SER B 1 138 ? -17.016 20.312 9.914 1 94 138 SER B CA 1
ATOM 4619 C C . SER B 1 138 ? -15.703 20.297 9.133 1 94 138 SER B C 1
ATOM 4621 O O . SER B 1 138 ? -15.477 21.172 8.281 1 94 138 SER B O 1
ATOM 4623 N N . PHE B 1 139 ? -14.883 19.453 9.57 1 91.81 139 PHE B N 1
ATOM 4624 C CA . PHE B 1 139 ? -13.68 19.266 8.766 1 91.81 139 PHE B CA 1
ATOM 4625 C C . PHE B 1 139 ? -13.352 17.781 8.641 1 91.81 139 PHE B C 1
ATOM 4627 O O . PHE B 1 139 ? -13.789 16.969 9.461 1 91.81 139 PHE B O 1
ATOM 4634 N N . GLU B 1 140 ? -12.648 17.484 7.508 1 92.81 140 GLU B N 1
ATOM 4635 C CA . GLU B 1 140 ? -12.359 16.094 7.16 1 92.81 140 GLU B CA 1
ATOM 4636 C C . GLU B 1 140 ? -10.867 15.789 7.27 1 92.81 140 GLU B C 1
ATOM 4638 O O . GLU B 1 140 ? -10.031 16.609 6.898 1 92.81 140 GLU B O 1
ATOM 4643 N N . LEU B 1 141 ? -10.633 14.68 7.914 1 94.56 141 LEU B N 1
ATOM 4644 C CA . LEU B 1 141 ? -9.281 14.148 8.008 1 94.56 141 LEU B CA 1
ATOM 4645 C C . LEU B 1 141 ? -9.172 12.797 7.309 1 94.56 141 LEU B C 1
ATOM 4647 O O . LEU B 1 141 ? -10.023 11.922 7.5 1 94.56 141 LEU B O 1
ATOM 4651 N N . GLN B 1 142 ? -8.164 12.648 6.406 1 95.62 142 GLN B N 1
ATOM 4652 C CA . GLN B 1 142 ? -7.93 11.383 5.719 1 95.62 142 GLN B CA 1
ATOM 4653 C C . GLN B 1 142 ? -6.762 10.625 6.344 1 95.62 142 GLN B C 1
ATOM 4655 O O . GLN B 1 142 ? -5.645 11.141 6.406 1 95.62 142 GLN B O 1
ATOM 4660 N N . ILE B 1 143 ? -7.051 9.445 6.809 1 96.94 143 ILE B N 1
ATOM 4661 C CA . ILE B 1 143 ? -6.031 8.602 7.422 1 96.94 143 ILE B CA 1
ATOM 4662 C C . ILE B 1 143 ? -6.016 7.238 6.742 1 96.94 143 ILE B C 1
ATOM 4664 O O . ILE B 1 143 ? -7.059 6.598 6.602 1 96.94 143 ILE B O 1
ATOM 4668 N N . SER B 1 144 ? -4.875 6.789 6.352 1 97.12 144 SER B N 1
ATOM 4669 C CA . SER B 1 144 ? -4.75 5.457 5.773 1 97.12 144 SER B CA 1
ATOM 4670 C C . SER B 1 144 ? -4.949 4.375 6.832 1 97.12 144 SER B C 1
ATOM 4672 O O . SER B 1 144 ? -4.496 4.52 7.969 1 97.12 144 SER B O 1
ATOM 4674 N N . GLU B 1 145 ? -5.57 3.314 6.461 1 97 145 GLU B N 1
ATOM 4675 C CA . GLU B 1 145 ? -5.762 2.23 7.422 1 97 145 GLU B CA 1
ATOM 4676 C C . GLU B 1 145 ? -4.434 1.59 7.805 1 97 145 GLU B C 1
ATOM 4678 O O . GLU B 1 145 ? -4.348 0.872 8.805 1 97 145 GLU B O 1
ATOM 4683 N N . SER B 1 146 ? -3.389 1.868 7.004 1 95.38 146 SER B N 1
ATOM 4684 C CA . SER B 1 146 ? -2.076 1.297 7.293 1 95.38 146 SER B CA 1
ATOM 4685 C C . SER B 1 146 ? -1.297 2.17 8.273 1 95.38 146 SER B C 1
ATOM 4687 O O . SER B 1 146 ? -0.142 1.876 8.586 1 95.38 146 SER B O 1
ATOM 4689 N N . THR B 1 147 ? -1.946 3.262 8.703 1 96.44 147 THR B N 1
ATOM 4690 C CA . THR B 1 147 ? -1.299 4.121 9.688 1 96.44 147 THR B CA 1
ATOM 4691 C C . THR B 1 147 ? -1.142 3.396 11.023 1 96.44 147 THR B C 1
ATOM 4693 O O . THR B 1 147 ? -2.061 2.709 11.469 1 96.44 147 THR B O 1
ATOM 4696 N N . LEU B 1 148 ? 0.034 3.539 11.562 1 95.31 148 LEU B N 1
ATOM 4697 C CA . LEU B 1 148 ? 0.321 2.838 12.805 1 95.31 148 LEU B CA 1
ATOM 4698 C C . LEU B 1 148 ? -0.248 3.6 14 1 95.31 148 LEU B C 1
ATOM 4700 O O . LEU B 1 148 ? -0.226 4.832 14.023 1 95.31 148 LEU B O 1
ATOM 4704 N N . PRO B 1 149 ? -0.738 2.877 15 1 97 149 PRO B N 1
ATOM 4705 C CA . PRO B 1 149 ? -1.152 3.547 16.234 1 97 149 PRO B CA 1
ATOM 4706 C C . PRO B 1 149 ? -0.041 4.398 16.844 1 97 149 PRO B C 1
ATOM 4708 O O . PRO B 1 149 ? 1.136 4.035 16.766 1 97 149 PRO B O 1
ATOM 4711 N N . GLY B 1 150 ? -0.472 5.473 17.516 1 96.31 150 GLY B N 1
ATOM 4712 C CA . GLY B 1 150 ? 0.494 6.398 18.078 1 96.31 150 GLY B CA 1
ATOM 4713 C C . GLY B 1 150 ? 0.711 7.633 17.219 1 96.31 150 GLY B C 1
ATOM 4714 O O . GLY B 1 150 ? 1.237 8.641 17.703 1 96.31 150 GLY B O 1
ATOM 4715 N N . MET B 1 151 ? 0.306 7.52 16 1 95.62 151 MET B N 1
ATOM 4716 C CA . MET B 1 151 ? 0.431 8.664 15.102 1 95.62 151 MET B CA 1
ATOM 4717 C C . MET B 1 151 ? -0.428 9.828 15.578 1 95.62 151 MET B C 1
ATOM 4719 O O . MET B 1 151 ? -1.542 9.625 16.062 1 95.62 151 MET B O 1
ATOM 4723 N N . ARG B 1 152 ? 0.133 11.016 15.383 1 96.06 152 ARG B N 1
ATOM 4724 C CA . ARG B 1 152 ? -0.566 12.219 15.805 1 96.06 152 ARG B CA 1
ATOM 4725 C C . ARG B 1 152 ? -0.926 13.094 14.609 1 96.06 152 ARG B C 1
ATOM 4727 O O . ARG B 1 152 ? -0.172 13.172 13.633 1 96.06 152 ARG B O 1
ATOM 4734 N N . PHE B 1 153 ? -2.078 13.734 14.734 1 96.25 153 PHE B N 1
ATOM 4735 C CA . PHE B 1 153 ? -2.566 14.625 13.688 1 96.25 153 PHE B CA 1
ATOM 4736 C C . PHE B 1 153 ? -2.969 15.977 14.273 1 96.25 153 PHE B C 1
ATOM 4738 O O . PHE B 1 153 ? -3.826 16.047 15.156 1 96.25 153 PHE B O 1
ATOM 4745 N N . ILE B 1 154 ? -2.328 16.969 13.727 1 94.94 154 ILE B N 1
ATOM 4746 C CA . ILE B 1 154 ? -2.678 18.328 14.156 1 94.94 154 ILE B CA 1
ATOM 4747 C C . ILE B 1 154 ? -4.059 18.703 13.617 1 94.94 154 ILE B C 1
ATOM 4749 O O . ILE B 1 154 ? -4.34 18.5 12.43 1 94.94 154 ILE B O 1
ATOM 4753 N N . LEU B 1 155 ? -4.93 19.219 14.508 1 94.5 155 LEU B N 1
ATOM 4754 C CA . LEU B 1 155 ? -6.281 19.578 14.094 1 94.5 155 LEU B CA 1
ATOM 4755 C C . LEU B 1 155 ? -6.434 21.094 13.992 1 94.5 155 LEU B C 1
ATOM 4757 O O . LEU B 1 155 ? -5.527 21.844 14.383 1 94.5 155 LEU B O 1
ATOM 4761 N N . GLU B 1 156 ? -7.598 21.438 13.445 1 89.62 156 GLU B N 1
ATOM 4762 C CA . GLU B 1 156 ? -7.926 22.859 13.336 1 89.62 156 GLU B CA 1
ATOM 4763 C C . GLU B 1 156 ? -8.195 23.469 14.703 1 89.62 156 GLU B C 1
ATOM 4765 O O . GLU B 1 156 ? -8.781 22.828 15.578 1 89.62 156 GLU B O 1
ATOM 4770 N N . VAL B 1 157 ? -7.762 24.719 14.781 1 92.5 157 VAL B N 1
ATOM 4771 C CA . VAL B 1 157 ? -7.93 25.406 16.062 1 92.5 157 VAL B CA 1
ATOM 4772 C C . VAL B 1 157 ? -9.172 26.312 16 1 92.5 157 VAL B C 1
ATOM 4774 O O . VAL B 1 157 ? -9.586 26.734 14.93 1 92.5 157 VAL B O 1
ATOM 4777 N N . ALA B 1 158 ? -9.742 26.562 17.141 1 94.75 158 ALA B N 1
ATOM 4778 C CA . ALA B 1 158 ? -10.836 27.531 17.281 1 94.75 158 ALA B CA 1
ATOM 4779 C C . ALA B 1 158 ? -10.305 28.922 17.641 1 94.75 158 ALA B C 1
ATOM 4781 O O . ALA B 1 158 ? -9.148 29.047 18.047 1 94.75 158 ALA B O 1
ATOM 4782 N N . GLU B 1 159 ? -11.172 29.859 17.312 1 93 159 GLU B N 1
ATOM 4783 C CA . GLU B 1 159 ? -10.805 31.234 17.641 1 93 159 GLU B CA 1
ATOM 4784 C C . GLU B 1 159 ? -11.68 31.797 18.766 1 93 159 GLU B C 1
ATOM 4786 O O . GLU B 1 159 ? -12.891 31.562 18.797 1 93 159 GLU B O 1
ATOM 4791 N N . ASP B 1 160 ? -11.039 32.344 19.734 1 94.94 160 ASP B N 1
ATOM 4792 C CA . ASP B 1 160 ? -11.664 33 20.875 1 94.94 160 ASP B CA 1
ATOM 4793 C C . ASP B 1 160 ? -11.109 34.406 21.047 1 94.94 160 ASP B C 1
ATOM 4795 O O . ASP B 1 160 ? -9.922 34.594 21.312 1 94.94 160 ASP B O 1
ATOM 4799 N N . ALA B 1 161 ? -11.969 35.438 21 1 93.44 161 ALA B N 1
ATOM 4800 C CA . ALA B 1 161 ? -11.523 36.812 20.969 1 93.44 161 ALA B CA 1
ATOM 4801 C C . ALA B 1 161 ? -11.141 37.281 22.375 1 93.44 161 ALA B C 1
ATOM 4803 O O . ALA B 1 161 ? -10.469 38.312 22.531 1 93.44 161 ALA B O 1
ATOM 4804 N N . ASP B 1 162 ? -11.578 36.562 23.359 1 94.88 162 ASP B N 1
ATOM 4805 C CA . ASP B 1 162 ? -11.219 36.938 24.719 1 94.88 162 ASP B CA 1
ATOM 4806 C C . ASP B 1 162 ? -9.734 36.719 24.984 1 94.88 162 ASP B C 1
ATOM 4808 O O . ASP B 1 162 ? -9.047 36.094 24.172 1 94.88 162 ASP B O 1
ATOM 4812 N N . ILE B 1 163 ? -9.32 37.219 26.141 1 92.56 163 ILE B N 1
ATOM 4813 C CA . ILE B 1 163 ? -7.902 37.062 26.469 1 92.56 163 ILE B CA 1
ATOM 4814 C C . ILE B 1 163 ? -7.758 36.344 27.812 1 92.56 163 ILE B C 1
ATOM 4816 O O . ILE B 1 163 ? -8.734 36.219 28.547 1 92.56 163 ILE B O 1
ATOM 4820 N N . GLY B 1 164 ? -6.586 35.812 28.016 1 90.19 164 GLY B N 1
ATOM 4821 C CA . GLY B 1 164 ? -6.27 35.219 29.297 1 90.19 164 GLY B CA 1
ATOM 4822 C C . GLY B 1 164 ? -7.102 33.969 29.578 1 90.19 164 GLY B C 1
ATOM 4823 O O . GLY B 1 164 ? -7.234 33.094 28.719 1 90.19 164 GLY B O 1
ATOM 4824 N N . LEU B 1 165 ? -7.676 33.906 30.797 1 91.81 165 LEU B N 1
ATOM 4825 C CA . LEU B 1 165 ? -8.438 32.719 31.219 1 91.81 165 LEU B CA 1
ATOM 4826 C C . LEU B 1 165 ? -9.789 32.688 30.531 1 91.81 165 LEU B C 1
ATOM 4828 O O . LEU B 1 165 ? -10.414 31.609 30.453 1 91.81 165 LEU B O 1
ATOM 4832 N N . ASN B 1 166 ? -10.188 33.875 30.031 1 94.81 166 ASN B N 1
ATOM 4833 C CA . ASN B 1 166 ? -11.477 33.906 29.344 1 94.81 166 ASN B CA 1
ATOM 4834 C C . ASN B 1 166 ? -11.367 33.438 27.906 1 94.81 166 ASN B C 1
ATOM 4836 O O . ASN B 1 166 ? -12.383 33.281 27.219 1 94.81 166 ASN B O 1
ATOM 4840 N N . SER B 1 167 ? -10.148 33.156 27.484 1 94.12 167 SER B N 1
ATOM 4841 C CA . SER B 1 167 ? -9.922 32.656 26.125 1 94.12 167 SER B CA 1
ATOM 4842 C C . SER B 1 167 ? -9.891 31.125 26.094 1 94.12 167 SER B C 1
ATOM 4844 O O . SER B 1 167 ? -10.047 30.469 27.125 1 94.12 167 SER B O 1
ATOM 4846 N N . LEU B 1 168 ? -9.648 30.609 24.938 1 95.44 168 LEU B N 1
ATOM 4847 C CA . LEU B 1 168 ? -9.609 29.172 24.719 1 95.44 168 LEU B CA 1
ATOM 4848 C C . LEU B 1 168 ? -8.555 28.5 25.594 1 95.44 168 LEU B C 1
ATOM 4850 O O . LEU B 1 168 ? -7.402 28.953 25.625 1 95.44 168 LEU B O 1
ATOM 4854 N N . GLN B 1 169 ? -8.992 27.422 26.359 1 93.62 169 GLN B N 1
ATOM 4855 C CA . GLN B 1 169 ? -8.07 26.797 27.312 1 93.62 169 GLN B CA 1
ATOM 4856 C C . GLN B 1 169 ? -7.875 25.312 27 1 93.62 169 GLN B C 1
ATOM 4858 O O . GLN B 1 169 ? -6.828 24.75 27.312 1 93.62 169 GLN B O 1
ATOM 4863 N N . ASN B 1 170 ? -8.914 24.734 26.438 1 95.5 170 ASN B N 1
ATOM 4864 C CA . ASN B 1 170 ? -8.82 23.281 26.281 1 95.5 170 ASN B CA 1
ATOM 4865 C C . ASN B 1 170 ? -9.695 22.797 25.125 1 95.5 170 ASN B C 1
ATOM 4867 O O . ASN B 1 170 ? -10.617 23.5 24.703 1 95.5 170 ASN B O 1
ATOM 4871 N N . TYR B 1 171 ? -9.273 21.625 24.703 1 97.94 171 TYR B N 1
ATOM 4872 C CA . TYR B 1 171 ? -10.078 20.891 23.734 1 97.94 171 TYR B CA 1
ATOM 4873 C C . TYR B 1 171 ? -10.492 19.531 24.281 1 97.94 171 TYR B C 1
ATOM 4875 O O . TYR B 1 171 ? -9.773 18.938 25.078 1 97.94 171 TYR B O 1
ATOM 4883 N N . LYS B 1 172 ? -11.688 19.094 23.875 1 97.69 172 LYS B N 1
ATOM 4884 C CA . LYS B 1 172 ? -12.18 17.766 24.203 1 97.69 172 LYS B CA 1
ATOM 4885 C C . LYS B 1 172 ? -12.703 17.047 22.969 1 97.69 172 LYS B C 1
ATOM 4887 O O . LYS B 1 172 ? -13.18 17.672 22.031 1 97.69 172 LYS B O 1
ATOM 4892 N N . LEU B 1 173 ? -12.555 15.703 23.047 1 97.75 173 LEU B N 1
ATOM 4893 C CA . LEU B 1 173 ? -13.023 14.852 21.953 1 97.75 173 LEU B CA 1
ATOM 4894 C C . LEU B 1 173 ? -14.148 13.938 22.422 1 97.75 173 LEU B C 1
ATOM 4896 O O . LEU B 1 173 ? -14.141 13.477 23.562 1 97.75 173 LEU B O 1
ATOM 4900 N N . SER B 1 174 ? -15.109 13.758 21.516 1 97.56 174 SER B N 1
ATOM 4901 C CA . SER B 1 174 ? -16.141 12.773 21.812 1 97.56 174 SER B CA 1
ATOM 4902 C C . SER B 1 174 ? -15.539 11.391 22.047 1 97.56 174 SER B C 1
ATOM 4904 O O . SER B 1 174 ? -14.43 11.109 21.609 1 97.56 174 SER B O 1
ATOM 4906 N N . LEU B 1 175 ? -16.25 10.602 22.734 1 94.94 175 LEU B N 1
ATOM 4907 C CA . LEU B 1 175 ? -15.766 9.266 23.062 1 94.94 175 LEU B CA 1
ATOM 4908 C C . LEU B 1 175 ? -15.539 8.445 21.797 1 94.94 175 LEU B C 1
ATOM 4910 O O . LEU B 1 175 ? -16.391 8.422 20.906 1 94.94 175 LEU B O 1
ATOM 4914 N N . SER B 1 176 ? -14.383 7.918 21.719 1 95.06 176 SER B N 1
ATOM 4915 C CA . SER B 1 176 ? -14.016 7.055 20.594 1 95.06 176 SER B CA 1
ATOM 4916 C C . SER B 1 176 ? -13.07 5.945 21.047 1 95.06 176 SER B C 1
ATOM 4918 O O . SER B 1 176 ? -12.242 6.148 21.938 1 95.06 176 SER B O 1
ATOM 4920 N N . SER B 1 177 ? -13.227 4.805 20.531 1 94.56 177 SER B N 1
ATOM 4921 C CA . SER B 1 177 ? -12.344 3.688 20.859 1 94.56 177 SER B CA 1
ATOM 4922 C C . SER B 1 177 ? -11.031 3.773 20.078 1 94.56 177 SER B C 1
ATOM 4924 O O . SER B 1 177 ? -10 3.279 20.547 1 94.56 177 SER B O 1
ATOM 4926 N N . SER B 1 178 ? -11.008 4.453 18.984 1 97.06 178 SER B N 1
ATOM 4927 C CA . SER B 1 178 ? -9.859 4.414 18.094 1 97.06 178 SER B CA 1
ATOM 4928 C C . SER B 1 178 ? -9.016 5.68 18.219 1 97.06 178 SER B C 1
ATOM 4930 O O . SER B 1 178 ? -7.855 5.703 17.797 1 97.06 178 SER B O 1
ATOM 4932 N N . PHE B 1 179 ? -9.656 6.707 18.812 1 98.25 179 PHE B N 1
ATOM 4933 C CA . PHE B 1 179 ? -8.953 7.988 18.797 1 98.25 179 PHE B CA 1
ATOM 4934 C C . PHE B 1 179 ? -8.984 8.625 20.188 1 98.25 179 PHE B C 1
ATOM 4936 O O . PHE B 1 179 ? -9.93 8.414 20.953 1 98.25 179 PHE B O 1
ATOM 4943 N N . SER B 1 180 ? -7.949 9.359 20.5 1 98.12 180 SER B N 1
ATOM 4944 C CA . SER B 1 180 ? -7.852 10.219 21.672 1 98.12 180 SER B CA 1
ATOM 4945 C C . SER B 1 180 ? -7.297 11.594 21.297 1 98.12 180 SER B C 1
ATOM 4947 O O . SER B 1 180 ? -6.926 11.828 20.156 1 98.12 180 SER B O 1
ATOM 4949 N N . LEU B 1 181 ? -7.414 12.523 22.297 1 97.94 181 LEU B N 1
ATOM 4950 C CA . LEU B 1 181 ? -7.008 13.898 22.047 1 97.94 181 LEU B CA 1
ATOM 4951 C C . LEU B 1 181 ? -5.949 14.352 23.047 1 97.94 181 LEU B C 1
ATOM 4953 O O . LEU B 1 181 ? -6.023 14.008 24.219 1 97.94 181 LEU B O 1
ATOM 4957 N N . ILE B 1 182 ? -4.984 15.055 22.531 1 97.12 182 ILE B N 1
ATOM 4958 C CA . ILE B 1 182 ? -3.996 15.688 23.406 1 97.12 182 ILE B CA 1
ATOM 4959 C C . ILE B 1 182 ? -3.959 17.188 23.141 1 97.12 182 ILE B C 1
ATOM 4961 O O . ILE B 1 182 ? -4.035 17.625 21.984 1 97.12 182 ILE B O 1
ATOM 4965 N N . ASN B 1 183 ? -3.92 17.984 24.188 1 96.88 183 ASN B N 1
ATOM 4966 C CA . ASN B 1 183 ? -3.789 19.438 24.094 1 96.88 183 ASN B CA 1
ATOM 4967 C C . ASN B 1 183 ? -2.328 19.875 24.125 1 96.88 183 ASN B C 1
ATOM 4969 O O . ASN B 1 183 ? -1.614 19.578 25.094 1 96.88 183 ASN B O 1
ATOM 4973 N N . LYS B 1 184 ? -1.99 20.5 23.062 1 94.19 184 LYS B N 1
ATOM 4974 C CA . LYS B 1 184 ? -0.624 21 22.984 1 94.19 184 LYS B CA 1
ATOM 4975 C C . LYS B 1 184 ? -0.599 22.531 23.094 1 94.19 184 LYS B C 1
ATOM 4977 O O . LYS B 1 184 ? -1.628 23.188 22.922 1 94.19 184 LYS B O 1
ATOM 4982 N N . GLU B 1 185 ? 0.606 23.031 23.406 1 91.81 185 GLU B N 1
ATOM 4983 C CA . GLU B 1 185 ? 0.758 24.469 23.594 1 91.81 185 GLU B CA 1
ATOM 4984 C C . GLU B 1 185 ? 1.771 25.047 22.609 1 91.81 185 GLU B C 1
ATOM 4986 O O . GLU B 1 185 ? 2.828 24.453 22.375 1 91.81 185 GLU B O 1
ATOM 4991 N N . LYS B 1 186 ? 1.383 26.125 21.984 1 85.5 186 LYS B N 1
ATOM 4992 C CA . LYS B 1 186 ? 2.314 26.844 21.125 1 85.5 186 LYS B CA 1
ATOM 4993 C C . LYS B 1 186 ? 3.256 27.719 21.938 1 85.5 186 LYS B C 1
ATOM 4995 O O . LYS B 1 186 ? 3.168 27.766 23.172 1 85.5 186 LYS B O 1
ATOM 5000 N N . GLN B 1 187 ? 4.184 28.375 21.25 1 79.62 187 GLN B N 1
ATOM 5001 C CA . GLN B 1 187 ? 5.141 29.25 21.922 1 79.62 187 GLN B CA 1
ATOM 5002 C C . GLN B 1 187 ? 4.441 30.438 22.547 1 79.62 187 GLN B C 1
ATOM 5004 O O . GLN B 1 187 ? 4.871 30.938 23.594 1 79.62 187 GLN B O 1
ATOM 5009 N N . ASP B 1 188 ? 3.344 30.844 21.953 1 77.56 188 ASP B N 1
ATOM 5010 C CA . ASP B 1 188 ? 2.623 32 22.453 1 77.56 188 ASP B CA 1
ATOM 5011 C C . ASP B 1 188 ? 1.66 31.609 23.578 1 77.56 188 ASP B C 1
ATOM 5013 O O . ASP B 1 188 ? 0.929 32.438 24.094 1 77.56 188 ASP B O 1
ATOM 5017 N N . GLY B 1 189 ? 1.634 30.359 23.922 1 81.75 189 GLY B N 1
ATOM 5018 C CA . GLY B 1 189 ? 0.799 29.875 25.016 1 81.75 189 GLY B CA 1
ATOM 5019 C C . GLY B 1 189 ? -0.558 29.391 24.547 1 81.75 189 GLY B C 1
ATOM 5020 O O . GLY B 1 189 ? -1.321 28.828 25.344 1 81.75 189 GLY B O 1
ATOM 5021 N N . SER B 1 190 ? -0.829 29.656 23.297 1 87 190 SER B N 1
ATOM 5022 C CA . SER B 1 190 ? -2.109 29.188 22.781 1 87 190 SER B CA 1
ATOM 5023 C C . SER B 1 190 ? -2.127 27.656 22.656 1 87 190 SER B C 1
ATOM 5025 O O . SER B 1 190 ? -1.092 27.047 22.406 1 87 190 SER B O 1
ATOM 5027 N N . LYS B 1 191 ? -3.285 27.125 22.891 1 92.12 191 LYS B N 1
ATOM 5028 C CA . LYS B 1 191 ? -3.43 25.672 22.859 1 92.12 191 LYS B CA 1
ATOM 5029 C C . LYS B 1 191 ? -3.928 25.203 21.484 1 92.12 191 LYS B C 1
ATOM 5031 O O . LYS B 1 191 ? -4.656 25.922 20.797 1 92.12 191 LYS B O 1
ATOM 5036 N N . TYR B 1 192 ? -3.447 24.062 21.094 1 93.62 192 TYR B N 1
ATOM 5037 C CA . TYR B 1 192 ? -3.977 23.438 19.875 1 93.62 192 TYR B CA 1
ATOM 5038 C C . TYR B 1 192 ? -4.133 21.938 20.078 1 93.62 192 TYR B C 1
ATOM 5040 O O . TYR B 1 192 ? -3.371 21.312 20.812 1 93.62 192 TYR B O 1
ATOM 5048 N N . PRO B 1 193 ? -5.117 21.359 19.453 1 96.44 193 PRO B N 1
ATOM 5049 C CA . PRO B 1 193 ? -5.406 19.938 19.641 1 96.44 193 PRO B CA 1
ATOM 5050 C C . PRO B 1 193 ? -4.68 19.047 18.625 1 96.44 193 PRO B C 1
ATOM 5052 O O . PRO B 1 193 ? -4.52 19.422 17.469 1 96.44 193 PRO B O 1
ATOM 5055 N N . GLU B 1 194 ? -4.266 17.859 19.125 1 97 194 GLU B N 1
ATOM 5056 C CA . GLU B 1 194 ? -3.742 16.797 18.281 1 97 194 GLU B CA 1
ATOM 5057 C C . GLU B 1 194 ? -4.535 15.5 18.484 1 97 194 GLU B C 1
ATOM 5059 O O . GLU B 1 194 ? -4.789 15.086 19.609 1 97 194 GLU B O 1
ATOM 5064 N N . LEU B 1 195 ? -4.883 15 17.359 1 97.88 195 LEU B N 1
ATOM 5065 C CA . LEU B 1 195 ? -5.566 13.719 17.375 1 97.88 195 LEU B CA 1
ATOM 5066 C C . LEU B 1 195 ? -4.562 12.57 17.406 1 97.88 195 LEU B C 1
ATOM 5068 O O . LEU B 1 195 ? -3.59 12.57 16.641 1 97.88 195 LEU B O 1
ATOM 5072 N N . ILE B 1 196 ? -4.801 11.555 18.312 1 98 196 ILE B N 1
ATOM 5073 C CA . ILE B 1 196 ? -3.92 10.398 18.391 1 98 196 ILE B CA 1
ATOM 5074 C C . ILE B 1 196 ? -4.684 9.141 17.984 1 98 196 ILE B C 1
ATOM 5076 O O . ILE B 1 196 ? -5.793 8.898 18.469 1 98 196 ILE B O 1
ATOM 5080 N N . LEU B 1 197 ? -4.082 8.445 17.078 1 98.12 197 LEU B N 1
ATOM 5081 C CA . LEU B 1 197 ? -4.645 7.137 16.75 1 98.12 197 LEU B CA 1
ATOM 5082 C C . LEU B 1 197 ? -4.27 6.102 17.797 1 98.12 197 LEU B C 1
ATOM 5084 O O . LEU B 1 197 ? -3.086 5.805 17.984 1 98.12 197 LEU B O 1
ATOM 5088 N N . GLU B 1 198 ? -5.285 5.5 18.453 1 97.75 198 GLU B N 1
ATOM 5089 C CA . GLU B 1 198 ? -5.023 4.578 19.562 1 97.75 198 GLU B CA 1
ATOM 5090 C C . GLU B 1 198 ? -5.043 3.129 19.078 1 97.75 198 GLU B C 1
ATOM 5092 O O . GLU B 1 198 ? -4.289 2.295 19.594 1 97.75 198 GLU B O 1
ATOM 5097 N N . LYS B 1 199 ? -5.879 2.82 18.172 1 97.62 199 LYS B N 1
ATOM 5098 C CA . LYS B 1 199 ? -6.039 1.464 17.656 1 97.62 199 LYS B CA 1
ATOM 5099 C C . LYS B 1 199 ? -5.918 1.437 16.141 1 97.62 199 LYS B C 1
ATOM 5101 O O . LYS B 1 199 ? -6.223 2.426 15.469 1 97.62 199 LYS B O 1
ATOM 5106 N N . PRO B 1 200 ? -5.516 0.22 15.664 1 96.62 200 PRO B N 1
ATOM 5107 C CA . PRO B 1 200 ? -5.43 0.123 14.203 1 96.62 200 PRO B CA 1
ATOM 5108 C C . PRO B 1 200 ? -6.785 0.303 13.523 1 96.62 200 PRO B C 1
ATOM 5110 O O . PRO B 1 200 ? -7.82 -0.054 14.094 1 96.62 200 PRO B O 1
ATOM 5113 N N . LEU B 1 201 ? -6.711 0.824 12.352 1 97.12 201 LEU B N 1
ATOM 5114 C CA . LEU B 1 201 ? -7.918 1.058 11.57 1 97.12 201 LEU B CA 1
ATOM 5115 C C . LEU B 1 201 ? -8.117 -0.05 10.539 1 97.12 201 LEU B C 1
ATOM 5117 O O . LEU B 1 201 ? -7.156 -0.707 10.133 1 97.12 201 LEU B O 1
ATOM 5121 N N . ASP B 1 202 ? -9.344 -0.348 10.289 1 97.12 202 ASP B N 1
ATOM 5122 C CA . ASP B 1 202 ? -9.742 -1.295 9.25 1 97.12 202 ASP B CA 1
ATOM 5123 C C . ASP B 1 202 ? -10.844 -0.708 8.367 1 97.12 202 ASP B C 1
ATOM 5125 O O . ASP B 1 202 ? -12.008 -0.687 8.75 1 97.12 202 ASP B O 1
ATOM 5129 N N . ARG B 1 203 ? -10.43 -0.283 7.191 1 96.81 203 ARG B N 1
ATOM 5130 C CA . ARG B 1 203 ? -11.359 0.406 6.305 1 96.81 203 ARG B CA 1
ATOM 5131 C C . ARG B 1 203 ? -12.523 -0.499 5.926 1 96.81 203 ARG B C 1
ATOM 5133 O O . ARG B 1 203 ? -13.664 -0.037 5.809 1 96.81 203 ARG B O 1
ATOM 5140 N N . GLU B 1 204 ? -12.242 -1.759 5.691 1 96.75 204 GLU B N 1
ATOM 5141 C CA . GLU B 1 204 ? -13.273 -2.713 5.277 1 96.75 204 GLU B CA 1
ATOM 5142 C C . GLU B 1 204 ? -14.336 -2.873 6.355 1 96.75 204 GLU B C 1
ATOM 5144 O O . GLU B 1 204 ? -15.492 -3.176 6.055 1 96.75 204 GLU B O 1
ATOM 5149 N N . GLN B 1 205 ? -14.023 -2.666 7.613 1 95.88 205 GLN B N 1
ATOM 5150 C CA . GLN B 1 205 ? -14.977 -2.748 8.719 1 95.88 205 GLN B CA 1
ATOM 5151 C C . GLN B 1 205 ? -15.695 -1.416 8.93 1 95.88 205 GLN B C 1
ATOM 5153 O O . GLN B 1 205 ? -16.922 -1.376 9.047 1 95.88 205 GLN B O 1
ATOM 5158 N N . LEU B 1 206 ? -14.844 -0.346 8.992 1 95.88 206 LEU B N 1
ATOM 5159 C CA . LEU B 1 206 ? -15.367 1 9.203 1 95.88 206 LEU B CA 1
ATOM 5160 C C . LEU B 1 206 ? -14.602 2.02 8.375 1 95.88 206 LEU B C 1
ATOM 5162 O O . LEU B 1 206 ? -13.445 2.33 8.68 1 95.88 206 LEU B O 1
ATOM 5166 N N . SER B 1 207 ? -15.25 2.627 7.383 1 96.06 207 SER B N 1
ATOM 5167 C CA . SER B 1 207 ? -14.562 3.512 6.449 1 96.06 207 SER B CA 1
ATOM 5168 C C . SER B 1 207 ? -14.609 4.961 6.926 1 96.06 207 SER B C 1
ATOM 5170 O O . SER B 1 207 ? -13.883 5.812 6.41 1 96.06 207 SER B O 1
ATOM 5172 N N . TYR B 1 208 ? -15.516 5.277 7.969 1 96.56 208 TYR B N 1
ATOM 5173 C CA . TYR B 1 208 ? -15.625 6.637 8.484 1 96.56 208 TYR B CA 1
ATOM 5174 C C . TYR B 1 208 ? -15.797 6.633 10 1 96.56 208 TYR B C 1
ATOM 5176 O O . TYR B 1 208 ? -16.438 5.734 10.555 1 96.56 208 TYR B O 1
ATOM 5184 N N . HIS B 1 209 ? -15.156 7.566 10.531 1 96.94 209 HIS B N 1
ATOM 5185 C CA . HIS B 1 209 ? -15.367 7.863 11.945 1 96.94 209 HIS B CA 1
ATOM 5186 C C . HIS B 1 209 ? -15.859 9.297 12.141 1 96.94 209 HIS B C 1
ATOM 5188 O O . HIS B 1 209 ? -15.211 10.242 11.688 1 96.94 209 HIS B O 1
ATOM 5194 N N . ASN B 1 210 ? -17.016 9.461 12.773 1 97.12 210 ASN B N 1
ATOM 5195 C CA . ASN B 1 210 ? -17.547 10.781 13.078 1 97.12 210 ASN B CA 1
ATOM 5196 C C . ASN B 1 210 ? -17.297 11.156 14.539 1 97.12 210 ASN B C 1
ATOM 5198 O O . ASN B 1 210 ? -17.812 10.508 15.445 1 97.12 210 ASN B O 1
ATOM 5202 N N . LEU B 1 211 ? -16.562 12.148 14.695 1 97.88 211 LEU B N 1
ATOM 5203 C CA . LEU B 1 211 ? -16.203 12.625 16.031 1 97.88 211 LEU B CA 1
ATOM 5204 C C . LEU B 1 211 ? -16.641 14.07 16.219 1 97.88 211 LEU B C 1
ATOM 5206 O O . LEU B 1 211 ? -16.938 14.773 15.242 1 97.88 211 LEU B O 1
ATOM 5210 N N . ILE B 1 212 ? -16.734 14.469 17.438 1 98.06 212 ILE B N 1
ATOM 5211 C CA . ILE B 1 212 ? -17.062 15.852 17.781 1 98.06 212 ILE B CA 1
ATOM 5212 C C . ILE B 1 212 ? -15.922 16.469 18.578 1 98.06 212 ILE B C 1
ATOM 5214 O O . ILE B 1 212 ? -15.508 15.938 19.609 1 98.06 212 ILE B O 1
ATOM 5218 N N . LEU B 1 213 ? -15.422 17.516 18.078 1 97.75 213 LEU B N 1
ATOM 5219 C CA . LEU B 1 213 ? -14.391 18.281 18.75 1 97.75 213 LEU B CA 1
ATOM 5220 C C . LEU B 1 213 ? -14.992 19.5 19.453 1 97.75 213 LEU B C 1
ATOM 5222 O O . LEU B 1 213 ? -15.703 20.297 18.844 1 97.75 213 LEU B O 1
ATOM 5226 N N . THR B 1 214 ? -14.695 19.641 20.719 1 98 214 THR B N 1
ATOM 5227 C CA . THR B 1 214 ? -15.242 20.719 21.531 1 98 214 THR B CA 1
ATOM 5228 C C . THR B 1 214 ? -14.125 21.609 22.062 1 98 214 THR B C 1
ATOM 5230 O O . THR B 1 214 ? -13.164 21.125 22.672 1 98 214 THR B O 1
ATOM 5233 N N . ALA B 1 215 ? -14.188 22.891 21.734 1 97.81 215 ALA B N 1
ATOM 5234 C CA . ALA B 1 215 ? -13.281 23.891 22.312 1 97.81 215 ALA B CA 1
ATOM 5235 C C . ALA B 1 215 ? -13.898 24.547 23.531 1 97.81 215 ALA B C 1
ATOM 5237 O O . ALA B 1 215 ? -15.055 24.984 23.5 1 97.81 215 ALA B O 1
ATOM 5238 N N . LEU B 1 216 ? -13.156 24.641 24.625 1 97.38 216 LEU B N 1
ATOM 5239 C CA . LEU B 1 216 ? -13.641 25.203 25.891 1 97.38 216 LEU B CA 1
ATOM 5240 C C . LEU B 1 216 ? -12.734 26.344 26.359 1 97.38 216 LEU B C 1
ATOM 5242 O O . LEU B 1 216 ? -11.508 26.219 26.328 1 97.38 216 LEU B O 1
ATOM 5246 N N . ASP B 1 217 ? -13.453 27.422 26.703 1 96.69 217 ASP B N 1
ATOM 5247 C CA . ASP B 1 217 ? -12.664 28.484 27.328 1 96.69 217 ASP B CA 1
ATOM 5248 C C . ASP B 1 217 ? -12.594 28.312 28.844 1 96.69 217 ASP B C 1
ATOM 5250 O O . ASP B 1 217 ? -13.047 27.297 29.375 1 96.69 217 ASP B O 1
ATOM 5254 N N . GLY B 1 218 ? -11.867 29.141 29.594 1 93.88 218 GLY B N 1
ATOM 5255 C CA . GLY B 1 218 ? -11.688 29.016 31.031 1 93.88 218 GLY B CA 1
ATOM 5256 C C . GLY B 1 218 ? -12.523 30 31.812 1 93.88 218 GLY B C 1
ATOM 5257 O O . GLY B 1 218 ? -12.219 30.297 32.969 1 93.88 218 GLY B O 1
ATOM 5258 N N . GLY B 1 219 ? -13.523 30.656 31.172 1 94.06 219 GLY B N 1
ATOM 5259 C CA . GLY B 1 219 ? -14.375 31.609 31.859 1 94.06 219 GLY B CA 1
ATOM 5260 C C . GLY B 1 219 ? -15.312 30.953 32.875 1 94.06 219 GLY B C 1
ATOM 5261 O O . GLY B 1 219 ? -15.336 29.734 33 1 94.06 219 GLY B O 1
ATOM 5262 N N . ASP B 1 220 ? -15.984 31.844 33.562 1 91.5 220 ASP B N 1
ATOM 5263 C CA . ASP B 1 220 ? -16.984 31.391 34.531 1 91.5 220 ASP B CA 1
ATOM 5264 C C . ASP B 1 220 ? -18.344 32 34.25 1 91.5 220 ASP B C 1
ATOM 5266 O O . ASP B 1 220 ? -18.578 33.188 34.562 1 91.5 220 ASP B O 1
ATOM 5270 N N . PRO B 1 221 ? -19.141 31.328 33.719 1 92.62 221 PRO B N 1
ATOM 5271 C CA . PRO B 1 221 ? -19.141 29.953 33.25 1 92.62 221 PRO B CA 1
ATOM 5272 C C . PRO B 1 221 ? -18.344 29.781 31.953 1 92.62 221 PRO B C 1
ATOM 5274 O O . PRO B 1 221 ? -18.188 30.734 31.188 1 92.62 221 PRO B O 1
ATOM 5277 N N . PRO B 1 222 ? -17.891 28.562 31.781 1 95.5 222 PRO B N 1
ATOM 5278 C CA . PRO B 1 222 ? -17.156 28.328 30.547 1 95.5 222 PRO B CA 1
ATOM 5279 C C . PRO B 1 222 ? -18.047 28.312 29.312 1 95.5 222 PRO B C 1
ATOM 5281 O O . PRO B 1 222 ? -19.188 27.844 29.375 1 95.5 222 PRO B O 1
ATOM 5284 N N . LEU B 1 223 ? -17.578 28.938 28.266 1 97.31 223 LEU B N 1
ATOM 5285 C CA . LEU B 1 223 ? -18.25 28.875 26.969 1 97.31 223 LEU B CA 1
ATOM 5286 C C . LEU B 1 223 ? -17.547 27.875 26.047 1 97.31 223 LEU B C 1
ATOM 5288 O O . LEU B 1 223 ? -16.344 27.641 26.188 1 97.31 223 LEU B O 1
ATOM 5292 N N . SER B 1 224 ? -18.359 27.188 25.234 1 96.69 224 SER B N 1
ATOM 5293 C CA . SER B 1 224 ? -17.781 26.156 24.391 1 96.69 224 SER B CA 1
ATOM 5294 C C . SER B 1 224 ? -18.328 26.219 22.969 1 96.69 224 SER B C 1
ATOM 5296 O O . SER B 1 224 ? -19.391 26.797 22.734 1 96.69 224 SER B O 1
ATOM 5298 N N . GLY B 1 225 ? -17.484 25.875 22.016 1 97.12 225 GLY B N 1
ATOM 5299 C CA . GLY B 1 225 ? -17.844 25.672 20.625 1 97.12 225 GLY B CA 1
ATOM 5300 C C . GLY B 1 225 ? -17.484 24.297 20.094 1 97.12 225 GLY B C 1
ATOM 5301 O O . GLY B 1 225 ? -16.484 23.719 20.516 1 97.12 225 GLY B O 1
ATOM 5302 N N . THR B 1 226 ? -18.359 23.734 19.188 1 97.06 226 THR B N 1
ATOM 5303 C CA . THR B 1 226 ? -18.109 22.391 18.688 1 97.06 226 THR B CA 1
ATOM 5304 C C . THR B 1 226 ? -18 22.391 17.156 1 97.06 226 THR B C 1
ATOM 5306 O O . THR B 1 226 ? -18.453 23.328 16.5 1 97.06 226 THR B O 1
ATOM 5309 N N . THR B 1 227 ? -17.312 21.453 16.688 1 97.19 227 THR B N 1
ATOM 5310 C CA . THR B 1 227 ? -17.25 21.156 15.258 1 97.19 227 THR B CA 1
ATOM 5311 C C . THR B 1 227 ? -17.203 19.656 15.023 1 97.19 227 THR B C 1
ATOM 5313 O O . THR B 1 227 ? -16.859 18.891 15.922 1 97.19 227 THR B O 1
ATOM 5316 N N . GLU B 1 228 ? -17.688 19.281 13.875 1 97.56 228 GLU B N 1
ATOM 5317 C CA . GLU B 1 228 ? -17.656 17.859 13.523 1 97.56 228 GLU B CA 1
ATOM 5318 C C . GLU B 1 228 ? -16.359 17.484 12.828 1 97.56 228 GLU B C 1
ATOM 5320 O O . GLU B 1 228 ? -15.922 18.172 11.906 1 97.56 228 GLU B O 1
ATOM 5325 N N . LEU B 1 229 ? -15.766 16.453 13.375 1 96.81 229 LEU B N 1
ATOM 5326 C CA . LEU B 1 229 ? -14.57 15.898 12.773 1 96.81 229 LEU B CA 1
ATOM 5327 C C . LEU B 1 229 ? -14.875 14.562 12.094 1 96.81 229 LEU B C 1
ATOM 5329 O O . LEU B 1 229 ? -15.188 13.578 12.773 1 96.81 229 LEU B O 1
ATOM 5333 N N . ARG B 1 230 ? -14.758 14.586 10.797 1 96.69 230 ARG B N 1
ATOM 5334 C CA . ARG B 1 230 ? -14.969 13.359 10.031 1 96.69 230 ARG B CA 1
ATOM 5335 C C . ARG B 1 230 ? -13.641 12.758 9.586 1 96.69 230 ARG B C 1
ATOM 5337 O O . ARG B 1 230 ? -12.93 13.336 8.766 1 96.69 230 ARG B O 1
ATOM 5344 N N . VAL B 1 231 ? -13.391 11.555 10.117 1 97.25 231 VAL B N 1
ATOM 5345 C CA . VAL B 1 231 ? -12.164 10.859 9.742 1 97.25 231 VAL B CA 1
ATOM 5346 C C . VAL B 1 231 ? -12.469 9.82 8.664 1 97.25 231 VAL B C 1
ATOM 5348 O O . VAL B 1 231 ? -13.125 8.812 8.93 1 97.25 231 VAL B O 1
ATOM 5351 N N . GLN B 1 232 ? -11.977 10.102 7.5 1 97.44 232 GLN B N 1
ATOM 5352 C CA . GLN B 1 232 ? -12.102 9.141 6.406 1 97.44 232 GLN B CA 1
ATOM 5353 C C . GLN B 1 232 ? -10.914 8.18 6.379 1 97.44 232 GLN B C 1
ATOM 5355 O O . GLN B 1 232 ? -9.758 8.617 6.32 1 97.44 232 GLN B O 1
ATOM 5360 N N . VAL B 1 233 ? -11.227 6.906 6.473 1 97.5 233 VAL B N 1
ATOM 5361 C CA . VAL B 1 233 ? -10.18 5.895 6.41 1 97.5 233 VAL B CA 1
ATOM 5362 C C . VAL B 1 233 ? -9.914 5.512 4.953 1 97.5 233 VAL B C 1
ATOM 5364 O O . VAL B 1 233 ? -10.797 4.984 4.273 1 97.5 233 VAL B O 1
ATOM 5367 N N . THR B 1 234 ? -8.695 5.762 4.488 1 96.75 234 THR B N 1
ATOM 5368 C CA . THR B 1 234 ? -8.375 5.441 3.102 1 96.75 234 THR B CA 1
ATOM 5369 C C . THR B 1 234 ? -7.828 4.02 2.988 1 96.75 234 THR B C 1
ATOM 5371 O O . THR B 1 234 ? -7.262 3.488 3.945 1 96.75 234 THR B O 1
ATOM 5374 N N . ASP B 1 235 ? -8.008 3.496 1.793 1 96.56 235 ASP B N 1
ATOM 5375 C CA . ASP B 1 235 ? -7.734 2.08 1.574 1 96.56 235 ASP B CA 1
ATOM 5376 C C . ASP B 1 235 ? -6.234 1.833 1.413 1 96.56 235 ASP B C 1
ATOM 5378 O O . ASP B 1 235 ? -5.539 2.611 0.76 1 96.56 235 ASP B O 1
ATOM 5382 N N . ALA B 1 236 ? -5.711 0.799 2.104 1 95.81 236 ALA B N 1
ATOM 5383 C CA . ALA B 1 236 ? -4.395 0.202 1.895 1 95.81 236 ALA B CA 1
ATOM 5384 C C . ALA B 1 236 ? -4.52 -1.228 1.372 1 95.81 236 ALA B C 1
ATOM 5386 O O . ALA B 1 236 ? -5.582 -1.845 1.479 1 95.81 236 ALA B O 1
ATOM 5387 N N . ASN B 1 237 ? -3.439 -1.678 0.7 1 95.69 237 ASN B N 1
ATOM 5388 C CA . ASN B 1 237 ? -3.473 -3.027 0.147 1 95.69 237 ASN B CA 1
ATOM 5389 C C . ASN B 1 237 ? -3.162 -4.078 1.211 1 95.69 237 ASN B C 1
ATOM 5391 O O . ASN B 1 237 ? -2.088 -4.684 1.195 1 95.69 237 ASN B O 1
ATOM 5395 N N . ASP B 1 238 ? -4.145 -4.426 2.029 1 94.69 238 ASP B N 1
ATOM 5396 C CA . ASP B 1 238 ? -3.896 -5.359 3.121 1 94.69 238 ASP B CA 1
ATOM 5397 C C . ASP B 1 238 ? -4.707 -6.645 2.939 1 94.69 238 ASP B C 1
ATOM 5399 O O . ASP B 1 238 ? -4.723 -7.504 3.822 1 94.69 238 ASP B O 1
ATOM 5403 N N . ASN B 1 239 ? -5.422 -6.758 1.922 1 95.69 239 ASN B N 1
ATOM 5404 C CA . ASN B 1 239 ? -6.125 -7.992 1.569 1 95.69 239 ASN B CA 1
ATOM 5405 C C . ASN B 1 239 ? -5.602 -8.578 0.259 1 95.69 239 ASN B C 1
ATOM 5407 O O . ASN B 1 239 ? -5.598 -7.898 -0.77 1 95.69 239 ASN B O 1
ATOM 5411 N N . ARG B 1 240 ? -5.238 -9.805 0.362 1 96.5 240 ARG B N 1
ATOM 5412 C CA . ARG B 1 240 ? -4.785 -10.477 -0.851 1 96.5 240 ARG B CA 1
ATOM 5413 C C . ARG B 1 240 ? -5.961 -11.055 -1.63 1 96.5 240 ARG B C 1
ATOM 5415 O O . ARG B 1 240 ? -7.039 -11.266 -1.071 1 96.5 240 ARG B O 1
ATOM 5422 N N . PRO B 1 241 ? -5.727 -11.266 -2.951 1 97.69 241 PRO B N 1
ATOM 5423 C CA . PRO B 1 241 ? -6.766 -11.984 -3.691 1 97.69 241 PRO B CA 1
ATOM 5424 C C . PRO B 1 241 ? -7.047 -13.375 -3.117 1 97.69 241 PRO B C 1
ATOM 5426 O O . PRO B 1 241 ? -6.141 -14.023 -2.592 1 97.69 241 PRO B O 1
ATOM 5429 N N . ILE B 1 242 ? -8.266 -13.773 -3.18 1 97.62 242 ILE B N 1
ATOM 5430 C CA . ILE B 1 242 ? -8.664 -15.102 -2.744 1 97.62 242 ILE B CA 1
ATOM 5431 C C . ILE B 1 242 ? -9.43 -15.805 -3.861 1 97.62 242 ILE B C 1
ATOM 5433 O O . ILE B 1 242 ? -10.484 -15.32 -4.297 1 97.62 242 ILE B O 1
ATOM 5437 N N . PHE B 1 243 ? -8.883 -16.953 -4.289 1 97.94 243 PHE B N 1
ATOM 5438 C CA . PHE B 1 243 ? -9.555 -17.703 -5.332 1 97.94 243 PHE B CA 1
ATOM 5439 C C . PHE B 1 243 ? -10.82 -18.359 -4.801 1 97.94 243 PHE B C 1
ATOM 5441 O O . PHE B 1 243 ? -10.898 -18.719 -3.619 1 97.94 243 PHE B O 1
ATOM 5448 N N . ASN B 1 244 ? -11.766 -18.594 -5.707 1 96.81 244 ASN B N 1
ATOM 5449 C CA . ASN B 1 244 ? -12.992 -19.281 -5.332 1 96.81 244 ASN B CA 1
ATOM 5450 C C . ASN B 1 244 ? -12.727 -20.734 -4.961 1 96.81 244 ASN B C 1
ATOM 5452 O O . ASN B 1 244 ? -13.469 -21.328 -4.168 1 96.81 244 ASN B O 1
ATOM 5456 N N . GLN B 1 245 ? -11.688 -21.25 -5.605 1 96.06 245 GLN B N 1
ATOM 5457 C CA . GLN B 1 245 ? -11.258 -22.625 -5.344 1 96.06 245 GLN B CA 1
ATOM 5458 C C . GLN B 1 245 ? -9.734 -22.734 -5.281 1 96.06 245 GLN B C 1
ATOM 5460 O O . GLN B 1 245 ? -9.031 -22.031 -6.02 1 96.06 245 GLN B O 1
ATOM 5465 N N . ASP B 1 246 ? -9.312 -23.672 -4.449 1 93.38 246 ASP B N 1
ATOM 5466 C CA . ASP B 1 246 ? -7.871 -23.906 -4.383 1 93.38 246 ASP B CA 1
ATOM 5467 C C . ASP B 1 246 ? -7.398 -24.734 -5.562 1 93.38 246 ASP B C 1
ATOM 5469 O O . ASP B 1 246 ? -6.277 -24.562 -6.051 1 93.38 246 ASP B O 1
ATOM 5473 N N . ILE B 1 247 ? -8.281 -25.688 -5.902 1 94.19 247 ILE B N 1
ATOM 5474 C CA . ILE B 1 247 ? -7.992 -26.578 -7.023 1 94.19 247 ILE B CA 1
ATOM 5475 C C . ILE B 1 247 ? -9.18 -26.609 -7.98 1 94.19 247 ILE B C 1
ATOM 5477 O O . ILE B 1 247 ? -10.305 -26.906 -7.578 1 94.19 247 ILE B O 1
ATOM 5481 N N . TYR B 1 248 ? -8.938 -26.188 -9.227 1 96.19 248 TYR B N 1
ATOM 5482 C CA . TYR B 1 248 ? -9.914 -26.297 -10.305 1 96.19 248 TYR B CA 1
ATOM 5483 C C . TYR B 1 248 ? -9.688 -27.578 -11.109 1 96.19 248 TYR B C 1
ATOM 5485 O O . TYR B 1 248 ? -8.57 -27.844 -11.547 1 96.19 248 TYR B O 1
ATOM 5493 N N . ARG B 1 249 ? -10.719 -28.312 -11.258 1 95.38 249 ARG B N 1
ATOM 5494 C CA . ARG B 1 249 ? -10.609 -29.547 -12.031 1 95.38 249 ARG B CA 1
ATOM 5495 C C . ARG B 1 249 ? -11.547 -29.516 -13.242 1 95.38 249 ARG B C 1
ATOM 5497 O O . ARG B 1 249 ? -12.68 -29.047 -13.141 1 95.38 249 ARG B O 1
ATOM 5504 N N . VAL B 1 250 ? -11.008 -29.938 -14.398 1 96.44 250 VAL B N 1
ATOM 5505 C CA . VAL B 1 250 ? -11.805 -29.969 -15.617 1 96.44 250 VAL B CA 1
ATOM 5506 C C . VAL B 1 250 ? -11.344 -31.141 -16.5 1 96.44 250 VAL B C 1
ATOM 5508 O O . VAL B 1 250 ? -10.188 -31.562 -16.406 1 96.44 250 VAL B O 1
ATOM 5511 N N . SER B 1 251 ? -12.203 -31.75 -17.203 1 96.81 251 SER B N 1
ATOM 5512 C CA . SER B 1 251 ? -11.898 -32.781 -18.188 1 96.81 251 SER B CA 1
ATOM 5513 C C . SER B 1 251 ? -12.164 -32.281 -19.594 1 96.81 251 SER B C 1
ATOM 5515 O O . SER B 1 251 ? -13.188 -31.656 -19.859 1 96.81 251 SER B O 1
ATOM 5517 N N . LEU B 1 252 ? -11.164 -32.562 -20.469 1 95.75 252 LEU B N 1
ATOM 5518 C CA . LEU B 1 252 ? -11.258 -32.125 -21.859 1 95.75 252 LEU B CA 1
ATOM 5519 C C . LEU B 1 252 ? -10.992 -33.312 -22.812 1 95.75 252 LEU B C 1
ATOM 5521 O O . LEU B 1 252 ? -10.109 -34.125 -22.547 1 95.75 252 LEU B O 1
ATOM 5525 N N . ARG B 1 253 ? -11.742 -33.312 -23.891 1 95.81 253 ARG B N 1
ATOM 5526 C CA . ARG B 1 253 ? -11.414 -34.281 -24.953 1 95.81 253 ARG B CA 1
ATOM 5527 C C . ARG B 1 253 ? -10.133 -33.875 -25.672 1 95.81 253 ARG B C 1
ATOM 5529 O O . ARG B 1 253 ? -9.852 -32.688 -25.828 1 95.81 253 ARG B O 1
ATOM 5536 N N . GLU B 1 254 ? -9.289 -34.844 -26.047 1 95.62 254 GLU B N 1
ATOM 5537 C CA . GLU B 1 254 ? -7.988 -34.531 -26.625 1 95.62 254 GLU B CA 1
ATOM 5538 C C . GLU B 1 254 ? -8.133 -33.812 -27.953 1 95.62 254 GLU B C 1
ATOM 5540 O O . GLU B 1 254 ? -7.223 -33.094 -28.391 1 95.62 254 GLU B O 1
ATOM 5545 N N . ASN B 1 255 ? -9.344 -33.938 -28.688 1 94.31 255 ASN B N 1
ATOM 5546 C CA . ASN B 1 255 ? -9.484 -33.375 -30.031 1 94.31 255 ASN B CA 1
ATOM 5547 C C . ASN B 1 255 ? -10.305 -32.062 -30 1 94.31 255 ASN B C 1
ATOM 5549 O O . ASN B 1 255 ? -10.977 -31.734 -30.969 1 94.31 255 ASN B O 1
ATOM 5553 N N . VAL B 1 256 ? -10.219 -31.422 -28.922 1 95.19 256 VAL B N 1
ATOM 5554 C CA . VAL B 1 256 ? -10.914 -30.141 -28.859 1 95.19 256 VAL B CA 1
ATOM 5555 C C . VAL B 1 256 ? -10.203 -29.125 -29.75 1 95.19 256 VAL B C 1
ATOM 5557 O O . VAL B 1 256 ? -8.977 -29.125 -29.844 1 95.19 256 VAL B O 1
ATOM 5560 N N . PRO B 1 257 ? -10.977 -28.297 -30.438 1 94.88 257 PRO B N 1
ATOM 5561 C CA . PRO B 1 257 ? -10.344 -27.312 -31.297 1 94.88 257 PRO B CA 1
ATOM 5562 C C . PRO B 1 257 ? -9.516 -26.281 -30.531 1 94.88 257 PRO B C 1
ATOM 5564 O O . PRO B 1 257 ? -9.711 -26.125 -29.312 1 94.88 257 PRO B O 1
ATOM 5567 N N . LEU B 1 258 ? -8.672 -25.625 -31.234 1 94.19 258 LEU B N 1
ATOM 5568 C CA . LEU B 1 258 ? -7.906 -24.516 -30.672 1 94.19 258 LEU B CA 1
ATOM 5569 C C . LEU B 1 258 ? -8.828 -23.375 -30.266 1 94.19 258 LEU B C 1
ATOM 5571 O O . LEU B 1 258 ? -9.797 -23.062 -30.953 1 94.19 258 LEU B O 1
ATOM 5575 N N . GLY B 1 259 ? -8.523 -22.75 -29.156 1 94.69 259 GLY B N 1
ATOM 5576 C CA . GLY B 1 259 ? -9.32 -21.625 -28.688 1 94.69 259 GLY B CA 1
ATOM 5577 C C . GLY B 1 259 ? -10.484 -22.031 -27.812 1 94.69 259 GLY B C 1
ATOM 5578 O O . GLY B 1 259 ? -11.25 -21.188 -27.344 1 94.69 259 GLY B O 1
ATOM 5579 N N . THR B 1 260 ? -10.547 -23.359 -27.531 1 96.12 260 THR B N 1
ATOM 5580 C CA . THR B 1 260 ? -11.617 -23.844 -26.672 1 96.12 260 THR B CA 1
ATOM 5581 C C . THR B 1 260 ? -11.391 -23.406 -25.234 1 96.12 260 THR B C 1
ATOM 5583 O O . THR B 1 260 ? -10.266 -23.453 -24.719 1 96.12 260 THR B O 1
ATOM 5586 N N . THR B 1 261 ? -12.531 -22.938 -24.672 1 96.88 261 THR B N 1
ATOM 5587 C CA . THR B 1 261 ? -12.461 -22.531 -23.266 1 96.88 261 THR B CA 1
ATOM 5588 C C . THR B 1 261 ? -12.336 -23.75 -22.359 1 96.88 261 THR B C 1
ATOM 5590 O O . THR B 1 261 ? -13.172 -24.656 -22.406 1 96.88 261 THR B O 1
ATOM 5593 N N . VAL B 1 262 ? -11.312 -23.828 -21.656 1 95.94 262 VAL B N 1
ATOM 5594 C CA . VAL B 1 262 ? -11.094 -24.891 -20.703 1 95.94 262 VAL B CA 1
ATOM 5595 C C . VAL B 1 262 ? -11.891 -24.609 -19.422 1 95.94 262 VAL B C 1
ATOM 5597 O O . VAL B 1 262 ? -12.742 -25.422 -19.031 1 95.94 262 VAL B O 1
ATOM 5600 N N . LEU B 1 263 ? -11.609 -23.484 -18.75 1 97.12 263 LEU B N 1
ATOM 5601 C CA . LEU B 1 263 ? -12.312 -23 -17.562 1 97.12 263 LEU B CA 1
ATOM 5602 C C . LEU B 1 263 ? -11.953 -21.547 -17.281 1 97.12 263 LEU B C 1
ATOM 5604 O O . LEU B 1 263 ? -11.18 -20.938 -18.031 1 97.12 263 LEU B O 1
ATOM 5608 N N . GLN B 1 264 ? -12.648 -21.031 -16.312 1 97.62 264 GLN B N 1
ATOM 5609 C CA . GLN B 1 264 ? -12.367 -19.672 -15.883 1 97.62 264 GLN B CA 1
ATOM 5610 C C . GLN B 1 264 ? -12.078 -19.609 -14.383 1 97.62 264 GLN B C 1
ATOM 5612 O O . GLN B 1 264 ? -12.883 -20.062 -13.57 1 97.62 264 GLN B O 1
ATOM 5617 N N . VAL B 1 265 ? -10.898 -19.141 -14.094 1 97.5 265 VAL B N 1
ATOM 5618 C CA . VAL B 1 265 ? -10.57 -18.969 -12.688 1 97.5 265 VAL B CA 1
ATOM 5619 C C . VAL B 1 265 ? -11.062 -17.594 -12.211 1 97.5 265 VAL B C 1
ATOM 5621 O O . VAL B 1 265 ? -11.195 -16.672 -13.016 1 97.5 265 VAL B O 1
ATOM 5624 N N . SER B 1 266 ? -11.398 -17.469 -10.891 1 97.25 266 SER B N 1
ATOM 5625 C CA . SER B 1 266 ? -11.875 -16.203 -10.336 1 97.25 266 SER B CA 1
ATOM 5626 C C . SER B 1 266 ? -11.391 -16.016 -8.906 1 97.25 266 SER B C 1
ATOM 5628 O O . SER B 1 266 ? -11.414 -16.953 -8.109 1 97.25 266 SER B O 1
ATOM 5630 N N . ALA B 1 267 ? -10.938 -14.859 -8.688 1 97.81 267 ALA B N 1
ATOM 5631 C CA . ALA B 1 267 ? -10.516 -14.461 -7.344 1 97.81 267 ALA B CA 1
ATOM 5632 C C . ALA B 1 267 ? -11.18 -13.156 -6.926 1 97.81 267 ALA B C 1
ATOM 5634 O O . ALA B 1 267 ? -11.594 -12.359 -7.773 1 97.81 267 ALA B O 1
ATOM 5635 N N . THR B 1 268 ? -11.328 -12.938 -5.605 1 97.81 268 THR B N 1
ATOM 5636 C CA . THR B 1 268 ? -11.914 -11.711 -5.07 1 97.81 268 THR B CA 1
ATOM 5637 C C . THR B 1 268 ? -10.945 -11.031 -4.109 1 97.81 268 THR B C 1
ATOM 5639 O O . THR B 1 268 ? -10.148 -11.695 -3.449 1 97.81 268 THR B O 1
ATOM 5642 N N . ASP B 1 269 ? -10.953 -9.719 -4.164 1 97.5 269 ASP B N 1
ATOM 5643 C CA . ASP B 1 269 ? -10.141 -8.852 -3.314 1 97.5 269 ASP B CA 1
ATOM 5644 C C . ASP B 1 269 ? -11.016 -7.84 -2.574 1 97.5 269 ASP B C 1
ATOM 5646 O O . ASP B 1 269 ? -11.789 -7.105 -3.197 1 97.5 269 ASP B O 1
ATOM 5650 N N . LEU B 1 270 ? -10.867 -7.734 -1.265 1 97.25 270 LEU B N 1
ATOM 5651 C CA . LEU B 1 270 ? -11.766 -6.926 -0.45 1 97.25 270 LEU B CA 1
ATOM 5652 C C . LEU B 1 270 ? -11.344 -5.461 -0.467 1 97.25 270 LEU B C 1
ATOM 5654 O O . LEU B 1 270 ? -12.102 -4.586 -0.039 1 97.25 270 LEU B O 1
ATOM 5658 N N . ASP B 1 271 ? -10.164 -5.191 -0.949 1 97.12 271 ASP B N 1
ATOM 5659 C CA . ASP B 1 271 ? -9.688 -3.814 -0.992 1 97.12 271 ASP B CA 1
ATOM 5660 C C . ASP B 1 271 ? -10.484 -2.984 -1.993 1 97.12 271 ASP B C 1
ATOM 5662 O O . ASP B 1 271 ? -11.477 -3.463 -2.551 1 97.12 271 ASP B O 1
ATOM 5666 N N . GLU B 1 272 ? -10.102 -1.695 -2.107 1 94.62 272 GLU B N 1
ATOM 5667 C CA . GLU B 1 272 ? -10.805 -0.778 -2.998 1 94.62 272 GLU B CA 1
ATOM 5668 C C . GLU B 1 272 ? -9.875 -0.241 -4.082 1 94.62 272 GLU B C 1
ATOM 5670 O O . GLU B 1 272 ? -8.656 -0.207 -3.906 1 94.62 272 GLU B O 1
ATOM 5675 N N . GLY B 1 273 ? -10.438 0.06 -5.277 1 93.94 273 GLY B N 1
ATOM 5676 C CA . GLY B 1 273 ? -9.703 0.712 -6.348 1 93.94 273 GLY B CA 1
ATOM 5677 C C . GLY B 1 273 ? -8.633 -0.173 -6.961 1 93.94 273 GLY B C 1
ATOM 5678 O O . GLY B 1 273 ? -8.891 -1.338 -7.273 1 93.94 273 GLY B O 1
ATOM 5679 N N . VAL B 1 274 ? -7.418 0.405 -7.094 1 93.5 274 VAL B N 1
ATOM 5680 C CA . VAL B 1 274 ? -6.305 -0.273 -7.75 1 93.5 274 VAL B CA 1
ATOM 5681 C C . VAL B 1 274 ? -5.879 -1.485 -6.926 1 93.5 274 VAL B C 1
ATOM 5683 O O . VAL B 1 274 ? -5.48 -2.512 -7.48 1 93.5 274 VAL B O 1
ATOM 5686 N N . ASN B 1 275 ? -6.086 -1.367 -5.613 1 94.94 275 ASN B N 1
ATOM 5687 C CA . ASN B 1 275 ? -5.68 -2.445 -4.723 1 94.94 275 ASN B CA 1
ATOM 5688 C C . ASN B 1 275 ? -6.57 -3.674 -4.883 1 94.94 275 ASN B C 1
ATOM 5690 O O . ASN B 1 275 ? -6.219 -4.766 -4.43 1 94.94 275 ASN B O 1
ATOM 5694 N N . SER B 1 276 ? -7.715 -3.525 -5.52 1 96.06 276 SER B N 1
ATOM 5695 C CA . SER B 1 276 ? -8.641 -4.641 -5.703 1 96.06 276 SER B CA 1
ATOM 5696 C C . SER B 1 276 ? -8.586 -5.172 -7.129 1 96.06 276 SER B C 1
ATOM 5698 O O . SER B 1 276 ? -9.266 -6.148 -7.461 1 96.06 276 SER B O 1
ATOM 5700 N N . GLU B 1 277 ? -7.848 -4.523 -7.969 1 97.19 277 GLU B N 1
ATOM 5701 C CA . GLU B 1 277 ? -7.715 -4.973 -9.352 1 97.19 277 GLU B CA 1
ATOM 5702 C C . GLU B 1 277 ? -6.789 -6.18 -9.453 1 97.19 277 GLU B C 1
ATOM 5704 O O . GLU B 1 277 ? -5.613 -6.102 -9.094 1 97.19 277 GLU B O 1
ATOM 5709 N N . ILE B 1 278 ? -7.336 -7.246 -10.016 1 97.81 278 ILE B N 1
ATOM 5710 C CA . ILE B 1 278 ? -6.602 -8.508 -10.039 1 97.81 278 ILE B CA 1
ATOM 5711 C C . ILE B 1 278 ? -6.105 -8.789 -11.453 1 97.81 278 ILE B C 1
ATOM 5713 O O . ILE B 1 278 ? -6.836 -8.594 -12.43 1 97.81 278 ILE B O 1
ATOM 5717 N N . THR B 1 279 ? -4.902 -9.195 -11.578 1 97.94 279 THR B N 1
ATOM 5718 C CA . THR B 1 279 ? -4.309 -9.68 -12.812 1 97.94 279 THR B CA 1
ATOM 5719 C C . THR B 1 279 ? -3.91 -11.148 -12.688 1 97.94 279 THR B C 1
ATOM 5721 O O . THR B 1 279 ? -3.23 -11.531 -11.734 1 97.94 279 THR B O 1
ATOM 5724 N N . TYR B 1 280 ? -4.352 -11.945 -13.641 1 97 280 TYR B N 1
ATOM 5725 C CA . TYR B 1 280 ? -4.043 -13.375 -13.633 1 97 280 TYR B CA 1
ATOM 5726 C C . TYR B 1 280 ? -2.844 -13.68 -14.523 1 97 280 TYR B C 1
ATOM 5728 O O . TYR B 1 280 ? -2.678 -13.062 -15.578 1 97 280 TYR B O 1
ATOM 5736 N N . SER B 1 281 ? -2.008 -14.617 -14.109 1 95 281 SER B N 1
ATOM 5737 C CA . SER B 1 281 ? -0.882 -15.086 -14.906 1 95 281 SER B CA 1
ATOM 5738 C C . SER B 1 281 ? -0.523 -16.531 -14.562 1 95 281 SER B C 1
ATOM 5740 O O . SER B 1 281 ? -0.846 -17.016 -13.477 1 95 281 SER B O 1
ATOM 5742 N N . PHE B 1 282 ? 0.077 -17.203 -15.547 1 93.12 282 PHE B N 1
ATOM 5743 C CA . PHE B 1 282 ? 0.62 -18.516 -15.25 1 93.12 282 PHE B CA 1
ATOM 5744 C C . PHE B 1 282 ? 1.919 -18.406 -14.461 1 93.12 282 PHE B C 1
ATOM 5746 O O . PHE B 1 282 ? 2.699 -17.484 -14.672 1 93.12 282 PHE B O 1
ATOM 5753 N N . TYR B 1 283 ? 2.021 -19.188 -13.477 1 79.19 283 TYR B N 1
ATOM 5754 C CA . TYR B 1 283 ? 3.287 -19.203 -12.75 1 79.19 283 TYR B CA 1
ATOM 5755 C C . TYR B 1 283 ? 4.441 -19.578 -13.672 1 79.19 283 TYR B C 1
ATOM 5757 O O . TYR B 1 283 ? 5.52 -18.984 -13.602 1 79.19 283 TYR B O 1
ATOM 5765 N N . ARG B 1 284 ? 4.27 -20.531 -14.422 1 73.25 284 ARG B N 1
ATOM 5766 C CA . ARG B 1 284 ? 5.211 -20.906 -15.477 1 73.25 284 ARG B CA 1
ATOM 5767 C C . ARG B 1 284 ? 4.52 -20.938 -16.828 1 73.25 284 ARG B C 1
ATOM 5769 O O . ARG B 1 284 ? 3.328 -21.234 -16.922 1 73.25 284 ARG B O 1
ATOM 5776 N N . THR B 1 285 ? 5.266 -20.281 -17.891 1 59 285 THR B N 1
ATOM 5777 C CA . THR B 1 285 ? 4.723 -20.156 -19.234 1 59 285 THR B CA 1
ATOM 5778 C C . THR B 1 285 ? 4.348 -21.516 -19.797 1 59 285 THR B C 1
ATOM 5780 O O . THR B 1 285 ? 5.195 -22.406 -19.906 1 59 285 THR B O 1
ATOM 5783 N N . GLY B 1 286 ? 3.162 -21.875 -19.453 1 61.06 286 GLY B N 1
ATOM 5784 C CA . GLY B 1 286 ? 2.732 -23.094 -20.109 1 61.06 286 GLY B CA 1
ATOM 5785 C C . GLY B 1 286 ? 2.447 -22.906 -21.594 1 61.06 286 GLY B C 1
ATOM 5786 O O . GLY B 1 286 ? 1.749 -21.953 -21.969 1 61.06 286 GLY B O 1
ATOM 5787 N N . GLN B 1 287 ? 3.156 -23.5 -22.406 1 72.38 287 GLN B N 1
ATOM 5788 C CA . GLN B 1 287 ? 3.119 -23.359 -23.859 1 72.38 287 GLN B CA 1
ATOM 5789 C C . GLN B 1 287 ? 1.835 -23.938 -24.438 1 72.38 287 GLN B C 1
ATOM 5791 O O . GLN B 1 287 ? 1.416 -23.562 -25.531 1 72.38 287 GLN B O 1
ATOM 5796 N N . ILE B 1 288 ? 0.957 -24.547 -23.656 1 89.69 288 ILE B N 1
ATOM 5797 C CA . ILE B 1 288 ? -0.145 -25.266 -24.281 1 89.69 288 ILE B CA 1
ATOM 5798 C C . ILE B 1 288 ? -1.453 -24.516 -24.062 1 89.69 288 ILE B C 1
ATOM 5800 O O . ILE B 1 288 ? -2.381 -24.609 -24.859 1 89.69 288 ILE B O 1
ATOM 5804 N N . PHE B 1 289 ? -1.501 -23.688 -23.016 1 94.19 289 PHE B N 1
ATOM 5805 C CA . PHE B 1 289 ? -2.721 -22.969 -22.672 1 94.19 289 PHE B CA 1
ATOM 5806 C C . PHE B 1 289 ? -2.465 -21.469 -22.641 1 94.19 289 PHE B C 1
ATOM 5808 O O . PHE B 1 289 ? -1.322 -21.031 -22.5 1 94.19 289 PHE B O 1
ATOM 5815 N N . ARG B 1 290 ? -3.59 -20.766 -22.953 1 93.94 290 ARG B N 1
ATOM 5816 C CA . ARG B 1 290 ? -3.564 -19.312 -22.844 1 93.94 290 ARG B CA 1
ATOM 5817 C C . ARG B 1 290 ? -4.473 -18.828 -21.703 1 93.94 290 ARG B C 1
ATOM 5819 O O . ARG B 1 290 ? -5.57 -19.359 -21.516 1 93.94 290 ARG B O 1
ATOM 5826 N N . LEU B 1 291 ? -3.936 -17.875 -20.969 1 95.75 291 LEU B N 1
ATOM 5827 C CA . LEU B 1 291 ? -4.684 -17.297 -19.859 1 95.75 291 LEU B CA 1
ATOM 5828 C C . LEU B 1 291 ? -4.938 -15.812 -20.078 1 95.75 291 LEU B C 1
ATOM 5830 O O . LEU B 1 291 ? -4.004 -15.047 -20.328 1 95.75 291 LEU B O 1
ATOM 5834 N N . ASN B 1 292 ? -6.25 -15.438 -20.094 1 96.31 292 ASN B N 1
ATOM 5835 C CA . ASN B 1 292 ? -6.574 -14.016 -20.125 1 96.31 292 ASN B CA 1
ATOM 5836 C C . ASN B 1 292 ? -6.27 -13.352 -18.781 1 96.31 292 ASN B C 1
ATOM 5838 O O . ASN B 1 292 ? -6.859 -13.711 -17.766 1 96.31 292 ASN B O 1
ATOM 5842 N N . SER B 1 293 ? -5.48 -12.391 -18.75 1 97.25 293 SER B N 1
ATOM 5843 C CA . SER B 1 293 ? -4.965 -11.797 -17.531 1 97.25 293 SER B CA 1
ATOM 5844 C C . SER B 1 293 ? -6.055 -11.023 -16.797 1 97.25 293 SER B C 1
ATOM 5846 O O . SER B 1 293 ? -5.953 -10.789 -15.586 1 97.25 293 SER B O 1
ATOM 5848 N N . LYS B 1 294 ? -7.098 -10.609 -17.422 1 97.12 294 LYS B N 1
ATOM 5849 C CA . LYS B 1 294 ? -8.148 -9.812 -16.797 1 97.12 294 LYS B CA 1
ATOM 5850 C C . LYS B 1 294 ? -9.336 -10.68 -16.391 1 97.12 294 LYS B C 1
ATOM 5852 O O . LYS B 1 294 ? -9.797 -10.617 -15.25 1 97.12 294 LYS B O 1
ATOM 5857 N N . SER B 1 295 ? -9.75 -11.578 -17.281 1 96.69 295 SER B N 1
ATOM 5858 C CA . SER B 1 295 ? -10.961 -12.352 -17.031 1 96.69 295 SER B CA 1
ATOM 5859 C C . SER B 1 295 ? -10.641 -13.648 -16.312 1 96.69 295 SER B C 1
ATOM 5861 O O . SER B 1 295 ? -11.5 -14.211 -15.617 1 96.69 295 SER B O 1
ATOM 5863 N N . GLY B 1 296 ? -9.469 -14.211 -16.453 1 97.25 296 GLY B N 1
ATOM 5864 C CA . GLY B 1 296 ? -9.109 -15.484 -15.867 1 97.25 296 GLY B CA 1
ATOM 5865 C C . GLY B 1 296 ? -9.523 -16.672 -16.703 1 97.25 296 GLY B C 1
ATOM 5866 O O . GLY B 1 296 ? -9.484 -17.812 -16.25 1 97.25 296 GLY B O 1
ATOM 5867 N N . GLU B 1 297 ? -9.883 -16.328 -17.922 1 97.56 297 GLU B N 1
ATOM 5868 C CA . GLU B 1 297 ? -10.297 -17.406 -18.828 1 97.56 297 GLU B CA 1
ATOM 5869 C C . GLU B 1 297 ? -9.086 -18.141 -19.391 1 97.56 297 GLU B C 1
ATOM 5871 O O . GLU B 1 297 ? -8.117 -17.516 -19.844 1 97.56 297 GLU B O 1
ATOM 5876 N N . ILE B 1 298 ? -9.172 -19.453 -19.312 1 96.38 298 ILE B N 1
ATOM 5877 C CA . ILE B 1 298 ? -8.117 -20.297 -19.859 1 96.38 298 ILE B CA 1
ATOM 5878 C C . ILE B 1 298 ? -8.609 -20.969 -21.141 1 96.38 298 ILE B C 1
ATOM 5880 O O . ILE B 1 298 ? -9.688 -21.562 -21.172 1 96.38 298 ILE B O 1
ATOM 5884 N N . THR B 1 299 ? -7.789 -20.875 -22.219 1 96.44 299 THR B N 1
ATOM 5885 C CA . THR B 1 299 ? -8.141 -21.469 -23.516 1 96.44 299 THR B CA 1
ATOM 5886 C C . THR B 1 299 ? -6.992 -22.328 -24.047 1 96.44 299 THR B C 1
ATOM 5888 O O . THR B 1 299 ? -5.855 -22.203 -23.594 1 96.44 299 THR B O 1
ATOM 5891 N N . THR B 1 300 ? -7.32 -23.234 -24.953 1 95.5 300 THR B N 1
ATOM 5892 C CA . THR B 1 300 ? -6.297 -24.078 -25.562 1 95.5 300 THR B CA 1
ATOM 5893 C C . THR B 1 300 ? -5.508 -23.297 -26.609 1 95.5 300 THR B C 1
ATOM 5895 O O . THR B 1 300 ? -6.094 -22.594 -27.438 1 95.5 300 THR B O 1
ATOM 5898 N N . LEU B 1 301 ? -4.195 -23.328 -26.531 1 93.5 301 LEU B N 1
ATOM 5899 C CA . LEU B 1 301 ? -3.311 -22.656 -27.469 1 93.5 301 LEU B CA 1
ATOM 5900 C C . LEU B 1 301 ? -2.725 -23.656 -28.469 1 93.5 301 LEU B C 1
ATOM 5902 O O . LEU B 1 301 ? -2.41 -23.281 -29.609 1 93.5 301 LEU B O 1
ATOM 5906 N N . ARG B 1 302 ? -2.502 -24.906 -28.031 1 93.06 302 ARG B N 1
ATOM 5907 C CA . ARG B 1 302 ? -1.972 -25.969 -28.859 1 93.06 302 ARG B CA 1
ATOM 5908 C C . ARG B 1 302 ? -2.85 -27.219 -28.766 1 93.06 302 ARG B C 1
ATOM 5910 O O . ARG B 1 302 ? -3.729 -27.312 -27.906 1 93.06 302 ARG B O 1
ATOM 5917 N N . THR B 1 303 ? -2.549 -28.125 -29.719 1 93.5 303 THR B N 1
ATOM 5918 C CA . THR B 1 303 ? -3.33 -29.344 -29.734 1 93.5 303 THR B CA 1
ATOM 5919 C C . THR B 1 303 ? -2.957 -30.25 -28.562 1 93.5 303 THR B C 1
ATOM 5921 O O . THR B 1 303 ? -1.814 -30.234 -28.109 1 93.5 303 THR B O 1
ATOM 5924 N N . LEU B 1 304 ? -3.971 -30.938 -28.188 1 93.56 304 LEU B N 1
ATOM 5925 C CA . LEU B 1 304 ? -3.787 -31.891 -27.094 1 93.56 304 LEU B CA 1
ATOM 5926 C C . LEU B 1 304 ? -3.711 -33.312 -27.609 1 93.56 304 LEU B C 1
ATOM 5928 O O . LEU B 1 304 ? -4.312 -33.656 -28.641 1 93.56 304 LEU B O 1
ATOM 5932 N N . ASP B 1 305 ? -2.834 -34.062 -27 1 93.81 305 ASP B N 1
ATOM 5933 C CA . ASP B 1 305 ? -2.682 -35.469 -27.344 1 93.81 305 ASP B CA 1
ATOM 5934 C C . ASP B 1 305 ? -2.674 -36.344 -26.094 1 93.81 305 ASP B C 1
ATOM 5936 O O . ASP B 1 305 ? -1.721 -36.312 -25.312 1 93.81 305 ASP B O 1
ATOM 5940 N N . PHE B 1 306 ? -3.705 -37.156 -26.016 1 93.06 306 PHE B N 1
ATOM 5941 C CA . PHE B 1 306 ? -3.873 -38.031 -24.844 1 93.06 306 PHE B CA 1
ATOM 5942 C C . PHE B 1 306 ? -2.709 -39 -24.719 1 93.06 306 PHE B C 1
ATOM 5944 O O . PHE B 1 306 ? -2.252 -39.281 -23.625 1 93.06 306 PHE B O 1
ATOM 5951 N N . GLU B 1 307 ? -2.322 -39.5 -25.781 1 90.12 307 GLU B N 1
ATOM 5952 C CA . GLU B 1 307 ? -1.269 -40.5 -25.812 1 90.12 307 GLU B CA 1
ATOM 5953 C C . GLU B 1 307 ? 0.065 -39.938 -25.359 1 90.12 307 GLU B C 1
ATOM 5955 O O . GLU B 1 307 ? 0.955 -40.656 -24.922 1 90.12 307 GLU B O 1
ATOM 5960 N N . GLU B 1 308 ? 0.209 -38.625 -25.484 1 87.62 308 GLU B N 1
ATOM 5961 C CA . GLU B 1 308 ? 1.44 -37.938 -25.047 1 87.62 308 GLU B CA 1
ATOM 5962 C C . GLU B 1 308 ? 1.36 -37.531 -23.594 1 87.62 308 GLU B C 1
ATOM 5964 O O . GLU B 1 308 ? 2.248 -37.844 -22.797 1 87.62 308 GLU B O 1
ATOM 5969 N N . ILE B 1 309 ? 0.296 -36.719 -23.281 1 88.19 309 ILE B N 1
ATOM 5970 C CA . ILE B 1 309 ? 0.109 -36.25 -21.922 1 88.19 309 ILE B CA 1
ATOM 5971 C C . ILE B 1 309 ? -1.351 -36.406 -21.516 1 88.19 309 ILE B C 1
ATOM 5973 O O . ILE B 1 309 ? -2.254 -35.875 -22.172 1 88.19 309 ILE B O 1
ATOM 5977 N N . LYS B 1 310 ? -1.602 -37.094 -20.391 1 89.88 310 LYS B N 1
ATOM 5978 C CA . LYS B 1 310 ? -2.961 -37.438 -19.969 1 89.88 310 LYS B CA 1
ATOM 5979 C C . LYS B 1 310 ? -3.52 -36.406 -19.016 1 89.88 310 LYS B C 1
ATOM 5981 O O . LYS B 1 310 ? -4.734 -36.281 -18.844 1 89.88 310 LYS B O 1
ATOM 5986 N N . GLU B 1 311 ? -2.65 -35.75 -18.344 1 90.94 311 GLU B N 1
ATOM 5987 C CA . GLU B 1 311 ? -3.094 -34.781 -17.344 1 90.94 311 GLU B CA 1
ATOM 5988 C C . GLU B 1 311 ? -2.16 -33.594 -17.281 1 90.94 311 GLU B C 1
ATOM 5990 O O . GLU B 1 311 ? -0.939 -33.719 -17.375 1 90.94 311 GLU B O 1
ATOM 5995 N N . TYR B 1 312 ? -2.766 -32.406 -17.203 1 89.62 312 TYR B N 1
ATOM 5996 C CA . TYR B 1 312 ? -2.01 -31.172 -17.016 1 89.62 312 TYR B CA 1
ATOM 5997 C C . TYR B 1 312 ? -2.289 -30.578 -15.641 1 89.62 312 TYR B C 1
ATOM 5999 O O . TYR B 1 312 ? -3.426 -30.609 -15.164 1 89.62 312 TYR B O 1
ATOM 6007 N N . SER B 1 313 ? -1.286 -30.109 -14.945 1 90.12 313 SER B N 1
ATOM 6008 C CA . SER B 1 313 ? -1.383 -29.359 -13.703 1 90.12 313 SER B CA 1
ATOM 6009 C C . SER B 1 313 ? -0.713 -28 -13.836 1 90.12 313 SER B C 1
ATOM 6011 O O . SER B 1 313 ? 0.504 -27.906 -14 1 90.12 313 SER B O 1
ATOM 6013 N N . ILE B 1 314 ? -1.518 -26.953 -13.758 1 91.75 314 ILE B N 1
ATOM 6014 C CA . ILE B 1 314 ? -1.01 -25.594 -13.984 1 91.75 314 ILE B CA 1
ATOM 6015 C C . ILE B 1 314 ? -1.283 -24.734 -12.75 1 91.75 314 ILE B C 1
ATOM 6017 O O . ILE B 1 314 ? -2.367 -24.797 -12.172 1 91.75 314 ILE B O 1
ATOM 6021 N N . VAL B 1 315 ? -0.324 -23.984 -12.398 1 93.12 315 VAL B N 1
ATOM 6022 C CA . VAL B 1 315 ? -0.487 -23.062 -11.273 1 93.12 315 VAL B CA 1
ATOM 6023 C C . VAL B 1 315 ? -0.798 -21.656 -11.805 1 93.12 315 VAL B C 1
ATOM 6025 O O . VAL B 1 315 ? -0.079 -21.141 -12.656 1 93.12 315 VAL B O 1
ATOM 6028 N N . VAL B 1 316 ? -1.89 -21.109 -11.328 1 95.25 316 VAL B N 1
ATOM 6029 C CA . VAL B 1 316 ? -2.305 -19.766 -11.711 1 95.25 316 VAL B CA 1
ATOM 6030 C C . VAL B 1 316 ? -2.084 -18.797 -10.547 1 95.25 316 VAL B C 1
ATOM 6032 O O . VAL B 1 316 ? -2.387 -19.125 -9.398 1 95.25 316 VAL B O 1
ATOM 6035 N N . GLU B 1 317 ? -1.563 -17.641 -10.891 1 95.75 317 GLU B N 1
ATOM 6036 C CA . GLU B 1 317 ? -1.324 -16.594 -9.891 1 95.75 317 GLU B CA 1
ATOM 6037 C C . GLU B 1 317 ? -2.252 -15.406 -10.102 1 95.75 317 GLU B C 1
ATOM 6039 O O . GLU B 1 317 ? -2.471 -14.977 -11.234 1 95.75 317 GLU B O 1
ATOM 6044 N N . ALA B 1 318 ? -2.873 -15.016 -9.023 1 97.44 318 ALA B N 1
ATOM 6045 C CA . ALA B 1 318 ? -3.633 -13.773 -8.992 1 97.44 318 ALA B CA 1
ATOM 6046 C C . ALA B 1 318 ? -2.879 -12.688 -8.227 1 97.44 318 ALA B C 1
ATOM 6048 O O . ALA B 1 318 ? -2.551 -12.867 -7.051 1 97.44 318 ALA B O 1
ATOM 6049 N N . ARG B 1 319 ? -2.613 -11.57 -8.898 1 96.75 319 ARG B N 1
ATOM 6050 C CA . ARG B 1 319 ? -1.896 -10.453 -8.297 1 96.75 319 ARG B CA 1
ATOM 6051 C C . ARG B 1 319 ? -2.746 -9.188 -8.297 1 96.75 319 ARG B C 1
ATOM 6053 O O . ARG B 1 319 ? -3.322 -8.828 -9.328 1 96.75 319 ARG B O 1
ATOM 6060 N N . ASP B 1 320 ? -2.828 -8.586 -7.148 1 97.5 320 ASP B N 1
ATOM 6061 C CA . ASP B 1 320 ? -3.586 -7.336 -7.133 1 97.5 320 ASP B CA 1
ATOM 6062 C C . ASP B 1 320 ? -2.689 -6.145 -7.453 1 97.5 320 ASP B C 1
ATOM 6064 O O . ASP B 1 320 ? -1.483 -6.305 -7.652 1 97.5 320 ASP B O 1
ATOM 6068 N N . GLY B 1 321 ? -3.299 -5.004 -7.613 1 94.44 321 GLY B N 1
ATOM 6069 C CA . GLY B 1 321 ? -2.562 -3.812 -8.008 1 94.44 321 GLY B CA 1
ATOM 6070 C C . GLY B 1 321 ? -1.562 -3.359 -6.957 1 94.44 321 GLY B C 1
ATOM 6071 O O . GLY B 1 321 ? -0.652 -2.582 -7.254 1 94.44 321 GLY B O 1
ATOM 6072 N N . GLY B 1 322 ? -1.687 -3.789 -5.711 1 92.62 322 GLY B N 1
ATOM 6073 C CA . GLY B 1 322 ? -0.761 -3.455 -4.637 1 92.62 322 GLY B CA 1
ATOM 6074 C C . GLY B 1 322 ? 0.381 -4.445 -4.508 1 92.62 322 GLY B C 1
ATOM 6075 O O . GLY B 1 322 ? 1.321 -4.219 -3.744 1 92.62 322 GLY B O 1
ATOM 6076 N N . GLY B 1 323 ? 0.242 -5.586 -5.211 1 93.31 323 GLY B N 1
ATOM 6077 C CA . GLY B 1 323 ? 1.373 -6.496 -5.285 1 93.31 323 GLY B CA 1
ATOM 6078 C C . GLY B 1 323 ? 1.17 -7.766 -4.477 1 93.31 323 GLY B C 1
ATOM 6079 O O . GLY B 1 323 ? 2.031 -8.648 -4.473 1 93.31 323 GLY B O 1
ATOM 6080 N N . LEU B 1 324 ? 0.081 -7.898 -3.754 1 96.31 324 LEU B N 1
ATOM 6081 C CA . LEU B 1 324 ? -0.192 -9.141 -3.039 1 96.31 324 LEU B CA 1
ATOM 6082 C C . LEU B 1 324 ? -0.666 -10.227 -3.998 1 96.31 324 LEU B C 1
ATOM 6084 O O . LEU B 1 324 ? -1.293 -9.93 -5.02 1 96.31 324 LEU B O 1
ATOM 6088 N N . VAL B 1 325 ? -0.362 -11.453 -3.631 1 95.81 325 VAL B N 1
ATOM 6089 C CA . VAL B 1 325 ? -0.606 -12.516 -4.602 1 95.81 325 VAL B CA 1
ATOM 6090 C C . VAL B 1 325 ? -1.332 -13.672 -3.928 1 95.81 325 VAL B C 1
ATOM 6092 O O . VAL B 1 325 ? -1.326 -13.789 -2.699 1 95.81 325 VAL B O 1
ATOM 6095 N N . ALA B 1 326 ? -2.008 -14.477 -4.738 1 96.12 326 ALA B N 1
ATOM 6096 C CA . ALA B 1 326 ? -2.59 -15.773 -4.41 1 96.12 326 ALA B CA 1
ATOM 6097 C C . ALA B 1 326 ? -2.412 -16.766 -5.562 1 96.12 326 ALA B C 1
ATOM 6099 O O . ALA B 1 326 ? -2.221 -16.359 -6.711 1 96.12 326 ALA B O 1
ATOM 6100 N N . GLN B 1 327 ? -2.354 -17.969 -5.211 1 95.75 327 GLN B N 1
ATOM 6101 C CA . GLN B 1 327 ? -2.168 -19 -6.234 1 95.75 327 GLN B CA 1
ATOM 6102 C C . GLN B 1 327 ? -3.238 -20.078 -6.129 1 95.75 327 GLN B C 1
ATOM 6104 O O . GLN B 1 327 ? -3.777 -20.328 -5.047 1 95.75 327 GLN B O 1
ATOM 6109 N N . CYS B 1 328 ? -3.561 -20.672 -7.227 1 95.12 328 CYS B N 1
ATOM 6110 C CA . CYS B 1 328 ? -4.406 -21.859 -7.297 1 95.12 328 CYS B CA 1
ATOM 6111 C C . CYS B 1 328 ? -3.883 -22.844 -8.336 1 95.12 328 CYS B C 1
ATOM 6113 O O . CYS B 1 328 ? -2.992 -22.5 -9.117 1 95.12 328 CYS B O 1
ATOM 6115 N N . THR B 1 329 ? -4.363 -24.062 -8.242 1 93.56 329 THR B N 1
ATOM 6116 C CA . THR B 1 329 ? -3.947 -25.094 -9.188 1 93.56 329 THR B CA 1
ATOM 6117 C C . THR B 1 329 ? -5.105 -25.5 -10.094 1 93.56 329 THR B C 1
ATOM 6119 O O . THR B 1 329 ? -6.242 -25.641 -9.633 1 93.56 329 THR B O 1
ATOM 6122 N N . VAL B 1 330 ? -4.777 -25.578 -11.367 1 93.81 330 VAL B N 1
ATOM 6123 C CA . VAL B 1 330 ? -5.746 -26.047 -12.344 1 93.81 330 VAL B CA 1
ATOM 6124 C C . VAL B 1 330 ? -5.316 -27.422 -12.867 1 93.81 330 VAL B C 1
ATOM 6126 O O . VAL B 1 330 ? -4.246 -27.562 -13.461 1 93.81 330 VAL B O 1
ATOM 6129 N N . GLU B 1 331 ? -6.172 -28.375 -12.586 1 93.69 331 GLU B N 1
ATOM 6130 C CA . GLU B 1 331 ? -5.926 -29.734 -13.07 1 93.69 331 GLU B CA 1
ATOM 6131 C C . GLU B 1 331 ? -6.836 -30.062 -14.25 1 93.69 331 GLU B C 1
ATOM 6133 O O . GLU B 1 331 ? -8.062 -30.031 -14.125 1 93.69 331 GLU B O 1
ATOM 6138 N N . ILE B 1 332 ? -6.184 -30.406 -15.383 1 93.81 332 ILE B N 1
ATOM 6139 C CA . ILE B 1 332 ? -6.922 -30.719 -16.609 1 93.81 332 ILE B CA 1
ATOM 6140 C C . ILE B 1 332 ? -6.703 -32.188 -16.984 1 93.81 332 ILE B C 1
ATOM 6142 O O . ILE B 1 332 ? -5.59 -32.562 -17.328 1 93.81 332 ILE B O 1
ATOM 6146 N N . ASN B 1 333 ? -7.75 -32.906 -16.906 1 95.06 333 ASN B N 1
ATOM 6147 C CA . ASN B 1 333 ? -7.723 -34.281 -17.344 1 95.06 333 ASN B CA 1
ATOM 6148 C C . ASN B 1 333 ? -8.117 -34.438 -18.812 1 95.06 333 ASN B C 1
ATOM 6150 O O . ASN B 1 333 ? -9.172 -33.938 -19.219 1 95.06 333 ASN B O 1
ATOM 6154 N N . ILE B 1 334 ? -7.238 -35.125 -19.562 1 95.38 334 ILE B N 1
ATOM 6155 C CA . ILE B 1 334 ? -7.512 -35.281 -20.984 1 95.38 334 ILE B CA 1
ATOM 6156 C C . ILE B 1 334 ? -8.219 -36.625 -21.219 1 95.38 334 ILE B C 1
ATOM 6158 O O . ILE B 1 334 ? -7.781 -37.656 -20.703 1 95.38 334 ILE B O 1
ATOM 6162 N N . GLN B 1 335 ? -9.281 -36.562 -21.969 1 95.88 335 GLN B N 1
ATOM 6163 C CA . GLN B 1 335 ? -10.039 -37.75 -22.297 1 95.88 335 GLN B CA 1
ATOM 6164 C C . GLN B 1 335 ? -9.594 -38.344 -23.641 1 95.88 335 GLN B C 1
ATOM 6166 O O . GLN B 1 335 ? -9.422 -37.594 -24.609 1 95.88 335 GLN B O 1
ATOM 6171 N N . ASP B 1 336 ? -9.406 -39.594 -23.625 1 95.88 336 ASP B N 1
ATOM 6172 C CA . ASP B 1 336 ? -8.961 -40.281 -24.828 1 95.88 336 ASP B CA 1
ATOM 6173 C C . ASP B 1 336 ? -10.07 -40.344 -25.875 1 95.88 336 ASP B C 1
ATOM 6175 O O . ASP B 1 336 ? -11.234 -40.562 -25.547 1 95.88 336 ASP B O 1
ATOM 6179 N N . GLU B 1 337 ? -9.719 -40.062 -27.125 1 94.88 337 GLU B N 1
ATOM 6180 C CA . GLU B 1 337 ? -10.586 -40.219 -28.297 1 94.88 337 GLU B CA 1
ATOM 6181 C C . GLU B 1 337 ? -9.992 -41.219 -29.297 1 94.88 337 GLU B C 1
ATOM 6183 O O . GLU B 1 337 ? -8.773 -41.438 -29.328 1 94.88 337 GLU B O 1
ATOM 6188 N N . ASN B 1 338 ? -10.805 -41.938 -30 1 95.81 338 ASN B N 1
ATOM 6189 C CA . ASN B 1 338 ? -10.336 -42.906 -30.984 1 95.81 338 ASN B CA 1
ATOM 6190 C C . ASN B 1 338 ? -9.812 -42.219 -32.25 1 95.81 338 ASN B C 1
ATOM 6192 O O . ASN B 1 338 ? -10.547 -42.031 -33.219 1 95.81 338 ASN B O 1
ATOM 6196 N N . ASP B 1 339 ? -8.562 -41.844 -32.281 1 94.44 339 ASP B N 1
ATOM 6197 C CA . ASP B 1 339 ? -8.023 -41.125 -33.406 1 94.44 339 ASP B CA 1
ATOM 6198 C C . ASP B 1 339 ? -6.762 -41.781 -33.969 1 94.44 339 ASP B C 1
ATOM 6200 O O . ASP B 1 339 ? -6.016 -41.188 -34.719 1 94.44 339 ASP B O 1
ATOM 6204 N N . ASN B 1 340 ? -6.441 -42.938 -33.469 1 95.25 340 ASN B N 1
ATOM 6205 C CA . ASN B 1 340 ? -5.348 -43.75 -34 1 95.25 340 ASN B CA 1
ATOM 6206 C C . ASN B 1 340 ? -5.859 -45.062 -34.594 1 95.25 340 ASN B C 1
ATOM 6208 O O . ASN B 1 340 ? -6.578 -45.812 -33.938 1 95.25 340 ASN B O 1
ATOM 6212 N N . SER B 1 341 ? -5.441 -45.406 -35.75 1 95.56 341 SER B N 1
ATOM 6213 C CA . SER B 1 341 ? -5.816 -46.656 -36.406 1 95.56 341 SER B CA 1
ATOM 6214 C C . SER B 1 341 ? -4.84 -47.781 -36.031 1 95.56 341 SER B C 1
ATOM 6216 O O . SER B 1 341 ? -3.652 -47.5 -35.812 1 95.56 341 SER B O 1
ATOM 6218 N N . PRO B 1 342 ? -5.387 -49 -35.969 1 95.69 342 PRO B N 1
ATOM 6219 C CA . PRO B 1 342 ? -4.5 -50.125 -35.656 1 95.69 342 PRO B CA 1
ATOM 6220 C C . PRO B 1 342 ? -3.387 -50.281 -36.688 1 95.69 342 PRO B C 1
ATOM 6222 O O . PRO B 1 342 ? -3.613 -50.062 -37.906 1 95.69 342 PRO B O 1
ATOM 6225 N N . GLU B 1 343 ? -2.26 -50.594 -36.188 1 93.62 343 GLU B N 1
ATOM 6226 C CA . GLU B 1 343 ? -1.114 -50.875 -37.031 1 93.62 343 GLU B CA 1
ATOM 6227 C C . GLU B 1 343 ? -0.815 -52.375 -37.094 1 93.62 343 GLU B C 1
ATOM 6229 O O . GLU B 1 343 ? -0.586 -53 -36.031 1 93.62 343 GLU B O 1
ATOM 6234 N N . ILE B 1 344 ? -0.764 -52.969 -38.344 1 92.31 344 ILE B N 1
ATOM 6235 C CA . ILE B 1 344 ? -0.571 -54.406 -38.5 1 92.31 344 ILE B CA 1
ATOM 6236 C C . ILE B 1 344 ? 0.887 -54.688 -38.844 1 92.31 344 ILE B C 1
ATOM 6238 O O . ILE B 1 344 ? 1.438 -54.094 -39.781 1 92.31 344 ILE B O 1
ATOM 6242 N N . ALA B 1 345 ? 1.43 -55.5 -38.031 1 86.81 345 ALA B N 1
ATOM 6243 C CA . ALA B 1 345 ? 2.785 -55.969 -38.312 1 86.81 345 ALA B CA 1
ATOM 6244 C C . ALA B 1 345 ? 2.812 -57.469 -38.531 1 86.81 345 ALA B C 1
ATOM 6246 O O . ALA B 1 345 ? 2.305 -58.25 -37.719 1 86.81 345 ALA B O 1
ATOM 6247 N N . ILE B 1 346 ? 3.408 -57.938 -39.688 1 85.88 346 ILE B N 1
ATOM 6248 C CA . ILE B 1 346 ? 3.5 -59.375 -40 1 85.88 346 ILE B CA 1
ATOM 6249 C C . ILE B 1 346 ? 4.926 -59.875 -39.75 1 85.88 346 ILE B C 1
ATOM 6251 O O . ILE B 1 346 ? 5.891 -59.25 -40.219 1 85.88 346 ILE B O 1
ATOM 6255 N N . HIS B 1 347 ? 4.852 -60.938 -39.031 1 77.38 347 HIS B N 1
ATOM 6256 C CA . HIS B 1 347 ? 6.152 -61.531 -38.75 1 77.38 347 HIS B CA 1
ATOM 6257 C C . HIS B 1 347 ? 6.223 -62.969 -39.281 1 77.38 347 HIS B C 1
ATOM 6259 O O . HIS B 1 347 ? 5.227 -63.688 -39.25 1 77.38 347 HIS B O 1
ATOM 6265 N N . SER B 1 348 ? 7.266 -63.469 -39.812 1 74.56 348 SER B N 1
ATOM 6266 C CA . SER B 1 348 ? 7.613 -64.812 -40.188 1 74.56 348 SER B CA 1
ATOM 6267 C C . SER B 1 348 ? 6.785 -65.312 -41.375 1 74.56 348 SER B C 1
ATOM 6269 O O . SER B 1 348 ? 6.094 -66.312 -41.281 1 74.56 348 SER B O 1
ATOM 6271 N N . LEU B 1 349 ? 6.82 -64.625 -42.406 1 77.44 349 LEU B N 1
ATOM 6272 C CA . LEU B 1 349 ? 6.117 -65.062 -43.594 1 77.44 349 LEU B CA 1
ATOM 6273 C C . LEU B 1 349 ? 7 -66 -44.438 1 77.44 349 LEU B C 1
ATOM 6275 O O . LEU B 1 349 ? 8.07 -65.625 -44.906 1 77.44 349 LEU B O 1
ATOM 6279 N N . PRO B 1 350 ? 6.496 -67.312 -44.469 1 74.94 350 PRO B N 1
ATOM 6280 C CA . PRO B 1 350 ? 7.285 -68.188 -45.312 1 74.94 350 PRO B CA 1
ATOM 6281 C C . PRO B 1 350 ? 7.238 -67.875 -46.781 1 74.94 350 PRO B C 1
ATOM 6283 O O . PRO B 1 350 ? 6.242 -67.312 -47.25 1 74.94 350 PRO B O 1
ATOM 6286 N N . GLU B 1 351 ? 8.297 -68.25 -47.469 1 74.19 351 GLU B N 1
ATOM 6287 C CA . GLU B 1 351 ? 8.344 -67.938 -48.906 1 74.19 351 GLU B CA 1
ATOM 6288 C C . GLU B 1 351 ? 7.379 -68.875 -49.688 1 74.19 351 GLU B C 1
ATOM 6290 O O . GLU B 1 351 ? 6.73 -68.438 -50.625 1 74.19 351 GLU B O 1
ATOM 6295 N N . MET B 1 352 ? 7.316 -70.062 -49.219 1 81.12 352 MET B N 1
ATOM 6296 C CA . MET B 1 352 ? 6.48 -71.062 -49.938 1 81.12 352 MET B CA 1
ATOM 6297 C C . MET B 1 352 ? 5.777 -72 -48.938 1 81.12 352 MET B C 1
ATOM 6299 O O . MET B 1 352 ? 6.336 -72.312 -47.906 1 81.12 352 MET B O 1
ATOM 6303 N N . ILE B 1 353 ? 4.531 -72.312 -49.344 1 85.12 353 ILE B N 1
ATOM 6304 C CA . ILE B 1 353 ? 3.746 -73.25 -48.531 1 85.12 353 ILE B CA 1
ATOM 6305 C C . ILE B 1 353 ? 3.523 -74.562 -49.312 1 85.12 353 ILE B C 1
ATOM 6307 O O . ILE B 1 353 ? 3.141 -74.5 -50.5 1 85.12 353 ILE B O 1
ATOM 6311 N N . LEU B 1 354 ? 3.789 -75.625 -48.656 1 84.38 354 LEU B N 1
ATOM 6312 C CA . LEU B 1 354 ? 3.609 -76.875 -49.312 1 84.38 354 LEU B CA 1
ATOM 6313 C C . LEU B 1 354 ? 2.131 -77.188 -49.531 1 84.38 354 LEU B C 1
ATOM 6315 O O . LEU B 1 354 ? 1.31 -76.938 -48.656 1 84.38 354 LEU B O 1
ATOM 6319 N N . GLU B 1 355 ? 1.867 -77.688 -50.719 1 83.94 355 GLU B N 1
ATOM 6320 C CA . GLU B 1 355 ? 0.472 -78 -51.031 1 83.94 355 GLU B CA 1
ATOM 6321 C C . GLU B 1 355 ? -0.104 -79.062 -50.094 1 83.94 355 GLU B C 1
ATOM 6323 O O . GLU B 1 355 ? -1.313 -79.062 -49.844 1 83.94 355 GLU B O 1
ATOM 6328 N N . ASN B 1 356 ? 0.792 -79.938 -49.5 1 79.19 35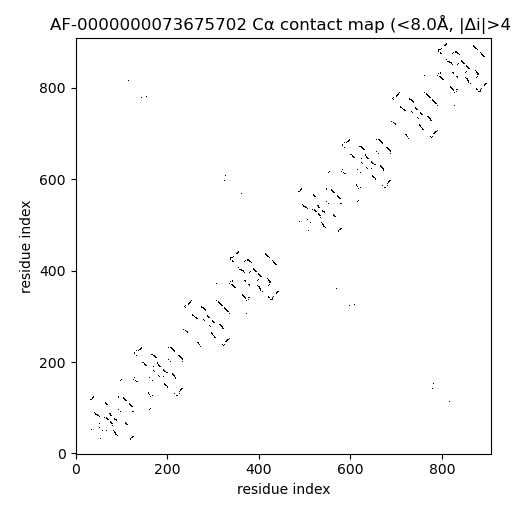6 ASN B N 1
ATOM 6329 C CA . ASN B 1 356 ? 0.308 -81 -48.594 1 79.19 356 ASN B CA 1
ATOM 6330 C C . ASN B 1 356 ? 0.43 -80.562 -47.156 1 79.19 356 ASN B C 1
ATOM 6332 O O . ASN B 1 356 ? 0.56 -81.438 -46.25 1 79.19 356 ASN B O 1
ATOM 6336 N N . ALA B 1 357 ? 0.42 -79.312 -47.031 1 81.19 357 ALA B N 1
ATOM 6337 C CA . ALA B 1 357 ? 0.517 -78.812 -45.656 1 81.19 357 ALA B CA 1
ATOM 6338 C C . ALA B 1 357 ? -0.691 -79.312 -44.812 1 81.19 357 ALA B C 1
ATOM 6340 O O . ALA B 1 357 ? -1.831 -79.188 -45.281 1 81.19 357 ALA B O 1
ATOM 6341 N N . VAL B 1 358 ? -0.423 -79.875 -43.656 1 82.44 358 VAL B N 1
ATOM 6342 C CA . VAL B 1 358 ? -1.498 -80.312 -42.781 1 82.44 358 VAL B CA 1
ATOM 6343 C C . VAL B 1 358 ? -2.314 -79.125 -42.312 1 82.44 358 VAL B C 1
ATOM 6345 O O . VAL B 1 358 ? -1.79 -78 -42.188 1 82.44 358 VAL B O 1
ATOM 6348 N N . PRO B 1 359 ? -3.549 -79.438 -42.188 1 83.19 359 PRO B N 1
ATOM 6349 C CA . PRO B 1 359 ? -4.375 -78.375 -41.625 1 83.19 359 PRO B CA 1
ATOM 6350 C C . PRO B 1 359 ? -3.846 -77.812 -40.281 1 83.19 359 PRO B C 1
ATOM 6352 O O . PRO B 1 359 ? -3.348 -78.625 -39.469 1 83.19 359 PRO B O 1
ATOM 6355 N N . ARG B 1 360 ? -3.848 -76.438 -40.094 1 84.44 360 ARG B N 1
ATOM 6356 C CA . ARG B 1 360 ? -3.449 -75.75 -38.875 1 84.44 360 ARG B CA 1
ATOM 6357 C C . ARG B 1 360 ? -1.937 -75.562 -38.844 1 84.44 360 ARG B C 1
ATOM 6359 O O . ARG B 1 360 ? -1.355 -75.438 -37.75 1 84.44 360 ARG B O 1
ATOM 6366 N N . THR B 1 361 ? -1.445 -75.688 -40.062 1 83.19 361 THR B N 1
ATOM 6367 C CA . THR B 1 361 ? -0.029 -75.375 -40.125 1 83.19 361 THR B CA 1
ATOM 6368 C C . THR B 1 361 ? 0.17 -73.875 -40.031 1 83.19 361 THR B C 1
ATOM 6370 O O . THR B 1 361 ? -0.513 -73.062 -40.688 1 83.19 361 THR B O 1
ATOM 6373 N N . LEU B 1 362 ? 1.072 -73.5 -39.219 1 84.31 362 LEU B N 1
ATOM 6374 C CA . LEU B 1 362 ? 1.342 -72.125 -38.969 1 84.31 362 LEU B CA 1
ATOM 6375 C C . LEU B 1 362 ? 2.049 -71.438 -40.156 1 84.31 362 LEU B C 1
ATOM 6377 O O . LEU B 1 362 ? 3.049 -72 -40.656 1 84.31 362 LEU B O 1
ATOM 6381 N N . ILE B 1 363 ? 1.454 -70.375 -40.625 1 84.44 363 ILE B N 1
ATOM 6382 C CA . ILE B 1 363 ? 2.012 -69.688 -41.812 1 84.44 363 ILE B CA 1
ATOM 6383 C C . ILE B 1 363 ? 2.705 -68.438 -41.344 1 84.44 363 ILE B C 1
ATOM 6385 O O . ILE B 1 363 ? 3.865 -68.188 -41.688 1 84.44 363 ILE B O 1
ATOM 6389 N N . ALA B 1 364 ? 1.981 -67.562 -40.594 1 84.81 364 ALA B N 1
ATOM 6390 C CA . ALA B 1 364 ? 2.523 -66.25 -40.188 1 84.81 364 ALA B CA 1
ATOM 6391 C C . ALA B 1 364 ? 1.998 -65.812 -38.844 1 84.81 364 ALA B C 1
ATOM 6393 O O . ALA B 1 364 ? 0.948 -66.312 -38.406 1 84.81 364 ALA B O 1
ATOM 6394 N N . LEU B 1 365 ? 2.838 -65 -38.25 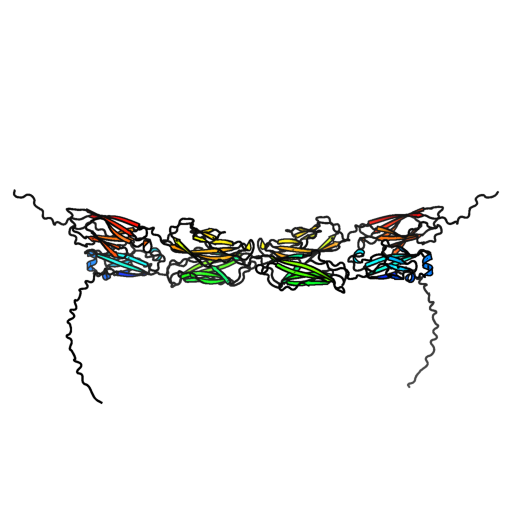1 84.38 365 LEU B N 1
ATOM 6395 C CA . LEU B 1 365 ? 2.422 -64.312 -37.031 1 84.38 365 LEU B CA 1
ATOM 6396 C C . LEU B 1 365 ? 2.068 -62.844 -37.281 1 84.38 365 LEU B C 1
ATOM 6398 O O . LEU B 1 365 ? 2.812 -62.125 -37.969 1 84.38 365 LEU B O 1
ATOM 6402 N N . ILE B 1 366 ? 0.913 -62.438 -36.781 1 87.38 366 ILE B N 1
ATOM 6403 C CA . ILE B 1 366 ? 0.422 -61.062 -37 1 87.38 366 ILE B CA 1
ATOM 6404 C C . ILE B 1 366 ? 0.329 -60.344 -35.656 1 87.38 366 ILE B C 1
ATOM 6406 O O . ILE B 1 366 ? -0.277 -60.844 -34.719 1 87.38 366 ILE B O 1
ATOM 6410 N N . ARG B 1 367 ? 0.946 -59.219 -35.594 1 85.31 367 ARG B N 1
ATOM 6411 C CA . ARG B 1 367 ? 0.835 -58.375 -34.406 1 85.31 367 ARG B CA 1
ATOM 6412 C C . ARG B 1 367 ? 0.137 -57.062 -34.75 1 85.31 367 ARG B C 1
ATOM 6414 O O . ARG B 1 367 ? 0.432 -56.438 -35.75 1 85.31 367 ARG B O 1
ATOM 6421 N N . ILE B 1 368 ? -0.802 -56.688 -33.938 1 90.25 368 ILE B N 1
ATOM 6422 C CA . ILE B 1 368 ? -1.545 -55.469 -34.156 1 90.25 368 ILE B CA 1
ATOM 6423 C C . ILE B 1 368 ? -1.304 -54.5 -32.969 1 90.25 368 ILE B C 1
ATOM 6425 O O . ILE B 1 368 ? -1.414 -54.906 -31.812 1 90.25 368 ILE B O 1
ATOM 6429 N N . ASN B 1 369 ? -0.894 -53.25 -33.25 1 88.56 369 ASN B N 1
ATOM 6430 C CA . ASN B 1 369 ? -0.69 -52.219 -32.25 1 88.56 369 ASN B CA 1
ATOM 6431 C C . ASN B 1 369 ? -1.605 -51.031 -32.469 1 88.56 369 ASN B C 1
ATOM 6433 O O . ASN B 1 369 ? -1.711 -50.5 -33.562 1 88.56 369 ASN B O 1
ATOM 6437 N N . ASP B 1 370 ? -2.385 -50.719 -31.516 1 92.88 370 ASP B N 1
ATOM 6438 C CA . ASP B 1 370 ? -3.203 -49.5 -31.469 1 92.88 370 ASP B CA 1
ATOM 6439 C C . ASP B 1 370 ? -2.811 -48.625 -30.297 1 92.88 370 ASP B C 1
ATOM 6441 O O . ASP B 1 370 ? -2.848 -49.062 -29.141 1 92.88 370 ASP B O 1
ATOM 6445 N N . ARG B 1 371 ? -2.578 -47.281 -30.578 1 91.88 371 ARG B N 1
ATOM 6446 C CA . ARG B 1 371 ? -2.008 -46.406 -29.562 1 91.88 371 ARG B CA 1
ATOM 6447 C C . ARG B 1 371 ? -3.084 -45.906 -28.609 1 91.88 371 ARG B C 1
ATOM 6449 O O . ARG B 1 371 ? -2.771 -45.375 -27.547 1 91.88 371 ARG B O 1
ATOM 6456 N N . ASP B 1 372 ? -4.332 -46.094 -29.047 1 94.38 372 ASP B N 1
ATOM 6457 C CA . ASP B 1 372 ? -5.398 -45.594 -28.188 1 94.38 372 ASP B CA 1
ATOM 6458 C C . ASP B 1 372 ? -5.547 -46.438 -26.922 1 94.38 372 ASP B C 1
ATOM 6460 O O . ASP B 1 372 ? -4.953 -47.5 -26.828 1 94.38 372 ASP B O 1
ATOM 6464 N N . SER B 1 373 ? -6.188 -45.844 -25.953 1 90.94 373 SER B N 1
ATOM 6465 C CA . SER B 1 373 ? -6.316 -46.5 -24.672 1 90.94 373 SER B CA 1
ATOM 6466 C C . SER B 1 373 ? -7.695 -47.156 -24.516 1 90.94 373 SER B C 1
ATOM 6468 O O . SER B 1 373 ? -8.672 -46.688 -25.109 1 90.94 373 SER B O 1
ATOM 6470 N N . GLY B 1 374 ? -7.738 -48.25 -23.75 1 89.94 374 GLY B N 1
ATOM 6471 C CA . GLY B 1 374 ? -9 -48.875 -23.422 1 89.94 374 GLY B CA 1
ATOM 6472 C C . GLY B 1 374 ? -9.68 -49.531 -24.625 1 89.94 374 GLY B C 1
ATOM 6473 O O . GLY B 1 374 ? -9.031 -50.219 -25.422 1 89.94 374 GLY B O 1
ATOM 6474 N N . GLU B 1 375 ? -10.977 -49.219 -24.75 1 92.62 375 GLU B N 1
ATOM 6475 C CA . GLU B 1 375 ? -11.766 -49.812 -25.828 1 92.62 375 GLU B CA 1
ATOM 6476 C C . GLU B 1 375 ? -11.328 -49.25 -27.188 1 92.62 375 GLU B C 1
ATOM 6478 O O . GLU B 1 375 ? -11.391 -49.938 -28.203 1 92.62 375 GLU B O 1
ATOM 6483 N N . ASN B 1 376 ? -10.828 -48 -27.078 1 94.06 376 ASN B N 1
ATOM 6484 C CA . ASN B 1 376 ? -10.359 -47.375 -28.312 1 94.06 376 ASN B CA 1
ATOM 6485 C C . ASN B 1 376 ? -9.117 -48.062 -28.859 1 94.06 376 ASN B C 1
ATOM 6487 O O . ASN B 1 376 ? -8.828 -47.969 -30.047 1 94.06 376 ASN B O 1
ATOM 6491 N N . GLY B 1 377 ? -8.359 -48.781 -28 1 92.25 377 GLY B N 1
ATOM 6492 C CA . GLY B 1 377 ? -7.133 -49.438 -28.406 1 92.25 377 GLY B CA 1
ATOM 6493 C C . GLY B 1 377 ? -7.285 -50.938 -28.562 1 92.25 377 GLY B C 1
ATOM 6494 O O . GLY B 1 377 ? -6.348 -51.625 -28.969 1 92.25 377 GLY B O 1
ATOM 6495 N N . GLU B 1 378 ? -8.469 -51.438 -28.188 1 92.19 378 GLU B N 1
ATOM 6496 C CA . GLU B 1 378 ? -8.727 -52.875 -28.359 1 92.19 378 GLU B CA 1
ATOM 6497 C C . GLU B 1 378 ? -9.023 -53.219 -29.812 1 92.19 378 GLU B C 1
ATOM 6499 O O . GLU B 1 378 ? -9.828 -52.531 -30.453 1 92.19 378 GLU B O 1
ATOM 6504 N N . VAL B 1 379 ? -8.312 -54.281 -30.266 1 93.44 379 VAL B N 1
ATOM 6505 C CA . VAL B 1 379 ? -8.414 -54.531 -31.688 1 93.44 379 VAL B CA 1
ATOM 6506 C C . VAL B 1 379 ? -8.867 -55.969 -31.938 1 93.44 379 VAL B C 1
ATOM 6508 O O . VAL B 1 379 ? -8.719 -56.812 -31.062 1 93.44 379 VAL B O 1
ATOM 6511 N N . TYR B 1 380 ? -9.531 -56.25 -32.938 1 92 380 TYR B N 1
ATOM 6512 C CA . TYR B 1 380 ? -9.805 -57.594 -33.438 1 92 380 TYR B CA 1
ATOM 6513 C C . TYR B 1 380 ? -9.406 -57.719 -34.906 1 92 380 TYR B C 1
ATOM 6515 O O . TYR B 1 380 ? -9.359 -56.719 -35.625 1 92 380 TYR B O 1
ATOM 6523 N N . CYS B 1 381 ? -8.961 -58.906 -35.25 1 92.44 381 CYS B N 1
ATOM 6524 C CA . CYS B 1 381 ? -8.414 -59.188 -36.562 1 92.44 381 CYS B CA 1
ATOM 6525 C C . CYS B 1 381 ? -9.281 -60.188 -37.312 1 92.44 381 CYS B C 1
ATOM 6527 O O . CYS B 1 381 ? -9.766 -61.156 -36.719 1 92.44 381 CYS B O 1
ATOM 6529 N N . ARG B 1 382 ? -9.531 -59.906 -38.656 1 91 382 ARG B N 1
ATOM 6530 C CA . ARG B 1 382 ? -10.305 -60.812 -39.469 1 91 382 ARG B CA 1
ATOM 6531 C C . ARG B 1 382 ? -9.664 -61 -40.844 1 91 382 ARG B C 1
ATOM 6533 O O . ARG B 1 382 ? -8.922 -60.125 -41.312 1 91 382 ARG B O 1
ATOM 6540 N N . LEU B 1 383 ? -9.891 -62.156 -41.375 1 92.19 383 LEU B N 1
ATOM 6541 C CA . LEU B 1 383 ? -9.477 -62.438 -42.75 1 92.19 383 LEU B CA 1
ATOM 6542 C C . LEU B 1 383 ? -10.609 -62.156 -43.719 1 92.19 383 LEU B C 1
ATOM 6544 O O . LEU B 1 383 ? -11.758 -62.531 -43.469 1 92.19 383 LEU B O 1
ATOM 6548 N N . ASP B 1 384 ? -10.156 -61.438 -44.781 1 88.12 384 ASP B N 1
ATOM 6549 C CA . ASP B 1 384 ? -11.18 -61.125 -45.75 1 88.12 384 ASP B CA 1
ATOM 6550 C C . ASP B 1 384 ? -11.281 -62.219 -46.812 1 88.12 384 ASP B C 1
ATOM 6552 O O . ASP B 1 384 ? -10.266 -62.75 -47.25 1 88.12 384 ASP B O 1
ATOM 6556 N N . GLY B 1 385 ? -12.477 -62.469 -47.188 1 83.62 385 GLY B N 1
ATOM 6557 C CA . GLY B 1 385 ? -12.703 -63.375 -48.312 1 83.62 385 GLY B CA 1
ATOM 6558 C C . GLY B 1 385 ? -12.742 -64.812 -47.906 1 83.62 385 GLY B C 1
ATOM 6559 O O . GLY B 1 385 ? -12.648 -65.125 -46.719 1 83.62 385 GLY B O 1
ATOM 6560 N N . ASP B 1 386 ? -13.07 -65.75 -48.906 1 85.44 386 ASP B N 1
ATOM 6561 C CA . ASP B 1 386 ? -13.094 -67.188 -48.719 1 85.44 386 ASP B CA 1
ATOM 6562 C C . ASP B 1 386 ? -11.758 -67.812 -49.125 1 85.44 386 ASP B C 1
ATOM 6564 O O . ASP B 1 386 ? -11.531 -68.188 -50.281 1 85.44 386 ASP B O 1
ATOM 6568 N N . VAL B 1 387 ? -10.836 -67.812 -48.219 1 87.69 387 VAL B N 1
ATOM 6569 C CA . VAL B 1 387 ? -9.508 -68.375 -48.406 1 87.69 387 VAL B CA 1
ATOM 6570 C C . VAL B 1 387 ? -9.305 -69.562 -47.469 1 87.69 387 VAL B C 1
ATOM 6572 O O . VAL B 1 387 ? -9.906 -69.625 -46.406 1 87.69 387 VAL B O 1
ATOM 6575 N N . PRO B 1 388 ? -8.5 -70.562 -47.938 1 90.75 388 PRO B N 1
ATOM 6576 C CA . PRO B 1 388 ? -8.281 -71.75 -47.094 1 90.75 388 PRO B CA 1
ATOM 6577 C C . PRO B 1 388 ? -7.32 -71.5 -45.938 1 90.75 388 PRO B C 1
ATOM 6579 O O . PRO B 1 388 ? -6.453 -72.312 -45.656 1 90.75 388 PRO B O 1
ATOM 6582 N N . PHE B 1 389 ? -7.414 -70.375 -45.406 1 92.12 389 PHE B N 1
ATOM 6583 C CA . PHE B 1 389 ? -6.625 -70 -44.25 1 92.12 389 PHE B CA 1
ATOM 6584 C C . PHE B 1 389 ? -7.527 -69.5 -43.125 1 92.12 389 PHE B C 1
ATOM 6586 O O . PHE B 1 389 ? -8.688 -69.125 -43.344 1 92.12 389 PHE B O 1
ATOM 6593 N N . GLN B 1 390 ? -6.984 -69.562 -41.938 1 91.94 390 GLN B N 1
ATOM 6594 C CA . GLN B 1 390 ? -7.715 -69.062 -40.75 1 91.94 390 GLN B CA 1
ATOM 6595 C C . GLN B 1 390 ? -6.797 -68.25 -39.812 1 91.94 390 GLN B C 1
ATOM 6597 O O . GLN B 1 390 ? -5.598 -68.562 -39.75 1 91.94 390 GLN B O 1
ATOM 6602 N N . ILE B 1 391 ? -7.434 -67.25 -39.219 1 91.06 391 ILE B N 1
ATOM 6603 C CA . ILE B 1 391 ? -6.703 -66.5 -38.25 1 91.06 391 ILE B CA 1
ATOM 6604 C C . ILE B 1 391 ? -7.129 -66.875 -36.844 1 91.06 391 ILE B C 1
ATOM 6606 O O . ILE B 1 391 ? -8.32 -67 -36.531 1 91.06 391 ILE B O 1
ATOM 6610 N N . ILE B 1 392 ? -6.102 -67.25 -35.969 1 87.69 392 ILE B N 1
ATOM 6611 C CA . ILE B 1 392 ? -6.359 -67.625 -34.594 1 87.69 392 ILE B CA 1
ATOM 6612 C C . ILE B 1 392 ? -5.715 -66.625 -33.656 1 87.69 392 ILE B C 1
ATOM 6614 O O . ILE B 1 392 ? -4.562 -66.25 -33.844 1 87.69 392 ILE B O 1
ATOM 6618 N N . SER B 1 393 ? -6.504 -66.25 -32.688 1 86 393 SER B N 1
ATOM 6619 C CA . SER B 1 393 ? -5.969 -65.375 -31.672 1 86 393 SER B CA 1
ATOM 6620 C C . SER B 1 393 ? -4.934 -66.062 -30.797 1 86 393 SER B C 1
ATOM 6622 O O . SER B 1 393 ? -5.109 -67.25 -30.422 1 86 393 SER B O 1
ATOM 6624 N N . SER B 1 394 ? -3.82 -65.562 -30.641 1 76.69 394 SER B N 1
ATOM 6625 C CA . SER B 1 394 ? -2.758 -66.062 -29.812 1 76.69 394 SER B CA 1
ATOM 6626 C C . SER B 1 394 ? -2.643 -65.375 -28.484 1 76.69 394 SER B C 1
ATOM 6628 O O . SER B 1 394 ? -2.918 -65.938 -27.422 1 76.69 394 SER B O 1
ATOM 6630 N N . SER B 1 395 ? -2.076 -64.25 -28.375 1 76.56 395 SER B N 1
ATOM 6631 C CA . SER B 1 395 ? -1.971 -63.375 -27.203 1 76.56 395 SER B CA 1
ATOM 6632 C C . SER B 1 395 ? -2.625 -62.031 -27.438 1 76.56 395 SER B C 1
ATOM 6634 O O . SER B 1 395 ? -3.27 -61.812 -28.469 1 76.56 395 SER B O 1
ATOM 6636 N N . LYS B 1 396 ? -2.434 -61.188 -26.344 1 75.25 396 LYS B N 1
ATOM 6637 C CA . LYS B 1 396 ? -3.055 -59.875 -26.484 1 75.25 396 LYS B CA 1
ATOM 6638 C C . LYS B 1 396 ? -2.518 -59.156 -27.719 1 75.25 396 LYS B C 1
ATOM 6640 O O . LYS B 1 396 ? -1.313 -58.906 -27.828 1 75.25 396 LYS B O 1
ATOM 6645 N N . ASN B 1 397 ? -3.291 -58.938 -28.656 1 79.62 397 ASN B N 1
ATOM 6646 C CA . ASN B 1 397 ? -3.061 -58.219 -29.891 1 79.62 397 ASN B CA 1
ATOM 6647 C C . ASN B 1 397 ? -2.162 -58.969 -30.859 1 79.62 397 ASN B C 1
ATOM 6649 O O . ASN B 1 397 ? -1.47 -58.375 -31.672 1 79.62 397 ASN B O 1
ATOM 6653 N N . SER B 1 398 ? -2.014 -60.281 -30.641 1 84.25 398 SER B N 1
ATOM 6654 C CA . SER B 1 398 ? -1.251 -61.125 -31.547 1 84.25 398 SER B CA 1
ATOM 6655 C C . SER B 1 398 ? -2.127 -62.219 -32.125 1 84.25 398 SER B C 1
ATOM 6657 O O . SER B 1 398 ? -2.975 -62.812 -31.438 1 84.25 398 SER B O 1
ATOM 6659 N N . TYR B 1 399 ? -1.896 -62.531 -33.406 1 87.38 399 TYR B N 1
ATOM 6660 C CA . TYR B 1 399 ? -2.688 -63.531 -34.156 1 87.38 399 TYR B CA 1
ATOM 6661 C C . TYR B 1 399 ? -1.794 -64.438 -35 1 87.38 399 TYR B C 1
ATOM 6663 O O . TYR B 1 399 ? -0.681 -64.062 -35.344 1 87.38 399 TYR B O 1
ATOM 6671 N N . LYS B 1 400 ? -2.334 -65.625 -35.219 1 86.62 400 LYS B N 1
ATOM 6672 C CA . LYS B 1 400 ? -1.64 -66.562 -36.062 1 86.62 400 LYS B CA 1
ATOM 6673 C C . LYS B 1 400 ? -2.443 -66.875 -37.312 1 86.62 400 LYS B C 1
ATOM 6675 O O . LYS B 1 400 ? -3.666 -67.062 -37.25 1 86.62 400 LYS B O 1
ATOM 6680 N N . LEU B 1 401 ? -1.732 -66.812 -38.344 1 89.75 401 LEU B N 1
ATOM 6681 C CA . LEU B 1 401 ? -2.314 -67.312 -39.594 1 89.75 401 LEU B CA 1
ATOM 6682 C C . LEU B 1 401 ? -1.988 -68.75 -39.875 1 89.75 401 LEU B C 1
ATOM 6684 O O . LEU B 1 401 ? -0.817 -69.125 -39.906 1 89.75 401 LEU B O 1
ATOM 6688 N N . VAL B 1 402 ? -3.062 -69.625 -40.031 1 89.5 402 VAL B N 1
ATOM 6689 C CA . VAL B 1 402 ? -2.857 -71.062 -40.188 1 89.5 402 VAL B CA 1
ATOM 6690 C C . VAL B 1 402 ? -3.629 -71.562 -41.406 1 89.5 402 VAL B C 1
ATOM 6692 O O . VAL B 1 402 ? -4.555 -70.875 -41.875 1 89.5 402 VAL B O 1
ATOM 6695 N N . THR B 1 403 ? -3.193 -72.688 -41.875 1 90.12 403 THR B N 1
ATOM 6696 C CA . THR B 1 403 ? -3.912 -73.312 -42.969 1 90.12 403 THR B CA 1
ATOM 6697 C C . THR B 1 403 ? -5.223 -73.875 -42.5 1 90.12 403 THR B C 1
ATOM 6699 O O . THR B 1 403 ? -5.293 -74.438 -41.375 1 90.12 403 THR B O 1
ATOM 6702 N N . ASP B 1 404 ? -6.383 -73.812 -43.062 1 87.12 404 ASP B N 1
ATOM 6703 C CA . ASP B 1 404 ? -7.684 -74.312 -42.688 1 87.12 404 ASP B CA 1
ATOM 6704 C C . ASP B 1 404 ? -8.258 -75.25 -43.781 1 87.12 404 ASP B C 1
ATOM 6706 O O . ASP B 1 404 ? -9.164 -76 -43.531 1 87.12 404 ASP B O 1
ATOM 6710 N N . GLY B 1 405 ? -7.664 -75.188 -45.062 1 82.25 405 GLY B N 1
ATOM 6711 C CA . GLY B 1 405 ? -8.148 -76 -46.156 1 82.25 405 GLY B CA 1
ATOM 6712 C C . GLY B 1 405 ? -7.039 -76.625 -46.969 1 82.25 405 GLY B C 1
ATOM 6713 O O . GLY B 1 405 ? -5.859 -76.438 -46.688 1 82.25 405 GLY B O 1
ATOM 6714 N N . THR B 1 406 ? -7.605 -77.5 -47.875 1 83.38 406 THR B N 1
ATOM 6715 C CA . THR B 1 406 ? -6.664 -78.188 -48.75 1 83.38 406 THR B CA 1
ATOM 6716 C C . THR B 1 406 ? -6.098 -77.188 -49.781 1 83.38 406 THR B C 1
ATOM 6718 O O . THR B 1 406 ? -6.816 -76.312 -50.281 1 83.38 406 THR B O 1
ATOM 6721 N N . LEU B 1 407 ? -4.816 -77.312 -49.844 1 84.5 407 LEU B N 1
ATOM 6722 C CA . LEU B 1 407 ? -4.121 -76.438 -50.812 1 84.5 407 LEU B CA 1
ATOM 6723 C C . LEU B 1 407 ? -3.793 -77.25 -52.094 1 84.5 407 LEU B C 1
ATOM 6725 O O . LEU B 1 407 ? -3.379 -78.438 -52 1 84.5 407 LEU B O 1
ATOM 6729 N N . ASP B 1 408 ? -4.324 -76.75 -53.188 1 83.25 408 ASP B N 1
ATOM 6730 C CA . ASP B 1 408 ? -4.027 -77.375 -54.469 1 83.25 408 ASP B CA 1
ATOM 6731 C C . ASP B 1 408 ? -3.287 -76.438 -55.406 1 83.25 408 ASP B C 1
ATOM 6733 O O . ASP B 1 408 ? -3.889 -75.562 -55.969 1 83.25 408 ASP B O 1
ATOM 6737 N N . ARG B 1 409 ? -2.064 -76.688 -55.594 1 84.5 409 ARG B N 1
ATOM 6738 C CA . ARG B 1 409 ? -1.227 -75.812 -56.375 1 84.5 409 ARG B CA 1
ATOM 6739 C C . ARG B 1 409 ? -1.702 -75.75 -57.844 1 84.5 409 ARG B C 1
ATOM 6741 O O . ARG B 1 409 ? -1.612 -74.75 -58.5 1 84.5 409 ARG B O 1
ATOM 6748 N N . GLU B 1 410 ? -2.188 -76.875 -58.25 1 82.69 410 GLU B N 1
ATOM 6749 C CA . GLU B 1 410 ? -2.615 -77 -59.656 1 82.69 410 GLU B CA 1
ATOM 6750 C C . GLU B 1 410 ? -3.842 -76.125 -59.906 1 82.69 410 GLU B C 1
ATOM 6752 O O . GLU B 1 410 ? -4.016 -75.562 -61 1 82.69 410 GLU B O 1
ATOM 6757 N N . GLN B 1 411 ? -4.645 -76 -58.938 1 83.44 411 GLN B N 1
ATOM 6758 C CA . GLN B 1 411 ? -5.844 -75.188 -59.094 1 83.44 411 GLN B CA 1
ATOM 6759 C C . GLN B 1 411 ? -5.543 -73.688 -58.781 1 83.44 411 GLN B C 1
ATOM 6761 O O . GLN B 1 411 ? -5.969 -72.812 -59.5 1 83.44 411 GLN B O 1
ATOM 6766 N N . THR B 1 412 ? -4.781 -73.438 -57.688 1 87.31 412 THR B N 1
ATOM 6767 C CA . THR B 1 412 ? -4.461 -72.062 -57.25 1 87.31 412 THR B CA 1
ATOM 6768 C C . THR B 1 412 ? -3.029 -72 -56.75 1 87.31 412 THR B C 1
ATOM 6770 O O . THR B 1 412 ? -2.764 -72.312 -55.594 1 87.31 412 THR B O 1
ATOM 6773 N N . PRO B 1 413 ? -2.141 -71.438 -57.531 1 88.44 413 PRO B N 1
ATOM 6774 C CA . PRO B 1 413 ? -0.732 -71.438 -57.125 1 88.44 413 PRO B CA 1
ATOM 6775 C C . PRO B 1 413 ? -0.42 -70.312 -56.125 1 88.44 413 PRO B C 1
ATOM 6777 O O . PRO B 1 413 ? 0.606 -70.375 -55.438 1 88.44 413 PRO B O 1
ATOM 6780 N N . GLU B 1 414 ? -1.332 -69.25 -56.188 1 90.62 414 GLU B N 1
ATOM 6781 C CA . GLU B 1 414 ? -1.095 -68.188 -55.281 1 90.62 414 GLU B CA 1
ATOM 6782 C C . GLU B 1 414 ? -2.395 -67.688 -54.625 1 90.62 414 GLU B C 1
ATOM 6784 O O . GLU B 1 414 ? -3.441 -67.688 -55.281 1 90.62 414 GLU B O 1
ATOM 6789 N N . TYR B 1 415 ? -2.254 -67.438 -53.344 1 89.31 415 TYR B N 1
ATOM 6790 C CA . TYR B 1 415 ? -3.395 -66.875 -52.625 1 89.31 415 TYR B CA 1
ATOM 6791 C C . TYR B 1 415 ? -3.094 -65.438 -52.125 1 89.31 415 TYR B C 1
ATOM 6793 O O . TYR B 1 415 ? -2.031 -65.188 -51.562 1 89.31 415 TYR B O 1
ATOM 6801 N N . ASN B 1 416 ? -3.971 -64.5 -52.438 1 90.81 416 ASN B N 1
ATOM 6802 C CA . ASN B 1 416 ? -3.932 -63.188 -51.844 1 90.81 416 ASN B CA 1
ATOM 6803 C C . ASN B 1 416 ? -4.828 -63.125 -50.594 1 90.81 416 ASN B C 1
ATOM 6805 O O . ASN B 1 416 ? -6.055 -63.219 -50.719 1 90.81 416 ASN B O 1
ATOM 6809 N N . VAL B 1 417 ? -4.133 -62.969 -49.469 1 91.12 417 VAL B N 1
ATOM 6810 C CA . VAL B 1 417 ? -4.867 -62.969 -48.219 1 91.12 417 VAL B CA 1
ATOM 6811 C C . VAL B 1 417 ? -4.891 -61.562 -47.656 1 91.12 417 VAL B C 1
ATOM 6813 O O . VAL B 1 417 ? -3.838 -60.969 -47.406 1 91.12 417 VAL B O 1
ATOM 6816 N N . THR B 1 418 ? -6.039 -61 -47.469 1 93.94 418 THR B N 1
ATOM 6817 C CA . THR B 1 418 ? -6.203 -59.656 -46.875 1 93.94 418 THR B CA 1
ATOM 6818 C C . THR B 1 418 ? -6.59 -59.75 -45.406 1 93.94 418 THR B C 1
ATOM 6820 O O . THR B 1 418 ? -7.602 -60.375 -45.062 1 93.94 418 THR B O 1
ATOM 6823 N N . ILE B 1 419 ? -5.73 -59.156 -44.594 1 94.19 419 ILE B N 1
ATOM 6824 C CA . ILE B 1 419 ? -5.961 -59.125 -43.156 1 94.19 419 ILE B CA 1
ATOM 6825 C C . ILE B 1 419 ? -6.473 -57.75 -42.75 1 94.19 419 ILE B C 1
ATOM 6827 O O . ILE B 1 419 ? -5.848 -56.75 -43.062 1 94.19 419 ILE B O 1
ATOM 6831 N N . THR B 1 420 ? -7.598 -57.656 -42.062 1 95.69 420 THR B N 1
ATOM 6832 C CA . THR B 1 420 ? -8.172 -56.406 -41.594 1 95.69 420 THR B CA 1
ATOM 6833 C C . THR B 1 420 ? -8.234 -56.375 -40.062 1 95.69 420 THR B C 1
ATOM 6835 O O . THR B 1 420 ? -8.773 -57.281 -39.438 1 95.69 420 THR B O 1
ATOM 6838 N N . ALA B 1 421 ? -7.539 -55.344 -39.5 1 95.88 421 ALA B N 1
ATOM 6839 C CA . ALA B 1 421 ? -7.609 -55.125 -38.062 1 95.88 421 ALA B CA 1
ATOM 6840 C C . ALA B 1 421 ? -8.531 -53.938 -37.75 1 95.88 421 ALA B C 1
ATOM 6842 O O . ALA B 1 421 ? -8.43 -52.875 -38.375 1 95.88 421 ALA B O 1
ATOM 6843 N N . THR B 1 422 ? -9.531 -54.094 -36.906 1 95.62 422 THR B N 1
ATOM 6844 C CA . THR B 1 422 ? -10.484 -53.062 -36.5 1 95.62 422 THR B CA 1
ATOM 6845 C C . THR B 1 422 ? -10.484 -52.875 -35 1 95.62 422 THR B C 1
ATOM 6847 O O . THR B 1 422 ? -10.43 -53.844 -34.25 1 95.62 422 THR B O 1
ATOM 6850 N N . ASP B 1 423 ? -10.469 -51.562 -34.594 1 95.5 423 ASP B N 1
ATOM 6851 C CA . ASP B 1 423 ? -10.539 -51.281 -33.156 1 95.5 423 ASP B CA 1
ATOM 6852 C C . ASP B 1 423 ? -11.984 -51.188 -32.688 1 95.5 423 ASP B C 1
ATOM 6854 O O . ASP B 1 423 ? -12.914 -51.219 -33.5 1 95.5 423 ASP B O 1
ATOM 6858 N N . LYS B 1 424 ? -12.164 -51.094 -31.391 1 94.75 424 LYS B N 1
ATOM 6859 C CA . LYS B 1 424 ? -13.508 -51.094 -30.828 1 94.75 424 LYS B CA 1
ATOM 6860 C C . LYS B 1 424 ? -13.953 -49.688 -30.453 1 94.75 424 LYS B C 1
ATOM 6862 O O . LYS B 1 424 ? -14.836 -49.531 -29.594 1 94.75 424 LYS B O 1
ATOM 6867 N N . GLY B 1 425 ? -13.281 -48.656 -30.984 1 94.75 425 GLY B N 1
ATOM 6868 C CA . GLY B 1 425 ? -13.664 -47.281 -30.688 1 94.75 425 GLY B CA 1
ATOM 6869 C C . GLY B 1 425 ? -14.977 -46.875 -31.344 1 94.75 425 GLY B C 1
ATOM 6870 O O . GLY B 1 425 ? -15.562 -47.656 -32.094 1 94.75 425 GLY B O 1
ATOM 6871 N N . LYS B 1 426 ? -15.453 -45.781 -30.969 1 91.5 426 LYS B N 1
ATOM 6872 C CA . LYS B 1 426 ? -16.672 -45.25 -31.547 1 91.5 426 LYS B CA 1
ATOM 6873 C C . LYS B 1 426 ? -16.406 -43.906 -32.219 1 91.5 426 LYS B C 1
ATOM 6875 O O . LYS B 1 426 ? -16.312 -42.875 -31.547 1 91.5 426 LYS B O 1
ATOM 6880 N N . PRO B 1 427 ? -16.328 -43.812 -33.406 1 93 427 PRO B N 1
ATOM 6881 C CA . PRO B 1 427 ? -16.438 -44.844 -34.438 1 93 427 PRO B CA 1
ATOM 6882 C C . PRO B 1 427 ? -15.188 -45.719 -34.531 1 93 427 PRO B C 1
ATOM 6884 O O . PRO B 1 427 ? -14.094 -45.281 -34.188 1 93 427 PRO B O 1
ATOM 6887 N N . PRO B 1 428 ? -15.359 -46.938 -35 1 95.94 428 PRO B N 1
ATOM 6888 C CA . PRO B 1 428 ? -14.195 -47.812 -35.125 1 95.94 428 PRO B CA 1
ATOM 6889 C C . PRO B 1 428 ? -13.281 -47.406 -36.281 1 95.94 428 PRO B C 1
ATOM 6891 O O . PRO B 1 428 ? -13.742 -46.875 -37.281 1 95.94 428 PRO B O 1
ATOM 6894 N N . LEU B 1 429 ? -12.047 -47.562 -36.031 1 96.94 429 LEU B N 1
ATOM 6895 C CA . LEU B 1 429 ? -11.047 -47.375 -37.062 1 96.94 429 LEU B CA 1
ATOM 6896 C C . LEU B 1 429 ? -10.422 -48.688 -37.5 1 96.94 429 LEU B C 1
ATOM 6898 O O . LEU B 1 429 ? -10.266 -49.594 -36.688 1 96.94 429 LEU B O 1
ATOM 6902 N N . SER B 1 430 ? -10.078 -48.812 -38.781 1 95.94 430 SER B N 1
ATOM 6903 C CA . SER B 1 430 ? -9.562 -50.094 -39.312 1 95.94 430 SER B CA 1
ATOM 6904 C C . SER B 1 430 ? -8.367 -49.844 -40.219 1 95.94 430 SER B C 1
ATOM 6906 O O . SER B 1 430 ? -8.172 -48.75 -40.75 1 95.94 430 SER B O 1
ATOM 6908 N N . SER B 1 431 ? -7.555 -50.844 -40.25 1 96.19 431 SER B N 1
ATOM 6909 C CA . SER B 1 431 ? -6.445 -50.906 -41.188 1 96.19 431 SER B CA 1
ATOM 6910 C C . SER B 1 431 ? -6.367 -52.312 -41.812 1 96.19 431 SER B C 1
ATOM 6912 O O . SER B 1 431 ? -6.75 -53.312 -41.219 1 96.19 431 SER B O 1
ATOM 6914 N N . SER B 1 432 ? -5.922 -52.375 -43.094 1 95.31 432 SER B N 1
ATOM 6915 C CA . SER B 1 432 ? -5.828 -53.656 -43.812 1 95.31 432 SER B CA 1
ATOM 6916 C C . SER B 1 432 ? -4.484 -53.781 -44.5 1 95.31 432 SER B C 1
ATOM 6918 O O . SER B 1 432 ? -3.885 -52.781 -44.938 1 95.31 432 SER B O 1
ATOM 6920 N N . ILE B 1 433 ? -4.066 -55 -44.531 1 93.94 433 ILE B N 1
ATOM 6921 C CA . ILE B 1 433 ? -2.865 -55.344 -45.281 1 93.94 433 ILE B CA 1
ATOM 6922 C C . ILE B 1 433 ? -3.111 -56.625 -46.094 1 93.94 433 ILE B C 1
ATOM 6924 O O . ILE B 1 433 ? -3.887 -57.5 -45.688 1 93.94 433 ILE B O 1
ATOM 6928 N N . THR B 1 434 ? -2.57 -56.688 -47.344 1 92.94 434 THR B N 1
ATOM 6929 C CA . THR B 1 434 ? -2.697 -57.875 -48.188 1 92.94 434 THR B CA 1
ATOM 6930 C C . THR B 1 434 ? -1.348 -58.562 -48.375 1 92.94 434 THR B C 1
ATOM 6932 O O . THR B 1 434 ? -0.355 -57.906 -48.719 1 92.94 434 THR B O 1
ATOM 6935 N N . ILE B 1 435 ? -1.332 -59.844 -48.062 1 90.12 435 ILE B N 1
ATOM 6936 C CA . ILE B 1 435 ? -0.11 -60.625 -48.25 1 90.12 435 ILE B CA 1
ATOM 6937 C C . ILE B 1 435 ? -0.323 -61.688 -49.312 1 90.12 435 ILE B C 1
ATOM 6939 O O . ILE B 1 435 ? -1.427 -62.188 -49.469 1 90.12 435 ILE B O 1
ATOM 6943 N N . THR B 1 436 ? 0.714 -61.969 -50.062 1 90.94 436 THR B N 1
ATOM 6944 C CA . THR B 1 436 ? 0.67 -63 -51.094 1 90.94 436 THR B CA 1
ATOM 6945 C C . THR B 1 436 ? 1.38 -64.25 -50.656 1 90.94 436 THR B C 1
ATOM 6947 O O . THR B 1 436 ? 2.557 -64.25 -50.281 1 90.94 436 THR B O 1
ATOM 6950 N N . LEU B 1 437 ? 0.594 -65.375 -50.656 1 89.12 437 LEU B N 1
ATOM 6951 C CA . LEU B 1 437 ? 1.143 -66.688 -50.25 1 89.12 437 LEU B CA 1
ATOM 6952 C C . LEU B 1 437 ? 1.31 -67.562 -51.469 1 89.12 437 LEU B C 1
ATOM 6954 O O . LEU B 1 437 ? 0.354 -67.812 -52.219 1 89.12 437 LEU B O 1
ATOM 6958 N N . HIS B 1 438 ? 2.518 -68.125 -51.625 1 90.5 438 HIS B N 1
ATOM 6959 C CA . HIS B 1 438 ? 2.816 -69 -52.75 1 90.5 438 HIS B CA 1
ATOM 6960 C C . HIS B 1 438 ? 2.805 -70.5 -52.344 1 90.5 438 HIS B C 1
ATOM 6962 O O . HIS B 1 438 ? 3.367 -70.875 -51.281 1 90.5 438 HIS B O 1
ATOM 6968 N N . ILE B 1 439 ? 2.08 -71.312 -53.156 1 88.5 439 ILE B N 1
ATOM 6969 C CA . ILE B 1 439 ? 1.994 -72.75 -52.875 1 88.5 439 ILE B CA 1
ATOM 6970 C C . ILE B 1 439 ? 2.982 -73.5 -53.75 1 88.5 439 ILE B C 1
ATOM 6972 O O . ILE B 1 439 ? 3.074 -73.25 -54.938 1 88.5 439 ILE B O 1
ATOM 6976 N N . THR B 1 440 ? 3.768 -74.25 -53.125 1 85.44 440 THR B N 1
ATOM 6977 C CA . THR B 1 440 ? 4.738 -75.062 -53.875 1 85.44 440 THR B CA 1
ATOM 6978 C C . THR B 1 440 ? 4.207 -76.438 -54.125 1 85.44 440 THR B C 1
ATOM 6980 O O . THR B 1 440 ? 3.445 -77 -53.312 1 85.44 440 THR B O 1
ATOM 6983 N N . ASP B 1 441 ? 4.621 -77.125 -55.25 1 80.44 441 ASP B N 1
ATOM 6984 C CA . ASP B 1 441 ? 4.133 -78.375 -55.719 1 80.44 441 ASP B CA 1
ATOM 6985 C C . ASP B 1 441 ? 4.836 -79.562 -55 1 80.44 441 ASP B C 1
ATOM 6987 O O . ASP B 1 441 ? 6.016 -79.438 -54.656 1 80.44 441 ASP B O 1
ATOM 6991 N N . VAL B 1 442 ? 3.951 -80.5 -54.531 1 75.5 442 VAL B N 1
ATOM 6992 C CA . VAL B 1 442 ? 4.477 -81.75 -54.094 1 75.5 442 VAL B CA 1
ATOM 6993 C C . VAL B 1 442 ? 4.027 -82.875 -55.062 1 75.5 442 VAL B C 1
ATOM 6995 O O . VAL B 1 442 ? 2.951 -82.75 -55.656 1 75.5 442 VAL B O 1
ATOM 6998 N N . ASN B 1 443 ? 4.93 -83.75 -55.594 1 65.75 443 ASN B N 1
ATOM 6999 C CA . ASN B 1 443 ? 4.715 -84.75 -56.625 1 65.75 443 ASN B CA 1
ATOM 7000 C C . ASN B 1 443 ? 3.535 -85.625 -56.281 1 65.75 443 ASN B C 1
ATOM 7002 O O . ASN B 1 443 ? 3.719 -86.688 -55.688 1 65.75 443 ASN B O 1
ATOM 7006 N N . ASP B 1 444 ? 2.387 -85.375 -56.188 1 60.47 444 ASP B N 1
ATOM 7007 C CA . ASP B 1 444 ? 1.292 -86.25 -55.781 1 60.47 444 ASP B CA 1
ATOM 7008 C C . ASP B 1 444 ? 0.442 -86.625 -57 1 60.47 444 ASP B C 1
ATOM 7010 O O . ASP B 1 444 ? -0.555 -87.312 -56.875 1 60.47 444 ASP B O 1
ATOM 7014 N N . ASN B 1 445 ? 0.524 -85.938 -58.062 1 57.34 445 ASN B N 1
ATOM 7015 C CA . ASN B 1 445 ? -0.263 -86.375 -59.219 1 57.34 445 ASN B CA 1
ATOM 7016 C C . ASN B 1 445 ? 0.508 -87.375 -60.094 1 57.34 445 ASN B C 1
ATOM 7018 O O . ASN B 1 445 ? 1.651 -87.125 -60.469 1 57.34 445 ASN B O 1
ATOM 7022 N N . ALA B 1 446 ? 0.173 -88.625 -60 1 58.03 446 ALA B N 1
ATOM 7023 C CA . ALA B 1 446 ? 0.696 -89.625 -60.906 1 58.03 446 ALA B CA 1
ATOM 7024 C C . ALA B 1 446 ? 0.573 -89.188 -62.344 1 58.03 446 ALA B C 1
ATOM 7026 O O . ALA B 1 446 ? -0.392 -88.562 -62.719 1 58.03 446 ALA B O 1
ATOM 7027 N N . PRO B 1 447 ? 1.666 -89.125 -62.969 1 53.56 447 PRO B N 1
ATOM 7028 C CA . PRO B 1 447 ? 1.571 -88.75 -64.375 1 53.56 447 PRO B CA 1
ATOM 7029 C C . PRO B 1 447 ? 0.401 -89.438 -65.125 1 53.56 447 PRO B C 1
ATOM 7031 O O . PRO B 1 447 ? 0.178 -90.625 -64.875 1 53.56 447 PRO B O 1
ATOM 7034 N N . VAL B 1 448 ? -0.651 -88.812 -65.125 1 50.31 448 VAL B N 1
ATOM 7035 C CA . VAL B 1 448 ? -1.705 -89.438 -65.938 1 50.31 448 VAL B CA 1
ATOM 7036 C C . VAL B 1 448 ? -1.235 -89.625 -67.375 1 50.31 448 VAL B C 1
ATOM 7038 O O . VAL B 1 448 ? -0.941 -88.625 -68.062 1 50.31 448 VAL B O 1
ATOM 7041 N N . PHE B 1 449 ? -0.515 -90.625 -67.625 1 47.94 449 PHE B N 1
ATOM 7042 C CA . PHE B 1 449 ? -0.155 -91 -69 1 47.94 449 PHE B CA 1
ATOM 7043 C C . PHE B 1 449 ? -1.392 -91 -69.875 1 47.94 449 PHE B C 1
ATOM 7045 O O . PHE B 1 449 ? -2.387 -91.625 -69.562 1 47.94 449 PHE B O 1
ATOM 7052 N N . GLN B 1 450 ? -1.623 -89.875 -70.5 1 43.88 450 GLN B N 1
ATOM 7053 C CA . GLN B 1 450 ? -2.727 -89.812 -71.438 1 43.88 450 GLN B CA 1
ATOM 7054 C C . GLN B 1 450 ? -2.779 -91.062 -72.312 1 43.88 450 GLN B C 1
ATOM 7056 O O . GLN B 1 450 ? -3.855 -91.438 -72.75 1 43.88 450 GLN B O 1
ATOM 7061 N N . GLN B 1 451 ? -1.771 -91.062 -73.25 1 43.34 451 GLN B N 1
ATOM 7062 C CA . GLN B 1 451 ? -2.041 -91.688 -74.5 1 43.34 451 GLN B CA 1
ATOM 7063 C C . GLN B 1 451 ? -2.166 -93.25 -74.312 1 43.34 451 GLN B C 1
ATOM 7065 O O . GLN B 1 451 ? -1.277 -93.875 -73.75 1 43.34 451 GLN B O 1
ATOM 7070 N N . SER B 1 452 ? -3.416 -93.5 -74.188 1 40.12 452 SER B N 1
ATOM 7071 C CA . SER B 1 452 ? -3.74 -94.938 -74.375 1 40.12 452 SER B CA 1
ATOM 7072 C C . SER B 1 452 ? -2.801 -95.625 -75.312 1 40.12 452 SER B C 1
ATOM 7074 O O . SER B 1 452 ? -2.086 -95 -76.062 1 40.12 452 SER B O 1
ATOM 7076 N N . ALA B 1 453 ? -3.393 -96.625 -76 1 40.12 453 ALA B N 1
ATOM 7077 C CA . ALA B 1 453 ? -2.988 -97.812 -76.75 1 40.12 453 ALA B CA 1
ATOM 7078 C C . ALA B 1 453 ? -2.441 -97.375 -78.125 1 40.12 453 ALA B C 1
ATOM 7080 O O . ALA B 1 453 ? -3.172 -96.812 -78.938 1 40.12 453 ALA B O 1
ATOM 7081 N N . TYR B 1 454 ? -1.23 -96.688 -78.188 1 29.84 454 TYR B N 1
ATOM 7082 C CA . TYR B 1 454 ? -0.743 -97.125 -79.438 1 29.84 454 TYR B CA 1
ATOM 7083 C C . TYR B 1 454 ? -0.347 -98.625 -79.438 1 29.84 454 TYR B C 1
ATOM 7085 O O . TYR B 1 454 ? 0.172 -99.062 -78.438 1 29.84 454 TYR B O 1
#

Sequence (908 aa):
MGSGAGDRGWAERRPGLFLFLLSLFCPAALSEQIRYKIPEELPEGSVVGNLAKDLGLSVGELPTRKLRISSEKPYFSVSSERGELLVSSRVDREQICGKKPACALEFEAVAENPLNFYHVNVEIEDINDHTPKFMQNSFELQISESTLPGMRFILEVAEDADIGLNSLQNYKLSLSSSFSLINKEKQDGSKYPELILEKPLDREQLSYHNLILTALDGGDPPLSGTTELRVQVTDANDNRPIFNQDIYRVSLRENVPLGTTVLQVSATDLDEGVNSEITYSFYRTGQIFRLNSKSGEITTLRTLDFEEIKEYSIVVEARDGGGLVAQCTVEINIQDENDNSPEIAIHSLPEMILENAVPRTLIALIRINDRDSGENGEVYCRLDGDVPFQIISSSKNSYKLVTDGTLDREQTPEYNVTITATDKGKPPLSSSITITLHITDVNDNAPVFQQSAYMGSGAGDRGWAERRPGLFLFLLSLFCPAALSEQIRYKIPEELPEGSVVGNLAKDLGLSVGELPTRKLRISSEKPYFSVSSERGELLVSSRVDREQICGKKPACALEFEAVAENPLNFYHVNVEIEDINDHTPKFMQNSFELQISESTLPGMRFILEVAEDADIGLNSLQNYKLSLSSSFSLINKEKQDGSKYPELILEKPLDREQLSYHNLILTALDGGDPPLSGTTELRVQVTDANDNRPIFNQDIYRVSLRENVPLGTTVLQVSATDLDEGVNSEITYSFYRTGQIFRLNSKSGEITTLRTLDFEEIKEYSIVVEARDGGGLVAQCTVEINIQDENDNSPEIAIHSLPEMILENAVPRTLIALIRINDRDSGENGEVYCRLDGDVPFQIISSSKNSYKLVTDGTLDREQTPEYNVTITATDKGKPPLSSSITITLHITDVNDNAPVFQQSAY

Radius of gyration: 61.66 Å; Cα contacts (8 Å, |Δi|>4): 2097; chains: 2; bounding box: 77×226×176 Å

Nearest PDB structures (foldseek):
  6e6b-assembly1_B  TM=9.511E-01  e=1.304E-63  Mus musculus
  6e6b-assembly1_A  TM=9.419E-01  e=9.929E-63  Mus musculus
  4zpq-assembly3_C  TM=8.891E-01  e=3.134E-36  Mus musculus
  5v5x-assembly1_C  TM=6.219E-01  e=1.620E-33  Mus musculus
  5szr-assembly2_B  TM=5.739E-01  e=2.486E-34  Mus musculus

Secondary structure (DSSP, 8-state):
---------------------------------EEEEEETTPPTT-EEE-HHHHTT--GGGHHHHT-EEE-SS-SEEE-TTT--EEE-S---HHHHHTT-S--EEEEEEEETTTTEEEEEEEEEEP-S----B-SSSEEEEEEETTPPTT-EEE-PPPB--S-GGGSEEEEEE---SSEEEEEEE-TTS-EEEEEEE-S---TTT-SEEEEEEEEEE-SSSPPEEEEEEEEEEEP-S----EES-SEEEEEEETTPPTT-EEEE--EE--S-GGGG-EEEEESS--SSEEE-TTT-EEEE-S---TTT-SEEEEEEEEEETTS-EEEEEEEEEEEP------EEEEE---S-EETTPPTT-EEEEEEEE--S-GGGT-EEEEEESS-SEEEEEEETTEEEEEE-S---TTT-SEEEEEEEEEE-SSS--EEEEEEEEEEEP-S-S---------/---------------------------------EEEEEETTPPTT-EEE-HHHHHT--GGGHHHHT-EEE-SS-SEEE-TTT--EEE-S---HHHHHTT-S--EEEEEEEETTTTEEEEEEEEEEP-S----B-SSSEEEEEEETTPPTT-EEE-PPPB--S-GGGSEEEEEE---SSEEEEEEE-TTS-EEEEEEE-S---TTT-SEEEEEEEEEE-SSSPPEEEEEEEEEEEP-S----EES-SEEEEEEETTPPTT-EEEE--EE--S-GGGG-EEEEESS--SSEEE-TTT-EEEE-S---TTT-SEEEEEEEEEETTS-EEEEEEEEEEEP------EEEEE---S-EETTPPTT-EEEEEEEE--S-GGGT-EEEEEESS-SEEEEEEETTEEEEEE-S---TTT-SEEEEEEEEEE-SSS--EEEEEEEEEEEP-S-S---------

pLDDT: mean 85.88, std 18.0, range [17.17, 98.25]

Solvent-accessible surface area (backbone atoms only — not comparable to full-atom values): 50905 Å² total; per-residue (Å²): 137,83,81,89,74,82,78,80,76,79,76,75,78,75,81,73,79,72,75,75,73,72,70,75,69,65,71,65,78,62,78,68,69,44,76,43,74,44,62,44,67,49,57,68,65,39,76,65,44,55,47,27,62,74,71,69,45,55,66,85,45,33,77,71,21,53,62,41,68,60,52,94,66,62,44,57,41,56,38,72,76,73,29,30,29,25,29,59,32,83,40,52,54,50,80,74,47,43,82,50,91,72,38,69,52,74,38,36,36,38,30,35,84,64,74,43,78,37,48,36,36,37,33,50,40,87,63,66,82,46,52,27,38,55,92,48,68,55,48,79,44,79,41,33,27,76,49,62,55,70,45,71,40,82,52,84,64,64,48,36,67,34,60,76,57,27,8,63,64,44,67,46,63,50,92,53,89,41,46,48,73,44,80,40,70,48,95,86,64,50,60,39,42,28,41,31,33,65,41,74,52,49,35,88,82,49,43,65,45,84,42,42,40,34,35,28,27,55,25,90,72,60,37,63,25,67,28,36,37,37,36,37,36,35,72,51,71,82,45,49,38,41,58,82,51,66,65,45,76,44,77,42,60,24,83,54,63,73,63,40,74,70,50,68,53,57,65,50,37,82,35,59,72,60,29,32,41,57,37,38,44,60,73,59,91,52,82,45,51,39,70,40,37,74,71,28,39,28,26,32,63,45,85,52,45,37,85,80,52,46,66,46,80,44,48,39,31,35,30,26,63,57,48,36,61,32,71,31,37,39,36,38,38,41,34,81,64,60,81,49,53,40,42,82,43,81,42,68,72,63,78,63,38,58,24,80,50,57,72,63,38,76,49,32,38,36,37,49,48,35,77,28,66,68,54,28,26,38,66,50,76,46,72,56,77,98,57,55,52,41,79,42,83,70,52,94,53,28,33,33,34,22,32,65,39,88,49,47,34,88,83,49,42,63,45,78,46,36,41,37,35,34,30,60,20,88,66,59,36,63,33,73,51,76,47,79,46,36,39,36,85,65,94,72,72,70,78,73,74,69,78,66,83,125,140,81,84,80,90,72,94,74,83,87,81,69,78,74,81,75,78,72,74,72,72,71,69,73,68,64,71,65,77,61,78,65,69,44,75,42,74,42,63,44,66,50,58,67,66,38,76,66,44,56,48,28,60,75,71,71,46,54,65,84,46,33,76,72,21,56,62,39,67,60,52,94,67,61,44,56,42,57,38,72,76,70,29,29,28,23,30,58,33,81,40,51,54,50,81,73,46,44,82,49,89,73,38,68,51,73,36,38,36,36,30,37,84,62,74,44,77,36,48,37,36,39,33,50,38,88,64,66,82,45,53,27,37,53,92,49,68,55,50,79,43,81,42,33,26,76,49,61,55,70,44,72,40,83,52,86,62,63,49,37,66,35,59,75,57,27,8,62,64,46,68,47,64,50,93,52,86,42,46,47,71,46,79,40,68,48,96,87,63,48,61,39,42,28,40,29,32,64,40,75,53,47,34,89,82,49,44,66,44,85,41,40,41,35,36,29,26,55,26,92,72,60,37,64,25,67,30,38,36,36,36,37,37,36,72,50,70,81,44,49,39,41,58,83,52,63,66,46,76,44,77,41,60,23,84,55,62,74,64,38,75,71,51,67,53,58,64,49,39,80,34,57,71,59,30,32,40,57,39,37,44,60,71,57,90,52,83,45,51,40,71,40,36,74,71,28,38,29,25,33,62,45,84,53,46,36,83,79,51,47,66,47,80,43,49,38,32,35,31,25,63,56,48,37,62,32,72,30,37,38,36,38,38,40,35,80,64,59,80,51,54,39,41,83,42,82,42,67,72,63,80,60,39,57,25,81,50,55,72,63,38,74,50,33,39,38,36,51,48,35,77,30,66,70,54,28,25,37,67,50,77,46,72,55,77,96,56,55,53,40,78,40,82,69,54,94,53,27,33,32,34,22,31,65,38,87,49,46,35,89,83,49,44,61,46,80,44,34,42,38,34,34,29,60,21,87,67,58,37,62,35,72,51,76,44,80,45,35,40,36,86,65,95,71,72,70,79,74,76,69,81,66,87,121

Organism: Pteropus vampyrus (NCBI:txid132908)

Foldseek 3Di:
DDDDDDPPDPPPPDDPPPPPPPPPVPVPCPLDEAEFEDEFFDDWFDFGFQQCVVVVHDQVCLVVFVKFWDDPDPQWTADSRRRTITGHDGGDQCVQPWADPWGKDWTWIFTVPPTDIHIYIYTYDYALPWAWAFPDQEDEAEDELPDDFFDKAWDGGTDTRTYDQSGWDDKAKDDDPQKGKDWDADPVGDITIMITGHDGDDCLVPQKDKMKMKIWGRHVVIHIDIHIYIYGHAWDLPWAWDKPDQEAEFEEEQADDFFDWGDATDTFTSTDDQSGQKFKDWPDPDVQWDAHGRGRIITGHDGGDCLVPQKDKTKMWIAGSNGHIDIHIYIYGYDFALDWEKDKDKDQADQEDELPDDWFAWGIKIAIFTSTDDQSTQKDKDKDDDDQWGWADDDRRMITITGNDGGDCVVPQKDKIKMKMWGRGVVIHIDIDIDMYGYDDDPPDDPPPPPPDD/DDDDPDDDDDPPPDDPPPPPPPPPVVVPPPLDEAEFEDEFFDDWFDFGFQQCVVVVHDQVCLQVFVKFWDDPDPQWTADSRRRTITGHDGGDQCVQPFADPWDKDWTWIFTVPPTDIHIYIYTYDWALPWAWAFPDQEDEAEAELPDDFFDKAWDGGTDTRTYDQSGWDDKAKDDDPQKGKDWDADPVRDITIMITGHDGDDCLVPQKDKMKMKIWGRHVVIHIDIHIYIYGHAWDLPWAKDKPDQEAEFEEEQADDFFDWGDATDTFTSTDDQSGQKFKDWPDPDPFWDADGRGRIITGHDGGDCLVPFKDKTKMWIAGSNGHIDIHIYIYGYDFALDWEKDKDKDQADQEAELPDDWFAWGIKIAIFTSTDDQSTQKDKDKDDDDQWGWADDDRRMITITGNDGGDCVVPQKDWIKMKMWGRGVVIHIDIDIDMYGYDDDPPDDPPPPDPDD

InterPro domains:
  IPR002126 Cadherin-like [PF00028] (140-234)
  IPR002126 Cadherin-like [PF00028] (248-334)
  IPR002126 Cadherin-like [PF00028] (353-440)
  IPR002126 Cadherin-like [PR00205] (74-93)
  IPR002126 Cadherin-like [PR00205] (243-272)
  IPR002126 Cadherin-like [PR00205] (311-323)
  IPR002126 Cadherin-like [PR00205] (323-342)
  IPR002126 Cadherin-like [PR00205] (397-423)
  IPR002126 Cadherin-like [PR00205] (431-448)
  IPR002126 Cadherin-like [PS50268] (30-134)
  IPR002126 Cadherin-like [PS50268] (135-243)
  IPR002126 Cadherin-like [PS50268] (244-344)
  IPR002126 Cadherin-like [PS50268] (353-449)
  IPR002126 Cadherin-like [SM00112] (57-132)
  IPR002126 Cadherin-like [SM00112] (156-241)
  IPR002126 Cadherin-like [SM00112] (265-342)
  IPR002126 Cadherin-like [SM00112] (366-447)
  IPR013164 Cadherin, N-terminal [PF08266] (33-113)
  IPR015919 Cadherin-like superfamily [SSF49313] (27-126)
  IPR015919 Cadherin-like superfamily [SSF49313] (128-235)